Protein AF-0000000075027937 (afdb_homodimer)

InterPro domains:
  IPR013785 Aldolase-type TIM barrel [G3DSA:3.20.20.70] (266-526)
  IPR016471 Nicotinamide phosphoribosyl transferase [NF006629] (131-593)
  IPR016471 Nicotinamide phosphoribosyl transferase [PTHR43816] (130-600)
  IPR016471 Nicotinamide phosphoribosyl transferase [cd01569] (131-540)
  IPR036068 Nicotinate phosphoribosyltransferase-like, C-terminal [SSF51690] (299-595)
  IPR041525 Nicotinate/nicotinamide phosphoribosyltransferase [PF04095] (300-577)
  IPR041529 Nicotinamide phosphoribosyltransferase, N-terminal domain [PF18127] (131-228)

Structure (mmCIF, N/CA/C/O backbone):
data_AF-0000000075027937-model_v1
#
loop_
_entity.id
_entity.type
_entity.pdbx_description
1 polymer 'Nicotinamide phosphoribosyltransferase'
#
loop_
_atom_site.group_PDB
_atom_site.id
_atom_site.type_symbol
_atom_site.label_atom_id
_atom_site.label_alt_id
_atom_site.label_comp_id
_atom_site.label_asym_id
_atom_site.label_entity_id
_atom_site.label_seq_id
_atom_site.pdbx_PDB_ins_code
_atom_site.Cartn_x
_atom_site.Cartn_y
_atom_site.Cartn_z
_atom_site.occupancy
_atom_site.B_iso_or_equiv
_atom_site.auth_seq_id
_atom_site.auth_comp_id
_atom_site.auth_asym_id
_atom_site.auth_atom_id
_atom_site.pdbx_PDB_model_num
ATOM 1 N N . MET A 1 1 ? 10.828 -54.406 -54.969 1 18.2 1 MET A N 1
ATOM 2 C CA . MET A 1 1 ? 11.836 -53.5 -55.562 1 18.2 1 MET A CA 1
ATOM 3 C C . MET A 1 1 ? 11.461 -52.062 -55.312 1 18.2 1 MET A C 1
ATOM 5 O O . MET A 1 1 ? 10.297 -51.688 -55.438 1 18.2 1 MET A O 1
ATOM 9 N N . TYR A 1 2 ? 12.336 -50.969 -54.594 1 19.17 2 TYR A N 1
ATOM 10 C CA . TYR A 1 2 ? 12.586 -49.938 -53.594 1 19.17 2 TYR A CA 1
ATOM 11 C C . TYR A 1 2 ? 12.469 -48.531 -54.188 1 19.17 2 TYR A C 1
ATOM 13 O O . TYR A 1 2 ? 12.805 -47.531 -53.562 1 19.17 2 TYR A O 1
ATOM 21 N N . ASP A 1 3 ? 11.805 -48.219 -55.219 1 18.05 3 ASP A N 1
ATOM 22 C CA . ASP A 1 3 ? 12.258 -47.188 -56.125 1 18.05 3 ASP A CA 1
ATOM 23 C C . ASP A 1 3 ? 11.781 -45.812 -55.656 1 18.05 3 ASP A C 1
ATOM 25 O O . ASP A 1 3 ? 10.57 -45.531 -55.625 1 18.05 3 ASP A O 1
ATOM 29 N N . VAL A 1 4 ? 12.477 -44.938 -54.688 1 21.89 4 VAL A N 1
ATOM 30 C CA . VAL A 1 4 ? 12.711 -43.906 -53.688 1 21.89 4 VAL A CA 1
ATOM 31 C C . VAL A 1 4 ? 12.898 -42.531 -54.375 1 21.89 4 VAL A C 1
ATOM 33 O O . VAL A 1 4 ? 13.969 -42.25 -54.906 1 21.89 4 VAL A O 1
ATOM 36 N N . PRO A 1 5 ? 11.852 -41.938 -55.094 1 18.73 5 PRO A N 1
ATOM 37 C CA . PRO A 1 5 ? 12.031 -41.031 -56.219 1 18.73 5 PRO A CA 1
ATOM 38 C C . PRO A 1 5 ? 12.602 -39.688 -55.812 1 18.73 5 PRO A C 1
ATOM 40 O O . PRO A 1 5 ? 12.539 -39.312 -54.625 1 18.73 5 PRO A O 1
ATOM 43 N N . GLN A 1 6 ? 12.75 -38.438 -56.75 1 17.69 6 GLN A N 1
ATOM 44 C CA . GLN A 1 6 ? 13.672 -37.5 -57.312 1 17.69 6 GLN A CA 1
ATOM 45 C C . GLN A 1 6 ? 13.414 -36.094 -56.781 1 17.69 6 GLN A C 1
ATOM 47 O O . GLN A 1 6 ? 12.258 -35.656 -56.688 1 17.69 6 GLN A O 1
ATOM 52 N N . ALA A 1 7 ? 14.383 -35.062 -56.188 1 17.94 7 ALA A N 1
ATOM 53 C CA . ALA A 1 7 ? 14.898 -33.938 -55.406 1 17.94 7 ALA A CA 1
ATOM 54 C C . ALA A 1 7 ? 14.781 -32.625 -56.156 1 17.94 7 ALA A C 1
ATOM 56 O O . ALA A 1 7 ? 15.469 -31.641 -55.844 1 17.94 7 ALA A O 1
ATOM 57 N N . GLN A 1 8 ? 13.734 -32.156 -56.875 1 16.48 8 GLN A N 1
ATOM 58 C CA . GLN A 1 8 ? 13.984 -31.188 -57.938 1 16.48 8 GLN A CA 1
ATOM 59 C C . GLN A 1 8 ? 14.211 -29.797 -57.375 1 16.48 8 GLN A C 1
ATOM 61 O O . GLN A 1 8 ? 13.633 -29.422 -56.344 1 16.48 8 GLN A O 1
ATOM 66 N N . ALA A 1 9 ? 15.07 -28.641 -58.062 1 18.17 9 ALA A N 1
ATOM 67 C CA . ALA A 1 9 ? 16.078 -27.594 -58.188 1 18.17 9 ALA A CA 1
ATOM 68 C C . ALA A 1 9 ? 15.438 -26.234 -58.406 1 18.17 9 ALA A C 1
ATOM 70 O O . ALA A 1 9 ? 15.07 -25.891 -59.531 1 18.17 9 ALA A O 1
ATOM 71 N N . LEU A 1 10 ? 14.469 -25.672 -57.625 1 18.5 10 LEU A N 1
ATOM 72 C CA . LEU A 1 10 ? 13.656 -24.609 -58.188 1 18.5 10 LEU A CA 1
ATOM 73 C C . LEU A 1 10 ? 14.484 -23.359 -58.438 1 18.5 10 LEU A C 1
ATOM 75 O O . LEU A 1 10 ? 15.25 -22.938 -57.531 1 18.5 10 LEU A O 1
ATOM 79 N N . CYS A 1 11 ? 14.445 -22.594 -59.531 1 16.75 11 CYS A N 1
ATOM 80 C CA . CYS A 1 11 ? 15.086 -21.641 -60.438 1 16.75 11 CYS A CA 1
ATOM 81 C C . CYS A 1 11 ? 14.891 -20.203 -59.938 1 16.75 11 CYS A C 1
ATOM 83 O O . CYS A 1 11 ? 13.773 -19.797 -59.625 1 16.75 11 CYS A O 1
ATOM 85 N N . ILE A 1 12 ? 16.031 -19.281 -59.562 1 18.12 12 ILE A N 1
ATOM 86 C CA . ILE A 1 12 ? 16.625 -18.047 -59.062 1 18.12 12 ILE A CA 1
ATOM 87 C C . ILE A 1 12 ? 16.359 -16.906 -60.031 1 18.12 12 ILE A C 1
ATOM 89 O O . ILE A 1 12 ? 17.031 -15.867 -60 1 18.12 12 ILE A O 1
ATOM 93 N N . SER A 1 13 ? 15.227 -16.766 -60.594 1 16.31 13 SER A N 1
ATOM 94 C CA . SER A 1 13 ? 15.398 -15.961 -61.812 1 16.31 13 SER A CA 1
ATOM 95 C C . SER A 1 13 ? 15.742 -14.523 -61.469 1 16.31 13 SER A C 1
ATOM 97 O O . SER A 1 13 ? 15.469 -14.062 -60.344 1 16.31 13 SER A O 1
ATOM 99 N N . PRO A 1 14 ? 15.836 -13.43 -62.375 1 17.5 14 PRO A N 1
ATOM 100 C CA . PRO A 1 14 ? 16.734 -12.484 -63.031 1 17.5 14 PRO A CA 1
ATOM 101 C C . PRO A 1 14 ? 16.5 -11.039 -62.594 1 17.5 14 PRO A C 1
ATOM 103 O O . PRO A 1 14 ? 17.453 -10.328 -62.281 1 17.5 14 PRO A O 1
ATOM 106 N N . LEU A 1 15 ? 15.398 -10.266 -62.875 1 17.77 15 LEU A N 1
ATOM 107 C CA . LEU A 1 15 ? 15.438 -9.125 -63.781 1 17.77 15 LEU A CA 1
ATOM 108 C C . LEU A 1 15 ? 15.633 -7.824 -63 1 17.77 15 LEU A C 1
ATOM 110 O O . LEU A 1 15 ? 15.359 -7.762 -61.812 1 17.77 15 LEU A O 1
ATOM 114 N N . CYS A 1 16 ? 15.203 -6.473 -63.375 1 17.34 16 CYS A N 1
ATOM 115 C CA . CYS A 1 16 ? 15.859 -5.43 -64.125 1 17.34 16 CYS A CA 1
ATOM 116 C C . CYS A 1 16 ? 16.047 -4.168 -63.312 1 17.34 16 CYS A C 1
ATOM 118 O O . CYS A 1 16 ? 17.125 -3.586 -63.281 1 17.34 16 CYS A O 1
ATOM 120 N N . HIS A 1 17 ? 14.969 -3.275 -62.906 1 20.66 17 HIS A N 1
ATOM 121 C CA . HIS A 1 17 ? 14.898 -1.856 -63.219 1 20.66 17 HIS A CA 1
ATOM 122 C C . HIS A 1 17 ? 15.352 -0.991 -62.062 1 20.66 17 HIS A C 1
ATOM 124 O O . HIS A 1 17 ? 14.758 -1.033 -60.969 1 20.66 17 HIS A O 1
ATOM 130 N N . LEU A 1 18 ? 16.625 -0.436 -61.906 1 20.05 18 LEU A N 1
ATOM 131 C CA . LEU A 1 18 ? 17.547 0.03 -60.875 1 20.05 18 LEU A CA 1
ATOM 132 C C . LEU A 1 18 ? 17.281 1.49 -60.531 1 20.05 18 LEU A C 1
ATOM 134 O O . LEU A 1 18 ? 18.078 2.113 -59.812 1 20.05 18 LEU A O 1
ATOM 138 N N . HIS A 1 19 ? 16.188 2.135 -60.812 1 19.5 19 HIS A N 1
ATOM 139 C CA . HIS A 1 19 ? 16.625 3.512 -61.031 1 19.5 19 HIS A CA 1
ATOM 140 C C . HIS A 1 19 ? 17.312 4.082 -59.781 1 19.5 19 HIS A C 1
ATOM 142 O O . HIS A 1 19 ? 18.422 4.594 -59.875 1 19.5 19 HIS A O 1
ATOM 148 N N . ALA A 1 20 ? 16.719 5.152 -59.125 1 21.95 20 ALA A N 1
ATOM 149 C CA . ALA A 1 20 ? 17.094 6.492 -58.688 1 21.95 20 ALA A CA 1
ATOM 150 C C . ALA A 1 20 ? 17.703 6.445 -57.281 1 21.95 20 ALA A C 1
ATOM 152 O O . ALA A 1 20 ? 17.562 5.453 -56.562 1 21.95 20 ALA A O 1
ATOM 153 N N . GLY A 1 21 ? 17.859 7.516 -56.344 1 22.5 21 GLY A N 1
ATOM 154 C CA . GLY A 1 21 ? 18.984 7.996 -55.562 1 22.5 21 GLY A CA 1
ATOM 155 C C . GLY A 1 21 ? 19.172 7.223 -54.25 1 22.5 21 GLY A C 1
ATOM 156 O O . GLY A 1 21 ? 18.656 7.629 -53.219 1 22.5 21 GLY A O 1
ATOM 157 N N . HIS A 1 22 ? 19.062 5.984 -54.25 1 20.08 22 HIS A N 1
ATOM 158 C CA . HIS A 1 22 ? 18.906 4.988 -53.188 1 20.08 22 HIS A CA 1
ATOM 159 C C . HIS A 1 22 ? 20.203 4.797 -52.406 1 20.08 22 HIS A C 1
ATOM 161 O O . HIS A 1 22 ? 21.156 4.23 -52.906 1 20.08 22 HIS A O 1
ATOM 167 N N . THR A 1 23 ? 20.578 5.773 -51.625 1 21.09 23 THR A N 1
ATOM 168 C CA . THR A 1 23 ? 21.938 5.816 -51.094 1 21.09 23 THR A CA 1
ATOM 169 C C . THR A 1 23 ? 22.25 4.523 -50.344 1 21.09 23 THR A C 1
ATOM 171 O O . THR A 1 23 ? 21.469 4.078 -49.5 1 21.09 23 THR A O 1
ATOM 174 N N . LEU A 1 24 ? 23.203 3.658 -50.844 1 18 24 LEU A N 1
ATOM 175 C CA . LEU A 1 24 ? 23.812 2.354 -50.656 1 18 24 LEU A CA 1
ATOM 176 C C . LEU A 1 24 ? 24.5 2.281 -49.312 1 18 24 LEU A C 1
ATOM 178 O O . LEU A 1 24 ? 25.469 3.012 -49.031 1 18 24 LEU A O 1
ATOM 182 N N . ARG A 1 25 ? 23.75 2.26 -48.25 1 19.3 25 ARG A N 1
ATOM 183 C CA . ARG A 1 25 ? 24.516 2.104 -47 1 19.3 25 ARG A CA 1
ATOM 184 C C . ARG A 1 25 ? 25.391 0.846 -47.062 1 19.3 25 ARG A C 1
ATOM 186 O O . ARG A 1 25 ? 24.859 -0.265 -47.188 1 19.3 25 ARG A O 1
ATOM 193 N N . LEU A 1 26 ? 26.656 0.843 -47.75 1 17.91 26 LEU A N 1
ATOM 194 C CA . LEU A 1 26 ? 27.734 -0.057 -48.125 1 17.91 26 LEU A CA 1
ATOM 195 C C . LEU A 1 26 ? 28.203 -0.886 -46.938 1 17.91 26 LEU A C 1
ATOM 197 O O . LEU A 1 26 ? 28.5 -0.339 -45.875 1 17.91 26 LEU A O 1
ATOM 201 N N . HIS A 1 27 ? 27.859 -2.129 -46.906 1 19.42 27 HIS A N 1
ATOM 202 C CA . HIS A 1 27 ? 28.25 -3.254 -46.062 1 19.42 27 HIS A CA 1
ATOM 203 C C . HIS A 1 27 ? 29.734 -3.586 -46.25 1 19.42 27 HIS A C 1
ATOM 205 O O . HIS A 1 27 ? 30.188 -4.656 -45.844 1 19.42 27 HIS A O 1
ATOM 211 N N . MET A 1 28 ? 30.656 -2.684 -46.469 1 19.16 28 MET A N 1
ATOM 212 C CA . MET A 1 28 ? 32 -3.055 -46.875 1 19.16 28 MET A CA 1
ATOM 213 C C . MET A 1 28 ? 32.562 -4.184 -46 1 19.16 28 MET A C 1
ATOM 215 O O . MET A 1 28 ? 32.5 -4.117 -44.781 1 19.16 28 MET A O 1
ATOM 219 N N . GLY A 1 29 ? 32.594 -5.383 -46.562 1 18.42 29 GLY A N 1
ATOM 220 C CA . GLY A 1 29 ? 33.281 -6.641 -46.25 1 18.42 29 GLY A CA 1
ATOM 221 C C . GLY A 1 29 ? 34.781 -6.5 -46.125 1 18.42 29 GLY A C 1
ATOM 222 O O . GLY A 1 29 ? 35.5 -7.496 -46.125 1 18.42 29 GLY A O 1
ATOM 223 N N . THR A 1 30 ? 35.281 -5.34 -46.094 1 18.3 30 THR A N 1
ATOM 224 C CA . THR A 1 30 ? 36.719 -5.23 -46.375 1 18.3 30 THR A CA 1
ATOM 225 C C . THR A 1 30 ? 37.5 -6.281 -45.594 1 18.3 30 THR A C 1
ATOM 227 O O . THR A 1 30 ? 37.25 -6.477 -44.406 1 18.3 30 THR A O 1
ATOM 230 N N . LYS A 1 31 ? 37.906 -7.355 -46.375 1 18.52 31 LYS A N 1
ATOM 231 C CA . LYS A 1 31 ? 39.031 -8.281 -46.219 1 18.52 31 LYS A CA 1
ATOM 232 C C . LYS A 1 31 ? 40.25 -7.574 -45.688 1 18.52 31 LYS A C 1
ATOM 234 O O . LYS A 1 31 ? 40.969 -6.895 -46.438 1 18.52 31 LYS A O 1
ATOM 239 N N . VAL A 1 32 ? 40.031 -6.73 -44.75 1 18.94 32 VAL A N 1
ATOM 240 C CA . VAL A 1 32 ? 41.188 -6.059 -44.188 1 18.94 32 VAL A CA 1
ATOM 241 C C . VAL A 1 32 ? 42.281 -7.082 -43.938 1 18.94 32 VAL A C 1
ATOM 243 O O . VAL A 1 32 ? 42.125 -7.984 -43.094 1 18.94 32 VAL A O 1
ATOM 246 N N . GLU A 1 33 ? 43.031 -7.434 -45.031 1 17.81 33 GLU A N 1
ATOM 247 C CA . GLU A 1 33 ? 44.312 -8.086 -45.312 1 17.81 33 GLU A CA 1
ATOM 248 C C . GLU A 1 33 ? 45.281 -7.957 -44.156 1 17.81 33 GLU A C 1
ATOM 250 O O . GLU A 1 33 ? 45.125 -7.09 -43.281 1 17.81 33 GLU A O 1
ATOM 255 N N . GLN A 1 34 ? 46.438 -8.664 -44.375 1 18.02 34 GLN A N 1
ATOM 256 C CA . GLN A 1 34 ? 47.5 -9.273 -43.562 1 18.02 34 GLN A CA 1
ATOM 257 C C . GLN A 1 34 ? 48.438 -8.219 -43 1 18.02 34 GLN A C 1
ATOM 259 O O . GLN A 1 34 ? 49.406 -8.555 -42.312 1 18.02 34 GLN A O 1
ATOM 264 N N . LEU A 1 35 ? 48.062 -6.883 -43 1 16.97 35 LEU A N 1
ATOM 265 C CA . LEU A 1 35 ? 49.281 -6.113 -42.781 1 16.97 35 LEU A CA 1
ATOM 266 C C . LEU A 1 35 ? 50.125 -6.742 -41.688 1 16.97 35 LEU A C 1
ATOM 268 O O . LEU A 1 35 ? 49.719 -6.836 -40.531 1 16.97 35 LEU A O 1
ATOM 272 N N . GLN A 1 36 ? 50.969 -7.625 -42.062 1 16.59 36 GLN A N 1
ATOM 273 C CA . GLN A 1 36 ? 52.062 -8.195 -41.281 1 16.59 36 GLN A CA 1
ATOM 274 C C . GLN A 1 36 ? 52.969 -7.105 -40.719 1 16.59 36 GLN A C 1
ATOM 276 O O . GLN A 1 36 ? 53.438 -7.191 -39.594 1 16.59 36 GLN A O 1
ATOM 281 N N . THR A 1 37 ? 53.469 -6.117 -41.594 1 17.34 37 THR A N 1
ATOM 282 C CA . THR A 1 37 ? 54.906 -5.883 -41.375 1 17.34 37 THR A CA 1
ATOM 283 C C . THR A 1 37 ? 55.188 -5.516 -39.906 1 17.34 37 THR A C 1
ATOM 285 O O . THR A 1 37 ? 54.312 -4.957 -39.25 1 17.34 37 THR A O 1
ATOM 288 N N . ILE A 1 38 ? 56.344 -5.637 -39.438 1 17.16 38 ILE A N 1
ATOM 289 C CA . ILE A 1 38 ? 57.656 -5.914 -38.781 1 17.16 38 ILE A CA 1
ATOM 290 C C . ILE A 1 38 ? 58.312 -4.605 -38.344 1 17.16 38 ILE A C 1
ATOM 292 O O . ILE A 1 38 ? 58.844 -4.52 -37.25 1 17.16 38 ILE A O 1
ATOM 296 N N . ARG A 1 39 ? 58.281 -3.564 -39.219 1 17.06 39 ARG A N 1
ATOM 297 C CA . ARG A 1 39 ? 59.562 -2.881 -39.156 1 17.06 39 ARG A CA 1
ATOM 298 C C . ARG A 1 39 ? 59.75 -2.223 -37.812 1 17.06 39 ARG A C 1
ATOM 300 O O . ARG A 1 39 ? 58.781 -1.963 -37.094 1 17.06 39 ARG A O 1
ATOM 307 N N . ILE A 1 40 ? 60.531 -1.308 -37.875 1 17.36 40 ILE A N 1
ATOM 308 C CA . ILE A 1 40 ? 61.938 -0.969 -37.812 1 17.36 40 ILE A CA 1
ATOM 309 C C . ILE A 1 40 ? 62.156 0.27 -36.938 1 17.36 40 ILE A C 1
ATOM 311 O O . ILE A 1 40 ? 61.656 1.354 -37.281 1 17.36 40 ILE A O 1
ATOM 315 N N . GLN A 1 41 ? 61.75 0.106 -35.594 1 17.12 41 GLN A N 1
ATOM 316 C CA . GLN A 1 41 ? 61.906 1.276 -34.75 1 17.12 41 GLN A CA 1
ATOM 317 C C . GLN A 1 41 ? 63.219 2.006 -35.094 1 17.12 41 GLN A C 1
ATOM 319 O O . GLN A 1 41 ? 64.25 1.382 -35.219 1 17.12 41 GLN A O 1
ATOM 324 N N . PHE A 1 42 ? 63.031 3.256 -35.5 1 16.39 42 PHE A N 1
ATOM 325 C CA . PHE A 1 42 ? 64.062 4.152 -36 1 16.39 42 PHE A CA 1
ATOM 326 C C . PHE A 1 42 ? 65.188 4.332 -34.938 1 16.39 42 PHE A C 1
ATOM 328 O O . PHE A 1 42 ? 64.938 4.293 -33.75 1 16.39 42 PHE A O 1
ATOM 335 N N . ARG A 1 43 ? 66.5 4.383 -35.406 1 16.09 43 ARG A N 1
ATOM 336 C CA . ARG A 1 43 ? 67.875 4.562 -35.062 1 16.09 43 ARG A CA 1
ATOM 337 C C . ARG A 1 43 ? 68.188 5.984 -34.594 1 16.09 43 ARG A C 1
ATOM 339 O O . ARG A 1 43 ? 69.312 6.316 -34.219 1 16.09 43 ARG A O 1
ATOM 346 N N . ASN A 1 44 ? 67.375 7.035 -34.656 1 16.02 44 ASN A N 1
ATOM 347 C CA . ASN A 1 44 ? 68.375 8.078 -34.781 1 16.02 44 ASN A CA 1
ATOM 348 C C . ASN A 1 44 ? 69.312 8.109 -33.531 1 16.02 44 ASN A C 1
ATOM 350 O O . ASN A 1 44 ? 68.875 7.715 -32.438 1 16.02 44 ASN A O 1
ATOM 354 N N . ASN A 1 45 ? 70.688 8.664 -33.594 1 16.47 45 ASN A N 1
ATOM 355 C CA . ASN A 1 45 ? 72.125 8.852 -33.281 1 16.47 45 ASN A CA 1
ATOM 356 C C . ASN A 1 45 ? 72.312 9.867 -32.156 1 16.47 45 ASN A C 1
ATOM 358 O O . ASN A 1 45 ? 73.125 9.656 -31.266 1 16.47 45 ASN A O 1
ATOM 362 N N . SER A 1 46 ? 72.125 11.188 -32.375 1 16.06 46 SER A N 1
ATOM 363 C CA . SER A 1 46 ? 73.312 12 -32.031 1 16.06 46 SER A CA 1
ATOM 364 C C . SER A 1 46 ? 73.5 12.109 -30.531 1 16.06 46 SER A C 1
ATOM 366 O O . SER A 1 46 ? 72.562 11.82 -29.766 1 16.06 46 SER A O 1
ATOM 368 N N . SER A 1 47 ? 74.188 13.297 -29.984 1 16.55 47 SER A N 1
ATOM 369 C CA . SER A 1 47 ? 75.438 13.703 -29.422 1 16.55 47 SER A CA 1
ATOM 370 C C . SER A 1 47 ? 75.312 14.094 -27.953 1 16.55 47 SER A C 1
ATOM 372 O O . SER A 1 47 ? 76.062 13.656 -27.109 1 16.55 47 SER A O 1
ATOM 374 N N . GLY A 1 48 ? 74.875 15.414 -27.656 1 16.3 48 GLY A N 1
ATOM 375 C CA . GLY A 1 48 ? 75.875 16.188 -26.922 1 16.3 48 GLY A CA 1
ATOM 376 C C . GLY A 1 48 ? 75.938 15.805 -25.453 1 16.3 48 GLY A C 1
ATOM 377 O O . GLY A 1 48 ? 75.125 15.078 -24.938 1 16.3 48 GLY A O 1
ATOM 378 N N . GLU A 1 49 ? 76.312 16.859 -24.516 1 17.16 49 GLU A N 1
ATOM 379 C CA . GLU A 1 49 ? 77.375 17.125 -23.562 1 17.16 49 GLU A CA 1
ATOM 380 C C . GLU A 1 49 ? 77 16.719 -22.156 1 17.16 49 GLU A C 1
ATOM 382 O O . GLU A 1 49 ? 75.812 16.594 -21.859 1 17.16 49 GLU A O 1
ATOM 387 N N . ASN A 1 50 ? 77.875 17.078 -21.094 1 15.75 50 ASN A N 1
ATOM 388 C CA . ASN A 1 50 ? 78.562 16.469 -19.969 1 15.75 50 ASN A CA 1
ATOM 389 C C . ASN A 1 50 ? 77.688 16.5 -18.703 1 15.75 50 ASN A C 1
ATOM 391 O O . ASN A 1 50 ? 77.5 15.477 -18.062 1 15.75 50 ASN A O 1
ATOM 395 N N . SER A 1 51 ? 77.75 17.641 -17.703 1 16.22 51 SER A N 1
ATOM 396 C CA . SER A 1 51 ? 78.625 17.641 -16.531 1 16.22 51 SER A CA 1
ATOM 397 C C . SER A 1 51 ? 77.875 17.266 -15.273 1 16.22 51 SER A C 1
ATOM 399 O O . SER A 1 51 ? 76.625 17.359 -15.242 1 16.22 51 SER A O 1
ATOM 401 N N . THR A 1 52 ? 78.5 17.328 -13.883 1 15.86 52 THR A N 1
ATOM 402 C CA . THR A 1 52 ? 78.875 16.578 -12.68 1 15.86 52 THR A CA 1
ATOM 403 C C . THR A 1 52 ? 77.812 16.844 -11.57 1 15.86 52 THR A C 1
ATOM 405 O O . THR A 1 52 ? 77.312 15.914 -10.984 1 15.86 52 THR A O 1
ATOM 408 N N . SER A 1 53 ? 77.875 17.984 -10.562 1 15.98 53 SER A N 1
ATOM 409 C CA . SER A 1 53 ? 78.375 17.812 -9.195 1 15.98 53 SER A CA 1
ATOM 410 C C . SER A 1 53 ? 77.25 17.5 -8.242 1 15.98 53 SER A C 1
ATOM 412 O O . SER A 1 53 ? 76.062 17.688 -8.57 1 15.98 53 SER A O 1
ATOM 414 N N . VAL A 1 54 ? 77.562 17.312 -6.629 1 15.2 54 VAL A N 1
ATOM 415 C CA . VAL A 1 54 ? 77.562 16.625 -5.34 1 15.2 54 VAL A CA 1
ATOM 416 C C . VAL A 1 54 ? 76.562 17.297 -4.383 1 15.2 54 VAL A C 1
ATOM 418 O O . VAL A 1 54 ? 76.25 16.734 -3.342 1 15.2 54 VAL A O 1
ATOM 421 N N . LYS A 1 55 ? 75.688 18.266 -4.508 1 16.2 55 LYS A N 1
ATOM 422 C CA . LYS A 1 55 ? 75.625 19.094 -3.309 1 16.2 55 LYS A CA 1
ATOM 423 C C . LYS A 1 55 ? 74.938 18.344 -2.18 1 16.2 55 LYS A C 1
ATOM 425 O O . LYS A 1 55 ? 73.75 17.906 -2.322 1 16.2 55 LYS A O 1
ATOM 430 N N . LEU A 1 56 ? 75.625 17.656 -0.993 1 15.32 56 LEU A N 1
ATOM 431 C CA . LEU A 1 56 ? 75.562 16.938 0.268 1 15.32 56 LEU A CA 1
ATOM 432 C C . LEU A 1 56 ? 74.562 17.578 1.215 1 15.32 56 LEU A C 1
ATOM 434 O O . LEU A 1 56 ? 73.688 16.891 1.748 1 15.32 56 LEU A O 1
ATOM 438 N N . SER A 1 57 ? 75 18.625 2.143 1 14.16 57 SER A N 1
ATOM 439 C CA . SER A 1 57 ? 75.312 18.578 3.57 1 14.16 57 SER A CA 1
ATOM 440 C C . SER A 1 57 ? 74.062 18.875 4.406 1 14.16 57 SER A C 1
ATOM 442 O O . SER A 1 57 ? 73.75 18.141 5.336 1 14.16 57 SER A O 1
ATOM 444 N N . SER A 1 58 ? 73.562 20.188 4.77 1 14.41 58 SER A N 1
ATOM 445 C CA . SER A 1 58 ? 73.875 20.75 6.082 1 14.41 58 SER A CA 1
ATOM 446 C C . SER A 1 58 ? 72.875 20.328 7.117 1 14.41 58 SER A C 1
ATOM 448 O O . SER A 1 58 ? 71.75 19.859 6.762 1 14.41 58 SER A O 1
ATOM 450 N N . ARG A 1 59 ? 72.562 21.25 8.289 1 14.77 59 ARG A N 1
ATOM 451 C CA . ARG A 1 59 ? 72.812 21.453 9.703 1 14.77 59 ARG A CA 1
ATOM 452 C C . ARG A 1 59 ? 71.562 21.156 10.547 1 14.77 59 ARG A C 1
ATOM 454 O O . ARG A 1 59 ? 71.688 20.406 11.523 1 14.77 59 ARG A O 1
ATOM 461 N N . PHE A 1 60 ? 70.562 22.203 11.133 1 15.08 60 PHE A N 1
ATOM 462 C CA . PHE A 1 60 ? 70.75 22.656 12.508 1 15.08 60 PHE A CA 1
ATOM 463 C C . PHE A 1 60 ? 69.875 21.828 13.445 1 15.08 60 PHE A C 1
ATOM 465 O O . PHE A 1 60 ? 68.875 21.219 13.008 1 15.08 60 PHE A O 1
ATOM 472 N N . HIS A 1 61 ? 70 21.984 14.93 1 14.16 61 HIS A N 1
ATOM 473 C CA . HIS A 1 61 ? 70.188 21.5 16.297 1 14.16 61 HIS A CA 1
ATOM 474 C C . HIS A 1 61 ? 68.938 21.484 17.062 1 14.16 61 HIS A C 1
ATOM 476 O O . HIS A 1 61 ? 68.75 20.703 18 1 14.16 61 HIS A O 1
ATOM 482 N N . LYS A 1 62 ? 67.812 22.328 17.094 1 15.19 62 LYS A N 1
ATOM 483 C CA . LYS A 1 62 ? 67.562 22.859 18.438 1 15.19 62 LYS A CA 1
ATOM 484 C C . LYS A 1 62 ? 67 21.781 19.359 1 15.19 62 LYS A C 1
ATOM 486 O O . LYS A 1 62 ? 66.062 21.094 19.031 1 15.19 62 LYS A O 1
ATOM 491 N N . ARG A 1 63 ? 67.688 21.406 20.656 1 14.15 63 ARG A N 1
ATOM 492 C CA . ARG A 1 63 ? 67.875 20.578 21.844 1 14.15 63 ARG A CA 1
ATOM 493 C C . ARG A 1 63 ? 66.688 20.734 22.812 1 14.15 63 ARG A C 1
ATOM 495 O O . ARG A 1 63 ? 66.5 19.875 23.672 1 14.15 63 ARG A O 1
ATOM 502 N N . SER A 1 64 ? 66 21.906 23.047 1 13.98 64 SER A N 1
ATOM 503 C CA . SER A 1 64 ? 65.938 22.219 24.469 1 13.98 64 SER A CA 1
ATOM 504 C C . SER A 1 64 ? 65.25 21.109 25.25 1 13.98 64 SER A C 1
ATOM 506 O O . SER A 1 64 ? 64.312 20.469 24.719 1 13.98 64 SER A O 1
ATOM 508 N N . ARG A 1 65 ? 65.688 20.812 26.625 1 14.2 65 ARG A N 1
ATOM 509 C CA . ARG A 1 65 ? 65.938 19.922 27.75 1 14.2 65 ARG A CA 1
ATOM 510 C C . ARG A 1 65 ? 64.688 19.625 28.531 1 14.2 65 ARG A C 1
ATOM 512 O O . ARG A 1 65 ? 63.625 20.234 28.266 1 14.2 65 ARG A O 1
ATOM 519 N N . PRO A 1 66 ? 64.688 19.891 30.062 1 14.42 66 PRO A N 1
ATOM 520 C CA . PRO A 1 66 ? 64.812 19.078 31.266 1 14.42 66 PRO A CA 1
ATOM 521 C C . PRO A 1 66 ? 63.594 19.125 32.156 1 14.42 66 PRO A C 1
ATOM 523 O O . PRO A 1 66 ? 63.312 18.172 32.875 1 14.42 66 PRO A O 1
ATOM 526 N N . ALA A 1 67 ? 62.781 20.297 32.406 1 14.27 67 ALA A N 1
ATOM 527 C CA . ALA A 1 67 ? 62.719 20.75 33.781 1 14.27 67 ALA A CA 1
ATOM 528 C C . ALA A 1 67 ? 62.094 19.688 34.688 1 14.27 67 ALA A C 1
ATOM 530 O O . ALA A 1 67 ? 61.25 18.906 34.219 1 14.27 67 ALA A O 1
ATOM 531 N N . LEU A 1 68 ? 62.188 19.922 36.094 1 14.02 68 LEU A N 1
ATOM 532 C CA . LEU A 1 68 ? 62.594 19.438 37.406 1 14.02 68 LEU A CA 1
ATOM 533 C C . LEU A 1 68 ? 61.406 18.812 38.125 1 14.02 68 LEU A C 1
ATOM 535 O O . LEU A 1 68 ? 60.25 18.984 37.719 1 14.02 68 LEU A O 1
ATOM 539 N N . THR A 1 69 ? 61.094 19.312 39.469 1 13.77 69 THR A N 1
ATOM 540 C CA . THR A 1 69 ? 61.375 18.781 40.781 1 13.77 69 THR A CA 1
ATOM 541 C C . THR A 1 69 ? 60.125 18.219 41.438 1 13.77 69 THR A C 1
ATOM 543 O O . THR A 1 69 ? 60.094 17.078 41.875 1 13.77 69 THR A O 1
ATOM 546 N N . LEU A 1 70 ? 59.531 18.938 42.625 1 14.05 70 LEU A N 1
ATOM 547 C CA . LEU A 1 70 ? 59.719 18.547 44 1 14.05 70 LEU A CA 1
ATOM 548 C C . LEU A 1 70 ? 58.5 17.766 44.531 1 14.05 70 LEU A C 1
ATOM 550 O O . LEU A 1 70 ? 57.438 17.797 43.906 1 14.05 70 LEU A O 1
ATOM 554 N N . PHE A 1 71 ? 57.844 18.203 45.875 1 14.07 71 PHE A N 1
ATOM 555 C CA . PHE A 1 71 ? 57.906 17.641 47.219 1 14.07 71 PHE A CA 1
ATOM 556 C C . PHE A 1 71 ? 56.625 16.891 47.562 1 14.07 71 PHE A C 1
ATOM 558 O O . PHE A 1 71 ? 55.594 17.094 46.906 1 14.07 71 PHE A O 1
ATOM 565 N N . HIS A 1 72 ? 56.188 16.891 48.969 1 13.95 72 HIS A N 1
ATOM 566 C CA . HIS A 1 72 ? 56.094 15.906 50.062 1 13.95 72 HIS A CA 1
ATOM 567 C C . HIS A 1 72 ? 54.625 15.539 50.344 1 13.95 72 HIS A C 1
ATOM 569 O O . HIS A 1 72 ? 54.281 14.359 50.312 1 13.95 72 HIS A O 1
ATOM 575 N N . PRO A 1 73 ? 53.938 15.992 51.625 1 14.65 73 PRO A N 1
ATOM 576 C CA . PRO A 1 73 ? 53.781 15.086 52.781 1 14.65 73 PRO A CA 1
ATOM 577 C C . PRO A 1 73 ? 52.406 14.477 52.875 1 14.65 73 PRO A C 1
ATOM 579 O O . PRO A 1 73 ? 51.469 14.883 52.125 1 14.65 73 PRO A O 1
ATOM 582 N N . PRO A 1 74 ? 51.594 14.672 54.156 1 14.41 74 PRO A N 1
ATOM 583 C CA . PRO A 1 74 ? 51.312 13.711 55.219 1 14.41 74 PRO A CA 1
ATOM 584 C C . PRO A 1 74 ? 49.875 13.219 55.188 1 14.41 74 PRO A C 1
ATOM 586 O O . PRO A 1 74 ? 49.594 12.086 54.75 1 14.41 74 PRO A O 1
ATOM 589 N N . SER A 1 75 ? 48.969 13.664 56.281 1 13.86 75 SER A N 1
ATOM 590 C CA . SER A 1 75 ? 48.531 12.891 57.438 1 13.86 75 SER A CA 1
ATOM 591 C C . SER A 1 75 ? 47.094 12.406 57.281 1 13.86 75 SER A C 1
ATOM 593 O O . SER A 1 75 ? 46.406 12.844 56.375 1 13.86 75 SER A O 1
ATOM 595 N N . GLN A 1 76 ? 46.094 12.594 58.375 1 13.98 76 GLN A N 1
ATOM 596 C CA . GLN A 1 76 ? 45.594 11.68 59.375 1 13.98 76 GLN A CA 1
ATOM 597 C C . GLN A 1 76 ? 44.125 11.352 59.125 1 13.98 76 GLN A C 1
ATOM 599 O O . GLN A 1 76 ? 43.75 10.18 59.094 1 13.98 76 GLN A O 1
ATOM 604 N N . LEU A 1 77 ? 43.031 12.18 59.688 1 14.91 77 LEU A N 1
ATOM 605 C CA . LEU A 1 77 ? 42.281 11.719 60.844 1 14.91 77 LEU A CA 1
ATOM 606 C C . LEU A 1 77 ? 41.031 10.969 60.406 1 14.91 77 LEU A C 1
ATOM 608 O O . LEU A 1 77 ? 40.562 11.125 59.281 1 14.91 77 LEU A O 1
ATOM 612 N N . GLY A 1 78 ? 40.125 10.523 61.344 1 14.13 78 GLY A N 1
ATOM 613 C CA . GLY A 1 78 ? 39.531 9.375 62.031 1 14.13 78 GLY A CA 1
ATOM 614 C C . GLY A 1 78 ? 38.062 9.133 61.594 1 14.13 78 GLY A C 1
ATOM 615 O O . GLY A 1 78 ? 37.719 8.023 61.219 1 14.13 78 GLY A O 1
ATOM 616 N N . HIS A 1 79 ? 37.031 9.984 62.031 1 15.05 79 HIS A N 1
ATOM 617 C CA . HIS A 1 79 ? 36.094 9.398 63 1 15.05 79 HIS A CA 1
ATOM 618 C C . HIS A 1 79 ? 34.938 8.719 62.312 1 15.05 79 HIS A C 1
ATOM 620 O O . HIS A 1 79 ? 34.656 9 61.156 1 15.05 79 HIS A O 1
ATOM 626 N N . GLY A 1 80 ? 33.938 8.086 63.062 1 14.34 80 GLY A N 1
ATOM 627 C CA . GLY A 1 80 ? 33.25 6.852 63.406 1 14.34 80 GLY A CA 1
ATOM 628 C C . GLY A 1 80 ? 31.875 6.73 62.812 1 14.34 80 GLY A C 1
ATOM 629 O O . GLY A 1 80 ? 31.531 5.707 62.219 1 14.34 80 GLY A O 1
ATOM 630 N N . GLN A 1 81 ? 30.812 7.617 63.156 1 14.68 81 GLN A N 1
ATOM 631 C CA . GLN A 1 81 ? 29.766 6.992 63.938 1 14.68 81 GLN A CA 1
ATOM 632 C C . GLN A 1 81 ? 28.734 6.305 63.062 1 14.68 81 GLN A C 1
ATOM 634 O O . GLN A 1 81 ? 28.703 6.535 61.844 1 14.68 81 GLN A O 1
ATOM 639 N N . THR A 1 82 ? 27.359 6.379 63.438 1 14.9 82 THR A N 1
ATOM 640 C CA . THR A 1 82 ? 26.469 5.418 64.062 1 14.9 82 THR A CA 1
ATOM 641 C C . THR A 1 82 ? 25.469 4.867 63.031 1 14.9 82 THR A C 1
ATOM 643 O O . THR A 1 82 ? 25.359 3.654 62.844 1 14.9 82 THR A O 1
ATOM 646 N N . SER A 1 83 ? 24.094 5.18 63.125 1 15.27 83 SER A N 1
ATOM 647 C CA . SER A 1 83 ? 23.109 4.254 63.688 1 15.27 83 SER A CA 1
ATOM 648 C C . SER A 1 83 ? 22.297 3.578 62.594 1 15.27 83 SER A C 1
ATOM 650 O O . SER A 1 83 ? 22.359 3.984 61.438 1 15.27 83 SER A O 1
ATOM 652 N N . HIS A 1 84 ? 20.953 3.275 62.844 1 15.29 84 HIS A N 1
ATOM 653 C CA . HIS A 1 84 ? 20.125 2.1 63.062 1 15.29 84 HIS A CA 1
ATOM 654 C C . HIS A 1 84 ? 19.141 1.884 61.938 1 15.29 84 HIS A C 1
ATOM 656 O O . HIS A 1 84 ? 17.953 2.234 62.031 1 15.29 84 HIS A O 1
ATOM 662 N N . CYS A 1 85 ? 19.516 2.027 60.688 1 15.73 85 CYS A N 1
ATOM 663 C CA . CYS A 1 85 ? 18.438 2.033 59.719 1 15.73 85 CYS A CA 1
ATOM 664 C C . CYS A 1 85 ? 17.656 0.729 59.75 1 15.73 85 CYS A C 1
ATOM 666 O O . CYS A 1 85 ? 18.203 -0.345 59.5 1 15.73 85 CYS A O 1
ATOM 668 N N . ASP A 1 86 ? 16.531 0.784 60.375 1 15.66 86 ASP A N 1
ATOM 669 C CA . ASP A 1 86 ? 15.625 -0.273 60.812 1 15.66 86 ASP A CA 1
ATOM 670 C C . ASP A 1 86 ? 15.172 -1.121 59.625 1 15.66 86 ASP A C 1
ATOM 672 O O . ASP A 1 86 ? 15.133 -0.641 58.5 1 15.66 86 ASP A O 1
ATOM 676 N N . GLN A 1 87 ? 14.648 -2.463 59.812 1 15 87 GLN A N 1
ATOM 677 C CA . GLN A 1 87 ? 14.656 -3.834 59.344 1 15 87 GLN A CA 1
ATOM 678 C C . GLN A 1 87 ? 13.477 -4.09 58.406 1 15 87 GLN A C 1
ATOM 680 O O . GLN A 1 87 ? 13.531 -4.992 57.562 1 15 87 GLN A O 1
ATOM 685 N N . GLU A 1 88 ? 12.305 -3.406 58.375 1 16.47 88 GLU A N 1
ATOM 686 C CA . GLU A 1 88 ? 11.219 -4.371 58.531 1 16.47 88 GLU A CA 1
ATOM 687 C C . GLU A 1 88 ? 10.977 -5.137 57.25 1 16.47 88 GLU A C 1
ATOM 689 O O . GLU A 1 88 ? 11.219 -4.617 56.156 1 16.47 88 GLU A O 1
ATOM 694 N N . GLY A 1 89 ? 10.477 -6.512 57.25 1 15.38 89 GLY A N 1
ATOM 695 C CA . GLY A 1 89 ? 10.555 -7.816 56.594 1 15.38 89 GLY A CA 1
ATOM 696 C C . GLY A 1 89 ? 9.68 -7.922 55.375 1 15.38 89 GLY A C 1
ATOM 697 O O . GLY A 1 89 ? 10.164 -7.77 54.25 1 15.38 89 GLY A O 1
ATOM 698 N N . PRO A 1 90 ? 8.453 -8.766 55.375 1 16.28 90 PRO A N 1
ATOM 699 C CA . PRO A 1 90 ? 8.344 -10.086 54.75 1 16.28 90 PRO A CA 1
ATOM 700 C C . PRO A 1 90 ? 7.523 -10.078 53.469 1 16.28 90 PRO A C 1
ATOM 702 O O . PRO A 1 90 ? 7.84 -10.805 52.531 1 16.28 90 PRO A O 1
ATOM 705 N N . ARG A 1 91 ? 6.301 -9.352 53.125 1 17.14 91 ARG A N 1
ATOM 706 C CA . ARG A 1 91 ? 5.078 -10.133 52.969 1 17.14 91 ARG A CA 1
ATOM 707 C C . ARG A 1 91 ? 4.93 -10.641 51.531 1 17.14 91 ARG A C 1
ATOM 709 O O . ARG A 1 91 ? 5.188 -9.906 50.594 1 17.14 91 ARG A O 1
ATOM 716 N N . GLU A 1 92 ? 4.66 -12.078 51.156 1 16.34 92 GLU A N 1
ATOM 717 C CA . GLU A 1 92 ? 4.742 -13.086 50.094 1 16.34 92 GLU A CA 1
ATOM 718 C C . GLU A 1 92 ? 3.559 -12.977 49.156 1 16.34 92 GLU A C 1
ATOM 720 O O . GLU A 1 92 ? 3.469 -13.734 48.188 1 16.34 92 GLU A O 1
ATOM 725 N N . VAL A 1 93 ? 2.957 -11.883 48.719 1 16.81 93 VAL A N 1
ATOM 726 C CA . VAL A 1 93 ? 1.604 -12.086 48.219 1 16.81 93 VAL A CA 1
ATOM 727 C C . VAL A 1 93 ? 1.652 -12.898 46.906 1 16.81 93 VAL A C 1
ATOM 729 O O . VAL A 1 93 ? 2.385 -12.547 46 1 16.81 93 VAL A O 1
ATOM 732 N N . CYS A 1 94 ? 1.143 -14.289 46.875 1 16.52 94 CYS A N 1
ATOM 733 C CA . CYS A 1 94 ? 1.05 -15.445 46 1 16.52 94 CYS A CA 1
ATOM 734 C C . CYS A 1 94 ? 0.16 -15.156 44.781 1 16.52 94 CYS A C 1
ATOM 736 O O . CYS A 1 94 ? -1.021 -14.844 44.938 1 16.52 94 CYS A O 1
ATOM 738 N N . TRP A 1 95 ? 0.646 -14.562 43.656 1 16.3 95 TRP A N 1
ATOM 739 C CA . TRP A 1 95 ? 0.022 -14.18 42.406 1 16.3 95 TRP A CA 1
ATOM 740 C C . TRP A 1 95 ? -0.488 -15.406 41.656 1 16.3 95 TRP A C 1
ATOM 742 O O . TRP A 1 95 ? 0.285 -16.312 41.344 1 16.3 95 TRP A O 1
ATOM 752 N N . GLY A 1 96 ? -1.696 -15.984 41.906 1 16.81 96 GLY A N 1
ATOM 753 C CA . GLY A 1 96 ? -2.363 -17.188 41.438 1 16.81 96 GLY A CA 1
ATOM 754 C C . GLY A 1 96 ? -2.479 -17.25 39.938 1 16.81 96 GLY A C 1
ATOM 755 O O . GLY A 1 96 ? -2.557 -16.219 39.281 1 16.81 96 GLY A O 1
ATOM 756 N N . LEU A 1 97 ? -2.035 -18.438 39.188 1 18.05 97 LEU A N 1
ATOM 757 C CA . LEU A 1 97 ? -1.798 -19.156 37.938 1 18.05 97 LEU A CA 1
ATOM 758 C C . LEU A 1 97 ? -3.107 -19.391 37.188 1 18.05 97 LEU A C 1
ATOM 760 O O . LEU A 1 97 ? -3.945 -20.172 37.656 1 18.05 97 LEU A O 1
ATOM 764 N N . LEU A 1 98 ? -3.908 -18.391 36.75 1 16.86 98 LEU A N 1
ATOM 765 C CA . LEU A 1 98 ? -5.18 -18.797 36.156 1 16.86 98 LEU A CA 1
ATOM 766 C C . LEU A 1 98 ? -4.957 -19.688 34.938 1 16.86 98 LEU A C 1
ATOM 768 O O . LEU A 1 98 ? -4.215 -19.312 34.031 1 16.86 98 LEU A O 1
ATOM 772 N N . GLU A 1 99 ? -5.262 -21.094 34.875 1 18.8 99 GLU A N 1
ATOM 773 C CA . GLU A 1 99 ? -5.219 -22.391 34.188 1 18.8 99 GLU A CA 1
ATOM 774 C C . GLU A 1 99 ? -6.156 -22.422 33 1 18.8 99 GLU A C 1
ATOM 776 O O . GLU A 1 99 ? -6.281 -23.453 32.312 1 18.8 99 GLU A O 1
ATOM 781 N N . SER A 1 100 ? -6.832 -21.438 32.438 1 18.3 100 SER A N 1
ATOM 782 C CA . SER A 1 100 ? -8.023 -21.859 31.719 1 18.3 100 SER A CA 1
ATOM 783 C C . SER A 1 100 ? -7.668 -22.469 30.359 1 18.3 100 SER A C 1
ATOM 785 O O . SER A 1 100 ? -7.273 -21.734 29.438 1 18.3 100 SER A O 1
ATOM 787 N N . SER A 1 101 ? -6.984 -23.688 30.141 1 20.86 101 SER A N 1
ATOM 788 C CA . SER A 1 101 ? -6.426 -24.547 29.094 1 20.86 101 SER A CA 1
ATOM 789 C C . SER A 1 101 ? -7.504 -25.031 28.125 1 20.86 101 SER A C 1
ATOM 791 O O . SER A 1 101 ? -7.203 -25.453 27.016 1 20.86 101 SER A O 1
ATOM 793 N N . SER A 1 102 ? -8.781 -25.406 28.438 1 21 102 SER A N 1
ATOM 794 C CA . SER A 1 102 ? -9.406 -26.625 27.938 1 21 102 SER A CA 1
ATOM 795 C C . SER A 1 102 ? -10 -26.406 26.547 1 21 102 SER A C 1
ATOM 797 O O . SER A 1 102 ? -10.109 -27.344 25.766 1 21 102 SER A O 1
ATOM 799 N N . ASP A 1 103 ? -10.625 -25.297 26.156 1 20.45 103 ASP A N 1
ATOM 800 C CA . ASP A 1 103 ? -11.797 -25.422 25.281 1 20.45 103 ASP A CA 1
ATOM 801 C C . ASP A 1 103 ? -11.391 -25.484 23.812 1 20.45 103 ASP A C 1
ATOM 803 O O . ASP A 1 103 ? -12.242 -25.656 22.938 1 20.45 103 ASP A O 1
ATOM 807 N N . PHE A 1 104 ? -10.172 -25.078 23.406 1 22.2 104 PHE A N 1
ATOM 808 C CA . PHE A 1 104 ? -9.992 -24.922 21.969 1 22.2 104 PHE A CA 1
ATOM 809 C C . PHE A 1 104 ? -9.844 -26.281 21.297 1 22.2 104 PHE A C 1
ATOM 811 O O . PHE A 1 104 ? -9.688 -26.375 20.078 1 22.2 104 PHE A O 1
ATOM 818 N N . LYS A 1 105 ? -9.578 -27.328 22.094 1 24 105 LYS A N 1
ATOM 819 C CA . LYS A 1 105 ? -9.344 -28.672 21.562 1 24 105 LYS A CA 1
ATOM 820 C C . LYS A 1 105 ? -10.594 -29.219 20.891 1 24 105 LYS A C 1
ATOM 822 O O . LYS A 1 105 ? -10.516 -30.188 20.125 1 24 105 LYS A O 1
ATOM 827 N N . GLU A 1 106 ? -11.758 -28.844 21.422 1 22.17 106 GLU A N 1
ATOM 828 C CA . GLU A 1 106 ? -12.961 -29.578 21.016 1 22.17 106 GLU A CA 1
ATOM 829 C C . GLU A 1 106 ? -13.281 -29.344 19.547 1 22.17 106 GLU A C 1
ATOM 831 O O . GLU A 1 106 ? -13.875 -30.203 18.891 1 22.17 106 GLU A O 1
ATOM 836 N N . TRP A 1 107 ? -12.891 -28.156 19.016 1 24.05 107 TRP A N 1
ATOM 837 C CA . TRP A 1 107 ? -13.539 -27.797 17.766 1 24.05 107 TRP A CA 1
ATOM 838 C C . TRP A 1 107 ? -12.938 -28.578 16.594 1 24.05 107 TRP A C 1
ATOM 840 O O . TRP A 1 107 ? -13.648 -28.969 15.672 1 24.05 107 TRP A O 1
ATOM 850 N N . VAL A 1 108 ? -11.703 -29.047 16.672 1 24.36 108 VAL A N 1
ATOM 851 C CA . VAL A 1 108 ? -11.094 -29.672 15.5 1 24.36 108 VAL A CA 1
ATOM 852 C C . VAL A 1 108 ? -11.75 -31.031 15.234 1 24.36 108 VAL A C 1
ATOM 854 O O . VAL A 1 108 ? -11.719 -31.516 14.102 1 24.36 108 VAL A O 1
ATOM 857 N N . ARG A 1 109 ? -12.281 -31.734 16.203 1 23.39 109 ARG A N 1
ATOM 858 C CA . ARG A 1 109 ? -12.648 -33.125 16.016 1 23.39 109 ARG A CA 1
ATOM 859 C C . ARG A 1 109 ? -13.875 -33.25 15.125 1 23.39 109 ARG A C 1
ATOM 861 O O . ARG A 1 109 ? -14.211 -34.375 14.672 1 23.39 109 ARG A O 1
ATOM 868 N N . ARG A 1 110 ? -14.781 -32.312 15.273 1 25.27 110 ARG A N 1
ATOM 869 C CA . ARG A 1 110 ? -16.078 -32.781 14.797 1 25.27 110 ARG A CA 1
ATOM 870 C C . ARG A 1 110 ? -16.094 -32.875 13.273 1 25.27 110 ARG A C 1
ATOM 872 O O . ARG A 1 110 ? -17.109 -33.281 12.688 1 25.27 110 ARG A O 1
ATOM 879 N N . THR A 1 111 ? -15.266 -32.25 12.477 1 22.92 111 THR A N 1
ATOM 880 C CA . THR A 1 111 ? -15.68 -32.125 11.086 1 22.92 111 THR A CA 1
ATOM 881 C C . THR A 1 111 ? -15.375 -33.375 10.305 1 22.92 111 THR A C 1
ATOM 883 O O . THR A 1 111 ? -15.289 -33.375 9.078 1 22.92 111 THR A O 1
ATOM 886 N N . LYS A 1 112 ? -15.266 -34.625 10.93 1 25.45 112 LYS A N 1
ATOM 887 C CA . LYS A 1 112 ? -14.867 -35.781 10.141 1 25.45 112 LYS A CA 1
ATOM 888 C C . LYS A 1 112 ? -15.945 -36.156 9.141 1 25.45 112 LYS A C 1
ATOM 890 O O . LYS A 1 112 ? -15.656 -36.75 8.086 1 25.45 112 LYS A O 1
ATOM 895 N N . ARG A 1 113 ? -17.297 -36.312 9.562 1 23.91 113 ARG A N 1
ATOM 896 C CA . ARG A 1 113 ? -18 -37.438 8.945 1 23.91 113 ARG A CA 1
ATOM 897 C C . ARG A 1 113 ? -18.344 -37.125 7.492 1 23.91 113 ARG A C 1
ATOM 899 O O . ARG A 1 113 ? -18.438 -38.062 6.668 1 23.91 113 ARG A O 1
ATOM 906 N N . ASP A 1 114 ? -19.188 -36.062 7.25 1 22.19 114 ASP A N 1
ATOM 907 C CA . ASP A 1 114 ? -20.125 -36.25 6.141 1 22.19 114 ASP A CA 1
ATOM 908 C C . ASP A 1 114 ? -19.391 -36.219 4.797 1 22.19 114 ASP A C 1
ATOM 910 O O . ASP A 1 114 ? -19.109 -35.125 4.285 1 22.19 114 ASP A O 1
ATOM 914 N N . LYS A 1 115 ? -18.609 -37.219 4.469 1 28.27 115 LYS A N 1
ATOM 915 C CA . LYS A 1 115 ? -17.734 -37.438 3.311 1 28.27 115 LYS A CA 1
ATOM 916 C C . LYS A 1 115 ? -18.562 -37.562 2.031 1 28.27 115 LYS A C 1
ATOM 918 O O . LYS A 1 115 ? -18.062 -38.094 1.027 1 28.27 115 LYS A O 1
ATOM 923 N N . ARG A 1 116 ? -19.953 -37.312 1.96 1 24.81 116 ARG A N 1
ATOM 924 C CA . ARG A 1 116 ? -20.484 -37.938 0.753 1 24.81 116 ARG A CA 1
ATOM 925 C C . ARG A 1 116 ? -20 -37.219 -0.498 1 24.81 116 ARG A C 1
ATOM 927 O O . ARG A 1 116 ? -19.453 -36.125 -0.41 1 24.81 116 ARG A O 1
ATOM 934 N N . ASP A 1 117 ? -20.922 -37.281 -1.626 1 24.94 117 ASP A N 1
ATOM 935 C CA . ASP A 1 117 ? -20.828 -37.438 -3.074 1 24.94 117 ASP A CA 1
ATOM 936 C C . ASP A 1 117 ? -20.562 -36.094 -3.75 1 24.94 117 ASP A C 1
ATOM 938 O O . ASP A 1 117 ? -20.859 -35.938 -4.934 1 24.94 117 ASP A O 1
ATOM 942 N N . GLY A 1 118 ? -20.156 -35.062 -3.01 1 25.72 118 GLY A N 1
ATOM 943 C CA . GLY A 1 118 ? -20.234 -33.781 -3.668 1 25.72 118 GLY A CA 1
ATOM 944 C C . GLY A 1 118 ? -19.406 -33.688 -4.93 1 25.72 118 GLY A C 1
ATOM 945 O O . GLY A 1 118 ? -18.234 -34.062 -4.93 1 25.72 118 GLY A O 1
ATOM 946 N N . GLY A 1 119 ? -20.047 -34.031 -6.141 1 25 119 GLY A N 1
ATOM 947 C CA . GLY A 1 119 ? -19.438 -33.75 -7.434 1 25 119 GLY A CA 1
ATOM 948 C C . GLY A 1 119 ? -18.672 -32.469 -7.465 1 25 119 GLY A C 1
ATOM 949 O O . GLY A 1 119 ? -19.25 -31.375 -7.297 1 25 119 GLY A O 1
ATOM 950 N N . LYS A 1 120 ? -17.469 -32.5 -7.051 1 30.66 120 LYS A N 1
ATOM 951 C CA . LYS A 1 120 ? -16.547 -31.359 -6.992 1 30.66 120 LYS A CA 1
ATOM 952 C C . LYS A 1 120 ? -16.312 -30.781 -8.383 1 30.66 120 LYS A C 1
ATOM 954 O O . LYS A 1 120 ? -15.586 -31.359 -9.195 1 30.66 120 LYS A O 1
ATOM 959 N N . ARG A 1 121 ? -17.422 -30.203 -9.023 1 31 121 ARG A N 1
ATOM 960 C CA . ARG A 1 121 ? -17.094 -29.391 -10.188 1 31 121 ARG A CA 1
ATOM 961 C C . ARG A 1 121 ? -15.859 -28.531 -9.93 1 31 121 ARG A C 1
ATOM 963 O O . ARG A 1 121 ? -15.844 -27.734 -8.992 1 31 121 ARG A O 1
ATOM 970 N N . PHE A 1 122 ? -14.828 -28.953 -10.508 1 30.36 122 PHE A N 1
ATOM 971 C CA . PHE A 1 122 ? -13.477 -28.422 -10.328 1 30.36 122 PHE A CA 1
ATOM 972 C C . PHE A 1 122 ? -13.344 -27.047 -10.969 1 30.36 122 PHE A C 1
ATOM 974 O O . PHE A 1 122 ? -13.492 -26.906 -12.18 1 30.36 122 PHE A O 1
ATOM 981 N N . ALA A 1 123 ? -13.844 -26.062 -10.391 1 28.98 123 ALA A N 1
ATOM 982 C CA . ALA A 1 123 ? -13.531 -24.656 -10.656 1 28.98 123 ALA A CA 1
ATOM 983 C C . ALA A 1 123 ? -12.023 -24.422 -10.68 1 28.98 123 ALA A C 1
ATOM 985 O O . ALA A 1 123 ? -11.297 -24.938 -9.82 1 28.98 123 ALA A O 1
ATOM 986 N N . PHE A 1 124 ? -11.562 -24 -11.836 1 28.27 124 PHE A N 1
ATOM 987 C CA . PHE A 1 124 ? -10.195 -23.797 -12.297 1 28.27 124 PHE A CA 1
ATOM 988 C C . PHE A 1 124 ? -9.508 -22.719 -11.469 1 28.27 124 PHE A C 1
ATOM 990 O O . PHE A 1 124 ? -10.016 -21.594 -11.344 1 28.27 124 PHE A O 1
ATOM 997 N N . GLN A 1 125 ? -8.656 -22.953 -10.609 1 26.84 125 GLN A N 1
ATOM 998 C CA . GLN A 1 125 ? -7.977 -22.266 -9.516 1 26.84 125 GLN A CA 1
ATOM 999 C C . GLN A 1 125 ? -6.711 -21.562 -10.008 1 26.84 125 GLN A C 1
ATOM 1001 O O . GLN A 1 125 ? -5.863 -22.188 -10.656 1 26.84 125 GLN A O 1
ATOM 1006 N N . SER A 1 126 ? -6.695 -20.281 -10.43 1 28.41 126 SER A N 1
ATOM 1007 C CA . SER A 1 126 ? -5.664 -19.391 -10.969 1 28.41 126 SER A CA 1
ATOM 1008 C C . SER A 1 126 ? -4.555 -19.156 -9.945 1 28.41 126 SER A C 1
ATOM 1010 O O . SER A 1 126 ? -4.82 -18.781 -8.805 1 28.41 126 SER A O 1
ATOM 1012 N N . GLN A 1 127 ? -3.316 -19.703 -10.094 1 33.16 127 GLN A N 1
ATOM 1013 C CA . GLN A 1 127 ? -2.336 -19.953 -9.047 1 33.16 127 GLN A CA 1
ATOM 1014 C C . GLN A 1 127 ? -1.294 -18.844 -8.984 1 33.16 127 GLN A C 1
ATOM 1016 O O . GLN A 1 127 ? -0.734 -18.453 -10.008 1 33.16 127 GLN A O 1
ATOM 1021 N N . PRO A 1 128 ? -1.417 -17.891 -8.18 1 41.72 128 PRO A N 1
ATOM 1022 C CA . PRO A 1 128 ? -0.273 -17.078 -7.77 1 41.72 128 PRO A CA 1
ATOM 1023 C C . PRO A 1 128 ? 0.915 -17.922 -7.309 1 41.72 128 PRO A C 1
ATOM 1025 O O . PRO A 1 128 ? 0.747 -19.094 -6.949 1 41.72 128 PRO A O 1
ATOM 1028 N N . GLU A 1 129 ? 2.23 -17.578 -7.605 1 50.59 129 GLU A N 1
ATOM 1029 C CA . GLU A 1 129 ? 3.348 -18.5 -7.406 1 50.59 129 GLU A CA 1
ATOM 1030 C C . GLU A 1 129 ? 3.457 -18.922 -5.945 1 50.59 129 GLU A C 1
ATOM 1032 O O . GLU A 1 129 ? 3.709 -18.109 -5.066 1 50.59 129 GLU A O 1
ATOM 1037 N N . THR A 1 130 ? 2.762 -19.969 -5.648 1 67.5 130 THR A N 1
ATOM 1038 C CA . THR A 1 130 ? 2.959 -20.531 -4.316 1 67.5 130 THR A CA 1
ATOM 1039 C C . THR A 1 130 ? 4.309 -21.234 -4.223 1 67.5 130 THR A C 1
ATOM 1041 O O . THR A 1 130 ? 4.543 -22.234 -4.902 1 67.5 130 THR A O 1
ATOM 1044 N N . LYS A 1 131 ? 5.18 -20.5 -3.727 1 86.31 131 LYS A N 1
ATOM 1045 C CA . LYS A 1 131 ? 6.555 -20.953 -3.529 1 86.31 131 LYS A CA 1
ATOM 1046 C C . LYS A 1 131 ? 6.594 -22.25 -2.738 1 86.31 131 LYS A C 1
ATOM 1048 O O . LYS A 1 131 ? 7.625 -22.922 -2.695 1 86.31 131 LYS A O 1
ATOM 1053 N N . VAL A 1 132 ? 5.457 -22.734 -2.354 1 91.19 132 VAL A N 1
ATOM 1054 C CA . VAL A 1 132 ? 5.336 -23.828 -1.403 1 91.19 132 VAL A CA 1
ATOM 1055 C C . VAL A 1 132 ? 5.746 -25.141 -2.072 1 91.19 132 VAL A C 1
ATOM 1057 O O . VAL A 1 132 ? 6.305 -26.031 -1.426 1 91.19 132 VAL A O 1
ATOM 1060 N N . THR A 1 133 ? 5.566 -25.266 -3.318 1 94.12 133 THR A N 1
ATOM 1061 C CA . THR A 1 133 ? 5.785 -26.547 -3.979 1 94.12 133 THR A CA 1
ATOM 1062 C C . THR A 1 133 ? 7.062 -26.516 -4.812 1 94.12 133 THR A C 1
ATOM 1064 O O . THR A 1 133 ? 7.422 -27.5 -5.449 1 94.12 133 THR A O 1
ATOM 1067 N N . HIS A 1 134 ? 7.793 -25.438 -4.777 1 94.38 134 HIS A N 1
ATOM 1068 C CA . HIS A 1 134 ? 8.914 -25.234 -5.688 1 94.38 134 HIS A CA 1
ATOM 1069 C C . HIS A 1 134 ? 10.047 -26.203 -5.383 1 94.38 134 HIS A C 1
ATOM 1071 O O . HIS A 1 134 ? 10.797 -26.594 -6.285 1 94.38 134 HIS A O 1
ATOM 1077 N N . TYR A 1 135 ? 10.188 -26.656 -4.199 1 94.94 135 TYR A N 1
ATOM 1078 C CA . TYR A 1 135 ? 11.25 -27.578 -3.826 1 94.94 135 TYR A CA 1
ATOM 1079 C C . TYR A 1 135 ? 11.141 -28.875 -4.609 1 94.94 135 TYR A C 1
ATOM 1081 O O . TYR A 1 135 ? 12.125 -29.609 -4.758 1 94.94 135 TYR A O 1
ATOM 1089 N N . LYS A 1 136 ? 9.984 -29.141 -5.199 1 95 136 LYS A N 1
ATOM 1090 C CA . LYS A 1 136 ? 9.75 -30.359 -5.957 1 95 136 LYS A CA 1
ATOM 1091 C C . LYS A 1 136 ? 9.938 -30.141 -7.453 1 95 136 LYS A C 1
ATOM 1093 O O . LYS A 1 136 ? 9.797 -31.062 -8.25 1 95 136 LYS A O 1
ATOM 1098 N N . GLN A 1 137 ? 10.312 -28.969 -7.773 1 96.5 137 GLN A N 1
ATOM 1099 C CA . GLN A 1 137 ? 10.219 -28.625 -9.195 1 96.5 137 GLN A CA 1
ATOM 1100 C C . GLN A 1 137 ? 11.602 -28.406 -9.797 1 96.5 137 GLN A C 1
ATOM 1102 O O . GLN A 1 137 ? 11.758 -28.438 -11.023 1 96.5 137 GLN A O 1
ATOM 1107 N N . TYR A 1 138 ? 12.625 -28.234 -8.977 1 95.56 138 TYR A N 1
ATOM 1108 C CA . TYR A 1 138 ? 13.984 -28.016 -9.461 1 95.56 138 TYR A CA 1
ATOM 1109 C C . TYR A 1 138 ? 14.57 -29.297 -10.039 1 95.56 138 TYR A C 1
ATOM 1111 O O . TYR A 1 138 ? 14.094 -30.391 -9.734 1 95.56 138 TYR A O 1
ATOM 1119 N N . PRO A 1 139 ? 15.633 -29.125 -10.898 1 95.31 139 PRO A N 1
ATOM 1120 C CA . PRO A 1 139 ? 16.328 -30.328 -11.32 1 95.31 139 PRO A CA 1
ATOM 1121 C C . PRO A 1 139 ? 16.797 -31.188 -10.148 1 95.31 139 PRO A C 1
ATOM 1123 O O . PRO A 1 139 ? 17.219 -30.656 -9.117 1 95.31 139 PRO A O 1
ATOM 1126 N N . PRO A 1 140 ? 16.625 -32.531 -10.352 1 94.19 140 PRO A N 1
ATOM 1127 C CA . PRO A 1 140 ? 17.141 -33.375 -9.289 1 94.19 140 PRO A CA 1
ATOM 1128 C C . PRO A 1 140 ? 18.594 -33.062 -8.906 1 94.19 140 PRO A C 1
ATOM 1130 O O . PRO A 1 140 ? 19.406 -32.75 -9.773 1 94.19 140 PRO A O 1
ATOM 1133 N N . ASN A 1 141 ? 18.938 -33.094 -7.699 1 95.44 141 ASN A N 1
ATOM 1134 C CA . ASN A 1 141 ? 20.266 -32.875 -7.141 1 95.44 141 ASN A CA 1
ATOM 1135 C C . ASN A 1 141 ? 20.672 -31.422 -7.242 1 95.44 141 ASN A C 1
ATOM 1137 O O . ASN A 1 141 ? 21.859 -31.109 -7.453 1 95.44 141 ASN A O 1
ATOM 1141 N N . THR A 1 142 ? 19.688 -30.547 -7.281 1 96.69 142 THR A N 1
ATOM 1142 C CA . THR A 1 142 ? 20 -29.125 -7.137 1 96.69 142 THR A CA 1
ATOM 1143 C C . THR A 1 142 ? 20.562 -28.844 -5.746 1 96.69 142 THR A C 1
ATOM 1145 O O . THR A 1 142 ? 20.031 -29.328 -4.746 1 96.69 142 THR A O 1
ATOM 1148 N N . SER A 1 143 ? 21.688 -28.062 -5.676 1 97.94 143 SER A N 1
ATOM 1149 C CA . SER A 1 143 ? 22.328 -27.844 -4.379 1 97.94 143 SER A CA 1
ATOM 1150 C C . SER A 1 143 ? 22.484 -26.344 -4.094 1 97.94 143 SER A C 1
ATOM 1152 O O . SER A 1 143 ? 22.703 -25.953 -2.949 1 97.94 143 SER A O 1
ATOM 1154 N N . LYS A 1 144 ? 22.438 -25.562 -5.117 1 97.44 144 LYS A N 1
ATOM 1155 C CA . LYS A 1 144 ? 22.609 -24.125 -4.949 1 97.44 144 LYS A CA 1
ATOM 1156 C C . LYS A 1 144 ? 21.703 -23.359 -5.902 1 97.44 144 LYS A C 1
ATOM 1158 O O . LYS A 1 144 ? 21.547 -23.734 -7.066 1 97.44 144 LYS A O 1
ATOM 1163 N N . VAL A 1 145 ? 21.062 -22.406 -5.359 1 97.06 145 VAL A N 1
ATOM 1164 C CA . VAL A 1 145 ? 20.297 -21.438 -6.141 1 97.06 145 VAL A CA 1
ATOM 1165 C C . VAL A 1 145 ? 20.719 -20.016 -5.762 1 97.06 145 VAL A C 1
ATOM 1167 O O . VAL A 1 145 ? 20.828 -19.688 -4.578 1 97.06 145 VAL A O 1
ATOM 1170 N N . TYR A 1 146 ? 21.094 -19.219 -6.734 1 96.88 146 TYR A N 1
ATOM 1171 C CA . TYR A 1 146 ? 21.547 -17.844 -6.578 1 96.88 146 TYR A CA 1
ATOM 1172 C C . TYR A 1 146 ? 20.609 -16.875 -7.301 1 96.88 146 TYR A C 1
ATOM 1174 O O . TYR A 1 146 ? 20.328 -17.047 -8.492 1 96.88 146 TYR A O 1
ATOM 1182 N N . SER A 1 147 ? 20.078 -15.891 -6.527 1 97.12 147 SER A N 1
ATOM 1183 C CA . SER A 1 147 ? 19.188 -14.898 -7.094 1 97.12 147 SER A CA 1
ATOM 1184 C C . SER A 1 147 ? 19.656 -13.484 -6.77 1 97.12 147 SER A C 1
ATOM 1186 O O . SER A 1 147 ? 20.5 -13.289 -5.891 1 97.12 147 SER A O 1
ATOM 1188 N N . TYR A 1 148 ? 19.172 -12.5 -7.555 1 97 148 TYR A N 1
ATOM 1189 C CA . TYR A 1 148 ? 19.531 -11.102 -7.352 1 97 148 TYR A CA 1
ATOM 1190 C C . TYR A 1 148 ? 18.312 -10.195 -7.469 1 97 148 TYR A C 1
ATOM 1192 O O . TYR A 1 148 ? 17.281 -10.602 -8.008 1 97 148 TYR A O 1
ATOM 1200 N N . PHE A 1 149 ? 18.422 -9.023 -6.863 1 98 149 PHE A N 1
ATOM 1201 C CA . PHE A 1 149 ? 17.422 -7.973 -6.93 1 98 149 PHE A CA 1
ATOM 1202 C C . PHE A 1 149 ? 17.984 -6.715 -7.578 1 98 149 PHE A C 1
ATOM 1204 O O . PHE A 1 149 ? 19.109 -6.312 -7.27 1 98 149 PHE A O 1
ATOM 1211 N N . GLU A 1 150 ? 17.219 -6.156 -8.477 1 96.88 150 GLU A N 1
ATOM 1212 C CA . GLU A 1 150 ? 17.609 -4.914 -9.141 1 96.88 150 GLU A CA 1
ATOM 1213 C C . GLU A 1 150 ? 16.391 -4.098 -9.547 1 96.88 150 GLU A C 1
ATOM 1215 O O . GLU A 1 150 ? 15.258 -4.602 -9.508 1 96.88 150 GLU A O 1
ATOM 1220 N N . CYS A 1 151 ? 16.531 -2.826 -9.766 1 95.94 151 CYS A N 1
ATOM 1221 C CA . CYS A 1 151 ? 15.594 -1.98 -10.484 1 95.94 151 CYS A CA 1
ATOM 1222 C C . CYS A 1 151 ? 16.031 -1.782 -11.93 1 95.94 151 CYS A C 1
ATOM 1224 O O . CYS A 1 151 ? 17 -1.068 -12.203 1 95.94 151 CYS A O 1
ATOM 1226 N N . ARG A 1 152 ? 15.281 -2.346 -12.805 1 89.88 152 ARG A N 1
ATOM 1227 C CA . ARG A 1 152 ? 15.719 -2.449 -14.195 1 89.88 152 ARG A CA 1
ATOM 1228 C C . ARG A 1 152 ? 15.648 -1.098 -14.898 1 89.88 152 ARG A C 1
ATOM 1230 O O . ARG A 1 152 ? 14.828 -0.25 -14.539 1 89.88 152 ARG A O 1
ATOM 1237 N N . GLU A 1 153 ? 16.625 -0.929 -15.883 1 78.12 153 GLU A N 1
ATOM 1238 C CA . GLU A 1 153 ? 16.656 0.282 -16.703 1 78.12 153 GLU A CA 1
ATOM 1239 C C . GLU A 1 153 ? 15.672 0.182 -17.859 1 78.12 153 GLU A C 1
ATOM 1241 O O . GLU A 1 153 ? 15.625 -0.835 -18.562 1 78.12 153 GLU A O 1
ATOM 1246 N N . LYS A 1 154 ? 14.352 0.294 -17.734 1 60.47 154 LYS A N 1
ATOM 1247 C CA . LYS A 1 154 ? 13.578 0.12 -18.969 1 60.47 154 LYS A CA 1
ATOM 1248 C C . LYS A 1 154 ? 13.781 1.299 -19.906 1 60.47 154 LYS A C 1
ATOM 1250 O O . LYS A 1 154 ? 13.797 2.453 -19.484 1 60.47 154 LYS A O 1
ATOM 1255 N N . LYS A 1 155 ? 14.312 0.916 -21.094 1 51.62 155 LYS A N 1
ATOM 1256 C CA . LYS A 1 155 ? 14.133 1.934 -22.125 1 51.62 155 LYS A CA 1
ATOM 1257 C C . LYS A 1 155 ? 12.672 2.352 -22.234 1 51.62 155 LYS A C 1
ATOM 1259 O O . LYS A 1 155 ? 11.836 1.587 -22.734 1 51.62 155 LYS A O 1
ATOM 1264 N N . THR A 1 156 ? 12.141 2.703 -21.188 1 47.59 156 THR A N 1
ATOM 1265 C CA . THR A 1 156 ? 10.719 3.033 -21.234 1 47.59 156 THR A CA 1
ATOM 1266 C C . THR A 1 156 ? 10.414 3.965 -22.406 1 47.59 156 THR A C 1
ATOM 1268 O O . THR A 1 156 ? 10.977 5.059 -22.5 1 47.59 156 THR A O 1
ATOM 1271 N N . GLU A 1 157 ? 10.094 3.344 -23.438 1 42.62 157 GLU A N 1
ATOM 1272 C CA . GLU A 1 157 ? 9.688 4.074 -24.641 1 42.62 157 GLU A CA 1
ATOM 1273 C C . GLU A 1 157 ? 8.898 5.328 -24.281 1 42.62 157 GLU A C 1
ATOM 1275 O O . GLU A 1 157 ? 9.07 6.379 -24.891 1 42.62 157 GLU A O 1
ATOM 1280 N N . ASN A 1 158 ? 7.637 5.145 -23.703 1 41.75 158 ASN A N 1
ATOM 1281 C CA . ASN A 1 158 ? 6.645 6.211 -23.766 1 41.75 158 ASN A CA 1
ATOM 1282 C C . ASN A 1 158 ? 6.91 7.297 -22.719 1 41.75 158 ASN A C 1
ATOM 1284 O O . ASN A 1 158 ? 6.191 7.395 -21.734 1 41.75 158 ASN A O 1
ATOM 1288 N N . SER A 1 159 ? 8.055 7.531 -22.469 1 44.06 159 SER A N 1
ATOM 1289 C CA . SER A 1 159 ? 8.602 8.625 -21.672 1 44.06 159 SER A CA 1
ATOM 1290 C C . SER A 1 159 ? 7.926 9.953 -22.016 1 44.06 159 SER A C 1
ATOM 1292 O O . SER A 1 159 ? 8.344 11.008 -21.531 1 44.06 159 SER A O 1
ATOM 1294 N N . LYS A 1 160 ? 7.211 9.844 -23.062 1 41.06 160 LYS A N 1
ATOM 1295 C CA . LYS A 1 160 ? 6.805 11.18 -23.5 1 41.06 160 LYS A CA 1
ATOM 1296 C C . LYS A 1 160 ? 6 11.883 -22.406 1 41.06 160 LYS A C 1
ATOM 1298 O O . LYS A 1 160 ? 5.887 13.109 -22.406 1 41.06 160 LYS A O 1
ATOM 1303 N N . ILE A 1 161 ? 5.172 11.156 -21.562 1 46.94 161 ILE A N 1
ATOM 1304 C CA . ILE A 1 161 ? 4.211 11.922 -20.781 1 46.94 161 ILE A CA 1
ATOM 1305 C C . ILE A 1 161 ? 4.789 12.211 -19.391 1 46.94 161 ILE A C 1
ATOM 1307 O O . ILE A 1 161 ? 4.32 13.117 -18.703 1 46.94 161 ILE A O 1
ATOM 1311 N N . LYS A 1 162 ? 5.82 11.281 -19 1 53.41 162 LYS A N 1
ATOM 1312 C CA . LYS A 1 162 ? 6.273 11.602 -17.656 1 53.41 162 LYS A CA 1
ATOM 1313 C C . LYS A 1 162 ? 7.391 12.641 -17.672 1 53.41 162 LYS A C 1
ATOM 1315 O O . LYS A 1 162 ? 8.398 12.461 -18.359 1 53.41 162 LYS A O 1
ATOM 1320 N N . LYS A 1 163 ? 7.047 13.688 -17.047 1 61.84 163 LYS A N 1
ATOM 1321 C CA . LYS A 1 163 ? 7.961 14.828 -16.984 1 61.84 163 LYS A CA 1
ATOM 1322 C C . LYS A 1 163 ? 9.219 14.477 -16.188 1 61.84 163 LYS A C 1
ATOM 1324 O O . LYS A 1 163 ? 10.312 14.961 -16.516 1 61.84 163 LYS A O 1
ATOM 1329 N N . VAL A 1 164 ? 9.078 13.391 -15.195 1 73.44 164 VAL A N 1
ATOM 1330 C CA . VAL A 1 164 ? 10.242 13.109 -14.359 1 73.44 164 VAL A CA 1
ATOM 1331 C C . VAL A 1 164 ? 10.742 11.688 -14.633 1 73.44 164 VAL A C 1
ATOM 1333 O O . VAL A 1 164 ? 9.953 10.742 -14.648 1 73.44 164 VAL A O 1
ATOM 1336 N N . LYS A 1 165 ? 12.016 11.633 -14.969 1 81.75 165 LYS A N 1
ATOM 1337 C CA . LYS A 1 165 ? 12.672 10.359 -15.227 1 81.75 165 LYS A CA 1
ATOM 1338 C C . LYS A 1 165 ? 13.438 9.875 -14 1 81.75 165 LYS A C 1
ATOM 1340 O O . LYS A 1 165 ? 14.18 10.641 -13.375 1 81.75 165 LYS A O 1
ATOM 1345 N N . TYR A 1 166 ? 13.188 8.664 -13.617 1 91.56 166 TYR A N 1
ATOM 1346 C CA . TYR A 1 166 ? 13.914 8.039 -12.516 1 91.56 166 TYR A CA 1
ATOM 1347 C C . TYR A 1 166 ? 15.078 7.203 -13.031 1 91.56 166 TYR A C 1
ATOM 1349 O O . TYR A 1 166 ? 14.898 6.043 -13.406 1 91.56 166 TYR A O 1
ATOM 1357 N N . GLU A 1 167 ? 16.25 7.781 -13.008 1 92.69 167 GLU A N 1
ATOM 1358 C CA . GLU A 1 167 ? 17.422 7.105 -13.57 1 92.69 167 GLU A CA 1
ATOM 1359 C C . GLU A 1 167 ? 18.25 6.441 -12.484 1 92.69 167 GLU A C 1
ATOM 1361 O O . GLU A 1 167 ? 19.094 5.59 -12.773 1 92.69 167 GLU A O 1
ATOM 1366 N N . GLU A 1 168 ? 18.016 6.84 -11.305 1 95.19 168 GLU A N 1
ATOM 1367 C CA . GLU A 1 168 ? 18.75 6.301 -10.164 1 95.19 168 GLU A CA 1
ATOM 1368 C C . GLU A 1 168 ? 17.797 5.762 -9.102 1 95.19 168 GLU A C 1
ATOM 1370 O O . GLU A 1 168 ? 16.578 6.012 -9.156 1 95.19 168 GLU A O 1
ATOM 1375 N N . THR A 1 169 ? 18.391 5 -8.203 1 97.5 169 THR A N 1
ATOM 1376 C CA . THR A 1 169 ? 17.656 4.477 -7.062 1 97.5 169 THR A CA 1
ATOM 1377 C C . THR A 1 169 ? 18.344 4.852 -5.754 1 97.5 169 THR A C 1
ATOM 1379 O O . THR A 1 169 ? 19.578 4.949 -5.703 1 97.5 169 THR A O 1
ATOM 1382 N N . VAL A 1 170 ? 17.562 5.156 -4.785 1 98.62 170 VAL A N 1
ATOM 1383 C CA . VAL A 1 170 ? 18.078 5.207 -3.416 1 98.62 170 VAL A CA 1
ATOM 1384 C C . VAL A 1 170 ? 17.781 3.879 -2.715 1 98.62 170 VAL A C 1
ATOM 1386 O O . VAL A 1 170 ? 16.625 3.541 -2.459 1 98.62 170 VAL A O 1
ATOM 1389 N N . PHE A 1 171 ? 18.906 3.154 -2.447 1 98.81 171 PHE A N 1
ATOM 1390 C CA . PHE A 1 171 ? 18.734 1.852 -1.818 1 98.81 171 PHE A CA 1
ATOM 1391 C C . PHE A 1 171 ? 18.391 2.008 -0.34 1 98.81 171 PHE A C 1
ATOM 1393 O O . PHE A 1 171 ? 19.156 2.623 0.413 1 98.81 171 PHE A O 1
ATOM 1400 N N . TYR A 1 172 ? 17.172 1.428 0.113 1 98.81 172 TYR A N 1
ATOM 1401 C CA . TYR A 1 172 ? 16.719 1.579 1.488 1 98.81 172 TYR A CA 1
ATOM 1402 C C . TYR A 1 172 ? 15.656 0.533 1.825 1 98.81 172 TYR A C 1
ATOM 1404 O O . TYR A 1 172 ? 14.875 0.132 0.961 1 98.81 172 TYR A O 1
ATOM 1412 N N . GLY A 1 173 ? 15.68 0.012 3.084 1 98.75 173 GLY A N 1
ATOM 1413 C CA . GLY A 1 173 ? 14.57 -0.774 3.596 1 98.75 173 GLY A CA 1
ATOM 1414 C C . GLY A 1 173 ? 14.922 -2.236 3.805 1 98.75 173 GLY A C 1
ATOM 1415 O O . GLY A 1 173 ? 14.188 -2.967 4.473 1 98.75 173 GLY A O 1
ATOM 1416 N N . LEU A 1 174 ? 16.047 -2.73 3.254 1 98.75 174 LEU A N 1
ATOM 1417 C CA . LEU A 1 174 ? 16.406 -4.137 3.383 1 98.75 174 LEU A CA 1
ATOM 1418 C C . LEU A 1 174 ? 16.703 -4.484 4.836 1 98.75 174 LEU A C 1
ATOM 1420 O O . LEU A 1 174 ? 16.312 -5.547 5.32 1 98.75 174 LEU A O 1
ATOM 1424 N N . GLN A 1 175 ? 17.406 -3.621 5.535 1 98.62 175 GLN A N 1
ATOM 1425 C CA . GLN A 1 175 ? 17.781 -3.861 6.93 1 98.62 175 GLN A CA 1
ATOM 1426 C C . GLN A 1 175 ? 16.547 -4.098 7.793 1 98.62 175 GLN A C 1
ATOM 1428 O O . GLN A 1 175 ? 16.562 -4.938 8.695 1 98.62 175 GLN A O 1
ATOM 1433 N N . TYR A 1 176 ? 15.5 -3.334 7.562 1 98.38 176 TYR A N 1
ATOM 1434 C CA . TYR A 1 176 ? 14.234 -3.541 8.258 1 98.38 176 TYR A CA 1
ATOM 1435 C C . TYR A 1 176 ? 13.711 -4.953 8.023 1 98.38 176 TYR A C 1
ATOM 1437 O O . TYR A 1 176 ? 13.305 -5.637 8.961 1 98.38 176 TYR A O 1
ATOM 1445 N N . ILE A 1 177 ? 13.727 -5.43 6.848 1 98.44 177 ILE A N 1
ATOM 1446 C CA . ILE A 1 177 ? 13.219 -6.75 6.496 1 98.44 177 ILE A CA 1
ATOM 1447 C C . ILE A 1 177 ? 14.055 -7.828 7.176 1 98.44 177 ILE A C 1
ATOM 1449 O O . ILE A 1 177 ? 13.516 -8.781 7.742 1 98.44 177 ILE A O 1
ATOM 1453 N N . LEU A 1 178 ? 15.359 -7.641 7.148 1 98.62 178 LEU A N 1
ATOM 1454 C CA . LEU A 1 178 ? 16.266 -8.609 7.762 1 98.62 178 LEU A CA 1
ATOM 1455 C C . LEU A 1 178 ? 16 -8.727 9.258 1 98.62 178 LEU A C 1
ATOM 1457 O O . LEU A 1 178 ? 15.906 -9.836 9.789 1 98.62 178 LEU A O 1
ATOM 1461 N N . ASN A 1 179 ? 15.805 -7.582 9.883 1 98.25 179 ASN A N 1
ATOM 1462 C CA . ASN A 1 179 ? 15.656 -7.555 11.336 1 98.25 179 ASN A CA 1
ATOM 1463 C C . ASN A 1 179 ? 14.281 -8.062 11.766 1 98.25 179 ASN A C 1
ATOM 1465 O O . ASN A 1 179 ? 14.156 -8.766 12.766 1 98.25 179 ASN A O 1
ATOM 1469 N N . LYS A 1 180 ? 13.328 -7.738 11.047 1 97.69 180 LYS A N 1
ATOM 1470 C CA . LYS A 1 180 ? 11.969 -8.047 11.484 1 97.69 180 LYS A CA 1
ATOM 1471 C C . LYS A 1 180 ? 11.594 -9.492 11.141 1 97.69 180 LYS A C 1
ATOM 1473 O O . LYS A 1 180 ? 10.922 -10.164 11.914 1 97.69 180 LYS A O 1
ATOM 1478 N N . TYR A 1 181 ? 12.062 -9.977 9.992 1 97.19 181 TYR A N 1
ATOM 1479 C CA . TYR A 1 181 ? 11.43 -11.195 9.492 1 97.19 181 TYR A CA 1
ATOM 1480 C C . TYR A 1 181 ? 12.445 -12.328 9.383 1 97.19 181 TYR A C 1
ATOM 1482 O O . TYR A 1 181 ? 12.07 -13.5 9.352 1 97.19 181 TYR A O 1
ATOM 1490 N N . LEU A 1 182 ? 13.734 -12.055 9.305 1 98.06 182 LEU A N 1
ATOM 1491 C CA . LEU A 1 182 ? 14.672 -13.133 8.992 1 98.06 182 LEU A CA 1
ATOM 1492 C C . LEU A 1 182 ? 15.594 -13.414 10.172 1 98.06 182 LEU A C 1
ATOM 1494 O O . LEU A 1 182 ? 16.031 -14.547 10.367 1 98.06 182 LEU A O 1
ATOM 1498 N N . LYS A 1 183 ? 15.906 -12.422 10.93 1 98.38 183 LYS A N 1
ATOM 1499 C CA . LYS A 1 183 ? 16.906 -12.531 11.992 1 98.38 183 LYS A CA 1
ATOM 1500 C C . LYS A 1 183 ? 16.422 -13.469 13.102 1 98.38 183 LYS A C 1
ATOM 1502 O O . LYS A 1 183 ? 15.25 -13.422 13.484 1 98.38 183 LYS A O 1
ATOM 1507 N N . GLY A 1 184 ? 17.312 -14.344 13.547 1 98.31 184 GLY A N 1
ATOM 1508 C CA . GLY A 1 184 ? 17.031 -15.164 14.719 1 98.31 184 GLY A CA 1
ATOM 1509 C C . GLY A 1 184 ? 16.344 -16.469 14.375 1 98.31 184 GLY A C 1
ATOM 1510 O O . GLY A 1 184 ? 16.5 -17 13.266 1 98.31 184 GLY A O 1
ATOM 1511 N N . LYS A 1 185 ? 15.75 -17.062 15.375 1 98.38 185 LYS A N 1
ATOM 1512 C CA . LYS A 1 185 ? 15.039 -18.328 15.234 1 98.38 185 LYS A CA 1
ATOM 1513 C C . LYS A 1 185 ? 13.641 -18.109 14.672 1 98.38 185 LYS A C 1
ATOM 1515 O O . LYS A 1 185 ? 12.664 -18.078 15.43 1 98.38 185 LYS A O 1
ATOM 1520 N N . VAL A 1 186 ? 13.594 -18.125 13.406 1 97.81 186 VAL A N 1
ATOM 1521 C CA . VAL A 1 186 ? 12.32 -17.797 12.773 1 97.81 186 VAL A CA 1
ATOM 1522 C C . VAL A 1 186 ? 11.555 -19.062 12.438 1 97.81 186 VAL A C 1
ATOM 1524 O O . VAL A 1 186 ? 10.359 -19.016 12.117 1 97.81 186 VAL A O 1
ATOM 1527 N N . VAL A 1 187 ? 12.156 -20.219 12.469 1 98.25 187 VAL A N 1
ATOM 1528 C CA . VAL A 1 187 ? 11.508 -21.516 12.273 1 98.25 187 VAL A CA 1
ATOM 1529 C C . VAL A 1 187 ? 11.359 -22.219 13.609 1 98.25 187 VAL A C 1
ATOM 1531 O O . VAL A 1 187 ? 12.352 -22.469 14.305 1 98.25 187 VAL A O 1
ATOM 1534 N N . THR A 1 188 ? 10.133 -22.531 13.938 1 98.31 188 THR A N 1
ATOM 1535 C CA . THR A 1 188 ? 9.844 -23.25 15.172 1 98.31 188 THR A CA 1
ATOM 1536 C C . THR A 1 188 ? 8.93 -24.438 14.898 1 98.31 188 THR A C 1
ATOM 1538 O O . THR A 1 188 ? 8.344 -24.547 13.82 1 98.31 188 THR A O 1
ATOM 1541 N N . LYS A 1 189 ? 8.867 -25.297 15.867 1 97.94 189 LYS A N 1
ATOM 1542 C CA . LYS A 1 189 ? 8.016 -26.484 15.734 1 97.94 189 LYS A CA 1
ATOM 1543 C C . LYS A 1 189 ? 6.551 -26.094 15.578 1 97.94 189 LYS A C 1
ATOM 1545 O O . LYS A 1 189 ? 5.824 -26.688 14.781 1 97.94 189 LYS A O 1
ATOM 1550 N N . GLU A 1 190 ? 6.137 -25.109 16.344 1 97.19 190 GLU A N 1
ATOM 1551 C CA . GLU A 1 190 ? 4.758 -24.625 16.297 1 97.19 190 GLU A CA 1
ATOM 1552 C C . GLU A 1 190 ? 4.43 -24.031 14.93 1 97.19 190 GLU A C 1
ATOM 1554 O O . GLU A 1 190 ? 3.355 -24.281 14.383 1 97.19 190 GLU A O 1
ATOM 1559 N N . LYS A 1 191 ? 5.359 -23.312 14.391 1 96.75 191 LYS A N 1
ATOM 1560 C CA . LYS A 1 191 ? 5.137 -22.688 13.094 1 96.75 191 LYS A CA 1
ATOM 1561 C C . LYS A 1 191 ? 5.098 -23.734 11.984 1 96.75 191 LYS A C 1
ATOM 1563 O O . LYS A 1 191 ? 4.328 -23.609 11.023 1 96.75 191 LYS A O 1
ATOM 1568 N N . ILE A 1 192 ? 5.93 -24.719 12.039 1 97.88 192 ILE A N 1
ATOM 1569 C CA . ILE A 1 192 ? 5.934 -25.797 11.055 1 97.88 192 ILE A CA 1
ATOM 1570 C C . ILE A 1 192 ? 4.59 -26.516 11.07 1 97.88 192 ILE A C 1
ATOM 1572 O O . ILE A 1 192 ? 4.004 -26.781 10.023 1 97.88 192 ILE A O 1
ATOM 1576 N N . GLN A 1 193 ? 4.109 -26.797 12.242 1 96.88 193 GLN A N 1
ATOM 1577 C CA . GLN A 1 193 ? 2.83 -27.484 12.375 1 96.88 193 GLN A CA 1
ATOM 1578 C C . GLN A 1 193 ? 1.687 -26.641 11.836 1 96.88 193 GLN A C 1
ATOM 1580 O O . GLN A 1 193 ? 0.818 -27.141 11.117 1 96.88 193 GLN A O 1
ATOM 1585 N N . GLU A 1 194 ? 1.723 -25.375 12.195 1 93.62 194 GLU A N 1
ATOM 1586 C CA . GLU A 1 194 ? 0.701 -24.469 11.695 1 93.62 194 GLU A CA 1
ATOM 1587 C C . GLU A 1 194 ? 0.741 -24.391 10.172 1 93.62 194 GLU A C 1
ATOM 1589 O O . GLU A 1 194 ? -0.301 -24.422 9.516 1 93.62 194 GLU A O 1
ATOM 1594 N N . ALA A 1 195 ? 1.91 -24.25 9.641 1 95.06 195 ALA A N 1
ATOM 1595 C CA . ALA A 1 195 ? 2.068 -24.156 8.195 1 95.06 195 ALA A CA 1
ATOM 1596 C C . ALA A 1 195 ? 1.578 -25.422 7.504 1 95.06 195 ALA A C 1
ATOM 1598 O O . ALA A 1 195 ? 0.916 -25.359 6.465 1 95.06 195 ALA A O 1
ATOM 1599 N N . LYS A 1 196 ? 1.956 -26.531 8.055 1 95.44 196 LYS A N 1
ATOM 1600 C CA . LYS A 1 196 ? 1.522 -27.812 7.508 1 95.44 196 LYS A CA 1
ATOM 1601 C C . LYS A 1 196 ? 0.001 -27.875 7.406 1 95.44 196 LYS A C 1
ATOM 1603 O O . LYS A 1 196 ? -0.539 -28.281 6.371 1 95.44 196 LYS A O 1
ATOM 1608 N N . GLU A 1 197 ? -0.662 -27.422 8.43 1 92.38 197 GLU A N 1
ATOM 1609 C CA . GLU A 1 197 ? -2.121 -27.469 8.477 1 92.38 197 GLU A CA 1
ATOM 1610 C C . GLU A 1 197 ? -2.732 -26.484 7.488 1 92.38 197 GLU A C 1
ATOM 1612 O O . GLU A 1 197 ? -3.633 -26.828 6.723 1 92.38 197 GLU A O 1
ATOM 1617 N N . VAL A 1 198 ? -2.209 -25.328 7.438 1 91.62 198 VAL A N 1
ATOM 1618 C CA . VAL A 1 198 ? -2.742 -24.281 6.57 1 91.62 198 VAL A CA 1
ATOM 1619 C C . VAL A 1 198 ? -2.541 -24.656 5.109 1 91.62 198 VAL A C 1
ATOM 1621 O O . VAL A 1 198 ? -3.459 -24.531 4.297 1 91.62 198 VAL A O 1
ATOM 1624 N N . TYR A 1 199 ? -1.394 -25.172 4.789 1 94.06 199 TYR A N 1
ATOM 1625 C CA . TYR A 1 199 ? -1.098 -25.469 3.393 1 94.06 199 TYR A CA 1
ATOM 1626 C C . TYR A 1 199 ? -1.815 -26.734 2.938 1 94.06 199 TYR A C 1
ATOM 1628 O O . TYR A 1 199 ? -2.184 -26.859 1.767 1 94.06 199 TYR A O 1
ATOM 1636 N N . ARG A 1 200 ? -2.016 -27.656 3.83 1 93.56 200 ARG A N 1
ATOM 1637 C CA . ARG A 1 200 ? -2.828 -28.812 3.49 1 93.56 200 ARG A CA 1
ATOM 1638 C C . ARG A 1 200 ? -4.242 -28.406 3.096 1 93.56 200 ARG A C 1
ATOM 1640 O O . ARG A 1 200 ? -4.789 -28.891 2.109 1 93.56 200 ARG A O 1
ATOM 1647 N N . GLU A 1 201 ? -4.773 -27.453 3.867 1 91.25 201 GLU A N 1
ATOM 1648 C CA . GLU A 1 201 ? -6.102 -26.938 3.551 1 91.25 201 GLU A CA 1
ATOM 1649 C C . GLU A 1 201 ? -6.07 -26.078 2.287 1 91.25 201 GLU A C 1
ATOM 1651 O O . GLU A 1 201 ? -6.949 -26.203 1.429 1 91.25 201 GLU A O 1
ATOM 1656 N N . HIS A 1 202 ? -5.102 -25.344 2.102 1 92.31 202 HIS A N 1
ATOM 1657 C CA . HIS A 1 202 ? -4.949 -24.359 1.027 1 92.31 202 HIS A CA 1
ATOM 1658 C C . HIS A 1 202 ? -4.781 -25.062 -0.322 1 92.31 202 HIS A C 1
ATOM 1660 O O . HIS A 1 202 ? -5.281 -24.578 -1.34 1 92.31 202 HIS A O 1
ATOM 1666 N N . PHE A 1 203 ? -4.086 -26.234 -0.317 1 91.94 203 PHE A N 1
ATOM 1667 C CA . PHE A 1 203 ? -3.799 -26.938 -1.557 1 91.94 203 PHE A CA 1
ATOM 1668 C C . PHE A 1 203 ? -4.625 -28.219 -1.653 1 91.94 203 PHE A C 1
ATOM 1670 O O . PHE A 1 203 ? -4.629 -28.891 -2.689 1 91.94 203 PHE A O 1
ATOM 1677 N N . GLN A 1 204 ? -5.285 -28.547 -0.532 1 88.81 204 GLN A N 1
ATOM 1678 C CA . GLN A 1 204 ? -6.031 -29.797 -0.451 1 88.81 204 GLN A CA 1
ATOM 1679 C C . GLN A 1 204 ? -5.148 -30.984 -0.808 1 88.81 204 GLN A C 1
ATOM 1681 O O . GLN A 1 204 ? -5.582 -31.891 -1.523 1 88.81 204 GLN A O 1
ATOM 1686 N N . ASP A 1 205 ? -3.889 -30.859 -0.506 1 90.12 205 ASP A N 1
ATOM 1687 C CA . ASP A 1 205 ? -2.838 -31.844 -0.737 1 90.12 205 ASP A CA 1
ATOM 1688 C C . ASP A 1 205 ? -1.658 -31.625 0.207 1 90.12 205 ASP A C 1
ATOM 1690 O O . ASP A 1 205 ? -1.533 -30.562 0.812 1 90.12 205 ASP A O 1
ATOM 1694 N N . ASP A 1 206 ? -0.883 -32.688 0.421 1 91.19 206 ASP A N 1
ATOM 1695 C CA . ASP A 1 206 ? 0.275 -32.594 1.304 1 91.19 206 ASP A CA 1
ATOM 1696 C C . ASP A 1 206 ? 1.509 -32.125 0.537 1 91.19 206 ASP A C 1
ATOM 1698 O O . ASP A 1 206 ? 2.504 -32.844 0.445 1 91.19 206 ASP A O 1
ATOM 1702 N N . VAL A 1 207 ? 1.514 -30.906 0.205 1 91.94 207 VAL A N 1
ATOM 1703 C CA . VAL A 1 207 ? 2.564 -30.391 -0.666 1 91.94 207 VAL A CA 1
ATOM 1704 C C . VAL A 1 207 ? 3.611 -29.656 0.167 1 91.94 207 VAL A C 1
ATOM 1706 O O . VAL A 1 207 ? 4.703 -29.359 -0.321 1 91.94 207 VAL A O 1
ATOM 1709 N N . PHE A 1 208 ? 3.334 -29.391 1.43 1 95.25 208 PHE A N 1
ATOM 1710 C CA . PHE A 1 208 ? 4.211 -28.609 2.283 1 95.25 208 PHE A CA 1
ATOM 1711 C C . PHE A 1 208 ? 5.512 -29.359 2.564 1 95.25 208 PHE A C 1
ATOM 1713 O O . PHE A 1 208 ? 5.492 -30.547 2.857 1 95.25 208 PHE A O 1
ATOM 1720 N N . ASN A 1 209 ? 6.676 -28.656 2.459 1 96.75 209 ASN A N 1
ATOM 1721 C CA . ASN A 1 209 ? 7.996 -29.25 2.67 1 96.75 209 ASN A CA 1
ATOM 1722 C C . ASN A 1 209 ? 8.312 -29.391 4.156 1 96.75 209 ASN A C 1
ATOM 1724 O O . ASN A 1 209 ? 9.312 -28.859 4.637 1 96.75 209 ASN A O 1
ATOM 1728 N N . GLU A 1 210 ? 7.574 -30.266 4.844 1 97.38 210 GLU A N 1
ATOM 1729 C CA . GLU A 1 210 ? 7.75 -30.469 6.277 1 97.38 210 GLU A CA 1
ATOM 1730 C C . GLU A 1 210 ? 9.156 -30.953 6.594 1 97.38 210 GLU A C 1
ATOM 1732 O O . GLU A 1 210 ? 9.773 -30.5 7.562 1 97.38 210 GLU A O 1
ATOM 1737 N N . LYS A 1 211 ? 9.656 -31.844 5.785 1 97.44 211 LYS A N 1
ATOM 1738 C CA . LYS A 1 211 ? 10.984 -32.406 5.988 1 97.44 211 LYS A CA 1
ATOM 1739 C C . LYS A 1 211 ? 12.055 -31.312 5.906 1 97.44 211 LYS A C 1
ATOM 1741 O O . LYS A 1 211 ? 12.961 -31.266 6.738 1 97.44 211 LYS A O 1
ATOM 1746 N N . GLY A 1 212 ? 11.945 -30.484 4.898 1 97.88 212 GLY A N 1
ATOM 1747 C CA . GLY A 1 212 ? 12.914 -29.406 4.73 1 97.88 212 GLY A CA 1
ATOM 1748 C C . GLY A 1 212 ? 12.922 -28.422 5.887 1 97.88 212 GLY A C 1
ATOM 1749 O O . GLY A 1 212 ? 13.984 -28 6.34 1 97.88 212 GLY A O 1
ATOM 1750 N N . TRP A 1 213 ? 11.828 -28.109 6.375 1 98.31 213 TRP A N 1
ATOM 1751 C CA . TRP A 1 213 ? 11.719 -27.141 7.461 1 98.31 213 TRP A CA 1
ATOM 1752 C C . TRP A 1 213 ? 12.195 -27.75 8.781 1 98.31 213 TRP A C 1
ATOM 1754 O O . TRP A 1 213 ? 12.828 -27.078 9.586 1 98.31 213 TRP A O 1
ATOM 1764 N N . ASN A 1 214 ? 11.875 -29.031 8.984 1 98.56 214 ASN A N 1
ATOM 1765 C CA . ASN A 1 214 ? 12.406 -29.719 10.164 1 98.56 214 ASN A CA 1
ATOM 1766 C C . ASN A 1 214 ? 13.93 -29.812 10.117 1 98.56 214 ASN A C 1
ATOM 1768 O O . ASN A 1 214 ? 14.594 -29.719 11.156 1 98.56 214 ASN A O 1
ATOM 1772 N N . TYR A 1 215 ? 14.477 -30.031 8.938 1 98.69 215 TYR A N 1
ATOM 1773 C CA . TYR A 1 215 ? 15.922 -30.047 8.766 1 98.69 215 TYR A CA 1
ATOM 1774 C C . TYR A 1 215 ? 16.531 -28.734 9.242 1 98.69 215 TYR A C 1
ATOM 1776 O O . TYR A 1 215 ? 17.531 -28.719 9.969 1 98.69 215 TYR A O 1
ATOM 1784 N N . ILE A 1 216 ? 15.945 -27.609 8.891 1 98.62 216 ILE A N 1
ATOM 1785 C CA . ILE A 1 216 ? 16.438 -26.281 9.273 1 98.62 216 ILE A CA 1
ATOM 1786 C C . ILE A 1 216 ? 16.328 -26.109 10.789 1 98.62 216 ILE A C 1
ATOM 1788 O O . ILE A 1 216 ? 17.234 -25.578 11.43 1 98.62 216 ILE A O 1
ATOM 1792 N N . LEU A 1 217 ? 15.188 -26.562 11.375 1 98.62 217 LEU A N 1
ATOM 1793 C CA . LEU A 1 217 ? 14.992 -26.484 12.82 1 98.62 217 LEU A CA 1
ATOM 1794 C C . LEU A 1 217 ? 16.062 -27.281 13.562 1 98.62 217 LEU A C 1
ATOM 1796 O O . LEU A 1 217 ? 16.656 -26.781 14.516 1 98.62 217 LEU A O 1
ATOM 1800 N N . GLU A 1 218 ? 16.391 -28.453 13.102 1 98.5 218 GLU A N 1
ATOM 1801 C CA . GLU A 1 218 ? 17.281 -29.359 13.789 1 98.5 218 GLU A CA 1
ATOM 1802 C C . GLU A 1 218 ? 18.75 -28.969 13.586 1 98.5 218 GLU A C 1
ATOM 1804 O O . GLU A 1 218 ? 19.516 -28.906 14.539 1 98.5 218 GLU A O 1
ATOM 1809 N N . LYS A 1 219 ? 19.031 -28.656 12.398 1 98.5 219 LYS A N 1
ATOM 1810 C CA . LYS A 1 219 ? 20.438 -28.438 12.086 1 98.5 219 LYS A CA 1
ATOM 1811 C C . LYS A 1 219 ? 20.859 -27 12.406 1 98.5 219 LYS A C 1
ATOM 1813 O O . LYS A 1 219 ? 21.984 -26.75 12.812 1 98.5 219 LYS A O 1
ATOM 1818 N N . TYR A 1 220 ? 19.984 -26.078 12.219 1 98.56 220 TYR A N 1
ATOM 1819 C CA . TYR A 1 220 ? 20.344 -24.672 12.336 1 98.56 220 TYR A CA 1
ATOM 1820 C C . TYR A 1 220 ? 19.562 -24 13.461 1 98.56 220 TYR A C 1
ATOM 1822 O O . TYR A 1 220 ? 19.531 -22.766 13.555 1 98.56 220 TYR A O 1
ATOM 1830 N N . ASP A 1 221 ? 18.875 -24.734 14.227 1 98.5 221 ASP A N 1
ATOM 1831 C CA . ASP A 1 221 ? 18.094 -24.219 15.344 1 98.5 221 ASP A CA 1
ATOM 1832 C C . ASP A 1 221 ? 17.094 -23.156 14.875 1 98.5 221 ASP A C 1
ATOM 1834 O O . ASP A 1 221 ? 16.953 -22.109 15.516 1 98.5 221 ASP A O 1
ATOM 1838 N N . GLY A 1 222 ? 16.594 -23.375 13.75 1 98.62 222 GLY A N 1
ATOM 1839 C CA . GLY A 1 222 ? 15.523 -22.516 13.234 1 98.62 222 GLY A CA 1
ATOM 1840 C C . GLY A 1 222 ? 16.047 -21.266 12.562 1 98.62 222 GLY A C 1
ATOM 1841 O O . GLY A 1 222 ? 15.266 -20.391 12.18 1 98.62 222 GLY A O 1
ATOM 1842 N N . HIS A 1 223 ? 17.391 -21.125 12.445 1 98.75 223 HIS A N 1
ATOM 1843 C CA . HIS A 1 223 ? 18 -20.016 11.711 1 98.75 223 HIS A CA 1
ATOM 1844 C C . HIS A 1 223 ? 18.094 -20.344 10.227 1 98.75 223 HIS A C 1
ATOM 1846 O O . HIS A 1 223 ? 18.469 -21.453 9.852 1 98.75 223 HIS A O 1
ATOM 1852 N N . LEU A 1 224 ? 17.719 -19.422 9.383 1 98.69 224 LEU A N 1
ATOM 1853 C CA . LEU A 1 224 ? 17.672 -19.703 7.949 1 98.69 224 LEU A CA 1
ATOM 1854 C C . LEU A 1 224 ? 19.078 -19.781 7.359 1 98.69 224 LEU A C 1
ATOM 1856 O O . LEU A 1 224 ? 19.844 -18.828 7.465 1 98.69 224 LEU A O 1
ATOM 1860 N N . PRO A 1 225 ? 19.406 -20.828 6.699 1 98.75 225 PRO A N 1
ATOM 1861 C CA . PRO A 1 225 ? 20.734 -20.984 6.105 1 98.75 225 PRO A CA 1
ATOM 1862 C C . PRO A 1 225 ? 20.859 -20.312 4.738 1 98.75 225 PRO A C 1
ATOM 1864 O O . PRO A 1 225 ? 21.016 -20.984 3.725 1 98.75 225 PRO A O 1
ATOM 1867 N N . ILE A 1 226 ? 20.922 -19 4.719 1 98.62 226 ILE A N 1
ATOM 1868 C CA . ILE A 1 226 ? 21.094 -18.203 3.506 1 98.62 226 ILE A CA 1
ATOM 1869 C C . ILE A 1 226 ? 22.078 -17.078 3.756 1 98.62 226 ILE A C 1
ATOM 1871 O O . ILE A 1 226 ? 22.359 -16.734 4.906 1 98.62 226 ILE A O 1
ATOM 1875 N N . GLU A 1 227 ? 22.625 -16.609 2.672 1 98.81 227 GLU A N 1
ATOM 1876 C CA . GLU A 1 227 ? 23.484 -15.422 2.67 1 98.81 227 GLU A CA 1
ATOM 1877 C C . GLU A 1 227 ? 22.922 -14.336 1.757 1 98.81 227 GLU A C 1
ATOM 1879 O O . GLU A 1 227 ? 22.516 -14.617 0.625 1 98.81 227 GLU A O 1
ATOM 1884 N N . ILE A 1 228 ? 22.812 -13.125 2.314 1 98.81 228 ILE A N 1
ATOM 1885 C CA . ILE A 1 228 ? 22.391 -11.961 1.541 1 98.81 228 ILE A CA 1
ATOM 1886 C C . ILE A 1 228 ? 23.531 -10.938 1.497 1 98.81 228 ILE A C 1
ATOM 1888 O O . ILE A 1 228 ? 24.062 -10.562 2.537 1 98.81 228 ILE A O 1
ATOM 1892 N N . LYS A 1 229 ? 23.938 -10.578 0.32 1 98.62 229 LYS A N 1
ATOM 1893 C CA . LYS A 1 229 ? 24.859 -9.469 0.11 1 98.62 229 LYS A CA 1
ATOM 1894 C C . LYS A 1 229 ? 24.141 -8.258 -0.487 1 98.62 229 LYS A C 1
ATOM 1896 O O . LYS A 1 229 ? 23.25 -8.414 -1.317 1 98.62 229 LYS A O 1
ATOM 1901 N N . ALA A 1 230 ? 24.484 -7.062 -0.008 1 98.75 230 ALA A N 1
ATOM 1902 C CA . ALA A 1 230 ? 23.781 -5.871 -0.468 1 98.75 230 ALA A CA 1
ATOM 1903 C C . ALA A 1 230 ? 24.703 -4.656 -0.481 1 98.75 230 ALA A C 1
ATOM 1905 O O . ALA A 1 230 ? 25.719 -4.637 0.209 1 98.75 230 ALA A O 1
ATOM 1906 N N . VAL A 1 231 ? 24.359 -3.719 -1.299 1 98.31 231 VAL A N 1
ATOM 1907 C CA . VAL A 1 231 ? 25 -2.41 -1.233 1 98.31 231 VAL A CA 1
ATOM 1908 C C . VAL A 1 231 ? 24.594 -1.698 0.054 1 98.31 231 VAL A C 1
ATOM 1910 O O . VAL A 1 231 ? 23.547 -2.002 0.635 1 98.31 231 VAL A O 1
ATOM 1913 N N . PRO A 1 232 ? 25.391 -0.768 0.496 1 98 232 PRO A N 1
ATOM 1914 C CA . PRO A 1 232 ? 25 -0.021 1.694 1 98 232 PRO A CA 1
ATOM 1915 C C . PRO A 1 232 ? 23.703 0.752 1.507 1 98 232 PRO A C 1
ATOM 1917 O O . PRO A 1 232 ? 23.469 1.315 0.436 1 98 232 PRO A O 1
ATOM 1920 N N . GLU A 1 233 ? 22.859 0.761 2.541 1 98.5 233 GLU A N 1
ATOM 1921 C CA . GLU A 1 233 ? 21.625 1.55 2.459 1 98.5 233 GLU A CA 1
ATOM 1922 C C . GLU A 1 233 ? 21.938 3.041 2.357 1 98.5 233 GLU A C 1
ATOM 1924 O O . GLU A 1 233 ? 22.906 3.52 2.943 1 98.5 233 GLU A O 1
ATOM 1929 N N . GLY A 1 234 ? 21.188 3.723 1.644 1 98.5 234 GLY A N 1
ATOM 1930 C CA . GLY A 1 234 ? 21.375 5.141 1.378 1 98.5 234 GLY A CA 1
ATOM 1931 C C . GLY A 1 234 ? 22.078 5.414 0.068 1 98.5 234 GLY A C 1
ATOM 1932 O O . GLY A 1 234 ? 22.016 6.523 -0.464 1 98.5 234 GLY A O 1
ATOM 1933 N N . TYR A 1 235 ? 22.781 4.371 -0.471 1 98 235 TYR A N 1
ATOM 1934 C CA . TYR A 1 235 ? 23.516 4.562 -1.716 1 98 235 TYR A CA 1
ATOM 1935 C C . TYR A 1 235 ? 22.578 4.895 -2.863 1 98 235 TYR A C 1
ATOM 1937 O O . TYR A 1 235 ? 21.484 4.324 -2.961 1 98 235 TYR A O 1
ATOM 1945 N N . VAL A 1 236 ? 23.031 5.836 -3.623 1 97.62 236 VAL A N 1
ATOM 1946 C CA . VAL A 1 236 ? 22.344 6.211 -4.855 1 97.62 236 VAL A CA 1
ATOM 1947 C C . VAL A 1 236 ? 22.969 5.473 -6.039 1 97.62 236 VAL A C 1
ATOM 1949 O O . VAL A 1 236 ? 24.109 5.758 -6.426 1 97.62 236 VAL A O 1
ATOM 1952 N N . ILE A 1 237 ? 22.203 4.527 -6.582 1 97.31 237 ILE A N 1
ATOM 1953 C CA . ILE A 1 237 ? 22.734 3.625 -7.598 1 97.31 237 ILE A CA 1
ATOM 1954 C C . ILE A 1 237 ? 21.891 3.738 -8.875 1 97.31 237 ILE A C 1
ATOM 1956 O O . ILE A 1 237 ? 20.672 3.648 -8.828 1 97.31 237 ILE A O 1
ATOM 1960 N N . PRO A 1 238 ? 22.594 3.943 -10.055 1 96.5 238 PRO A N 1
ATOM 1961 C CA . PRO A 1 238 ? 21.828 3.965 -11.305 1 96.5 238 PRO A CA 1
ATOM 1962 C C . PRO A 1 238 ? 21.016 2.689 -11.523 1 96.5 238 PRO A C 1
ATOM 1964 O O . PRO A 1 238 ? 21.5 1.594 -11.203 1 96.5 238 PRO A O 1
ATOM 1967 N N . ARG A 1 239 ? 19.875 2.855 -12.039 1 95.25 239 ARG A N 1
ATOM 1968 C CA . ARG A 1 239 ? 19.047 1.699 -12.367 1 95.25 239 ARG A CA 1
ATOM 1969 C C . ARG A 1 239 ? 19.797 0.724 -13.266 1 95.25 239 ARG A C 1
ATOM 1971 O O . ARG A 1 239 ? 20.703 1.123 -14.008 1 95.25 239 ARG A O 1
ATOM 1978 N N . GLY A 1 240 ? 19.438 -0.528 -13.18 1 94.38 240 GLY A N 1
ATOM 1979 C CA . GLY A 1 240 ? 20.078 -1.554 -13.984 1 94.38 240 GLY A CA 1
ATOM 1980 C C . GLY A 1 240 ? 21.219 -2.254 -13.242 1 94.38 240 GLY A C 1
ATOM 1981 O O . GLY A 1 240 ? 21.75 -3.248 -13.727 1 94.38 240 GLY A O 1
ATOM 1982 N N . ASN A 1 241 ? 21.547 -1.728 -12.109 1 96.75 241 ASN A N 1
ATOM 1983 C CA . ASN A 1 241 ? 22.594 -2.361 -11.32 1 96.75 241 ASN A CA 1
ATOM 1984 C C . ASN A 1 241 ? 22.016 -3.229 -10.211 1 96.75 241 ASN A C 1
ATOM 1986 O O . ASN A 1 241 ? 20.953 -2.928 -9.68 1 96.75 241 ASN A O 1
ATOM 1990 N N . VAL A 1 242 ? 22.812 -4.289 -9.891 1 97.5 242 VAL A N 1
ATOM 1991 C CA . VAL A 1 242 ? 22.391 -5.188 -8.82 1 97.5 242 VAL A CA 1
ATOM 1992 C C . VAL A 1 242 ? 22.422 -4.449 -7.484 1 97.5 242 VAL A C 1
ATOM 1994 O O . VAL A 1 242 ? 23.328 -3.656 -7.223 1 97.5 242 VAL A O 1
ATOM 1997 N N . LEU A 1 243 ? 21.359 -4.68 -6.645 1 98.69 243 LEU A N 1
ATOM 1998 C CA . LEU A 1 243 ? 21.281 -4.02 -5.348 1 98.69 243 LEU A CA 1
ATOM 1999 C C . LEU A 1 243 ? 21.547 -5.004 -4.215 1 98.69 243 LEU A C 1
ATOM 2001 O O . LEU A 1 243 ? 22.172 -4.648 -3.215 1 98.69 243 LEU A O 1
ATOM 2005 N N . PHE A 1 244 ? 21.031 -6.223 -4.336 1 98.75 244 PHE A N 1
ATOM 2006 C CA . PHE A 1 244 ? 21.406 -7.266 -3.389 1 98.75 244 PHE A CA 1
ATOM 2007 C C . PHE A 1 244 ? 21.25 -8.648 -4.02 1 98.75 244 PHE A C 1
ATOM 2009 O O . PHE A 1 244 ? 20.625 -8.789 -5.074 1 98.75 244 PHE A O 1
ATOM 2016 N N . THR A 1 245 ? 21.906 -9.656 -3.439 1 98.31 245 THR A N 1
ATOM 2017 C CA . THR A 1 245 ? 21.859 -11.047 -3.885 1 98.31 245 THR A CA 1
ATOM 2018 C C . THR A 1 245 ? 21.531 -11.977 -2.719 1 98.31 245 THR A C 1
ATOM 2020 O O . THR A 1 245 ? 21.703 -11.609 -1.556 1 98.31 245 THR A O 1
ATOM 2023 N N . VAL A 1 246 ? 20.969 -13.125 -3.051 1 98.38 246 VAL A N 1
ATOM 2024 C CA . VAL A 1 246 ? 20.625 -14.141 -2.059 1 98.38 246 VAL A CA 1
ATOM 2025 C C . VAL A 1 246 ? 21.047 -15.516 -2.553 1 98.38 246 VAL A C 1
ATOM 2027 O O . VAL A 1 246 ? 20.906 -15.836 -3.736 1 98.38 246 VAL A O 1
ATOM 2030 N N . GLU A 1 247 ? 21.594 -16.344 -1.661 1 98.25 247 GLU A N 1
ATOM 2031 C CA . GLU A 1 247 ? 21.906 -17.75 -1.969 1 98.25 247 GLU A CA 1
ATOM 2032 C C . GLU A 1 247 ? 21.859 -18.609 -0.712 1 98.25 247 GLU A C 1
ATOM 2034 O O . GLU A 1 247 ? 22.062 -18.109 0.397 1 98.25 247 GLU A O 1
ATOM 2039 N N . ASN A 1 248 ? 21.516 -19.875 -0.905 1 98.5 248 ASN A N 1
ATOM 2040 C CA . ASN A 1 248 ? 21.531 -20.812 0.214 1 98.5 248 ASN A CA 1
ATOM 2041 C C . ASN A 1 248 ? 22.953 -21.188 0.612 1 98.5 248 ASN A C 1
ATOM 2043 O O . ASN A 1 248 ? 23.828 -21.328 -0.247 1 98.5 248 ASN A O 1
ATOM 2047 N N . THR A 1 249 ? 23.156 -21.344 1.889 1 98.62 249 THR A N 1
ATOM 2048 C CA . THR A 1 249 ? 24.469 -21.703 2.396 1 98.62 249 THR A CA 1
ATOM 2049 C C . THR A 1 249 ? 24.562 -23.203 2.658 1 98.62 249 THR A C 1
ATOM 2051 O O . THR A 1 249 ? 25.656 -23.734 2.904 1 98.62 249 THR A O 1
ATOM 2054 N N . ASP A 1 250 ? 23.469 -23.891 2.641 1 98.56 250 ASP A N 1
ATOM 2055 C CA . ASP A 1 250 ? 23.391 -25.328 2.801 1 98.56 250 ASP A CA 1
ATOM 2056 C C . ASP A 1 250 ? 22.766 -25.984 1.568 1 98.56 250 ASP A C 1
ATOM 2058 O O . ASP A 1 250 ? 21.656 -25.641 1.174 1 98.56 250 ASP A O 1
ATOM 2062 N N . PRO A 1 251 ? 23.453 -26.984 0.962 1 97.75 251 PRO A N 1
ATOM 2063 C CA . PRO A 1 251 ? 22.969 -27.609 -0.269 1 97.75 251 PRO A CA 1
ATOM 2064 C C . PRO A 1 251 ? 21.594 -28.234 -0.107 1 97.75 251 PRO A C 1
ATOM 2066 O O . PRO A 1 251 ? 20.844 -28.344 -1.081 1 97.75 251 PRO A O 1
ATOM 2069 N N . GLU A 1 252 ? 21.188 -28.641 1.087 1 97.31 252 GLU A N 1
ATOM 2070 C CA . GLU A 1 252 ? 19.891 -29.25 1.314 1 97.31 252 GLU A CA 1
ATOM 2071 C C . GLU A 1 252 ? 18.781 -28.203 1.33 1 97.31 252 GLU A C 1
ATOM 2073 O O . GLU A 1 252 ? 17.594 -28.547 1.261 1 97.31 252 GLU A O 1
ATOM 2078 N N . CYS A 1 253 ? 19.172 -26.938 1.369 1 98.25 253 CYS A N 1
ATOM 2079 C CA . CYS A 1 253 ? 18.188 -25.859 1.511 1 98.25 253 CYS A CA 1
ATOM 2080 C C . CYS A 1 253 ? 18.172 -24.984 0.265 1 98.25 253 CYS A C 1
ATOM 2082 O O . CYS A 1 253 ? 17.953 -23.766 0.357 1 98.25 253 CYS A O 1
ATOM 2084 N N . TYR A 1 254 ? 18.422 -25.578 -0.938 1 97.44 254 TYR A N 1
ATOM 2085 C CA . TYR A 1 254 ? 18.5 -24.859 -2.203 1 97.44 254 TYR A CA 1
ATOM 2086 C C . TYR A 1 254 ? 17.203 -24.125 -2.5 1 97.44 254 TYR A C 1
ATOM 2088 O O . TYR A 1 254 ? 17.203 -23.062 -3.111 1 97.44 254 TYR A O 1
ATOM 2096 N N . TRP A 1 255 ? 16.047 -24.578 -2.043 1 96.19 255 TRP A N 1
ATOM 2097 C CA . TRP A 1 255 ? 14.711 -24.078 -2.336 1 96.19 255 TRP A CA 1
ATOM 2098 C C . TRP A 1 255 ? 14.414 -22.828 -1.529 1 96.19 255 TRP A C 1
ATOM 2100 O O . TRP A 1 255 ? 13.469 -22.094 -1.839 1 96.19 255 TRP A O 1
ATOM 2110 N N . LEU A 1 256 ? 15.188 -22.5 -0.518 1 96.81 256 LEU A N 1
ATOM 2111 C CA . LEU A 1 256 ? 14.945 -21.406 0.403 1 96.81 256 LEU A CA 1
ATOM 2112 C C . LEU A 1 256 ? 15.164 -20.062 -0.289 1 96.81 256 LEU A C 1
ATOM 2114 O O . LEU A 1 256 ? 14.484 -19.078 0.024 1 96.81 256 LEU A O 1
ATOM 2118 N N . THR A 1 257 ? 16.094 -19.984 -1.203 1 96.06 257 THR A N 1
ATOM 2119 C CA . THR A 1 257 ? 16.484 -18.75 -1.876 1 96.06 257 THR A CA 1
ATOM 2120 C C . THR A 1 257 ? 15.273 -18.094 -2.535 1 96.06 257 THR A C 1
ATOM 2122 O O . THR A 1 257 ? 15.047 -16.891 -2.379 1 96.06 257 THR A O 1
ATOM 2125 N N . ASN A 1 258 ? 14.461 -18.875 -3.189 1 93.06 258 ASN A N 1
ATOM 2126 C CA . ASN A 1 258 ? 13.312 -18.281 -3.873 1 93.06 258 ASN A CA 1
ATOM 2127 C C . ASN A 1 258 ? 12.07 -18.297 -2.992 1 93.06 258 ASN A C 1
ATOM 2129 O O . ASN A 1 258 ? 11.094 -17.609 -3.283 1 93.06 258 ASN A O 1
ATOM 2133 N N . TRP A 1 259 ? 12.141 -19.109 -1.916 1 94.38 259 TRP A N 1
ATOM 2134 C CA . TRP A 1 259 ? 11.055 -19.078 -0.938 1 94.38 259 TRP A CA 1
ATOM 2135 C C . TRP A 1 259 ? 10.969 -17.703 -0.282 1 94.38 259 TRP A C 1
ATOM 2137 O O . TRP A 1 259 ? 9.867 -17.172 -0.073 1 94.38 259 TRP A O 1
ATOM 2147 N N . ILE A 1 260 ? 12.039 -17.078 0.007 1 95.56 260 ILE A N 1
ATOM 2148 C CA . ILE A 1 260 ? 12.062 -15.828 0.768 1 95.56 260 ILE A CA 1
ATOM 2149 C C . ILE A 1 260 ? 11.891 -14.641 -0.178 1 95.56 260 ILE A C 1
ATOM 2151 O O . ILE A 1 260 ? 11.852 -13.484 0.262 1 95.56 260 ILE A O 1
ATOM 2155 N N . GLU A 1 261 ? 11.75 -14.859 -1.456 1 95.62 261 GLU A N 1
ATOM 2156 C CA . GLU A 1 261 ? 11.586 -13.812 -2.459 1 95.62 261 GLU A CA 1
ATOM 2157 C C . GLU A 1 261 ? 10.414 -12.898 -2.117 1 95.62 261 GLU A C 1
ATOM 2159 O O . GLU A 1 261 ? 10.5 -11.68 -2.264 1 95.62 261 GLU A O 1
ATOM 2164 N N . THR A 1 262 ? 9.312 -13.469 -1.652 1 94.12 262 THR A N 1
ATOM 2165 C CA . THR A 1 262 ? 8.078 -12.727 -1.411 1 94.12 262 THR A CA 1
ATOM 2166 C C . THR A 1 262 ? 8.32 -11.586 -0.42 1 94.12 262 THR A C 1
ATOM 2168 O O . THR A 1 262 ? 7.871 -10.461 -0.636 1 94.12 262 THR A O 1
ATOM 2171 N N . ILE A 1 263 ? 9.055 -11.836 0.621 1 95.81 263 ILE A N 1
ATOM 2172 C CA . ILE A 1 263 ? 9.297 -10.828 1.643 1 95.81 263 ILE A CA 1
ATOM 2173 C C . ILE A 1 263 ? 10.375 -9.859 1.16 1 95.81 263 ILE A C 1
ATOM 2175 O O . ILE A 1 263 ? 10.273 -8.648 1.388 1 95.81 263 ILE A O 1
ATOM 2179 N N . LEU A 1 264 ? 11.375 -10.344 0.443 1 97.62 264 LEU A N 1
ATOM 2180 C CA . LEU A 1 264 ? 12.508 -9.523 0.038 1 97.62 264 LEU A CA 1
ATOM 2181 C C . LEU A 1 264 ? 12.102 -8.539 -1.054 1 97.62 264 LEU A C 1
ATOM 2183 O O . LEU A 1 264 ? 12.602 -7.41 -1.097 1 97.62 264 LEU A O 1
ATOM 2187 N N . VAL A 1 265 ? 11.227 -8.945 -1.922 1 96.75 265 VAL A N 1
ATOM 2188 C CA . VAL A 1 265 ? 10.844 -8.102 -3.049 1 96.75 265 VAL A CA 1
ATOM 2189 C C . VAL A 1 265 ? 10.047 -6.902 -2.545 1 96.75 265 VAL A C 1
ATOM 2191 O O . VAL A 1 265 ? 9.938 -5.887 -3.238 1 96.75 265 VAL A O 1
ATOM 2194 N N . GLN A 1 266 ? 9.531 -6.938 -1.341 1 96.75 266 GLN A N 1
ATOM 2195 C CA . GLN A 1 266 ? 8.805 -5.801 -0.781 1 96.75 266 GLN A CA 1
ATOM 2196 C C . GLN A 1 266 ? 9.742 -4.625 -0.523 1 96.75 266 GLN A C 1
ATOM 2198 O O . GLN A 1 266 ? 9.289 -3.508 -0.264 1 96.75 266 GLN A O 1
ATOM 2203 N N . SER A 1 267 ? 11.031 -4.82 -0.752 1 98.06 267 SER A N 1
ATOM 2204 C CA . SER A 1 267 ? 11.992 -3.717 -0.691 1 98.06 267 SER A CA 1
ATOM 2205 C C . SER A 1 267 ? 11.734 -2.699 -1.798 1 98.06 267 SER A C 1
ATOM 2207 O O . SER A 1 267 ? 12.188 -1.558 -1.718 1 98.06 267 SER A O 1
ATOM 2209 N N . TRP A 1 268 ? 10.992 -3.121 -2.799 1 98.12 268 TRP A N 1
ATOM 2210 C CA . TRP A 1 268 ? 10.695 -2.186 -3.877 1 98.12 268 TRP A CA 1
ATOM 2211 C C . TRP A 1 268 ? 10.031 -0.925 -3.338 1 98.12 268 TRP A C 1
ATOM 2213 O O . TRP A 1 268 ? 10.266 0.175 -3.84 1 98.12 268 TRP A O 1
ATOM 2223 N N . TYR A 1 269 ? 9.227 -1.027 -2.326 1 98.44 269 TYR A N 1
ATOM 2224 C CA . TYR A 1 269 ? 8.398 0.076 -1.849 1 98.44 269 TYR A CA 1
ATOM 2225 C C . TYR A 1 269 ? 9.258 1.15 -1.188 1 98.44 269 TYR A C 1
ATOM 2227 O O . TYR A 1 269 ? 9.242 2.311 -1.605 1 98.44 269 TYR A O 1
ATOM 2235 N N . PRO A 1 270 ? 10.016 0.811 -0.082 1 98.75 270 PRO A N 1
ATOM 2236 C CA . PRO A 1 270 ? 10.852 1.862 0.501 1 98.75 270 PRO A CA 1
ATOM 2237 C C . PRO A 1 270 ? 11.867 2.428 -0.492 1 98.75 270 PRO A C 1
ATOM 2239 O O . PRO A 1 270 ? 12.188 3.619 -0.441 1 98.75 270 PRO A O 1
ATOM 2242 N N . ILE A 1 271 ? 12.391 1.589 -1.414 1 98.75 271 ILE A N 1
ATOM 2243 C CA . ILE A 1 271 ? 13.32 2.064 -2.434 1 98.75 271 ILE A CA 1
ATOM 2244 C C . ILE A 1 271 ? 12.633 3.105 -3.312 1 98.75 271 ILE A C 1
ATOM 2246 O O . ILE A 1 271 ? 13.195 4.164 -3.594 1 98.75 271 ILE A O 1
ATOM 2250 N N . THR A 1 272 ? 11.406 2.816 -3.672 1 98.31 272 THR A N 1
ATOM 2251 C CA . THR A 1 272 ? 10.664 3.701 -4.57 1 98.31 272 THR A CA 1
ATOM 2252 C C . THR A 1 272 ? 10.32 5.016 -3.873 1 98.31 272 THR A C 1
ATOM 2254 O O . THR A 1 272 ? 10.461 6.09 -4.457 1 98.31 272 THR A O 1
ATOM 2257 N N . VAL A 1 273 ? 9.867 4.957 -2.605 1 98.56 273 VAL A N 1
ATOM 2258 C CA . VAL A 1 273 ? 9.531 6.168 -1.864 1 98.56 273 VAL A CA 1
ATOM 2259 C C . VAL A 1 273 ? 10.781 7.031 -1.687 1 98.56 273 VAL A C 1
ATOM 2261 O O . VAL A 1 273 ? 10.75 8.242 -1.932 1 98.56 273 VAL A O 1
ATOM 2264 N N . ALA A 1 274 ? 11.875 6.402 -1.248 1 98.75 274 ALA A N 1
ATOM 2265 C CA . ALA A 1 274 ? 13.117 7.141 -1.034 1 98.75 274 ALA A CA 1
ATOM 2266 C C . ALA A 1 274 ? 13.609 7.781 -2.33 1 98.75 274 ALA A C 1
ATOM 2268 O O . ALA A 1 274 ? 14.07 8.922 -2.328 1 98.75 274 ALA A O 1
ATOM 2269 N N . THR A 1 275 ? 13.5 7.047 -3.434 1 98.19 275 THR A N 1
ATOM 2270 C CA . THR A 1 275 ? 13.938 7.543 -4.73 1 98.19 275 THR A CA 1
ATOM 2271 C C . THR A 1 275 ? 13.07 8.711 -5.188 1 98.19 275 THR A C 1
ATOM 2273 O O . THR A 1 275 ? 13.586 9.742 -5.633 1 98.19 275 THR A O 1
ATOM 2276 N N . ASN A 1 276 ? 11.781 8.539 -5.094 1 97.06 276 ASN A N 1
ATOM 2277 C CA . ASN A 1 276 ? 10.844 9.602 -5.449 1 97.06 276 ASN A CA 1
ATOM 2278 C C . ASN A 1 276 ? 11.062 10.852 -4.605 1 97.06 276 ASN A C 1
ATOM 2280 O O . ASN A 1 276 ? 11.031 11.969 -5.121 1 97.06 276 ASN A O 1
ATOM 2284 N N . SER A 1 277 ? 11.25 10.68 -3.359 1 97.81 277 SER A N 1
ATOM 2285 C CA . SER A 1 277 ? 11.547 11.766 -2.434 1 97.81 277 SER A CA 1
ATOM 2286 C C . SER A 1 277 ? 12.828 12.492 -2.82 1 97.81 277 SER A C 1
ATOM 2288 O O . SER A 1 277 ? 12.891 13.727 -2.801 1 97.81 277 SER A O 1
ATOM 2290 N N . ARG A 1 278 ? 13.836 11.75 -3.178 1 97.5 278 ARG A N 1
ATOM 2291 C CA . ARG A 1 278 ? 15.109 12.352 -3.559 1 97.5 278 ARG A CA 1
ATOM 2292 C C . ARG A 1 278 ? 14.977 13.164 -4.84 1 97.5 278 ARG A C 1
ATOM 2294 O O . ARG A 1 278 ? 15.562 14.234 -4.969 1 97.5 278 ARG A O 1
ATOM 2301 N N . GLU A 1 279 ? 14.234 12.625 -5.781 1 96.38 279 GLU A N 1
ATOM 2302 C CA . GLU A 1 279 ? 14.023 13.359 -7.031 1 96.38 279 GLU A CA 1
ATOM 2303 C C . GLU A 1 279 ? 13.312 14.68 -6.785 1 96.38 279 GLU A C 1
ATOM 2305 O O . GLU A 1 279 ? 13.625 15.688 -7.422 1 96.38 279 GLU A O 1
ATOM 2310 N N . GLN A 1 280 ? 12.391 14.672 -5.926 1 97.19 280 GLN A N 1
ATOM 2311 C CA . GLN A 1 280 ? 11.711 15.914 -5.562 1 97.19 280 GLN A CA 1
ATOM 2312 C C . GLN A 1 280 ? 12.672 16.875 -4.867 1 97.19 280 GLN A C 1
ATOM 2314 O O . GLN A 1 280 ? 12.586 18.094 -5.059 1 97.19 280 GLN A O 1
ATOM 2319 N N . LYS A 1 281 ? 13.555 16.344 -4.051 1 97.69 281 LYS A N 1
ATOM 2320 C CA . LYS A 1 281 ? 14.555 17.172 -3.391 1 97.69 281 LYS A CA 1
ATOM 2321 C C . LYS A 1 281 ? 15.469 17.859 -4.41 1 97.69 281 LYS A C 1
ATOM 2323 O O . LYS A 1 281 ? 15.844 19.016 -4.238 1 97.69 281 LYS A O 1
ATOM 2328 N N . LYS A 1 282 ? 15.812 17.141 -5.477 1 96.12 282 LYS A N 1
ATOM 2329 C CA . LYS A 1 282 ? 16.625 17.719 -6.547 1 96.12 282 LYS A CA 1
ATOM 2330 C C . LYS A 1 282 ? 15.93 18.906 -7.191 1 96.12 282 LYS A C 1
ATOM 2332 O O . LYS A 1 282 ? 16.562 19.938 -7.422 1 96.12 282 LYS A O 1
ATOM 2337 N N . ILE A 1 283 ? 14.68 18.719 -7.445 1 95.94 283 ILE A N 1
ATOM 2338 C CA . ILE A 1 283 ? 13.898 19.781 -8.062 1 95.94 283 ILE A CA 1
ATOM 2339 C C . ILE A 1 283 ? 13.867 21 -7.141 1 95.94 283 ILE A C 1
ATOM 2341 O O . ILE A 1 283 ? 14.148 22.125 -7.574 1 95.94 283 ILE A O 1
ATOM 2345 N N . LEU A 1 284 ? 13.594 20.766 -5.906 1 97.75 284 LEU A N 1
ATOM 2346 C CA . LEU A 1 284 ? 13.484 21.844 -4.938 1 97.75 284 LEU A CA 1
ATOM 2347 C C . LEU A 1 284 ? 14.836 22.531 -4.734 1 97.75 284 LEU A C 1
ATOM 2349 O O . LEU A 1 284 ? 14.898 23.75 -4.609 1 97.75 284 LEU A O 1
ATOM 2353 N N . ALA A 1 285 ? 15.875 21.734 -4.68 1 97.5 285 ALA A N 1
ATOM 2354 C CA . ALA A 1 285 ? 17.219 22.281 -4.539 1 97.5 285 ALA A CA 1
ATOM 2355 C C . ALA A 1 285 ? 17.547 23.203 -5.707 1 97.5 285 ALA A C 1
ATOM 2357 O O . ALA A 1 285 ? 18.078 24.297 -5.512 1 97.5 285 ALA A O 1
ATOM 2358 N N . ASN A 1 286 ? 17.234 22.766 -6.883 1 96 286 ASN A N 1
ATOM 2359 C CA . ASN A 1 286 ? 17.5 23.562 -8.086 1 96 286 ASN A CA 1
ATOM 2360 C C . ASN A 1 286 ? 16.781 24.891 -8.055 1 96 286 ASN A C 1
ATOM 2362 O O . ASN A 1 286 ? 17.391 25.938 -8.289 1 96 286 ASN A O 1
ATOM 2366 N N . TYR A 1 287 ? 15.539 24.875 -7.746 1 97 287 TYR A N 1
ATOM 2367 C CA . TYR A 1 287 ? 14.742 26.094 -7.781 1 97 287 TYR A CA 1
ATOM 2368 C C . TYR A 1 287 ? 15.055 26.984 -6.586 1 97 287 TYR A C 1
ATOM 2370 O O . TYR A 1 287 ? 14.953 28.203 -6.672 1 97 287 TYR A O 1
ATOM 2378 N N . LEU A 1 288 ? 15.445 26.359 -5.461 1 96.94 288 LEU A N 1
ATOM 2379 C CA . LEU A 1 288 ? 15.891 27.156 -4.32 1 96.94 288 LEU A CA 1
ATOM 2380 C C . LEU A 1 288 ? 17.172 27.906 -4.645 1 96.94 288 LEU A C 1
ATOM 2382 O O . LEU A 1 288 ? 17.312 29.094 -4.309 1 96.94 288 LEU A O 1
ATOM 2386 N N . LEU A 1 289 ? 18.094 27.266 -5.277 1 96 289 LEU A N 1
ATOM 2387 C CA . LEU A 1 289 ? 19.328 27.906 -5.684 1 96 289 LEU A CA 1
ATOM 2388 C C . LEU A 1 289 ? 19.047 29.047 -6.668 1 96 289 LEU A C 1
ATOM 2390 O O . LEU A 1 289 ? 19.656 30.109 -6.582 1 96 289 LEU A O 1
ATOM 2394 N N . GLU A 1 290 ? 18.125 28.812 -7.52 1 96.25 290 GLU A N 1
ATOM 2395 C CA . GLU A 1 290 ? 17.812 29.781 -8.562 1 96.25 290 GLU A CA 1
ATOM 2396 C C . GLU A 1 290 ? 17.094 31 -7.984 1 96.25 290 GLU A C 1
ATOM 2398 O O . GLU A 1 290 ? 17.344 32.125 -8.406 1 96.25 290 GLU A O 1
ATOM 2403 N N . THR A 1 291 ? 16.234 30.75 -7.016 1 97.94 291 THR A N 1
ATOM 2404 C CA . THR A 1 291 ? 15.352 31.844 -6.602 1 97.94 291 THR A CA 1
ATOM 2405 C C . THR A 1 291 ? 15.828 32.469 -5.293 1 97.94 291 THR A C 1
ATOM 2407 O O . THR A 1 291 ? 15.414 33.562 -4.934 1 97.94 291 THR A O 1
ATOM 2410 N N . SER A 1 292 ? 16.672 31.812 -4.52 1 96.19 292 SER A N 1
ATOM 2411 C CA . SER A 1 292 ? 17.125 32.312 -3.229 1 96.19 292 SER A CA 1
ATOM 2412 C C . SER A 1 292 ? 18.656 32.406 -3.16 1 96.19 292 SER A C 1
ATOM 2414 O O . SER A 1 292 ? 19.203 33.094 -2.301 1 96.19 292 SER A O 1
ATOM 2416 N N . GLY A 1 293 ? 19.391 31.641 -3.936 1 94.5 293 GLY A N 1
ATOM 2417 C CA . GLY A 1 293 ? 20.844 31.672 -3.984 1 94.5 293 GLY A CA 1
ATOM 2418 C C . GLY A 1 293 ? 21.484 30.734 -2.982 1 94.5 293 GLY A C 1
ATOM 2419 O O . GLY A 1 293 ? 22.703 30.641 -2.904 1 94.5 293 GLY A O 1
ATOM 2420 N N . ASN A 1 294 ? 20.703 30.016 -2.197 1 92.81 294 ASN A N 1
ATOM 2421 C CA . ASN A 1 294 ? 21.219 29.062 -1.225 1 92.81 294 ASN A CA 1
ATOM 2422 C C . ASN A 1 294 ? 20.25 27.922 -0.981 1 92.81 294 ASN A C 1
ATOM 2424 O O . ASN A 1 294 ? 19.172 27.875 -1.584 1 92.81 294 ASN A O 1
ATOM 2428 N N . LEU A 1 295 ? 20.656 26.953 -0.135 1 95.62 295 LEU A N 1
ATOM 2429 C CA . LEU A 1 295 ? 19.859 25.75 0.075 1 95.62 295 LEU A CA 1
ATOM 2430 C C . LEU A 1 295 ? 19.281 25.719 1.487 1 95.62 295 LEU A C 1
ATOM 2432 O O . LEU A 1 295 ? 18.906 24.656 1.99 1 95.62 295 LEU A O 1
ATOM 2436 N N . ASP A 1 296 ? 19.203 26.906 2.074 1 94.44 296 ASP A N 1
ATOM 2437 C CA . ASP A 1 296 ? 18.672 26.984 3.432 1 94.44 296 ASP A CA 1
ATOM 2438 C C . ASP A 1 296 ? 17.234 26.484 3.484 1 94.44 296 ASP A C 1
ATOM 2440 O O . ASP A 1 296 ? 16.391 26.906 2.697 1 94.44 296 ASP A O 1
ATOM 2444 N N . GLY A 1 297 ? 17 25.516 4.355 1 94.56 297 GLY A N 1
ATOM 2445 C CA . GLY A 1 297 ? 15.648 25.031 4.594 1 94.56 297 GLY A CA 1
ATOM 2446 C C . GLY A 1 297 ? 15.242 23.922 3.646 1 94.56 297 GLY A C 1
ATOM 2447 O O . GLY A 1 297 ? 14.117 23.422 3.713 1 94.56 297 GLY A O 1
ATOM 2448 N N . LEU A 1 298 ? 16.156 23.453 2.834 1 97.12 298 LEU A N 1
ATOM 2449 C CA . LEU A 1 298 ? 15.852 22.422 1.845 1 97.12 298 LEU A CA 1
ATOM 2450 C C . LEU A 1 298 ? 15.281 21.172 2.512 1 97.12 298 LEU A C 1
ATOM 2452 O O . LEU A 1 298 ? 14.344 20.562 2.004 1 97.12 298 LEU A O 1
ATOM 2456 N N . GLU A 1 299 ? 15.789 20.75 3.639 1 96 299 GLU 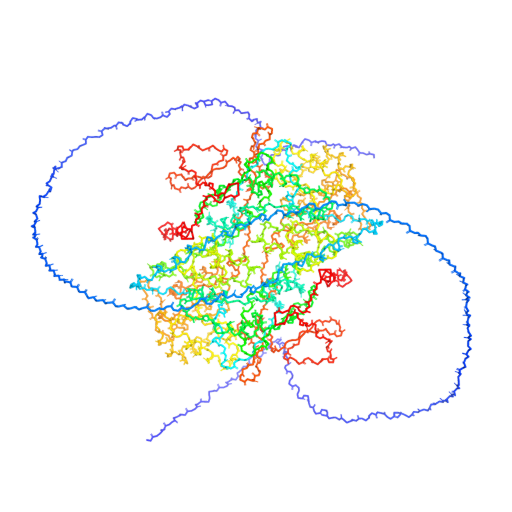A N 1
ATOM 2457 C CA . GLU A 1 299 ? 15.406 19.516 4.312 1 96 299 GLU A CA 1
ATOM 2458 C C . GLU A 1 299 ? 13.961 19.594 4.809 1 96 299 GLU A C 1
ATOM 2460 O O . GLU A 1 299 ? 13.359 18.562 5.141 1 96 299 GLU A O 1
ATOM 2465 N N . TYR A 1 300 ? 13.328 20.828 4.777 1 96.5 300 TYR A N 1
ATOM 2466 C CA . TYR A 1 300 ? 11.977 21 5.305 1 96.5 300 TYR A CA 1
ATOM 2467 C C . TYR A 1 300 ? 11.023 21.453 4.211 1 96.5 300 TYR A C 1
ATOM 2469 O O . TYR A 1 300 ? 9.898 21.875 4.496 1 96.5 300 TYR A O 1
ATOM 2477 N N . LYS A 1 301 ? 11.461 21.359 2.988 1 98.06 301 LYS A N 1
ATOM 2478 C CA . LYS A 1 301 ? 10.648 21.891 1.9 1 98.06 301 LYS A CA 1
ATOM 2479 C C . LYS A 1 301 ? 9.562 20.922 1.481 1 98.06 301 LYS A C 1
ATOM 2481 O O . LYS A 1 301 ? 8.586 21.297 0.834 1 98.06 301 LYS A O 1
ATOM 2486 N N . LEU A 1 302 ? 9.727 19.688 1.803 1 98.38 302 LEU A N 1
ATOM 2487 C CA . LEU A 1 302 ? 8.711 18.688 1.492 1 98.38 302 LEU A CA 1
ATOM 2488 C C . LEU A 1 302 ? 8.383 17.859 2.723 1 98.38 302 LEU A C 1
ATOM 2490 O O . LEU A 1 302 ? 9.258 17.188 3.279 1 98.38 302 LEU A O 1
ATOM 2494 N N . HIS A 1 303 ? 7.094 17.922 3.094 1 98.06 303 HIS A N 1
ATOM 2495 C CA . HIS A 1 303 ? 6.594 17.188 4.25 1 98.06 303 HIS A CA 1
ATOM 2496 C C . HIS A 1 303 ? 5.762 15.984 3.818 1 98.06 303 HIS A C 1
ATOM 2498 O O . HIS A 1 303 ? 5.004 16.062 2.848 1 98.06 303 HIS A O 1
ATOM 2504 N N . ASP A 1 304 ? 5.902 14.906 4.59 1 97.75 304 ASP A N 1
ATOM 2505 C CA . ASP A 1 304 ? 5.051 13.734 4.41 1 97.75 304 ASP A CA 1
ATOM 2506 C C . ASP A 1 304 ? 3.703 13.922 5.098 1 97.75 304 ASP A C 1
ATOM 2508 O O . ASP A 1 304 ? 3.629 13.961 6.328 1 97.75 304 ASP A O 1
ATOM 2512 N N . PHE A 1 305 ? 2.645 13.922 4.273 1 95.81 305 PHE A N 1
ATOM 2513 C CA . PHE A 1 305 ? 1.262 14.016 4.727 1 95.81 305 PHE A CA 1
ATOM 2514 C C . PHE A 1 305 ? 0.507 12.719 4.441 1 95.81 305 PHE A C 1
ATOM 2516 O O . PHE A 1 305 ? -0.723 12.719 4.359 1 95.81 305 PHE A O 1
ATOM 2523 N N . GLY A 1 306 ? 1.228 11.617 4.336 1 95 306 GLY A N 1
ATOM 2524 C CA . GLY A 1 306 ? 0.617 10.484 3.658 1 95 306 GLY A CA 1
ATOM 2525 C C . GLY A 1 306 ? 0.047 9.453 4.613 1 95 306 GLY A C 1
ATOM 2526 O O . GLY A 1 306 ? -0.367 8.375 4.191 1 95 306 GLY A O 1
ATOM 2527 N N . TYR A 1 307 ? -0.122 9.727 5.887 1 95.19 307 TYR A N 1
ATOM 2528 C CA . TYR A 1 307 ? -0.497 8.711 6.863 1 95.19 307 TYR A CA 1
ATOM 2529 C C . TYR A 1 307 ? -1.875 8.141 6.555 1 95.19 307 TYR A C 1
ATOM 2531 O O . TYR A 1 307 ? -2.055 6.922 6.52 1 95.19 307 TYR A O 1
ATOM 2539 N N . ARG A 1 308 ? -2.836 8.953 6.254 1 92.38 308 ARG A N 1
ATOM 2540 C CA . ARG A 1 308 ? -4.215 8.523 6.043 1 92.38 308 ARG A CA 1
ATOM 2541 C C . ARG A 1 308 ? -4.379 7.859 4.68 1 92.38 308 ARG A C 1
ATOM 2543 O O . ARG A 1 308 ? -5.383 7.195 4.426 1 92.38 308 ARG A O 1
ATOM 2550 N N . GLY A 1 309 ? -3.408 8.039 3.846 1 93.62 309 GLY A N 1
ATOM 2551 C CA . GLY A 1 309 ? -3.559 7.578 2.477 1 93.62 309 GLY A CA 1
ATOM 2552 C C . GLY A 1 309 ? -2.955 6.207 2.24 1 93.62 309 GLY A C 1
ATOM 2553 O O . GLY A 1 309 ? -3.146 5.613 1.177 1 93.62 309 GLY A O 1
ATOM 2554 N N . VAL A 1 310 ? -2.271 5.684 3.238 1 96.25 310 VAL A N 1
ATOM 2555 C CA . VAL A 1 310 ? -1.623 4.395 3.023 1 96.25 310 VAL A CA 1
ATOM 2556 C C . VAL A 1 310 ? -2.533 3.271 3.514 1 96.25 310 VAL A C 1
ATOM 2558 O O . VAL A 1 310 ? -3.488 3.516 4.254 1 96.25 310 VAL A O 1
ATOM 2561 N N . SER A 1 311 ? -2.184 2.078 3.15 1 96.5 311 SER A N 1
ATOM 2562 C CA . SER A 1 311 ? -3.051 0.916 3.309 1 96.5 311 SER A CA 1
ATOM 2563 C C . SER A 1 311 ? -2.971 0.354 4.723 1 96.5 311 SER A C 1
ATOM 2565 O O . SER A 1 311 ? -3.857 -0.384 5.156 1 96.5 311 SER A O 1
ATOM 2567 N N . SER A 1 312 ? -1.853 0.602 5.465 1 97.06 312 SER A N 1
ATOM 2568 C CA . SER A 1 312 ? -1.678 -0.007 6.781 1 97.06 312 SER A CA 1
ATOM 2569 C C . SER A 1 312 ? -0.679 0.777 7.625 1 97.06 312 SER A C 1
ATOM 2571 O O . SER A 1 312 ? 0.043 1.631 7.105 1 97.06 312 SER A O 1
ATOM 2573 N N . GLN A 1 313 ? -0.67 0.43 8.922 1 96.75 313 GLN A N 1
ATOM 2574 C CA . GLN A 1 313 ? 0.27 1.062 9.844 1 96.75 313 GLN A CA 1
ATOM 2575 C C . GLN A 1 313 ? 1.709 0.691 9.5 1 96.75 313 GLN A C 1
ATOM 2577 O O . GLN A 1 313 ? 2.611 1.526 9.594 1 96.75 313 GLN A O 1
ATOM 2582 N N . GLU A 1 314 ? 1.915 -0.57 9.086 1 97.31 314 GLU A N 1
ATOM 2583 C CA . GLU A 1 314 ? 3.254 -1 8.688 1 97.31 314 GLU A CA 1
ATOM 2584 C C . GLU A 1 314 ? 3.742 -0.229 7.465 1 97.31 314 GLU A C 1
ATOM 2586 O O . GLU A 1 314 ? 4.887 0.228 7.43 1 97.31 314 GLU A O 1
ATOM 2591 N N . THR A 1 315 ? 2.857 -0.044 6.52 1 98 315 THR A N 1
ATOM 2592 C CA . THR A 1 315 ? 3.195 0.71 5.316 1 98 315 THR A CA 1
ATOM 2593 C C . THR A 1 315 ? 3.506 2.164 5.66 1 98 315 THR A C 1
ATOM 2595 O O . THR A 1 315 ? 4.41 2.766 5.078 1 98 315 THR A O 1
ATOM 2598 N N . ALA A 1 316 ? 2.773 2.699 6.625 1 98 316 ALA A N 1
ATOM 2599 C CA . ALA A 1 316 ? 3.012 4.07 7.066 1 98 316 ALA A CA 1
ATOM 2600 C C . ALA A 1 316 ? 4.422 4.234 7.621 1 98 316 ALA A C 1
ATOM 2602 O O . ALA A 1 316 ? 5.129 5.184 7.277 1 98 316 ALA A O 1
ATOM 2603 N N . GLY A 1 317 ? 4.809 3.273 8.453 1 98 317 GLY A N 1
ATOM 2604 C CA . GLY A 1 317 ? 6.145 3.322 9.031 1 98 317 GLY A CA 1
ATOM 2605 C C . GLY A 1 317 ? 7.246 3.205 8 1 98 317 GLY A C 1
ATOM 2606 O O . GLY A 1 317 ? 8.211 3.979 8.023 1 98 317 GLY A O 1
ATOM 2607 N N . ILE A 1 318 ? 7.098 2.271 7.059 1 98.56 318 ILE A N 1
ATOM 2608 C CA . ILE A 1 318 ? 8.102 2.033 6.027 1 98.56 318 ILE A CA 1
ATOM 2609 C C . ILE A 1 318 ? 8.211 3.262 5.129 1 98.56 318 ILE A C 1
ATOM 2611 O O . ILE A 1 318 ? 9.312 3.783 4.914 1 98.56 318 ILE A O 1
ATOM 2615 N N . GLY A 1 319 ? 7.055 3.736 4.66 1 98.56 319 GLY A N 1
ATOM 2616 C CA . GLY A 1 319 ? 7.043 4.836 3.709 1 98.56 319 GLY A CA 1
ATOM 2617 C C . GLY A 1 319 ? 7.566 6.137 4.293 1 98.56 319 GLY A C 1
ATOM 2618 O O . GLY A 1 319 ? 8.375 6.82 3.67 1 98.56 319 GLY A O 1
ATOM 2619 N N . ALA A 1 320 ? 7.094 6.434 5.484 1 98.56 320 ALA A N 1
ATOM 2620 C CA . ALA A 1 320 ? 7.52 7.676 6.117 1 98.56 320 ALA A CA 1
ATOM 2621 C C . ALA A 1 320 ? 9.016 7.656 6.426 1 98.56 320 ALA A C 1
ATOM 2623 O O . ALA A 1 320 ? 9.703 8.664 6.266 1 98.56 320 ALA A O 1
ATOM 2624 N N . SER A 1 321 ? 9.523 6.531 6.875 1 98.62 321 SER A N 1
ATOM 2625 C CA . SER A 1 321 ? 10.961 6.426 7.137 1 98.62 321 SER A CA 1
ATOM 2626 C C . SER A 1 321 ? 11.766 6.598 5.855 1 98.62 321 SER A C 1
ATOM 2628 O O . SER A 1 321 ? 12.844 7.199 5.875 1 98.62 321 SER A O 1
ATOM 2630 N N . ALA A 1 322 ? 11.273 6.078 4.777 1 98.88 322 ALA A N 1
ATOM 2631 C CA . ALA A 1 322 ? 11.945 6.207 3.49 1 98.88 322 ALA A CA 1
ATOM 2632 C C . ALA A 1 322 ? 12.008 7.664 3.043 1 98.88 322 ALA A C 1
ATOM 2634 O O . ALA A 1 322 ? 13.016 8.109 2.496 1 98.88 322 ALA A O 1
ATOM 2635 N N . HIS A 1 323 ? 10.93 8.383 3.254 1 98.75 323 HIS A N 1
ATOM 2636 C CA . HIS A 1 323 ? 10.898 9.812 2.965 1 98.75 323 HIS A CA 1
ATOM 2637 C C . HIS A 1 323 ? 11.922 10.57 3.807 1 98.75 323 HIS A C 1
ATOM 2639 O O . HIS A 1 323 ? 12.594 11.477 3.312 1 98.75 323 HIS A O 1
ATOM 2645 N N . LEU A 1 324 ? 12.094 10.164 5.051 1 98.62 324 LEU A N 1
ATOM 2646 C CA . LEU A 1 324 ? 12.945 10.852 6.02 1 98.62 324 LEU A CA 1
ATOM 2647 C C . LEU A 1 324 ? 14.422 10.641 5.691 1 98.62 324 LEU A C 1
ATOM 2649 O O . LEU A 1 324 ? 15.289 11.312 6.258 1 98.62 324 LEU A O 1
ATOM 2653 N N . VAL A 1 325 ? 14.688 9.766 4.758 1 98.69 325 VAL A N 1
ATOM 2654 C CA . VAL A 1 325 ? 16.062 9.633 4.27 1 98.69 325 VAL A CA 1
ATOM 2655 C C . VAL A 1 325 ? 16.5 10.945 3.611 1 98.69 325 VAL A C 1
ATOM 2657 O O . VAL A 1 325 ? 17.656 11.359 3.748 1 98.69 325 VAL A O 1
ATOM 2660 N N . ASN A 1 326 ? 15.547 11.578 2.979 1 98.25 326 ASN A N 1
ATOM 2661 C CA . ASN A 1 326 ? 15.883 12.734 2.158 1 98.25 326 ASN A CA 1
ATOM 2662 C C . ASN A 1 326 ? 15.43 14.039 2.818 1 98.25 326 ASN A C 1
ATOM 2664 O O . ASN A 1 326 ? 16.016 15.094 2.576 1 98.25 326 ASN A O 1
ATOM 2668 N N . PHE A 1 327 ? 14.367 13.953 3.613 1 98.38 327 PHE A N 1
ATOM 2669 C CA . PHE A 1 327 ? 13.789 15.141 4.234 1 98.38 327 PHE A CA 1
ATOM 2670 C C . PHE A 1 327 ? 13.602 14.922 5.73 1 98.38 327 PHE A C 1
ATOM 2672 O O . PHE A 1 327 ? 13.828 13.828 6.242 1 98.38 327 PHE A O 1
ATOM 2679 N N . LYS A 1 328 ? 13.188 16.016 6.414 1 97.31 328 LYS A N 1
ATOM 2680 C CA . LYS A 1 328 ? 12.984 15.93 7.855 1 97.31 328 LYS A CA 1
ATOM 2681 C C . LYS A 1 328 ? 11.547 16.25 8.234 1 97.31 328 LYS A C 1
ATOM 2683 O O . LYS A 1 328 ? 11.156 16.125 9.391 1 97.31 328 LYS A O 1
ATOM 2688 N N . GLY A 1 329 ? 10.758 16.656 7.332 1 97.5 329 GLY A N 1
ATOM 2689 C CA . GLY A 1 329 ? 9.367 16.984 7.605 1 97.5 329 GLY A CA 1
ATOM 2690 C C . GLY A 1 329 ? 8.43 15.805 7.414 1 97.5 329 GLY A C 1
ATOM 2691 O O . GLY A 1 329 ? 8.391 15.203 6.34 1 97.5 329 GLY A O 1
ATOM 2692 N N . THR A 1 330 ? 7.676 15.461 8.469 1 97.44 330 THR A N 1
ATOM 2693 C CA . THR A 1 330 ? 6.691 14.391 8.344 1 97.44 330 THR A CA 1
ATOM 2694 C C . THR A 1 330 ? 5.582 14.547 9.375 1 97.44 330 THR A C 1
ATOM 2696 O O . THR A 1 330 ? 5.836 14.953 10.508 1 97.44 330 THR A O 1
ATOM 2699 N N . ASP A 1 331 ? 4.371 14.273 8.93 1 96.06 331 ASP A N 1
ATOM 2700 C CA . ASP A 1 331 ? 3.244 14.164 9.852 1 96.06 331 ASP A CA 1
ATOM 2701 C C . ASP A 1 331 ? 2.842 12.703 10.055 1 96.06 331 ASP A C 1
ATOM 2703 O O . ASP A 1 331 ? 1.808 12.414 10.656 1 96.06 331 ASP A O 1
ATOM 2707 N N . THR A 1 332 ? 3.617 11.828 9.523 1 96.5 332 THR A N 1
ATOM 2708 C CA . THR A 1 332 ? 3.453 10.391 9.719 1 96.5 332 THR A CA 1
ATOM 2709 C C . THR A 1 332 ? 4.414 9.875 10.789 1 96.5 332 THR A C 1
ATOM 2711 O O . THR A 1 332 ? 5.473 9.328 10.469 1 96.5 332 THR A O 1
ATOM 2714 N N . VAL A 1 333 ? 4.012 9.969 12.008 1 94.5 333 VAL A N 1
ATOM 2715 C CA . VAL A 1 333 ? 4.859 9.75 13.172 1 94.5 333 VAL A CA 1
ATOM 2716 C C . VAL A 1 333 ? 5.328 8.289 13.203 1 94.5 333 VAL A C 1
ATOM 2718 O O . VAL A 1 333 ? 6.383 7.984 13.75 1 94.5 333 VAL A O 1
ATOM 2721 N N . ALA A 1 334 ? 4.594 7.422 12.531 1 95.12 334 ALA A N 1
ATOM 2722 C CA . ALA A 1 334 ? 4.996 6.02 12.445 1 95.12 334 ALA A CA 1
ATOM 2723 C C . ALA A 1 334 ? 6.391 5.887 11.844 1 95.12 334 ALA A C 1
ATOM 2725 O O . ALA A 1 334 ? 7.137 4.965 12.188 1 95.12 334 ALA A O 1
ATOM 2726 N N . GLY A 1 335 ? 6.762 6.832 10.977 1 97.19 335 GLY A N 1
ATOM 2727 C CA . GLY A 1 335 ? 8.094 6.824 10.383 1 97.19 335 GLY A CA 1
ATOM 2728 C C . GLY A 1 335 ? 9.195 7.062 11.398 1 97.19 335 GLY A C 1
ATOM 2729 O O . GLY A 1 335 ? 10.266 6.461 11.305 1 97.19 335 GLY A O 1
ATOM 2730 N N . ILE A 1 336 ? 8.922 7.902 12.383 1 96.12 336 ILE A N 1
ATOM 2731 C CA . ILE A 1 336 ? 9.891 8.211 13.43 1 96.12 336 ILE A CA 1
ATOM 2732 C C . ILE A 1 336 ? 10.117 6.984 14.305 1 96.12 336 ILE A C 1
ATOM 2734 O O . ILE A 1 336 ? 11.258 6.625 14.602 1 96.12 336 ILE A O 1
ATOM 2738 N N . ALA A 1 337 ? 9.023 6.371 14.68 1 93.81 337 ALA A N 1
ATOM 2739 C CA . ALA A 1 337 ? 9.125 5.152 15.477 1 93.81 337 ALA A CA 1
ATOM 2740 C C . ALA A 1 337 ? 9.859 4.059 14.719 1 93.81 337 ALA A C 1
ATOM 2742 O O . ALA A 1 337 ? 10.648 3.309 15.305 1 93.81 337 ALA A O 1
ATOM 2743 N N . PHE A 1 338 ? 9.602 3.979 13.461 1 97.06 338 PHE A N 1
ATOM 2744 C CA . PHE A 1 338 ? 10.242 3 12.586 1 97.06 338 PHE A CA 1
ATOM 2745 C C . PHE A 1 338 ? 11.75 3.203 12.562 1 97.06 338 PHE A C 1
ATOM 2747 O O . PHE A 1 338 ? 12.516 2.244 12.703 1 97.06 338 PHE A O 1
ATOM 2754 N N . VAL A 1 339 ? 12.195 4.434 12.406 1 97.75 339 VAL A N 1
ATOM 2755 C CA . VAL A 1 339 ? 13.609 4.773 12.352 1 97.75 339 VAL A CA 1
ATOM 2756 C C . VAL A 1 339 ? 14.281 4.395 13.672 1 97.75 339 VAL A C 1
ATOM 2758 O O . VAL A 1 339 ? 15.352 3.783 13.68 1 97.75 339 VAL A O 1
ATOM 2761 N N . LYS A 1 340 ? 13.672 4.727 14.727 1 94.44 340 LYS A N 1
ATOM 2762 C CA . LYS A 1 340 ? 14.234 4.441 16.047 1 94.44 340 LYS A CA 1
ATOM 2763 C C . LYS A 1 340 ? 14.336 2.939 16.281 1 94.44 340 LYS A C 1
ATOM 2765 O O . LYS A 1 340 ? 15.336 2.455 16.812 1 94.44 340 LYS A O 1
ATOM 2770 N N . LYS A 1 341 ? 13.375 2.227 15.859 1 94.75 341 LYS A N 1
ATOM 2771 C CA . LYS A 1 341 ? 13.281 0.8 16.156 1 94.75 341 LYS A CA 1
ATOM 2772 C C . LYS A 1 341 ? 14.242 -0.006 15.289 1 94.75 341 LYS A C 1
ATOM 2774 O O . LYS A 1 341 ? 14.906 -0.927 15.773 1 94.75 341 LYS A O 1
ATOM 2779 N N . TYR A 1 342 ? 14.414 0.315 14.039 1 97.44 342 TYR A N 1
ATOM 2780 C CA . TYR A 1 342 ? 15.086 -0.604 13.125 1 97.44 342 TYR A CA 1
ATOM 2781 C C . TYR A 1 342 ? 16.453 -0.061 12.711 1 97.44 342 TYR A C 1
ATOM 2783 O O . TYR A 1 342 ? 17.297 -0.808 12.219 1 97.44 342 TYR A O 1
ATOM 2791 N N . TYR A 1 343 ? 16.688 1.221 12.898 1 97.88 343 TYR A N 1
ATOM 2792 C CA . TYR A 1 343 ? 17.938 1.79 12.414 1 97.88 343 TYR A CA 1
ATOM 2793 C C . TYR A 1 343 ? 18.688 2.518 13.531 1 97.88 343 TYR A C 1
ATOM 2795 O O . TYR A 1 343 ? 19.906 2.457 13.609 1 97.88 343 TYR A O 1
ATOM 2803 N N . GLY A 1 344 ? 17.969 3.186 14.352 1 96.75 344 GLY A N 1
ATOM 2804 C CA . GLY A 1 344 ? 18.609 4.066 15.32 1 96.75 344 GLY A CA 1
ATOM 2805 C C . GLY A 1 344 ? 19.141 5.344 14.703 1 96.75 344 GLY A C 1
ATOM 2806 O O . GLY A 1 344 ? 19.516 5.363 13.531 1 96.75 344 GLY A O 1
ATOM 2807 N N . THR A 1 345 ? 19.172 6.43 15.43 1 96.69 345 THR A N 1
ATOM 2808 C CA . THR A 1 345 ? 19.688 7.711 14.961 1 96.69 345 THR A CA 1
ATOM 2809 C C . THR A 1 345 ? 20.172 8.562 16.125 1 96.69 345 THR A C 1
ATOM 2811 O O . THR A 1 345 ? 19.656 8.43 17.25 1 96.69 345 THR A O 1
ATOM 2814 N N . LYS A 1 346 ? 21.125 9.359 15.891 1 94.25 346 LYS A N 1
ATOM 2815 C CA . LYS A 1 346 ? 21.609 10.328 16.875 1 94.25 346 LYS A CA 1
ATOM 2816 C C . LYS A 1 346 ? 20.859 11.656 16.75 1 94.25 346 LYS A C 1
ATOM 2818 O O . LYS A 1 346 ? 20.953 12.508 17.625 1 94.25 346 LYS A O 1
ATOM 2823 N N . ASP A 1 347 ? 20.172 11.75 15.672 1 91.19 347 ASP A N 1
ATOM 2824 C CA . ASP A 1 347 ? 19.359 12.953 15.484 1 91.19 347 ASP A CA 1
ATOM 2825 C C . ASP A 1 347 ? 18.188 12.977 16.469 1 91.19 347 ASP A C 1
ATOM 2827 O O . ASP A 1 347 ? 17.312 12.109 16.422 1 91.19 347 ASP A O 1
ATOM 2831 N N . PRO A 1 348 ? 18.172 13.945 17.328 1 85.88 348 PRO A N 1
ATOM 2832 C CA . PRO A 1 348 ? 17.062 13.992 18.281 1 85.88 348 PRO A CA 1
ATOM 2833 C C . PRO A 1 348 ? 15.711 14.234 17.625 1 85.88 348 PRO A C 1
ATOM 2835 O O . PRO A 1 348 ? 14.664 13.906 18.203 1 85.88 348 PRO A O 1
ATOM 2838 N N . VAL A 1 349 ? 15.781 14.82 16.422 1 87.12 349 VAL A N 1
ATOM 2839 C CA . VAL A 1 349 ? 14.555 15.133 15.68 1 87.12 349 VAL A CA 1
ATOM 2840 C C . VAL A 1 349 ? 14.617 14.516 14.289 1 87.12 349 VAL A C 1
ATOM 2842 O O . VAL A 1 349 ? 14.711 15.234 13.289 1 87.12 349 VAL A O 1
ATOM 2845 N N . PRO A 1 350 ? 14.43 13.203 14.227 1 90.69 350 PRO A N 1
ATOM 2846 C CA . PRO A 1 350 ? 14.523 12.594 12.898 1 90.69 350 PRO A CA 1
ATOM 2847 C C . PRO A 1 350 ? 13.383 13 11.977 1 90.69 350 PRO A C 1
ATOM 2849 O O . PRO A 1 350 ? 13.5 12.906 10.758 1 90.69 350 PRO A O 1
ATOM 2852 N N . GLY A 1 351 ? 12.336 13.414 12.5 1 94 351 GLY A N 1
ATOM 2853 C CA . GLY A 1 351 ? 11.164 13.938 11.812 1 94 351 GLY A CA 1
ATOM 2854 C C . GLY A 1 351 ? 10.516 15.102 12.539 1 94 351 GLY A C 1
ATOM 2855 O O . GLY A 1 351 ? 10.289 15.039 13.75 1 94 351 GLY A O 1
ATOM 2856 N N . TYR A 1 352 ? 10.258 16.125 11.789 1 94.81 352 TYR A N 1
ATOM 2857 C CA . TYR A 1 352 ? 9.797 17.391 12.352 1 94.81 352 TYR A CA 1
ATOM 2858 C C . TYR A 1 352 ? 8.406 17.734 11.844 1 94.81 352 TYR A C 1
ATOM 2860 O O . TYR A 1 352 ? 8.055 17.406 10.703 1 94.81 352 TYR A O 1
ATOM 2868 N N . SER A 1 353 ? 7.598 18.266 12.742 1 94.75 353 SER A N 1
ATOM 2869 C CA . SER A 1 353 ? 6.289 18.812 12.391 1 94.75 353 SER A CA 1
ATOM 2870 C C . SER A 1 353 ? 5.965 20.047 13.219 1 94.75 353 SER A C 1
ATOM 2872 O O . SER A 1 353 ? 6.766 20.469 14.055 1 94.75 353 SER A O 1
ATOM 2874 N N . VAL A 1 354 ? 4.895 20.766 12.891 1 95.62 354 VAL A N 1
ATOM 2875 C CA . VAL A 1 354 ? 4.395 21.938 13.594 1 95.62 354 VAL A CA 1
ATOM 2876 C C . VAL A 1 354 ? 2.918 21.75 13.938 1 95.62 354 VAL A C 1
ATOM 2878 O O . VAL A 1 354 ? 2.227 20.938 13.312 1 95.62 354 VAL A O 1
ATOM 2881 N N . PRO A 1 355 ? 2.494 22.453 15.023 1 95.62 355 PRO A N 1
ATOM 2882 C CA . PRO A 1 355 ? 1.04 22.453 15.203 1 95.62 355 PRO A CA 1
ATOM 2883 C C . PRO A 1 355 ? 0.297 22.891 13.938 1 95.62 355 PRO A C 1
ATOM 2885 O O . PRO A 1 355 ? 0.715 23.844 13.266 1 95.62 355 PRO A O 1
ATOM 2888 N N . ALA A 1 356 ? -0.688 22.141 13.625 1 95.62 356 ALA A N 1
ATOM 2889 C CA . ALA A 1 356 ? -1.422 22.406 12.391 1 95.62 356 ALA A CA 1
ATOM 2890 C C . ALA A 1 356 ? -2.924 22.25 12.602 1 95.62 356 ALA A C 1
ATOM 2892 O O . ALA A 1 356 ? -3.365 21.328 13.297 1 95.62 356 ALA A O 1
ATOM 2893 N N . ALA A 1 357 ? -3.65 23.156 12.031 1 94.25 357 ALA A N 1
ATOM 2894 C CA . ALA A 1 357 ? -5.109 23.047 12.062 1 94.25 357 ALA A CA 1
ATOM 2895 C C . ALA A 1 357 ? -5.617 22.141 10.945 1 94.25 357 ALA A C 1
ATOM 2897 O O . ALA A 1 357 ? -4.941 21.953 9.93 1 94.25 357 ALA A O 1
ATOM 2898 N N . GLU A 1 358 ? -6.75 21.562 11.195 1 90.88 358 GLU A N 1
ATOM 2899 C CA . GLU A 1 358 ? -7.48 20.828 10.164 1 90.88 358 GLU A CA 1
ATOM 2900 C C . GLU A 1 358 ? -8.898 21.375 10 1 90.88 358 GLU A C 1
ATOM 2902 O O . GLU A 1 358 ? -9.32 22.25 10.75 1 90.88 358 GLU A O 1
ATOM 2907 N N . HIS A 1 359 ? -9.57 20.906 9.055 1 87.81 359 HIS A N 1
ATOM 2908 C CA . HIS A 1 359 ? -10.891 21.422 8.742 1 87.81 359 HIS A CA 1
ATOM 2909 C C . HIS A 1 359 ? -11.836 21.281 9.93 1 87.81 359 HIS A C 1
ATOM 2911 O O . HIS A 1 359 ? -12.617 22.188 10.219 1 87.81 359 HIS A O 1
ATOM 2917 N N . SER A 1 360 ? -11.773 20.203 10.641 1 89.31 360 SER A N 1
ATOM 2918 C CA . SER A 1 360 ? -12.688 19.969 11.75 1 89.31 360 SER A CA 1
ATOM 2919 C C . SER A 1 360 ? -12.5 21.016 12.852 1 89.31 360 SER A C 1
ATOM 2921 O O . SER A 1 360 ? -13.469 21.438 13.484 1 89.31 360 SER A O 1
ATOM 2923 N N . THR A 1 361 ? -11.234 21.453 13.086 1 93.69 361 THR A N 1
ATOM 2924 C CA . THR A 1 361 ? -10.961 22.406 14.156 1 93.69 361 THR A CA 1
ATOM 2925 C C . THR A 1 361 ? -11.375 23.828 13.75 1 93.69 361 THR A C 1
ATOM 2927 O O . THR A 1 361 ? -11.5 24.703 14.602 1 93.69 361 THR A O 1
ATOM 2930 N N . ILE A 1 362 ? -11.547 24.031 12.461 1 93.56 362 ILE A N 1
ATOM 2931 C CA . ILE A 1 362 ? -12.023 25.328 11.977 1 93.56 362 ILE A CA 1
ATOM 2932 C C . ILE A 1 362 ? -13.547 25.312 11.875 1 93.56 362 ILE A C 1
ATOM 2934 O O . ILE A 1 362 ? -14.219 26.203 12.398 1 93.56 362 ILE A O 1
ATOM 2938 N N . THR A 1 363 ? -14.102 24.281 11.305 1 90.38 363 THR A N 1
ATOM 2939 C CA . THR A 1 363 ? -15.531 24.219 11.023 1 90.38 363 THR A CA 1
ATOM 2940 C C . THR A 1 363 ? -16.328 24.031 12.305 1 90.38 363 THR A C 1
ATOM 2942 O O . THR A 1 363 ? -17.516 24.375 12.359 1 90.38 363 THR A O 1
ATOM 2945 N N . ALA A 1 364 ? -15.695 23.516 13.305 1 92.06 364 ALA A N 1
ATOM 2946 C CA . ALA A 1 364 ? -16.375 23.359 14.594 1 92.06 364 ALA A CA 1
ATOM 2947 C C . ALA A 1 364 ? -16.812 24.719 15.133 1 92.06 364 ALA A C 1
ATOM 2949 O O . ALA A 1 364 ? -17.734 24.797 15.945 1 92.06 364 ALA A O 1
ATOM 2950 N N . TRP A 1 365 ? -16.156 25.812 14.703 1 93.88 365 TRP A N 1
ATOM 2951 C CA . TRP A 1 365 ? -16.484 27.172 15.133 1 93.88 365 TRP A CA 1
ATOM 2952 C C . TRP A 1 365 ? -17.641 27.734 14.305 1 93.88 365 TRP A C 1
ATOM 2954 O O . TRP A 1 365 ? -18.281 28.703 14.711 1 93.88 365 TRP A O 1
ATOM 2964 N N . GLY A 1 366 ? -17.859 27.141 13.086 1 88.5 366 GLY A N 1
ATOM 2965 C CA . GLY A 1 366 ? -18.844 27.672 12.148 1 88.5 366 GLY A CA 1
ATOM 2966 C C . GLY A 1 366 ? -18.281 28.719 11.211 1 88.5 366 GLY A C 1
ATOM 2967 O O . GLY A 1 366 ? -17.281 29.375 11.531 1 88.5 366 GLY A O 1
ATOM 2968 N N . LYS A 1 367 ? -18.969 28.906 10.156 1 88.31 367 LYS A N 1
ATOM 2969 C CA . LYS A 1 367 ? -18.516 29.797 9.102 1 88.31 367 LYS A CA 1
ATOM 2970 C C . LYS A 1 367 ? -18.406 31.234 9.617 1 88.31 367 LYS A C 1
ATOM 2972 O O . LYS A 1 367 ? -17.453 31.953 9.289 1 88.31 367 LYS A O 1
ATOM 2977 N N . ASP A 1 368 ? -19.344 31.672 10.438 1 91.31 368 ASP A N 1
ATOM 2978 C CA . ASP A 1 368 ? -19.422 33.062 10.906 1 91.31 368 ASP A CA 1
ATOM 2979 C C . ASP A 1 368 ? -18.328 33.344 11.93 1 91.31 368 ASP A C 1
ATOM 2981 O O . ASP A 1 368 ? -18.062 34.5 12.234 1 91.31 368 ASP A O 1
ATOM 2985 N N . ARG A 1 369 ? -17.719 32.312 12.453 1 94.38 369 ARG A N 1
ATOM 2986 C CA . ARG A 1 369 ? -16.688 32.531 13.469 1 94.38 369 ARG A CA 1
ATOM 2987 C C . ARG A 1 369 ? -15.336 32 13 1 94.38 369 ARG A C 1
ATOM 2989 O O . ARG A 1 369 ? -14.508 31.578 13.812 1 94.38 369 ARG A O 1
ATOM 2996 N N . GLU A 1 370 ? -15.148 31.969 11.719 1 94.75 370 GLU A N 1
ATOM 2997 C CA . GLU A 1 370 ? -13.867 31.547 11.164 1 94.75 370 GLU A CA 1
ATOM 2998 C C . GLU A 1 370 ? -12.727 32.406 11.695 1 94.75 370 GLU A C 1
ATOM 3000 O O . GLU A 1 370 ? -11.648 31.906 12 1 94.75 370 GLU A O 1
ATOM 3005 N N . LYS A 1 371 ? -12.984 33.688 11.82 1 97.88 371 LYS A N 1
ATOM 3006 C CA . LYS A 1 371 ? -11.992 34.625 12.375 1 97.88 371 LYS A CA 1
ATOM 3007 C C . LYS A 1 371 ? -11.625 34.219 13.805 1 97.88 371 LYS A C 1
ATOM 3009 O O . LYS A 1 371 ? -10.445 34.25 14.172 1 97.88 371 LYS A O 1
ATOM 3014 N N . ASP A 1 372 ? -12.625 33.875 14.586 1 97.5 372 ASP A N 1
ATOM 3015 C CA . ASP A 1 372 ? -12.391 33.469 15.969 1 97.5 372 ASP A CA 1
ATOM 3016 C C . ASP A 1 372 ? -11.531 32.219 16.031 1 97.5 372 ASP A C 1
ATOM 3018 O O . ASP A 1 372 ? -10.664 32.094 16.906 1 97.5 372 ASP A O 1
ATOM 3022 N N . ALA A 1 373 ? -11.82 31.312 15.148 1 97.12 373 ALA A N 1
ATOM 3023 C CA . ALA A 1 373 ? -11.031 30.078 15.078 1 97.12 373 ALA A CA 1
ATOM 3024 C C . ALA A 1 373 ? -9.562 30.391 14.812 1 97.12 373 ALA A C 1
ATOM 3026 O O . ALA A 1 373 ? -8.672 29.891 15.5 1 97.12 373 ALA A O 1
ATOM 3027 N N . PHE A 1 374 ? -9.328 31.266 13.812 1 98.25 374 PHE A N 1
ATOM 3028 C CA . PHE A 1 374 ? -7.977 31.641 13.438 1 98.25 374 PHE A CA 1
ATOM 3029 C C . PHE A 1 374 ? -7.27 32.344 14.602 1 98.25 374 PHE A C 1
ATOM 3031 O O . PHE A 1 374 ? -6.125 32 14.922 1 98.25 374 PHE A O 1
ATOM 3038 N N . GLU A 1 375 ? -7.973 33.281 15.219 1 98.19 375 GLU A N 1
ATOM 3039 C CA . GLU A 1 375 ? -7.41 34 16.344 1 98.19 375 GLU A CA 1
ATOM 3040 C C . GLU A 1 375 ? -7.062 33.062 17.5 1 98.19 375 GLU A C 1
ATOM 3042 O O . GLU A 1 375 ? -5.996 33.188 18.109 1 98.19 375 GLU A O 1
ATOM 3047 N N . HIS A 1 376 ? -7.961 32.188 17.734 1 97.44 376 HIS A N 1
ATOM 3048 C CA . HIS A 1 376 ? -7.762 31.219 18.812 1 97.44 376 HIS A CA 1
ATOM 3049 C C . HIS A 1 376 ? -6.512 30.391 18.578 1 97.44 376 HIS A C 1
ATOM 3051 O O . HIS A 1 376 ? -5.688 30.219 19.484 1 97.44 376 HIS A O 1
ATOM 3057 N N . ILE A 1 377 ? -6.324 29.875 17.391 1 96.88 377 ILE A N 1
ATOM 3058 C CA . ILE A 1 377 ? -5.23 28.969 17.062 1 96.88 377 ILE A CA 1
ATOM 3059 C C . ILE A 1 377 ? -3.902 29.734 17.125 1 96.88 377 ILE A C 1
ATOM 3061 O O . ILE A 1 377 ? -2.943 29.266 17.75 1 96.88 377 ILE A O 1
ATOM 3065 N N . VAL A 1 378 ? -3.824 30.906 16.594 1 96.56 378 VAL A N 1
ATOM 3066 C CA . VAL A 1 378 ? -2.566 31.641 16.531 1 96.56 378 VAL A CA 1
ATOM 3067 C C . VAL A 1 378 ? -2.18 32.125 17.922 1 96.56 378 VAL A C 1
ATOM 3069 O O . VAL A 1 378 ? -0.994 32.219 18.25 1 96.56 378 VAL A O 1
ATOM 3072 N N . THR A 1 379 ? -3.174 32.375 18.75 1 96.06 379 THR A N 1
ATOM 3073 C CA . THR A 1 379 ? -2.898 32.781 20.125 1 96.06 379 THR A CA 1
ATOM 3074 C C . THR A 1 379 ? -2.445 31.609 20.969 1 96.06 379 THR A C 1
ATOM 3076 O O . THR A 1 379 ? -1.595 31.75 21.844 1 96.06 379 THR A O 1
ATOM 3079 N N . GLN A 1 380 ? -2.994 30.438 20.672 1 94.31 380 GLN A N 1
ATOM 3080 C CA . GLN A 1 380 ? -2.617 29.219 21.406 1 94.31 380 GLN A CA 1
ATOM 3081 C C . GLN A 1 380 ? -1.173 28.828 21.109 1 94.31 380 GLN A C 1
ATOM 3083 O O . GLN A 1 380 ? -0.49 28.266 21.969 1 94.31 380 GLN A O 1
ATOM 3088 N N . PHE A 1 381 ? -0.733 29.078 19.891 1 94.69 381 PHE A N 1
ATOM 3089 C CA . PHE A 1 381 ? 0.605 28.688 19.469 1 94.69 381 PHE A CA 1
ATOM 3090 C C . PHE A 1 381 ? 1.415 29.906 19.047 1 94.69 381 PHE A C 1
ATOM 3092 O O . PHE A 1 381 ? 1.978 29.938 17.938 1 94.69 381 PHE A O 1
ATOM 3099 N N . SER A 1 382 ? 1.639 30.844 19.953 1 92.38 382 SER A N 1
ATOM 3100 C CA . SER A 1 382 ? 2.229 32.125 19.625 1 92.38 382 SER A CA 1
ATOM 3101 C C . SER A 1 382 ? 3.75 32.062 19.578 1 92.38 382 SER A C 1
ATOM 3103 O O . SER A 1 382 ? 4.402 32.875 18.938 1 92.38 382 SER A O 1
ATOM 3105 N N . SER A 1 383 ? 4.344 31 20.188 1 91.94 383 SER A N 1
ATOM 3106 C CA . SER A 1 383 ? 5.793 30.953 20.328 1 91.94 383 SER A CA 1
ATOM 3107 C C . SER A 1 383 ? 6.41 29.922 19.391 1 91.94 383 SER A C 1
ATOM 3109 O O . SER A 1 383 ? 7.621 29.688 19.422 1 91.94 383 SER A O 1
ATOM 3111 N N . VAL A 1 384 ? 5.578 29.25 18.656 1 93.25 384 VAL A N 1
ATOM 3112 C CA . VAL A 1 384 ? 6.051 28.234 17.719 1 93.25 384 VAL A CA 1
ATOM 3113 C C . VAL A 1 384 ? 5.383 28.422 16.359 1 93.25 384 VAL A C 1
ATOM 3115 O O . VAL A 1 384 ? 4.332 29.062 16.266 1 93.25 384 VAL A O 1
ATOM 3118 N N . PRO A 1 385 ? 6.047 27.922 15.297 1 96.12 385 PRO A N 1
ATOM 3119 C CA . PRO A 1 385 ? 5.344 27.953 14.016 1 96.12 385 PRO A CA 1
ATOM 3120 C C . PRO A 1 385 ? 4.004 27.219 14.055 1 96.12 385 PRO A C 1
ATOM 3122 O O . PRO A 1 385 ? 3.867 26.219 14.75 1 96.12 385 PRO A O 1
ATOM 3125 N N . VAL A 1 386 ? 3.031 27.75 13.367 1 97.06 386 VAL A N 1
ATOM 3126 C CA . VAL A 1 386 ? 1.716 27.109 13.336 1 97.06 386 VAL A CA 1
ATOM 3127 C C . VAL A 1 386 ? 1.135 27.188 11.93 1 97.06 386 VAL A C 1
ATOM 3129 O O . VAL A 1 386 ? 1.232 28.234 11.266 1 97.06 386 VAL A O 1
ATOM 3132 N N . SER A 1 387 ? 0.705 26.031 11.453 1 97.38 387 SER A N 1
ATOM 3133 C CA . SER A 1 387 ? 0.05 25.953 10.148 1 97.38 387 SER A CA 1
ATOM 3134 C C . SER A 1 387 ? -1.469 25.984 10.289 1 97.38 387 SER A C 1
ATOM 3136 O O . SER A 1 387 ? -2.045 25.188 11.031 1 97.38 387 SER A O 1
ATOM 3138 N N . VAL A 1 388 ? -2.107 26.891 9.555 1 97.62 388 VAL A N 1
ATOM 3139 C CA . VAL A 1 388 ? -3.559 27.016 9.672 1 97.62 388 VAL A CA 1
ATOM 3140 C C . VAL A 1 388 ? -4.207 26.766 8.305 1 97.62 388 VAL A C 1
ATOM 3142 O O . VAL A 1 388 ? -3.973 27.531 7.359 1 97.62 388 VAL A O 1
ATOM 3145 N N . VAL A 1 389 ? -4.945 25.688 8.266 1 95.19 389 VAL A N 1
ATOM 3146 C CA . VAL A 1 389 ? -5.758 25.453 7.074 1 95.19 389 VAL A CA 1
ATOM 3147 C C . VAL A 1 389 ? -6.746 26.609 6.898 1 95.19 389 VAL A C 1
ATOM 3149 O O . VAL A 1 389 ? -7.496 26.938 7.816 1 95.19 389 VAL A O 1
ATOM 3152 N N . SER A 1 390 ? -6.781 27.188 5.727 1 94.5 390 SER A N 1
ATOM 3153 C CA . SER A 1 390 ? -7.52 28.438 5.578 1 94.5 390 SER A CA 1
ATOM 3154 C C . SER A 1 390 ? -8.539 28.344 4.449 1 94.5 390 SER A C 1
ATOM 3156 O O . SER A 1 390 ? -9.102 29.359 4.027 1 94.5 390 SER A O 1
ATOM 3158 N N . ASP A 1 391 ? -8.75 27.094 3.959 1 90.56 391 ASP A N 1
ATOM 3159 C CA . ASP A 1 391 ? -9.656 26.938 2.826 1 90.56 391 ASP A CA 1
ATOM 3160 C C . ASP A 1 391 ? -10.938 26.234 3.244 1 90.56 391 ASP A C 1
ATOM 3162 O O . ASP A 1 391 ? -11.609 25.609 2.416 1 90.56 391 ASP A O 1
ATOM 3166 N N . SER A 1 392 ? -11.242 26.172 4.527 1 88.75 392 SER A N 1
ATOM 3167 C CA . SER A 1 392 ? -12.461 25.516 4.98 1 88.75 392 SER A CA 1
ATOM 3168 C C . SER A 1 392 ? -13.695 26.156 4.348 1 88.75 392 SER A C 1
ATOM 3170 O O . SER A 1 392 ? -14.703 25.469 4.121 1 88.75 392 SER A O 1
ATOM 3172 N N . TYR A 1 393 ? -13.609 27.484 4.051 1 89.38 393 TYR A N 1
ATOM 3173 C CA . TYR A 1 393 ? -14.719 28.203 3.43 1 89.38 393 TYR A CA 1
ATOM 3174 C C . TYR A 1 393 ? -14.258 28.938 2.178 1 89.38 393 TYR A C 1
ATOM 3176 O O . TYR A 1 393 ? -14.555 28.516 1.058 1 89.38 393 TYR A O 1
ATOM 3184 N N . ASP A 1 394 ? -13.523 29.984 2.326 1 91.56 394 ASP A N 1
ATOM 3185 C CA . ASP A 1 394 ? -13 30.781 1.217 1 91.56 394 ASP A CA 1
ATOM 3186 C C . ASP A 1 394 ? -11.555 31.203 1.481 1 91.56 394 ASP A C 1
ATOM 3188 O O . ASP A 1 394 ? -11.32 32.188 2.197 1 91.56 394 ASP A O 1
ATOM 3192 N N . ILE A 1 395 ? -10.633 30.672 0.773 1 94.19 395 ILE A N 1
ATOM 3193 C CA . ILE A 1 395 ? -9.203 30.875 1.003 1 94.19 395 ILE A CA 1
ATOM 3194 C C . ILE A 1 395 ? -8.836 32.312 0.707 1 94.19 395 ILE A C 1
ATOM 3196 O O . ILE A 1 395 ? -7.988 32.906 1.39 1 94.19 395 ILE A O 1
ATOM 3200 N N . TYR A 1 396 ? -9.414 33 -0.271 1 95.31 396 TYR A N 1
ATOM 3201 C CA . TYR A 1 396 ? -9.055 34.344 -0.649 1 95.31 396 TYR A CA 1
ATOM 3202 C C . TYR A 1 396 ? -9.57 35.375 0.372 1 95.31 396 TYR A C 1
ATOM 3204 O O . TYR A 1 396 ? -8.875 36.312 0.726 1 95.31 396 TYR A O 1
ATOM 3212 N N . ASN A 1 397 ? -10.797 35.062 0.821 1 95.56 397 ASN A N 1
ATOM 3213 C CA . ASN A 1 397 ? -11.312 35.906 1.899 1 95.56 397 ASN A CA 1
ATOM 3214 C C . ASN A 1 397 ? -10.492 35.75 3.176 1 95.56 397 ASN A C 1
ATOM 3216 O O . ASN A 1 397 ? -10.234 36.719 3.879 1 95.56 397 ASN A O 1
ATOM 3220 N N . ALA A 1 398 ? -10.133 34.531 3.432 1 96.56 398 ALA A N 1
ATOM 3221 C CA . ALA A 1 398 ? -9.32 34.25 4.613 1 96.56 398 ALA A CA 1
ATOM 3222 C C . ALA A 1 398 ? -8 35.031 4.562 1 96.56 398 ALA A C 1
ATOM 3224 O O . ALA A 1 398 ? -7.59 35.625 5.559 1 96.56 398 ALA A O 1
ATOM 3225 N N . CYS A 1 399 ? -7.363 35.062 3.426 1 98 399 CYS A N 1
ATOM 3226 C CA . CYS A 1 399 ? -6.066 35.719 3.277 1 98 399 CYS A CA 1
ATOM 3227 C C . CYS A 1 399 ? -6.219 37.25 3.236 1 98 399 CYS A C 1
ATOM 3229 O O . CYS A 1 399 ? -5.438 37.969 3.854 1 98 399 CYS A O 1
ATOM 3231 N N . GLU A 1 400 ? -7.184 37.719 2.514 1 98.25 400 GLU A N 1
ATOM 3232 C CA . GLU A 1 400 ? -7.336 39.156 2.299 1 98.25 400 GLU A CA 1
ATOM 3233 C C . GLU A 1 400 ? -7.953 39.844 3.52 1 98.25 400 GLU A C 1
ATOM 3235 O O . GLU A 1 400 ? -7.375 40.781 4.07 1 98.25 400 GLU A O 1
ATOM 3240 N N . LYS A 1 401 ? -9.047 39.312 3.98 1 98.38 401 LYS A N 1
ATOM 3241 C CA . LYS A 1 401 ? -9.828 40.031 4.992 1 98.38 401 LYS A CA 1
ATOM 3242 C C . LYS A 1 401 ? -9.445 39.562 6.398 1 98.38 401 LYS A C 1
ATOM 3244 O O . LYS A 1 401 ? -9.266 40.406 7.297 1 98.38 401 LYS A O 1
ATOM 3249 N N . ILE A 1 402 ? -9.328 38.281 6.594 1 98.44 402 ILE A N 1
ATOM 3250 C CA . ILE A 1 402 ? -9.117 37.812 7.953 1 98.44 402 ILE A CA 1
ATOM 3251 C C . ILE A 1 402 ? -7.648 37.938 8.336 1 98.44 402 ILE A C 1
ATOM 3253 O O . ILE A 1 402 ? -7.293 38.781 9.164 1 98.44 402 ILE A O 1
ATOM 3257 N N . TRP A 1 403 ? -6.746 37.281 7.648 1 98.44 403 TRP A N 1
ATOM 3258 C CA . TRP A 1 403 ? -5.324 37.375 7.957 1 98.44 403 TRP A CA 1
ATOM 3259 C C . TRP A 1 403 ? -4.762 38.75 7.602 1 98.44 403 TRP A C 1
ATOM 3261 O O . TRP A 1 403 ? -3.947 39.281 8.344 1 98.44 403 TRP A O 1
ATOM 3271 N N . GLY A 1 404 ? -5.18 39.312 6.457 1 98.31 404 GLY A N 1
ATOM 3272 C CA . GLY A 1 404 ? -4.582 40.531 5.898 1 98.31 404 GLY A CA 1
ATOM 3273 C C . GLY A 1 404 ? -5.094 41.812 6.535 1 98.31 404 GLY A C 1
ATOM 3274 O O . GLY A 1 404 ? -4.445 42.844 6.453 1 98.31 404 GLY A O 1
ATOM 3275 N N . GLU A 1 405 ? -6.305 41.75 7.211 1 98.38 405 GLU A N 1
ATOM 3276 C CA . GLU A 1 405 ? -6.879 42.938 7.797 1 98.38 405 GLU A CA 1
ATOM 3277 C C . GLU A 1 405 ? -7.285 42.719 9.25 1 98.38 405 GLU A C 1
ATOM 3279 O O . GLU A 1 405 ? -6.641 43.219 10.164 1 98.38 405 GLU A O 1
ATOM 3284 N N . ASP A 1 406 ? -8.188 41.844 9.492 1 98.31 406 ASP A N 1
ATOM 3285 C CA . ASP A 1 406 ? -8.797 41.688 10.812 1 98.31 406 ASP A CA 1
ATOM 3286 C C . ASP A 1 406 ? -7.773 41.188 11.836 1 98.31 406 ASP A C 1
ATOM 3288 O O . ASP A 1 406 ? -7.77 41.656 12.984 1 98.31 406 ASP A O 1
ATOM 3292 N N . LEU A 1 407 ? -6.93 40.25 11.445 1 98.31 407 LEU A N 1
ATOM 3293 C CA . LEU A 1 407 ? -5.984 39.656 12.391 1 98.31 407 LEU A CA 1
ATOM 3294 C C . LEU A 1 407 ? -4.551 40.031 12.023 1 98.31 407 LEU A C 1
ATOM 3296 O O . LEU A 1 407 ? -3.604 39.406 12.484 1 98.31 407 LEU A O 1
ATOM 3300 N N . ARG A 1 408 ? -4.441 41.031 11.172 1 98 408 ARG A N 1
ATOM 3301 C CA . ARG A 1 408 ? -3.135 41.438 10.664 1 98 408 ARG A CA 1
ATOM 3302 C C . ARG A 1 408 ? -2.184 41.781 11.812 1 98 408 ARG A C 1
ATOM 3304 O O . ARG A 1 408 ? -0.994 41.469 11.75 1 98 408 ARG A O 1
ATOM 3311 N N . HIS A 1 409 ? -2.635 42.438 12.883 1 96.75 409 HIS A N 1
ATOM 3312 C CA . HIS A 1 409 ? -1.817 42.844 14.023 1 96.75 409 HIS A CA 1
ATOM 3313 C C . HIS A 1 409 ? -1.201 41.656 14.719 1 96.75 409 HIS A C 1
ATOM 3315 O O . HIS A 1 409 ? -0.069 41.719 15.203 1 96.75 409 HIS A O 1
ATOM 3321 N N . LEU A 1 410 ? -1.896 40.531 14.766 1 96.62 410 LEU A N 1
ATOM 3322 C CA . LEU A 1 410 ? -1.387 39.312 15.391 1 96.62 410 LEU A CA 1
ATOM 3323 C C . LEU A 1 410 ? -0.264 38.688 14.562 1 96.62 410 LEU A C 1
ATOM 3325 O O . LEU A 1 410 ? 0.689 38.125 15.109 1 96.62 410 LEU A O 1
ATOM 3329 N N . ILE A 1 411 ? -0.371 38.844 13.242 1 96.81 411 ILE A N 1
ATOM 3330 C CA . ILE A 1 411 ? 0.63 38.281 12.344 1 96.81 411 ILE A CA 1
ATOM 3331 C C . ILE A 1 411 ? 1.907 39.125 12.414 1 96.81 411 ILE A C 1
ATOM 3333 O O . ILE A 1 411 ? 3.01 38.562 12.492 1 96.81 411 ILE A O 1
ATOM 3337 N N . LEU A 1 412 ? 1.732 40.438 12.5 1 96.19 412 LEU A N 1
ATOM 3338 C CA . LEU A 1 412 ? 2.867 41.344 12.555 1 96.19 412 LEU A CA 1
ATOM 3339 C C . LEU A 1 412 ? 3.635 41.188 13.859 1 96.19 412 LEU A C 1
ATOM 3341 O O . LEU A 1 412 ? 4.824 41.5 13.93 1 96.19 412 LEU A O 1
ATOM 3345 N N . SER A 1 413 ? 2.984 40.688 14.844 1 95.44 413 SER A N 1
ATOM 3346 C CA . SER A 1 413 ? 3.596 40.531 16.156 1 95.44 413 SER A CA 1
ATOM 3347 C C . SER A 1 413 ? 4.363 39.219 16.281 1 95.44 413 SER A C 1
ATOM 3349 O O . SER A 1 413 ? 5.133 39.031 17.219 1 95.44 413 SER A O 1
ATOM 3351 N N . ARG A 1 414 ? 4.246 38.344 15.25 1 95.88 414 ARG A N 1
ATOM 3352 C CA . ARG A 1 414 ? 4.938 37.062 15.305 1 95.88 414 ARG A CA 1
ATOM 3353 C C . ARG A 1 414 ? 6.418 37.219 14.961 1 95.88 414 ARG A C 1
ATOM 3355 O O . ARG A 1 414 ? 6.793 38.125 14.227 1 95.88 414 ARG A O 1
ATOM 3362 N N . SER A 1 415 ? 7.234 36.344 15.602 1 94.12 415 SER A N 1
ATOM 3363 C CA . SER A 1 415 ? 8.672 36.344 15.352 1 94.12 415 SER A CA 1
ATOM 3364 C C . SER A 1 415 ? 9.039 35.5 14.141 1 94.12 415 SER A C 1
ATOM 3366 O O . SER A 1 415 ? 8.219 34.719 13.656 1 94.12 415 SER A O 1
ATOM 3368 N N . THR A 1 416 ? 10.227 35.625 13.734 1 93.31 416 THR A N 1
ATOM 3369 C CA . THR A 1 416 ? 10.758 34.844 12.617 1 93.31 416 THR A CA 1
ATOM 3370 C C . THR A 1 416 ? 10.805 33.375 12.961 1 93.31 416 THR A C 1
ATOM 3372 O O . THR A 1 416 ? 10.68 32.5 12.078 1 93.31 416 THR A O 1
ATOM 3375 N N . GLU A 1 417 ? 10.898 33.094 14.227 1 93.06 417 GLU A N 1
ATOM 3376 C CA . GLU A 1 417 ? 11.016 31.703 14.688 1 93.06 417 GLU A CA 1
ATOM 3377 C C . GLU A 1 417 ? 9.641 31.062 14.852 1 93.06 417 GLU A C 1
ATOM 3379 O O . GLU A 1 417 ? 9.539 29.844 14.992 1 93.06 417 GLU A O 1
ATOM 3384 N N . ALA A 1 418 ? 8.633 31.875 14.781 1 96 418 ALA A N 1
ATOM 3385 C CA . ALA A 1 418 ? 7.273 31.375 14.984 1 96 418 ALA A CA 1
ATOM 3386 C C . ALA A 1 418 ? 6.332 31.906 13.906 1 96 418 ALA A C 1
ATOM 3388 O O . ALA A 1 418 ? 5.301 32.5 14.211 1 96 418 ALA A O 1
ATOM 3389 N N . PRO A 1 419 ? 6.633 31.578 12.719 1 97.56 419 PRO A N 1
ATOM 3390 C CA . PRO A 1 419 ? 5.812 32.125 11.625 1 97.56 419 PRO A CA 1
ATOM 3391 C C . PRO A 1 419 ? 4.418 31.484 11.586 1 97.56 419 PRO A C 1
ATOM 3393 O O . PRO A 1 419 ? 4.215 30.391 12.094 1 97.56 419 PRO A O 1
ATOM 3396 N N . LEU A 1 420 ? 3.484 32.281 11.039 1 98.31 420 LEU A N 1
ATOM 3397 C CA . LEU A 1 420 ? 2.219 31.734 10.578 1 98.31 420 LEU A CA 1
ATOM 3398 C C . LEU A 1 420 ? 2.379 31.094 9.203 1 98.31 420 LEU A C 1
ATOM 3400 O O . LEU A 1 420 ? 2.912 31.719 8.281 1 98.31 420 LEU A O 1
ATOM 3404 N N . ILE A 1 421 ? 1.988 29.875 9.078 1 98.25 421 ILE A N 1
ATOM 3405 C CA . ILE A 1 421 ? 2.014 29.156 7.805 1 98.25 421 ILE A CA 1
ATOM 3406 C C . ILE A 1 421 ? 0.587 28.953 7.297 1 98.25 421 ILE A C 1
ATOM 3408 O O . ILE A 1 421 ? -0.193 28.219 7.902 1 98.25 421 ILE A O 1
ATOM 3412 N N . ILE A 1 422 ? 0.263 29.562 6.23 1 98.19 422 ILE A N 1
ATOM 3413 C CA . ILE A 1 422 ? -1.077 29.484 5.664 1 98.19 422 ILE A CA 1
ATOM 3414 C C . ILE A 1 422 ? -1.156 28.297 4.707 1 98.19 422 ILE A C 1
ATOM 3416 O O . ILE A 1 422 ? -0.292 28.125 3.842 1 98.19 422 ILE A O 1
ATOM 3420 N N . ARG A 1 423 ? -2.178 27.453 4.875 1 96.69 423 ARG A N 1
ATOM 3421 C CA . ARG A 1 423 ? -2.377 26.281 4.031 1 96.69 423 ARG A CA 1
ATOM 3422 C C . ARG A 1 423 ? -3.639 26.422 3.188 1 96.69 423 ARG A C 1
ATOM 3424 O O . ARG A 1 423 ? -4.75 26.25 3.691 1 96.69 423 ARG A O 1
ATOM 3431 N N . PRO A 1 424 ? -3.594 26.656 1.943 1 92.56 424 PRO A N 1
ATOM 3432 C CA . PRO A 1 424 ? -4.77 26.859 1.091 1 92.56 424 PRO A CA 1
ATOM 3433 C C . PRO A 1 424 ? -5.438 25.531 0.7 1 92.56 424 PRO A C 1
ATOM 3435 O O . PRO A 1 424 ? -6.66 25.406 0.806 1 92.56 424 PRO A O 1
ATOM 3438 N N . ASP A 1 425 ? -4.848 24.484 0.16 1 82.88 425 ASP A N 1
ATOM 3439 C CA . ASP A 1 425 ? -5.254 23.125 -0.127 1 82.88 425 ASP A CA 1
ATOM 3440 C C . ASP A 1 425 ? -6.543 23.078 -0.944 1 82.88 425 ASP A C 1
ATOM 3442 O O . ASP A 1 425 ? -7.422 22.266 -0.691 1 82.88 425 ASP A O 1
ATOM 3446 N N . SER A 1 426 ? -6.855 24.031 -1.76 1 80.25 426 SER A N 1
ATOM 3447 C CA . SER A 1 426 ? -8.055 24.016 -2.596 1 80.25 426 SER A CA 1
ATOM 3448 C C . SER A 1 426 ? -7.738 24.469 -4.016 1 80.25 426 SER A C 1
ATOM 3450 O O . SER A 1 426 ? -6.715 25.125 -4.254 1 80.25 426 SER A O 1
ATOM 3452 N N . GLY A 1 427 ? -8.602 24.047 -4.871 1 80.56 427 GLY A N 1
ATOM 3453 C CA . GLY A 1 427 ? -8.5 24.516 -6.242 1 80.56 427 GLY A CA 1
ATOM 3454 C C . GLY A 1 427 ? -7.289 23.953 -6.969 1 80.56 427 GLY A C 1
ATOM 3455 O O . GLY A 1 427 ? -6.766 22.906 -6.598 1 80.56 427 GLY A O 1
ATOM 3456 N N . ASN A 1 428 ? -7.039 24.594 -8.055 1 89.25 428 ASN A N 1
ATOM 3457 C CA . ASN A 1 428 ? -5.805 24.281 -8.758 1 89.25 428 ASN A CA 1
ATOM 3458 C C . ASN A 1 428 ? -4.574 24.719 -7.977 1 89.25 428 ASN A C 1
ATOM 3460 O O . ASN A 1 428 ? -4.418 25.906 -7.684 1 89.25 428 ASN A O 1
ATOM 3464 N N . PRO A 1 429 ? -3.717 23.828 -7.695 1 93.38 429 PRO A N 1
ATOM 3465 C CA . PRO A 1 429 ? -2.621 24.141 -6.773 1 93.38 429 PRO A CA 1
ATOM 3466 C C . PRO A 1 429 ? -1.784 25.328 -7.238 1 93.38 429 PRO A C 1
ATOM 3468 O O . PRO A 1 429 ? -1.487 26.234 -6.445 1 93.38 429 PRO A O 1
ATOM 3471 N N . LEU A 1 430 ? -1.358 25.422 -8.508 1 95.94 430 LEU A N 1
ATOM 3472 C CA . LEU A 1 430 ? -0.539 26.516 -9 1 95.94 430 LEU A CA 1
ATOM 3473 C C . LEU A 1 430 ? -1.294 27.844 -8.914 1 95.94 430 LEU A C 1
ATOM 3475 O O . LEU A 1 430 ? -0.774 28.828 -8.383 1 95.94 430 LEU A O 1
ATOM 3479 N N . ASP A 1 431 ? -2.516 27.844 -9.359 1 95.56 431 ASP A N 1
ATOM 3480 C CA . ASP A 1 431 ? -3.312 29.078 -9.375 1 95.56 431 ASP A CA 1
ATOM 3481 C C . ASP A 1 431 ? -3.561 29.578 -7.961 1 95.56 431 ASP A C 1
ATOM 3483 O O . ASP A 1 431 ? -3.455 30.781 -7.699 1 95.56 431 ASP A O 1
ATOM 3487 N N . THR A 1 432 ? -3.896 28.672 -7.152 1 95.12 432 THR A N 1
ATOM 3488 C CA . THR A 1 432 ? -4.223 29.031 -5.777 1 95.12 432 THR A CA 1
ATOM 3489 C C . THR A 1 432 ? -2.994 29.594 -5.059 1 95.12 432 THR A C 1
ATOM 3491 O O . THR A 1 432 ? -3.076 30.609 -4.371 1 95.12 432 THR A O 1
ATOM 3494 N N . VAL A 1 433 ? -1.844 29 -5.227 1 97.31 433 VAL A N 1
ATOM 3495 C CA . VAL A 1 433 ? -0.614 29.422 -4.566 1 97.31 433 VAL A CA 1
ATOM 3496 C C . VAL A 1 433 ? -0.233 30.812 -5.039 1 97.31 433 VAL A C 1
ATOM 3498 O O . VAL A 1 433 ? 0.081 31.688 -4.227 1 97.31 433 VAL A O 1
ATOM 3501 N N . LEU A 1 434 ? -0.283 31.078 -6.352 1 98.19 434 LEU A N 1
ATOM 3502 C CA . LEU A 1 434 ? 0.089 32.375 -6.898 1 98.19 434 LEU A CA 1
ATOM 3503 C C . LEU A 1 434 ? -0.882 33.469 -6.438 1 98.19 434 LEU A C 1
ATOM 3505 O O . LEU A 1 434 ? -0.466 34.562 -6.102 1 98.19 434 LEU A O 1
ATOM 3509 N N . LYS A 1 435 ? -2.148 33.062 -6.445 1 97.81 435 LYS A N 1
ATOM 3510 C CA . LYS A 1 435 ? -3.15 34.031 -6.02 1 97.81 435 LYS A CA 1
ATOM 3511 C C . LYS A 1 435 ? -2.992 34.375 -4.543 1 97.81 435 LYS A C 1
ATOM 3513 O O . LYS A 1 435 ? -3.137 35.531 -4.152 1 97.81 435 LYS A O 1
ATOM 3518 N N . VAL A 1 436 ? -2.719 33.406 -3.752 1 98 436 VAL A N 1
ATOM 3519 C CA . VAL A 1 436 ? -2.51 33.625 -2.324 1 98 436 VAL A CA 1
ATOM 3520 C C . VAL A 1 436 ? -1.272 34.5 -2.107 1 98 436 VAL A C 1
ATOM 3522 O O . VAL A 1 436 ? -1.295 35.438 -1.304 1 98 436 VAL A O 1
ATOM 3525 N N . LEU A 1 437 ? -0.193 34.25 -2.805 1 98.56 437 LEU A N 1
ATOM 3526 C CA . LEU A 1 437 ? 1.026 35.062 -2.709 1 98.56 437 LEU A CA 1
ATOM 3527 C C . LEU A 1 437 ? 0.766 36.5 -3.111 1 98.56 437 LEU A C 1
ATOM 3529 O O . LEU A 1 437 ? 1.26 37.438 -2.463 1 98.56 437 LEU A O 1
ATOM 3533 N N . ASP A 1 438 ? -0.022 36.688 -4.129 1 98.5 438 ASP A N 1
ATOM 3534 C CA . ASP A 1 438 ? -0.355 38.031 -4.59 1 98.5 438 ASP A CA 1
ATOM 3535 C C . ASP A 1 438 ? -1.152 38.781 -3.531 1 98.5 438 ASP A C 1
ATOM 3537 O O . ASP A 1 438 ? -0.884 39.969 -3.27 1 98.5 438 ASP A O 1
ATOM 3541 N N . ILE A 1 439 ? -2.146 38.094 -2.973 1 98.62 439 ILE A N 1
ATOM 3542 C CA . ILE A 1 439 ? -2.988 38.719 -1.957 1 98.62 439 ILE A CA 1
ATOM 3543 C C . ILE A 1 439 ? -2.143 39.094 -0.742 1 98.62 439 ILE A C 1
ATOM 3545 O O . ILE A 1 439 ? -2.205 40.219 -0.259 1 98.62 439 ILE A O 1
ATOM 3549 N N . LEU A 1 440 ? -1.345 38.156 -0.277 1 98.56 440 LEU A N 1
ATOM 3550 C CA . LEU A 1 440 ? -0.515 38.406 0.899 1 98.56 440 LEU A CA 1
ATOM 3551 C C . LEU A 1 440 ? 0.535 39.469 0.614 1 98.56 440 LEU A C 1
ATOM 3553 O O . LEU A 1 440 ? 0.863 40.281 1.49 1 98.56 440 LEU A O 1
ATOM 3557 N N . GLY A 1 441 ? 1.05 39.5 -0.642 1 98.25 441 GLY A N 1
ATOM 3558 C CA . GLY A 1 441 ? 2.012 40.5 -1.041 1 98.25 441 GLY A CA 1
ATOM 3559 C C . GLY A 1 441 ? 1.447 41.906 -1.004 1 98.25 441 GLY A C 1
ATOM 3560 O O . GLY A 1 441 ? 2.184 42.875 -0.792 1 98.25 441 GLY A O 1
ATOM 3561 N N . LYS A 1 442 ? 0.181 42.031 -1.209 1 98.31 442 LYS A N 1
ATOM 3562 C CA . LYS A 1 442 ? -0.483 43.312 -1.164 1 98.31 442 LYS A CA 1
ATOM 3563 C C . LYS A 1 442 ? -0.789 43.719 0.273 1 98.31 442 LYS A C 1
ATOM 3565 O O . LYS A 1 442 ? -0.836 44.906 0.586 1 98.31 442 LYS A O 1
ATOM 3570 N N . LYS A 1 443 ? -0.958 42.781 1.142 1 98.38 443 LYS A N 1
ATOM 3571 C CA . LYS A 1 443 ? -1.428 43.031 2.496 1 98.38 443 LYS A CA 1
ATOM 3572 C C . LYS A 1 443 ? -0.26 43.125 3.475 1 98.38 443 LYS A C 1
ATOM 3574 O O . LYS A 1 443 ? -0.393 43.719 4.551 1 98.38 443 LYS A O 1
ATOM 3579 N N . PHE A 1 444 ? 0.914 42.594 3.137 1 98.38 444 PHE A N 1
ATOM 3580 C CA . PHE A 1 444 ? 2.086 42.594 4.004 1 98.38 444 PHE A CA 1
ATOM 3581 C C . PHE A 1 444 ? 3.307 43.156 3.27 1 98.38 444 PHE A C 1
ATOM 3583 O O . PHE A 1 444 ? 3.367 43.094 2.039 1 98.38 444 PHE A O 1
ATOM 3590 N N . PRO A 1 445 ? 4.262 43.688 4.012 1 97.31 445 PRO A N 1
ATOM 3591 C CA . PRO A 1 445 ? 5.457 44.188 3.344 1 97.31 445 PRO A CA 1
ATOM 3592 C C . PRO A 1 445 ? 6.305 43.094 2.713 1 97.31 445 PRO A C 1
ATOM 3594 O O . PRO A 1 445 ? 6.652 42.125 3.383 1 97.31 445 PRO A O 1
ATOM 3597 N N . ILE A 1 446 ? 6.625 43.25 1.453 1 97.62 446 ILE A N 1
ATOM 3598 C CA . ILE A 1 446 ? 7.461 42.25 0.757 1 97.62 446 ILE A CA 1
ATOM 3599 C C . ILE A 1 446 ? 8.852 42.844 0.525 1 97.62 446 ILE A C 1
ATOM 3601 O O . ILE A 1 446 ? 9.031 44.062 0.548 1 97.62 446 ILE A O 1
ATOM 3605 N N . THR A 1 447 ? 9.812 42 0.388 1 98.06 447 THR A N 1
ATOM 3606 C CA . THR A 1 447 ? 11.172 42.406 0.019 1 98.06 447 THR A CA 1
ATOM 3607 C C . THR A 1 447 ? 11.641 41.594 -1.203 1 98.06 447 THR A C 1
ATOM 3609 O O . THR A 1 447 ? 11.039 40.594 -1.564 1 98.06 447 THR A O 1
ATOM 3612 N N . GLU A 1 448 ? 12.609 42.125 -1.837 1 97.94 448 GLU A N 1
ATOM 3613 C CA . GLU A 1 448 ? 13.289 41.438 -2.922 1 97.94 448 GLU A CA 1
ATOM 3614 C C . GLU A 1 448 ? 14.633 40.875 -2.461 1 97.94 448 GLU A C 1
ATOM 3616 O O . GLU A 1 448 ? 15.43 41.594 -1.847 1 97.94 448 GLU A O 1
ATOM 3621 N N . ASN A 1 449 ? 14.859 39.594 -2.65 1 96.94 449 ASN A N 1
ATOM 3622 C CA . ASN A 1 449 ? 16.125 39.031 -2.207 1 96.94 449 ASN A CA 1
ATOM 3623 C C . ASN A 1 449 ? 17.234 39.25 -3.219 1 96.94 449 ASN A C 1
ATOM 3625 O O . ASN A 1 449 ? 17.047 39.969 -4.203 1 96.94 449 ASN A O 1
ATOM 3629 N N . SER A 1 450 ? 18.422 38.719 -2.932 1 95.75 450 SER A N 1
ATOM 3630 C CA . SER A 1 450 ? 19.625 39 -3.713 1 95.75 450 SER A CA 1
ATOM 3631 C C . SER A 1 450 ? 19.484 38.5 -5.141 1 95.75 450 SER A C 1
ATOM 3633 O O . SER A 1 450 ? 20.188 38.969 -6.043 1 95.75 450 SER A O 1
ATOM 3635 N N . LYS A 1 451 ? 18.516 37.562 -5.371 1 97.12 451 LYS A N 1
ATOM 3636 C CA . LYS A 1 451 ? 18.328 37 -6.699 1 97.12 451 LYS A CA 1
ATOM 3637 C C . LYS A 1 451 ? 17.203 37.688 -7.453 1 97.12 451 LYS A C 1
ATOM 3639 O O . LYS A 1 451 ? 16.906 37.344 -8.602 1 97.12 451 LYS A O 1
ATOM 3644 N N . GLY A 1 452 ? 16.594 38.688 -6.797 1 98 452 GLY A N 1
ATOM 3645 C CA . GLY A 1 452 ? 15.586 39.5 -7.457 1 98 452 GLY A CA 1
ATOM 3646 C C . GLY A 1 452 ? 14.188 38.938 -7.332 1 98 452 GLY A C 1
ATOM 3647 O O . GLY A 1 452 ? 13.305 39.219 -8.133 1 98 452 GLY A O 1
ATOM 3648 N N . TYR A 1 453 ? 13.977 38.094 -6.395 1 98.69 453 TYR A N 1
ATOM 3649 C CA . TYR A 1 453 ? 12.672 37.469 -6.203 1 98.69 453 TYR A CA 1
ATOM 3650 C C . TYR A 1 453 ? 11.977 38 -4.965 1 98.69 453 TYR A C 1
ATOM 3652 O O . TYR A 1 453 ? 12.633 38.375 -3.992 1 98.69 453 TYR A O 1
ATOM 3660 N N . LYS A 1 454 ? 10.656 38.031 -5.012 1 98.69 454 LYS A N 1
ATOM 3661 C CA . LYS A 1 454 ? 9.828 38.594 -3.936 1 98.69 454 LYS A CA 1
ATOM 3662 C C . LYS A 1 454 ? 9.773 37.625 -2.75 1 98.69 454 LYS A C 1
ATOM 3664 O O . LYS A 1 454 ? 9.656 36.406 -2.934 1 98.69 454 LYS A O 1
ATOM 3669 N N . LEU A 1 455 ? 9.883 38.188 -1.574 1 98.25 455 LEU A N 1
ATOM 3670 C CA . LEU A 1 455 ? 9.812 37.438 -0.323 1 98.25 455 LEU A CA 1
ATOM 3671 C C . LEU A 1 455 ? 8.781 38.062 0.621 1 98.25 455 LEU A C 1
ATOM 3673 O O . LEU A 1 455 ? 8.797 39.281 0.859 1 98.25 455 LEU A O 1
ATOM 3677 N N . LEU A 1 456 ? 7.883 37.219 1.072 1 98.44 456 LEU A N 1
ATOM 3678 C CA . LEU A 1 456 ? 7.039 37.625 2.195 1 98.44 456 LEU A CA 1
ATOM 3679 C C . LEU A 1 456 ? 7.875 37.812 3.453 1 98.44 456 LEU A C 1
ATOM 3681 O O . LEU A 1 456 ? 9.016 37.344 3.535 1 98.44 456 LEU A O 1
ATOM 3685 N N . PRO A 1 457 ? 7.316 38.594 4.43 1 97.88 457 PRO A N 1
ATOM 3686 C CA . PRO A 1 457 ? 8.07 38.688 5.688 1 97.88 457 PRO A CA 1
ATOM 3687 C C . PRO A 1 457 ? 8.328 37.344 6.32 1 97.88 457 PRO A C 1
ATOM 3689 O O . PRO A 1 457 ? 7.535 36.406 6.156 1 97.88 457 PRO A O 1
ATOM 3692 N N . PRO A 1 458 ? 9.406 37.188 7.082 1 96.5 458 PRO A N 1
ATOM 3693 C CA . PRO A 1 458 ? 9.828 35.875 7.57 1 96.5 458 PRO A CA 1
ATOM 3694 C C . PRO A 1 458 ? 8.82 35.25 8.539 1 96.5 458 PRO A C 1
ATOM 3696 O O . PRO A 1 458 ? 8.883 34.062 8.82 1 96.5 458 PRO A O 1
ATOM 3699 N N . TYR A 1 459 ? 7.887 36.062 9.055 1 97.44 459 TYR A N 1
ATOM 3700 C CA . TYR A 1 459 ? 6.898 35.562 9.992 1 97.44 459 TYR A CA 1
ATOM 3701 C C . TYR A 1 459 ? 5.66 35.062 9.266 1 97.44 459 TYR A C 1
ATOM 3703 O O . TYR A 1 459 ? 4.645 34.75 9.891 1 97.44 459 TYR A O 1
ATOM 3711 N N . LEU A 1 460 ? 5.73 35 7.957 1 98.06 460 LEU A N 1
ATOM 3712 C CA . LEU A 1 460 ? 4.602 34.562 7.141 1 98.06 460 LEU A CA 1
ATOM 3713 C C . LEU A 1 460 ? 5.062 33.656 6.008 1 98.06 460 LEU A C 1
ATOM 3715 O O . LEU A 1 460 ? 5.938 34.031 5.223 1 98.06 460 LEU A O 1
ATOM 3719 N N . ARG A 1 461 ? 4.516 32.406 5.984 1 98 461 ARG A N 1
ATOM 3720 C CA . ARG A 1 461 ? 4.84 31.422 4.953 1 98 461 ARG A CA 1
ATOM 3721 C C . ARG A 1 461 ? 3.59 30.688 4.484 1 98 461 ARG A C 1
ATOM 3723 O O . ARG A 1 461 ? 2.516 30.844 5.07 1 98 461 ARG A O 1
ATOM 3730 N N . ILE A 1 462 ? 3.75 29.891 3.396 1 97.88 462 ILE A N 1
ATOM 3731 C CA . ILE A 1 462 ? 2.67 29.094 2.82 1 97.88 462 ILE A CA 1
ATOM 3732 C C . ILE A 1 462 ? 3.088 27.641 2.744 1 97.88 462 ILE A C 1
ATOM 3734 O O . ILE A 1 462 ? 4.266 27.328 2.549 1 97.88 462 ILE A O 1
ATOM 3738 N N . ILE A 1 463 ? 2.109 26.719 2.922 1 97.69 463 ILE A N 1
ATOM 3739 C CA . ILE A 1 463 ? 2.348 25.312 2.645 1 97.69 463 ILE A CA 1
ATOM 3740 C C . ILE A 1 463 ? 1.207 24.75 1.794 1 97.69 463 ILE A C 1
ATOM 3742 O O . ILE A 1 463 ? 0.034 24.906 2.139 1 97.69 463 ILE A O 1
ATOM 3746 N N . GLN A 1 464 ? 1.533 24.156 0.715 1 96.81 464 GLN A N 1
ATOM 3747 C CA . GLN A 1 464 ? 0.566 23.516 -0.16 1 96.81 464 GLN A CA 1
ATOM 3748 C C . GLN A 1 464 ? 0.594 22 0.021 1 96.81 464 GLN A C 1
ATOM 3750 O O . GLN A 1 464 ? 1.652 21.375 -0.084 1 96.81 464 GLN A O 1
ATOM 3755 N N . GLY A 1 465 ? -0.578 21.359 0.309 1 93.38 465 GLY A N 1
ATOM 3756 C CA . GLY A 1 465 ? -0.615 19.938 0.601 1 93.38 465 GLY A CA 1
ATOM 3757 C C . GLY A 1 465 ? -1.478 19.156 -0.369 1 93.38 465 GLY A C 1
ATOM 3758 O O . GLY A 1 465 ? -1.104 18.062 -0.795 1 93.38 465 GLY A O 1
ATOM 3759 N N . ASP A 1 466 ? -2.553 19.641 -0.768 1 84.75 466 ASP A N 1
ATOM 3760 C CA . ASP A 1 466 ? -3.512 18.922 -1.602 1 84.75 466 ASP A CA 1
ATOM 3761 C C . ASP A 1 466 ? -2.996 18.766 -3.031 1 84.75 466 ASP A C 1
ATOM 3763 O O . ASP A 1 466 ? -2.535 19.75 -3.633 1 84.75 466 ASP A O 1
ATOM 3767 N N . GLY A 1 467 ? -2.951 17.562 -3.453 1 82.31 467 GLY A N 1
ATOM 3768 C CA . GLY A 1 467 ? -2.65 17.312 -4.852 1 82.31 467 GLY A CA 1
ATOM 3769 C C . GLY A 1 467 ? -1.171 17.406 -5.172 1 82.31 467 GLY A C 1
ATOM 3770 O O . GLY A 1 467 ? -0.788 17.531 -6.336 1 82.31 467 GLY A O 1
ATOM 3771 N N . VAL A 1 468 ? -0.331 17.406 -4.215 1 93.25 468 VAL A N 1
ATOM 3772 C CA . VAL A 1 468 ? 1.094 17.594 -4.465 1 93.25 468 VAL A CA 1
ATOM 3773 C C . VAL A 1 468 ? 1.737 16.25 -4.828 1 93.25 468 VAL A C 1
ATOM 3775 O O . VAL A 1 468 ? 1.771 15.336 -4.008 1 93.25 468 VAL A O 1
ATOM 3778 N N . ASP A 1 469 ? 2.094 16.078 -6.031 1 93.5 469 ASP A N 1
ATOM 3779 C CA . ASP A 1 469 ? 3.004 15.047 -6.516 1 93.5 469 ASP A CA 1
ATOM 3780 C C . ASP A 1 469 ? 4.215 15.664 -7.211 1 93.5 469 ASP A C 1
ATOM 3782 O O . ASP A 1 469 ? 4.391 16.875 -7.199 1 93.5 469 ASP A O 1
ATOM 3786 N N . ILE A 1 470 ? 5.094 14.906 -7.719 1 95.19 470 ILE A N 1
ATOM 3787 C CA . ILE A 1 470 ? 6.359 15.398 -8.25 1 95.19 470 ILE A CA 1
ATOM 3788 C C . ILE A 1 470 ? 6.094 16.344 -9.422 1 95.19 470 ILE A C 1
ATOM 3790 O O . ILE A 1 470 ? 6.805 17.328 -9.602 1 95.19 470 ILE A O 1
ATOM 3794 N N . ASN A 1 471 ? 5.043 16.078 -10.219 1 93.56 471 ASN A N 1
ATOM 3795 C CA . ASN A 1 471 ? 4.719 16.922 -11.367 1 93.56 471 ASN A CA 1
ATOM 3796 C C . ASN A 1 471 ? 4.121 18.25 -10.938 1 93.56 471 ASN A C 1
ATOM 3798 O O . ASN A 1 471 ? 4.512 19.312 -11.445 1 93.56 471 ASN A O 1
ATOM 3802 N N . THR A 1 472 ? 3.17 18.172 -10.047 1 95.19 472 THR A N 1
ATOM 3803 C CA . THR A 1 472 ? 2.535 19.391 -9.562 1 95.19 472 THR A CA 1
ATOM 3804 C C . THR A 1 472 ? 3.533 20.25 -8.797 1 95.19 472 THR A C 1
ATOM 3806 O O . THR A 1 472 ? 3.492 21.484 -8.875 1 95.19 472 THR A O 1
ATOM 3809 N N . LEU A 1 473 ? 4.363 19.594 -8.047 1 96.88 473 LEU A N 1
ATOM 3810 C CA . LEU A 1 473 ? 5.418 20.312 -7.34 1 96.88 473 LEU A CA 1
ATOM 3811 C C . LEU A 1 473 ? 6.285 21.109 -8.312 1 96.88 473 LEU A C 1
ATOM 3813 O O . LEU A 1 473 ? 6.539 22.297 -8.094 1 96.88 473 LEU A O 1
ATOM 3817 N N . GLN A 1 474 ? 6.715 20.5 -9.359 1 95.5 474 GLN A N 1
ATOM 3818 C CA . GLN A 1 474 ? 7.539 21.156 -10.367 1 95.5 474 GLN A CA 1
ATOM 3819 C C . GLN A 1 474 ? 6.785 22.297 -11.031 1 95.5 474 GLN A C 1
ATOM 3821 O O . GLN A 1 474 ? 7.355 23.359 -11.281 1 95.5 474 GLN A O 1
ATOM 3826 N N . GLU A 1 475 ? 5.551 22.078 -11.234 1 96.25 475 GLU A N 1
ATOM 3827 C CA . GLU A 1 475 ? 4.719 23.094 -11.859 1 96.25 475 GLU A CA 1
ATOM 3828 C C . GLU A 1 475 ? 4.605 24.328 -10.969 1 96.25 475 GLU A C 1
ATOM 3830 O O . GLU A 1 475 ? 4.688 25.469 -11.453 1 96.25 475 GLU A O 1
ATOM 3835 N N . ILE A 1 476 ? 4.418 24.109 -9.734 1 97.62 476 ILE A N 1
ATOM 3836 C CA . ILE A 1 476 ? 4.223 25.219 -8.789 1 97.62 476 ILE A CA 1
ATOM 3837 C C . ILE A 1 476 ? 5.508 26.031 -8.68 1 97.62 476 ILE A C 1
ATOM 3839 O O . ILE A 1 476 ? 5.484 27.266 -8.773 1 97.62 476 ILE A O 1
ATOM 3843 N N . VAL A 1 477 ? 6.637 25.328 -8.516 1 97.94 477 VAL A N 1
ATOM 3844 C CA . VAL A 1 477 ? 7.883 26.062 -8.305 1 97.94 477 VAL A CA 1
ATOM 3845 C C . VAL A 1 477 ? 8.289 26.781 -9.586 1 97.94 477 VAL A C 1
ATOM 3847 O O . VAL A 1 477 ? 8.859 27.875 -9.547 1 97.94 477 VAL A O 1
ATOM 3850 N N . GLU A 1 478 ? 8.031 26.188 -10.742 1 97.31 478 GLU A N 1
ATOM 3851 C CA . GLU A 1 478 ? 8.258 26.859 -12.016 1 97.31 478 GLU A CA 1
ATOM 3852 C C . GLU A 1 478 ? 7.379 28.094 -12.156 1 97.31 478 GLU A C 1
ATOM 3854 O O . GLU A 1 478 ? 7.832 29.141 -12.633 1 97.31 478 GLU A O 1
ATOM 3859 N N . GLY A 1 479 ? 6.145 27.938 -11.805 1 98.31 479 GLY A N 1
ATOM 3860 C CA . GLY A 1 479 ? 5.227 29.062 -11.852 1 98.31 479 GLY A CA 1
ATOM 3861 C C . GLY A 1 479 ? 5.625 30.188 -10.922 1 98.31 479 GLY A C 1
ATOM 3862 O O . GLY A 1 479 ? 5.527 31.359 -11.289 1 98.31 479 GLY A O 1
ATOM 3863 N N . MET A 1 480 ? 6.043 29.891 -9.781 1 98.62 480 MET A N 1
ATOM 3864 C CA . MET A 1 480 ? 6.512 30.906 -8.828 1 98.62 480 MET A CA 1
ATOM 3865 C C . MET A 1 480 ? 7.719 31.656 -9.383 1 98.62 480 MET A C 1
ATOM 3867 O O . MET A 1 480 ? 7.785 32.875 -9.289 1 98.62 480 MET A O 1
ATOM 3871 N N . LYS A 1 481 ? 8.664 30.875 -9.938 1 98.31 481 LYS A N 1
ATOM 3872 C CA . LYS A 1 481 ? 9.828 31.5 -10.555 1 98.31 481 LYS A CA 1
ATOM 3873 C C . LYS A 1 481 ? 9.414 32.5 -11.641 1 98.31 481 LYS A C 1
ATOM 3875 O O . LYS A 1 481 ? 9.922 33.594 -11.688 1 98.31 481 LYS A O 1
ATOM 3880 N N . GLN A 1 482 ? 8.5 32.094 -12.453 1 98.38 482 GLN A N 1
ATOM 3881 C CA . GLN A 1 482 ? 8.039 32.906 -13.562 1 98.38 482 GLN A CA 1
ATOM 3882 C C . GLN A 1 482 ? 7.402 34.219 -13.055 1 98.38 482 GLN A C 1
ATOM 3884 O O . GLN A 1 482 ? 7.523 35.25 -13.688 1 98.38 482 GLN A O 1
ATOM 3889 N N . LYS A 1 483 ? 6.75 34.125 -11.961 1 98.31 483 LYS A N 1
ATOM 3890 C CA . LYS A 1 483 ? 6.059 35.281 -11.414 1 98.31 483 LYS A CA 1
ATOM 3891 C C . LYS A 1 483 ? 6.934 36.031 -10.398 1 98.31 483 LYS A C 1
ATOM 3893 O O . LYS A 1 483 ? 6.453 36.906 -9.672 1 98.31 483 LYS A O 1
ATOM 3898 N N . LYS A 1 484 ? 8.203 35.594 -10.25 1 98.5 484 LYS A N 1
ATOM 3899 C CA . LYS A 1 484 ? 9.25 36.281 -9.477 1 98.5 484 LYS A CA 1
ATOM 3900 C C . LYS A 1 484 ? 8.992 36.156 -7.977 1 98.5 484 LYS A C 1
ATOM 3902 O O . LYS A 1 484 ? 9.273 37.062 -7.215 1 98.5 484 LYS A O 1
ATOM 3907 N N . TRP A 1 485 ? 8.383 35.094 -7.578 1 98.75 485 TRP A N 1
ATOM 3908 C CA . TRP A 1 485 ? 8.289 34.75 -6.168 1 98.75 485 TRP A CA 1
ATOM 3909 C C . TRP A 1 485 ? 9.352 33.719 -5.801 1 98.75 485 TRP A C 1
ATOM 3911 O O . TRP A 1 485 ? 9.555 32.719 -6.523 1 98.75 485 TRP A O 1
ATOM 3921 N N . SER A 1 486 ? 10.062 33.969 -4.727 1 98.5 486 SER A N 1
ATOM 3922 C CA . SER A 1 486 ? 11.062 33 -4.25 1 98.5 486 SER A CA 1
ATOM 3923 C C . SER A 1 486 ? 10.398 31.75 -3.676 1 98.5 486 SER A C 1
ATOM 3925 O O . SER A 1 486 ? 9.367 31.844 -3.008 1 98.5 486 SER A O 1
ATOM 3927 N N . ILE A 1 487 ? 11 30.594 -3.814 1 97.25 487 ILE A N 1
ATOM 3928 C CA . ILE A 1 487 ? 10.438 29.359 -3.279 1 97.25 487 ILE A CA 1
ATOM 3929 C C . ILE A 1 487 ? 10.68 29.297 -1.774 1 97.25 487 ILE A C 1
ATOM 3931 O O . ILE A 1 487 ? 10.109 28.438 -1.084 1 97.25 487 ILE A O 1
ATOM 3935 N N . GLU A 1 488 ? 11.422 30.281 -1.25 1 97.5 488 GLU A N 1
ATOM 3936 C CA . GLU A 1 488 ? 11.547 30.422 0.198 1 97.5 488 GLU A CA 1
ATOM 3937 C C . GLU A 1 488 ? 10.188 30.594 0.856 1 97.5 488 GLU A C 1
ATOM 3939 O O . GLU A 1 488 ? 10.016 30.281 2.035 1 97.5 488 GLU A O 1
ATOM 3944 N N . ASN A 1 489 ? 9.258 31.078 0.089 1 98.31 489 ASN A N 1
ATOM 3945 C CA . ASN A 1 489 ? 7.949 31.453 0.614 1 98.31 489 ASN A CA 1
ATOM 3946 C C . ASN A 1 489 ? 7.082 30.219 0.875 1 98.31 489 ASN A C 1
ATOM 3948 O O . ASN A 1 489 ? 6.062 30.312 1.564 1 98.31 489 ASN A O 1
ATOM 3952 N N . ILE A 1 490 ? 7.555 29.031 0.333 1 98.06 490 ILE A N 1
ATOM 3953 C CA . ILE A 1 490 ? 6.582 27.938 0.314 1 98.06 490 ILE A CA 1
ATOM 3954 C C . ILE A 1 490 ? 7.258 26.641 0.74 1 98.06 490 ILE A C 1
ATOM 3956 O O . ILE A 1 490 ? 8.453 26.438 0.492 1 98.06 490 ILE A O 1
ATOM 3960 N N . ALA A 1 491 ? 6.543 25.781 1.461 1 97.88 491 ALA A N 1
ATOM 3961 C CA . ALA A 1 491 ? 6.812 24.359 1.655 1 97.88 491 ALA A CA 1
ATOM 3962 C C . ALA A 1 491 ? 5.688 23.5 1.088 1 97.88 491 ALA A C 1
ATOM 3964 O O . ALA A 1 491 ? 4.621 24.016 0.74 1 97.88 491 ALA A O 1
ATOM 3965 N N . PHE A 1 492 ? 5.957 22.219 0.919 1 98.12 492 PHE A N 1
ATOM 3966 C CA . PHE A 1 492 ? 4.977 21.328 0.324 1 98.12 492 PHE A CA 1
ATOM 3967 C C . PHE A 1 492 ? 4.668 20.156 1.263 1 98.12 492 PHE A C 1
ATOM 3969 O O . PHE A 1 492 ? 5.531 19.734 2.035 1 98.12 492 PHE A O 1
ATOM 3976 N N . GLY A 1 493 ? 3.439 19.766 1.282 1 97.06 493 GLY A N 1
ATOM 3977 C CA . GLY A 1 493 ? 3.012 18.484 1.829 1 97.06 493 GLY A CA 1
ATOM 3978 C C . GLY A 1 493 ? 2.492 17.531 0.773 1 97.06 493 GLY A C 1
ATOM 3979 O O . GLY A 1 493 ? 1.686 17.906 -0.076 1 97.06 493 GLY A O 1
ATOM 3980 N N . SER A 1 494 ? 3.037 16.344 0.812 1 96.25 494 SER A N 1
ATOM 3981 C CA . SER A 1 494 ? 2.578 15.344 -0.138 1 96.25 494 SER A CA 1
ATOM 3982 C C . SER A 1 494 ? 1.978 14.141 0.581 1 96.25 494 SER A C 1
ATOM 3984 O O . SER A 1 494 ? 2.557 13.633 1.544 1 96.25 494 SER A O 1
ATOM 3986 N N . GLY A 1 495 ? 0.869 13.68 0.114 1 93.44 495 GLY A N 1
ATOM 3987 C CA . GLY A 1 495 ? 0.159 12.594 0.769 1 93.44 495 GLY A CA 1
ATOM 3988 C C . GLY A 1 495 ? 0.268 11.281 0.026 1 93.44 495 GLY A C 1
ATOM 3989 O O . GLY A 1 495 ? 1.362 10.727 -0.114 1 93.44 495 GLY A O 1
ATOM 3990 N N . GLY A 1 496 ? -0.859 10.914 -0.581 1 88.94 496 GLY A N 1
ATOM 3991 C CA . GLY A 1 496 ? -0.93 9.648 -1.303 1 88.94 496 GLY A CA 1
ATOM 3992 C C . GLY A 1 496 ? 0.073 9.555 -2.438 1 88.94 496 GLY A C 1
ATOM 3993 O O . GLY A 1 496 ? 0.594 8.477 -2.723 1 88.94 496 GLY A O 1
ATOM 3994 N N . ALA A 1 497 ? 0.388 10.617 -3.012 1 91.12 497 ALA A N 1
ATOM 3995 C CA . ALA A 1 497 ? 1.326 10.602 -4.133 1 91.12 497 ALA A CA 1
ATOM 3996 C C . ALA A 1 497 ? 2.732 10.242 -3.666 1 91.12 497 ALA A C 1
ATOM 3998 O O . ALA A 1 497 ? 3.523 9.688 -4.434 1 91.12 497 ALA A O 1
ATOM 3999 N N . LEU A 1 498 ? 2.941 10.523 -2.436 1 95.12 498 LEU A N 1
ATOM 4000 C CA . LEU A 1 498 ? 4.258 10.234 -1.882 1 95.12 498 LEU A CA 1
ATOM 4001 C C . LEU A 1 498 ? 4.34 8.789 -1.403 1 95.12 498 LEU A C 1
ATOM 4003 O O . LEU A 1 498 ? 5.344 8.109 -1.635 1 95.12 498 LEU A O 1
ATOM 4007 N N . LEU A 1 499 ? 3.25 8.273 -0.809 1 96.06 499 LEU A N 1
ATOM 4008 C CA . LEU A 1 499 ? 3.402 7.016 -0.094 1 96.06 499 LEU A CA 1
ATOM 4009 C C . LEU A 1 499 ? 2.559 5.918 -0.739 1 96.06 499 LEU A C 1
ATOM 4011 O O . LEU A 1 499 ? 2.832 4.73 -0.557 1 96.06 499 LEU A O 1
ATOM 4015 N N . GLN A 1 500 ? 1.562 6.262 -1.5 1 93.44 500 GLN A N 1
ATOM 4016 C CA . GLN A 1 500 ? 0.621 5.211 -1.871 1 93.44 500 GLN A CA 1
ATOM 4017 C C . GLN A 1 500 ? 0.537 5.059 -3.387 1 93.44 500 GLN A C 1
ATOM 4019 O O . GLN A 1 500 ? 0.456 3.939 -3.9 1 93.44 500 GLN A O 1
ATOM 4024 N N . LYS A 1 501 ? 0.476 6.152 -4.133 1 89.81 501 LYS A N 1
ATOM 4025 C CA . LYS A 1 501 ? 0.311 6.102 -5.586 1 89.81 501 LYS A CA 1
ATOM 4026 C C . LYS A 1 501 ? 1.577 5.59 -6.266 1 89.81 501 LYS A C 1
ATOM 4028 O O . LYS A 1 501 ? 2.031 6.168 -7.254 1 89.81 501 LYS A O 1
ATOM 4033 N N . LEU A 1 502 ? 2.229 4.617 -5.609 1 86.75 502 LEU A N 1
ATOM 4034 C CA . LEU A 1 502 ? 3.451 3.992 -6.105 1 86.75 502 LEU A CA 1
ATOM 4035 C C . LEU A 1 502 ? 3.25 2.496 -6.316 1 86.75 502 LEU A C 1
ATOM 4037 O O . LEU A 1 502 ? 2.529 1.85 -5.551 1 86.75 502 LEU A O 1
ATOM 4041 N N . THR A 1 503 ? 3.881 2.068 -7.398 1 89.25 503 THR A N 1
ATOM 4042 C CA . THR A 1 503 ? 3.877 0.631 -7.652 1 89.25 503 THR A CA 1
ATOM 4043 C C . THR A 1 503 ? 5.285 0.135 -7.973 1 89.25 503 THR A C 1
ATOM 4045 O O . THR A 1 503 ? 6.18 0.933 -8.258 1 89.25 503 THR A O 1
ATOM 4048 N N . ARG A 1 504 ? 5.426 -1.111 -7.91 1 88.69 504 ARG A N 1
ATOM 4049 C CA . ARG A 1 504 ? 6.703 -1.757 -8.195 1 88.69 504 ARG A CA 1
ATOM 4050 C C . ARG A 1 504 ? 7.156 -1.457 -9.625 1 88.69 504 ARG A C 1
ATOM 4052 O O . ARG A 1 504 ? 8.352 -1.492 -9.922 1 88.69 504 ARG A O 1
ATOM 4059 N N . ASP A 1 505 ? 6.262 -1.043 -10.453 1 87 505 ASP A N 1
ATOM 4060 C CA . ASP A 1 505 ? 6.531 -0.843 -11.875 1 87 505 ASP A CA 1
ATOM 4061 C C . ASP A 1 505 ? 7.215 0.5 -12.117 1 87 505 ASP A C 1
ATOM 4063 O O . ASP A 1 505 ? 7.809 0.716 -13.18 1 87 505 ASP A O 1
ATOM 4067 N N . LEU A 1 506 ? 7.07 1.358 -11.133 1 90.19 506 LEU A N 1
ATOM 4068 C CA . LEU A 1 506 ? 7.684 2.668 -11.32 1 90.19 506 LEU A CA 1
ATOM 4069 C C . LEU A 1 506 ? 9.18 2.537 -11.578 1 90.19 506 LEU A C 1
ATOM 4071 O O . LEU A 1 506 ? 9.719 3.182 -12.477 1 90.19 506 LEU A O 1
ATOM 4075 N N . LEU A 1 507 ? 9.836 1.657 -10.781 1 94.62 507 LEU A N 1
ATOM 4076 C CA . LEU A 1 507 ? 11.273 1.46 -10.961 1 94.62 507 LEU A CA 1
ATOM 4077 C C . LEU A 1 507 ? 11.562 0.098 -11.578 1 94.62 507 LEU A C 1
ATOM 4079 O O . LEU A 1 507 ? 12.727 -0.287 -11.727 1 94.62 507 LEU A O 1
ATOM 4083 N N . ASN A 1 508 ? 10.586 -0.615 -11.883 1 91.69 508 ASN A N 1
ATOM 4084 C CA . ASN A 1 508 ? 10.703 -1.941 -12.477 1 91.69 508 ASN A CA 1
ATOM 4085 C C . ASN A 1 508 ? 11.609 -2.846 -11.648 1 91.69 508 ASN A C 1
ATOM 4087 O O . ASN A 1 508 ? 12.578 -3.402 -12.156 1 91.69 508 ASN A O 1
ATOM 4091 N N . CYS A 1 509 ? 11.281 -2.949 -10.422 1 94.12 509 CYS A N 1
ATOM 4092 C CA . CYS A 1 509 ? 12.047 -3.797 -9.516 1 94.12 509 CYS A CA 1
ATOM 4093 C C . CYS A 1 509 ? 11.789 -5.27 -9.797 1 94.12 509 CYS A C 1
ATOM 4095 O O . CYS A 1 509 ? 10.656 -5.664 -10.094 1 94.12 509 CYS A O 1
ATOM 4097 N N . SER A 1 510 ? 12.867 -6.055 -9.75 1 91.5 510 SER A N 1
ATOM 4098 C CA . SER A 1 510 ? 12.742 -7.469 -10.078 1 91.5 510 SER A CA 1
ATOM 4099 C C . SER A 1 510 ? 13.695 -8.312 -9.234 1 91.5 510 SER A C 1
ATOM 4101 O O . SER A 1 510 ? 14.773 -7.855 -8.859 1 91.5 510 SER A O 1
ATOM 4103 N N . PHE A 1 511 ? 13.297 -9.469 -8.898 1 94.62 511 PHE A N 1
ATOM 4104 C CA . PHE A 1 511 ? 14.047 -10.531 -8.25 1 94.62 511 PHE A CA 1
ATOM 4105 C C . PHE A 1 511 ? 14.164 -11.75 -9.156 1 94.62 511 PHE A C 1
ATOM 4107 O O . PHE A 1 511 ? 13.156 -12.336 -9.555 1 94.62 511 PHE A O 1
ATOM 4114 N N . LYS A 1 512 ? 15.43 -12.141 -9.516 1 92.75 512 LYS A N 1
ATOM 4115 C CA . LYS A 1 512 ? 15.609 -13.18 -10.531 1 92.75 512 LYS A CA 1
ATOM 4116 C C . LYS A 1 512 ? 16.672 -14.188 -10.102 1 92.75 512 LYS A C 1
ATOM 4118 O O . LYS A 1 512 ? 17.688 -13.82 -9.523 1 92.75 512 LYS A O 1
ATOM 4123 N N . CYS A 1 513 ? 16.344 -15.406 -10.398 1 94.25 513 CYS A N 1
ATOM 4124 C CA . CYS A 1 513 ? 17.359 -16.438 -10.281 1 94.25 513 CYS A CA 1
ATOM 4125 C C . CYS A 1 513 ? 18.344 -16.375 -11.453 1 94.25 513 CYS A C 1
ATOM 4127 O O . CYS A 1 513 ? 17.922 -16.297 -12.609 1 94.25 513 CYS A O 1
ATOM 4129 N N . SER A 1 514 ? 19.688 -16.359 -11.133 1 94.62 514 SER A N 1
ATOM 4130 C CA . SER A 1 514 ? 20.641 -16.172 -12.227 1 94.62 514 SER A CA 1
ATOM 4131 C C . SER A 1 514 ? 21.688 -17.281 -12.242 1 94.62 514 SER A C 1
ATOM 4133 O O . SER A 1 514 ? 22.484 -17.375 -13.172 1 94.62 514 SER A O 1
ATOM 4135 N N . TYR A 1 515 ? 21.734 -18.062 -11.234 1 94.88 515 TYR A N 1
ATOM 4136 C CA . TYR A 1 515 ? 22.734 -19.109 -11.156 1 94.88 515 TYR A CA 1
ATOM 4137 C C . TYR A 1 515 ? 22.234 -20.281 -10.312 1 94.88 515 TYR A C 1
ATOM 4139 O O . TYR A 1 515 ? 21.594 -20.078 -9.273 1 94.88 515 TYR A O 1
ATOM 4147 N N . VAL A 1 516 ? 22.469 -21.562 -10.828 1 95.88 516 VAL A N 1
ATOM 4148 C CA . VAL A 1 516 ? 22.062 -22.766 -10.117 1 95.88 516 VAL A CA 1
ATOM 4149 C C . VAL A 1 516 ? 23.156 -23.844 -10.234 1 95.88 516 VAL A C 1
ATOM 4151 O O . VAL A 1 516 ? 23.875 -23.891 -11.234 1 95.88 516 VAL A O 1
ATOM 4154 N N . VAL A 1 517 ? 23.328 -24.562 -9.141 1 96.44 517 VAL A N 1
ATOM 4155 C CA . VAL A 1 517 ? 24.203 -25.734 -9.18 1 96.44 517 VAL A CA 1
ATOM 4156 C C . VAL A 1 517 ? 23.359 -27.016 -9.117 1 96.44 517 VAL A C 1
ATOM 4158 O O . VAL A 1 517 ? 22.609 -27.219 -8.164 1 96.44 517 VAL A O 1
ATOM 4161 N N . THR A 1 518 ? 23.438 -27.797 -10.133 1 94.44 518 THR A N 1
ATOM 4162 C CA . THR A 1 518 ? 22.797 -29.109 -10.203 1 94.44 518 THR A CA 1
ATOM 4163 C C . THR A 1 518 ? 23.812 -30.188 -10.516 1 94.44 518 THR A C 1
ATOM 4165 O O . THR A 1 518 ? 24.641 -30.031 -11.414 1 94.44 518 THR A O 1
ATOM 4168 N N . ASN A 1 519 ? 23.75 -31.281 -9.773 1 94 519 ASN A N 1
ATOM 4169 C CA . ASN A 1 519 ? 24.703 -32.375 -9.938 1 94 519 ASN A CA 1
ATOM 4170 C C . ASN A 1 519 ? 26.141 -31.875 -9.867 1 94 519 ASN A C 1
ATOM 4172 O O . ASN A 1 519 ? 26.984 -32.281 -10.672 1 94 519 ASN A O 1
ATOM 4176 N N . GLY A 1 520 ? 26.328 -30.859 -9.062 1 92.62 520 GLY A N 1
ATOM 4177 C CA . GLY A 1 520 ? 27.672 -30.312 -8.844 1 92.62 520 GLY A CA 1
ATOM 4178 C C . GLY A 1 520 ? 28.125 -29.375 -9.945 1 92.62 520 GLY A C 1
ATOM 4179 O O . GLY A 1 520 ? 29.219 -28.812 -9.883 1 92.62 520 GLY A O 1
ATOM 4180 N N . LEU A 1 521 ? 27.328 -29.219 -10.93 1 92.5 521 LEU A N 1
ATOM 4181 C CA . LEU A 1 521 ? 27.672 -28.344 -12.055 1 92.5 521 LEU A CA 1
ATOM 4182 C C . LEU A 1 521 ? 26.906 -27.031 -11.977 1 92.5 521 LEU A C 1
ATOM 4184 O O . LEU A 1 521 ? 25.688 -27.031 -11.812 1 92.5 521 LEU A O 1
ATOM 4188 N N . GLY A 1 522 ? 27.672 -25.969 -12.109 1 91.62 522 GLY A N 1
ATOM 4189 C CA . GLY A 1 522 ? 27.047 -24.641 -12.117 1 91.62 522 GLY A CA 1
ATOM 4190 C C . GLY A 1 522 ? 26.516 -24.25 -13.484 1 91.62 522 GLY A C 1
ATOM 4191 O O . GLY A 1 522 ? 27.172 -24.469 -14.5 1 91.62 522 GLY A O 1
ATOM 4192 N N . ILE A 1 523 ? 25.297 -23.703 -13.5 1 89.19 523 ILE A N 1
ATOM 4193 C CA . ILE A 1 523 ? 24.656 -23.297 -14.742 1 89.19 523 ILE A CA 1
ATOM 4194 C C . ILE A 1 523 ? 24.156 -21.859 -14.617 1 89.19 523 ILE A C 1
ATOM 4196 O O . ILE A 1 523 ? 23.562 -21.484 -13.609 1 89.19 523 ILE A O 1
ATOM 4200 N N . ASN A 1 524 ? 24.531 -21.062 -15.648 1 89 524 ASN A N 1
ATOM 4201 C CA . ASN A 1 524 ? 23.938 -19.734 -15.75 1 89 524 ASN A CA 1
ATOM 4202 C C . ASN A 1 524 ? 22.484 -19.812 -16.219 1 89 524 ASN A C 1
ATOM 4204 O O . ASN A 1 524 ? 22.172 -20.5 -17.188 1 89 524 ASN A O 1
ATOM 4208 N N . VAL A 1 525 ? 21.703 -19.25 -15.43 1 86.56 525 VAL A N 1
ATOM 4209 C CA . VAL A 1 525 ? 20.266 -19.234 -15.711 1 86.56 525 VAL A CA 1
ATOM 4210 C C . VAL A 1 525 ? 19.812 -17.828 -16.078 1 86.56 525 VAL A C 1
ATOM 4212 O O . VAL A 1 525 ? 20.25 -16.859 -15.445 1 86.56 525 VAL A O 1
ATOM 4215 N N . PHE A 1 526 ? 19.047 -17.641 -17.188 1 81.06 526 PHE A N 1
ATOM 4216 C CA . PHE A 1 526 ? 18.531 -16.328 -17.547 1 81.06 526 PHE A CA 1
ATOM 4217 C C . PHE A 1 526 ? 17.297 -16.453 -18.422 1 81.06 526 PHE A C 1
ATOM 4219 O O . PHE A 1 526 ? 17.078 -17.5 -19.047 1 81.06 526 PHE A O 1
ATOM 4226 N N . LYS A 1 527 ? 16.453 -15.5 -18.266 1 77.38 527 LYS A N 1
ATOM 4227 C CA . LYS A 1 527 ? 15.273 -15.398 -19.125 1 77.38 527 LYS A CA 1
ATOM 4228 C C . LYS A 1 527 ? 15.594 -14.602 -20.391 1 77.38 527 LYS A C 1
ATOM 4230 O O . LYS A 1 527 ? 16.312 -13.602 -20.328 1 77.38 527 LYS A O 1
ATOM 4235 N N . ASP A 1 528 ? 15.203 -15.086 -21.531 1 72.12 528 ASP A N 1
ATOM 4236 C CA . ASP A 1 528 ? 15.344 -14.398 -22.812 1 72.12 528 ASP A CA 1
ATOM 4237 C C . ASP A 1 528 ? 14.062 -14.516 -23.641 1 72.12 528 ASP A C 1
ATOM 4239 O O . ASP A 1 528 ? 14.039 -15.219 -24.641 1 72.12 528 ASP A O 1
ATOM 4243 N N . PRO A 1 529 ? 13.031 -13.781 -23.125 1 67.38 529 PRO A N 1
ATOM 4244 C CA . PRO A 1 529 ? 11.758 -13.93 -23.828 1 67.38 529 PRO A CA 1
ATOM 4245 C C . PRO A 1 529 ? 11.797 -13.383 -25.25 1 67.38 529 PRO A C 1
ATOM 4247 O O . PRO A 1 529 ? 12.312 -12.281 -25.469 1 67.38 529 PRO A O 1
ATOM 4250 N N . VAL A 1 530 ? 11.32 -14.117 -26.188 1 65.19 530 VAL A N 1
ATOM 4251 C CA . VAL A 1 530 ? 11.352 -13.742 -27.594 1 65.19 530 VAL A CA 1
ATOM 4252 C C . VAL A 1 530 ? 10.484 -12.508 -27.828 1 65.19 530 VAL A C 1
ATOM 4254 O O . VAL A 1 530 ? 10.82 -11.641 -28.641 1 65.19 530 VAL A O 1
ATOM 4257 N N . ALA A 1 531 ? 9.461 -12.422 -27.047 1 60.91 531 ALA A N 1
ATOM 4258 C CA . ALA A 1 531 ? 8.461 -11.383 -27.297 1 60.91 531 ALA A CA 1
ATOM 4259 C C . ALA A 1 531 ? 8.852 -10.07 -26.609 1 60.91 531 ALA A C 1
ATOM 4261 O O . ALA A 1 531 ? 8.32 -9.008 -26.938 1 60.91 531 ALA A O 1
ATOM 4262 N N . ASP A 1 532 ? 9.812 -10.062 -25.625 1 65.44 532 ASP A N 1
ATOM 4263 C CA . ASP A 1 532 ? 10.18 -8.844 -24.906 1 65.44 532 ASP A CA 1
ATOM 4264 C C . ASP A 1 532 ? 11.664 -8.852 -24.547 1 65.44 532 ASP A C 1
ATOM 4266 O O . ASP A 1 532 ? 12.023 -9.117 -23.391 1 65.44 532 ASP A O 1
ATOM 4270 N N . PRO A 1 533 ? 12.484 -8.398 -25.484 1 63.28 533 PRO A N 1
ATOM 4271 C CA . PRO A 1 533 ? 13.93 -8.438 -25.25 1 63.28 533 PRO A CA 1
ATOM 4272 C C . PRO A 1 533 ? 14.359 -7.539 -24.094 1 63.28 533 PRO A C 1
ATOM 4274 O O . PRO A 1 533 ? 15.414 -7.766 -23.484 1 63.28 533 PRO A O 1
ATOM 4277 N N . ASN A 1 534 ? 13.5 -6.574 -23.781 1 63.19 534 ASN A N 1
ATOM 4278 C CA . ASN A 1 534 ? 13.844 -5.648 -22.703 1 63.19 534 ASN A CA 1
ATOM 4279 C C . ASN A 1 534 ? 13.727 -6.312 -21.344 1 63.19 534 ASN A C 1
ATOM 4281 O O . ASN A 1 534 ? 14.227 -5.785 -20.344 1 63.19 534 ASN A O 1
ATOM 4285 N N . LYS A 1 535 ? 13.32 -7.492 -21.359 1 65.75 535 LYS A N 1
ATOM 4286 C CA . LYS A 1 535 ? 13.102 -8.172 -20.094 1 65.75 535 LYS A CA 1
ATOM 4287 C C . LYS A 1 535 ? 14.148 -9.258 -19.859 1 65.75 535 LYS A C 1
ATOM 4289 O O . LYS A 1 535 ? 13.961 -10.141 -19.016 1 65.75 535 LYS A O 1
ATOM 4294 N N . ARG A 1 536 ? 15.258 -9.055 -20.547 1 76.81 536 ARG A N 1
ATOM 4295 C CA . ARG A 1 536 ? 16.344 -10 -20.328 1 76.81 536 ARG A CA 1
ATOM 4296 C C . ARG A 1 536 ? 16.922 -9.859 -18.922 1 76.81 536 ARG A C 1
ATOM 4298 O O . ARG A 1 536 ? 17.047 -8.742 -18.406 1 76.81 536 ARG A O 1
ATOM 4305 N N . SER A 1 537 ? 17.266 -11.008 -18.312 1 84.81 537 SER A N 1
ATOM 4306 C CA . SER A 1 537 ? 17.797 -10.992 -16.953 1 84.81 537 SER A CA 1
ATOM 4307 C C . SER A 1 537 ? 19.312 -11.227 -16.953 1 84.81 537 SER A C 1
ATOM 4309 O O . SER A 1 537 ? 19.859 -11.727 -17.938 1 84.81 537 SER A O 1
ATOM 4311 N N . LYS A 1 538 ? 19.969 -10.812 -15.938 1 89.25 538 LYS A N 1
ATOM 4312 C CA . LYS A 1 538 ? 21.406 -11.008 -15.758 1 89.25 538 LYS A CA 1
ATOM 4313 C C . LYS A 1 538 ? 21.734 -12.469 -15.445 1 89.25 538 LYS A C 1
ATOM 4315 O O . LYS A 1 538 ? 20.875 -13.203 -14.953 1 89.25 538 LYS A O 1
ATOM 4320 N N . LYS A 1 539 ? 22.969 -12.852 -15.781 1 90.38 539 LYS A N 1
ATOM 4321 C CA . LYS A 1 539 ? 23.297 -14.266 -15.633 1 90.38 539 LYS A CA 1
ATOM 4322 C C . LYS A 1 539 ? 24.516 -14.445 -14.719 1 90.38 539 LYS A C 1
ATOM 4324 O O . LYS A 1 539 ? 25.406 -13.594 -14.688 1 90.38 539 LYS A O 1
ATOM 4329 N N . GLY A 1 540 ? 24.531 -15.594 -13.977 1 92.38 540 GLY A N 1
ATOM 4330 C CA . GLY A 1 540 ? 25.656 -15.961 -13.125 1 92.38 540 GLY A CA 1
ATOM 4331 C C . GLY A 1 540 ? 25.656 -15.219 -11.805 1 92.38 540 GLY A C 1
ATOM 4332 O O . GLY A 1 540 ? 24.625 -14.695 -11.367 1 92.38 540 GLY A O 1
ATOM 4333 N N . ARG A 1 541 ? 26.766 -15.352 -11.18 1 93.19 541 ARG A N 1
ATOM 4334 C CA . ARG A 1 541 ? 26.969 -14.578 -9.953 1 93.19 541 ARG A CA 1
ATOM 4335 C C . ARG A 1 541 ? 27.281 -13.125 -10.273 1 93.19 541 ARG A C 1
ATOM 4337 O O . ARG A 1 541 ? 27.984 -12.836 -11.25 1 93.19 541 ARG A O 1
ATOM 4344 N N . LEU A 1 542 ? 26.766 -12.289 -9.422 1 94.94 542 LEU A N 1
ATOM 4345 C CA . LEU A 1 542 ? 26.891 -10.867 -9.727 1 94.94 542 LEU A CA 1
ATOM 4346 C C . LEU A 1 542 ? 27.734 -10.156 -8.672 1 94.94 542 LEU A C 1
ATOM 4348 O O . LEU A 1 542 ? 27.766 -10.578 -7.516 1 94.94 542 LEU A O 1
ATOM 4352 N N . SER A 1 543 ? 28.453 -9.156 -9.078 1 93.94 543 SER A N 1
ATOM 4353 C CA . SER A 1 543 ? 29.156 -8.195 -8.234 1 93.94 543 SER A CA 1
ATOM 4354 C C . SER A 1 543 ? 28.953 -6.766 -8.727 1 93.94 543 SER A C 1
ATOM 4356 O O . SER A 1 543 ? 28.562 -6.555 -9.883 1 93.94 543 SER A O 1
ATOM 4358 N N . LEU A 1 544 ? 29.062 -5.859 -7.844 1 95.56 544 LEU A N 1
ATOM 4359 C CA . LEU A 1 544 ? 28.922 -4.445 -8.18 1 95.56 544 LEU A CA 1
ATOM 4360 C C . LEU A 1 544 ? 30.219 -3.691 -7.879 1 95.56 544 LEU A C 1
ATOM 4362 O O . LEU A 1 544 ? 30.75 -3.793 -6.773 1 95.56 544 LEU A O 1
ATOM 4366 N N . HIS A 1 545 ? 30.688 -2.93 -8.844 1 93.5 545 HIS A N 1
ATOM 4367 C CA . HIS A 1 545 ? 31.938 -2.193 -8.727 1 93.5 545 HIS A CA 1
ATOM 4368 C C . HIS A 1 545 ? 31.781 -0.761 -9.227 1 93.5 545 HIS A C 1
ATOM 4370 O O . HIS A 1 545 ? 30.766 -0.41 -9.812 1 93.5 545 HIS A O 1
ATOM 4376 N N . ARG A 1 546 ? 32.75 0.065 -8.875 1 92 546 ARG A N 1
ATOM 4377 C CA . ARG A 1 546 ? 32.875 1.398 -9.453 1 92 546 ARG A CA 1
ATOM 4378 C C . ARG A 1 546 ? 34.031 1.448 -10.438 1 92 546 ARG A C 1
ATOM 4380 O O . ARG A 1 546 ? 35.125 0.924 -10.156 1 92 546 ARG A O 1
ATOM 4387 N N . THR A 1 547 ? 33.812 2.062 -11.531 1 88.75 547 THR A N 1
ATOM 4388 C CA . THR A 1 547 ? 34.875 2.305 -12.477 1 88.75 547 THR A CA 1
ATOM 4389 C C . THR A 1 547 ? 35.812 3.422 -11.984 1 88.75 547 THR A C 1
ATOM 4391 O O . THR A 1 547 ? 35.438 4.156 -11.055 1 88.75 547 THR A O 1
ATOM 4394 N N . PRO A 1 548 ? 36.906 3.551 -12.664 1 85.88 548 PRO A N 1
ATOM 4395 C CA . PRO A 1 548 ? 37.781 4.664 -12.289 1 85.88 548 PRO A CA 1
ATOM 4396 C C . PRO A 1 548 ? 37.125 6.027 -12.461 1 85.88 548 PRO A C 1
ATOM 4398 O O . PRO A 1 548 ? 37.438 6.969 -11.734 1 85.88 548 PRO A O 1
ATOM 4401 N N . ALA A 1 549 ? 36.219 6.141 -13.359 1 87.31 549 ALA A N 1
ATOM 4402 C CA . ALA A 1 549 ? 35.5 7.387 -13.602 1 87.31 549 ALA A CA 1
ATOM 4403 C C . ALA A 1 549 ? 34.375 7.586 -12.57 1 87.31 549 ALA A C 1
ATOM 4405 O O . ALA A 1 549 ? 33.719 8.625 -12.555 1 87.31 549 ALA A O 1
ATOM 4406 N N . GLY A 1 550 ? 34.188 6.57 -11.766 1 87.69 550 GLY A N 1
ATOM 4407 C CA . GLY A 1 550 ? 33.219 6.715 -10.68 1 87.69 550 GLY A CA 1
ATOM 4408 C C . GLY A 1 550 ? 31.859 6.129 -11 1 87.69 550 GLY A C 1
ATOM 4409 O O . GLY A 1 550 ? 30.938 6.195 -10.188 1 87.69 550 GLY A O 1
ATOM 4410 N N . ASN A 1 551 ? 31.781 5.457 -12.125 1 90.62 551 ASN A N 1
ATOM 4411 C CA . ASN A 1 551 ? 30.5 4.902 -12.539 1 90.62 551 ASN A CA 1
ATOM 4412 C C . ASN A 1 551 ? 30.281 3.504 -11.969 1 90.62 551 ASN A C 1
ATOM 4414 O O . ASN A 1 551 ? 31.219 2.713 -11.875 1 90.62 551 ASN A O 1
ATOM 4418 N N . PHE A 1 552 ? 29.047 3.256 -11.625 1 93.81 552 PHE A N 1
ATOM 4419 C CA . PHE A 1 552 ? 28.703 1.926 -11.133 1 93.81 552 PHE A CA 1
ATOM 4420 C C . PHE A 1 552 ? 28.562 0.94 -12.281 1 93.81 552 PHE A C 1
ATOM 4422 O O . PHE A 1 552 ? 28.031 1.288 -13.344 1 93.81 552 PHE A O 1
ATOM 4429 N N . VAL A 1 553 ? 29.031 -0.321 -12.023 1 92.44 553 VAL A N 1
ATOM 4430 C CA . VAL A 1 553 ? 28.922 -1.357 -13.039 1 92.44 553 VAL A CA 1
ATOM 4431 C C . VAL A 1 553 ? 28.688 -2.713 -12.375 1 92.44 553 VAL A C 1
ATOM 4433 O O . VAL A 1 553 ? 29.422 -3.104 -11.477 1 92.44 553 VAL A O 1
ATOM 4436 N N . THR A 1 554 ? 27.609 -3.393 -12.75 1 94.25 554 THR A N 1
ATOM 4437 C CA . THR A 1 554 ? 27.375 -4.77 -12.328 1 94.25 554 THR A CA 1
ATOM 4438 C C . THR A 1 554 ? 28.125 -5.746 -13.242 1 94.25 554 THR A C 1
ATOM 4440 O O . THR A 1 554 ? 27.969 -5.691 -14.469 1 94.25 554 THR A O 1
ATOM 4443 N N . LEU A 1 555 ? 28.891 -6.602 -12.648 1 92.94 555 LEU A N 1
ATOM 4444 C CA . LEU A 1 555 ? 29.578 -7.648 -13.398 1 92.94 555 LEU A CA 1
ATOM 4445 C C . LEU A 1 555 ? 28.859 -8.984 -13.242 1 92.94 555 LEU A C 1
ATOM 4447 O O . LEU A 1 555 ? 28.391 -9.32 -12.148 1 92.94 555 LEU A O 1
ATOM 4451 N N . GLU A 1 556 ? 28.75 -9.68 -14.398 1 91.5 556 GLU A N 1
ATOM 4452 C CA . GLU A 1 556 ? 28.078 -10.977 -14.438 1 91.5 556 GLU A CA 1
ATOM 4453 C C . GLU A 1 556 ? 29.094 -12.117 -14.477 1 91.5 556 GLU A C 1
ATOM 4455 O O . GLU A 1 556 ? 30.266 -11.906 -14.773 1 91.5 556 GLU A O 1
ATOM 4460 N N . GLU A 1 557 ? 28.672 -13.297 -14.117 1 86.62 557 GLU A N 1
ATOM 4461 C CA . GLU A 1 557 ? 29.391 -14.57 -14.219 1 86.62 557 GLU A CA 1
ATOM 4462 C C . GLU A 1 557 ? 30.703 -14.508 -13.469 1 86.62 557 GLU A C 1
ATOM 4464 O O . GLU A 1 557 ? 31.703 -15.117 -13.891 1 86.62 557 GLU A O 1
ATOM 4469 N N . GLY A 1 558 ? 30.75 -13.664 -12.43 1 67.38 558 GLY A N 1
ATOM 4470 C CA . GLY A 1 558 ? 31.938 -13.617 -11.586 1 67.38 558 GLY A CA 1
ATOM 4471 C C . GLY A 1 558 ? 33.156 -13.086 -12.305 1 67.38 558 GLY A C 1
ATOM 4472 O O . GLY A 1 558 ? 34.281 -13.227 -11.82 1 67.38 558 GLY A O 1
ATOM 4473 N N . LYS A 1 559 ? 33.062 -12.625 -13.594 1 63.72 559 LYS A N 1
ATOM 4474 C CA . LYS A 1 559 ? 34.188 -12.367 -14.5 1 63.72 559 LYS A CA 1
ATOM 4475 C C . LYS A 1 559 ? 34.719 -10.953 -14.328 1 63.72 559 LYS A C 1
ATOM 4477 O O . LYS A 1 559 ? 35.625 -10.523 -15.055 1 63.72 559 LYS A O 1
ATOM 4482 N N . GLY A 1 560 ? 34.594 -10.383 -13.172 1 51.69 560 GLY A N 1
ATOM 4483 C CA . GLY A 1 560 ? 35.125 -9.023 -13.211 1 51.69 560 GLY A CA 1
ATOM 4484 C C . GLY A 1 560 ? 36.625 -8.953 -12.984 1 51.69 560 GLY A C 1
ATOM 4485 O O . GLY A 1 560 ? 37.188 -9.859 -12.383 1 51.69 560 GLY A O 1
ATOM 4486 N N . ASP A 1 561 ? 37.375 -8.516 -13.977 1 52.22 561 ASP A N 1
ATOM 4487 C CA . ASP A 1 561 ? 38.781 -8.211 -13.695 1 52.22 561 ASP A CA 1
ATOM 4488 C C . ASP A 1 561 ? 38.906 -7.207 -12.547 1 52.22 561 ASP A C 1
ATOM 4490 O O . ASP A 1 561 ? 38.562 -6.031 -12.711 1 52.22 561 ASP A O 1
ATOM 4494 N N . LEU A 1 562 ? 39.125 -7.797 -11.414 1 54.94 562 LEU A N 1
ATOM 4495 C CA . LEU A 1 562 ? 39.281 -7 -10.195 1 54.94 562 LEU A CA 1
ATOM 4496 C C . LEU A 1 562 ? 40.219 -5.828 -10.422 1 54.94 562 LEU A C 1
ATOM 4498 O O . LEU A 1 562 ? 40.094 -4.785 -9.773 1 54.94 562 LEU A O 1
ATOM 4502 N N . GLU A 1 563 ? 41.188 -6.059 -11.203 1 55.12 563 GLU A N 1
ATOM 4503 C CA . GLU A 1 563 ? 42.188 -5.004 -11.398 1 55.12 563 GLU A CA 1
ATOM 4504 C C . GLU A 1 563 ? 41.562 -3.764 -12.023 1 55.12 563 GLU A C 1
ATOM 4506 O O . GLU A 1 563 ? 41.938 -2.637 -11.703 1 55.12 563 GLU A O 1
ATOM 4511 N N . GLU A 1 564 ? 40.625 -3.998 -12.758 1 63.84 564 GLU A N 1
ATOM 4512 C CA . GLU A 1 564 ? 40.031 -2.863 -13.469 1 63.84 564 GLU A CA 1
ATOM 4513 C C . GLU A 1 564 ? 38.875 -2.26 -12.688 1 63.84 564 GLU A C 1
ATOM 4515 O O . GLU A 1 564 ? 38.594 -1.062 -12.789 1 63.84 564 GLU A O 1
ATOM 4520 N N . TYR A 1 565 ? 38.375 -3.154 -11.812 1 71.88 565 TYR A N 1
ATOM 4521 C CA . TYR A 1 565 ? 37.188 -2.664 -11.133 1 71.88 565 TYR A CA 1
ATOM 4522 C C . TYR A 1 565 ? 37.406 -2.592 -9.625 1 71.88 565 TYR A C 1
ATOM 4524 O O . TYR A 1 565 ? 38.219 -3.352 -9.07 1 71.88 565 TYR A O 1
ATOM 4532 N N . GLY A 1 566 ? 37.188 -1.515 -9.023 1 76.69 566 GLY A N 1
ATOM 4533 C CA . GLY A 1 566 ? 37.312 -1.334 -7.582 1 76.69 566 GLY A CA 1
ATOM 4534 C C . GLY A 1 566 ? 36.688 -2.477 -6.789 1 76.69 566 GLY A C 1
ATOM 4535 O O . GLY A 1 566 ? 36.375 -3.531 -7.348 1 76.69 566 GLY A O 1
ATOM 4536 N N . HIS A 1 567 ? 36.688 -2.396 -5.535 1 87.38 567 HIS A N 1
ATOM 4537 C CA . HIS A 1 567 ? 36.188 -3.402 -4.613 1 87.38 567 HIS A CA 1
ATOM 4538 C C . HIS A 1 567 ? 34.688 -3.631 -4.824 1 87.38 567 HIS A C 1
ATOM 4540 O O . HIS A 1 567 ? 33.969 -2.734 -5.289 1 87.38 567 HIS A O 1
ATOM 4546 N N . ASP A 1 568 ? 34.25 -4.883 -4.57 1 92.88 568 ASP A N 1
ATOM 4547 C CA . ASP A 1 568 ? 32.844 -5.211 -4.625 1 92.88 568 ASP A CA 1
ATOM 4548 C C . ASP A 1 568 ? 32.031 -4.445 -3.564 1 92.88 568 ASP A C 1
ATOM 4550 O O . ASP A 1 568 ? 32.406 -4.469 -2.383 1 92.88 568 ASP A O 1
ATOM 4554 N N . LEU A 1 569 ? 31.078 -3.797 -4.062 1 95.44 569 LEU A N 1
ATOM 4555 C CA . LEU A 1 569 ? 30.297 -2.965 -3.162 1 95.44 569 LEU A CA 1
ATOM 4556 C C . LEU A 1 569 ? 29.203 -3.783 -2.482 1 95.44 569 LEU A C 1
ATOM 4558 O O . LEU A 1 569 ? 28.531 -3.299 -1.562 1 95.44 569 LEU A O 1
ATOM 4562 N N . LEU A 1 570 ? 29.031 -5.043 -2.912 1 96.81 570 LEU A N 1
ATOM 4563 C CA . LEU A 1 570 ? 28.125 -5.945 -2.219 1 96.81 570 LEU A CA 1
ATOM 4564 C C . LEU A 1 570 ? 28.781 -6.543 -0.981 1 96.81 570 LEU A C 1
ATOM 4566 O O . LEU A 1 570 ? 29.797 -7.227 -1.086 1 96.81 570 LEU A O 1
ATOM 4570 N N . HIS A 1 571 ? 28.141 -6.277 0.161 1 96.94 571 HIS A N 1
ATOM 4571 C CA . HIS A 1 571 ? 28.641 -6.809 1.428 1 96.94 571 HIS A CA 1
ATOM 4572 C C . HIS A 1 571 ? 27.641 -7.801 2.031 1 96.94 571 HIS A C 1
ATOM 4574 O O . HIS A 1 571 ? 26.438 -7.645 1.878 1 96.94 571 HIS A O 1
ATOM 4580 N N . THR A 1 572 ? 28.234 -8.844 2.684 1 98.44 572 THR A N 1
ATOM 4581 C CA . THR A 1 572 ? 27.375 -9.75 3.418 1 98.44 572 THR A CA 1
ATOM 4582 C C . THR A 1 572 ? 26.656 -9.016 4.555 1 98.44 572 THR A C 1
ATOM 4584 O O . THR A 1 572 ? 27.297 -8.562 5.504 1 98.44 572 THR A O 1
ATOM 4587 N N . VAL A 1 573 ? 25.344 -8.914 4.41 1 98.81 573 VAL A N 1
ATOM 4588 C CA . VAL A 1 573 ? 24.594 -8.188 5.43 1 98.81 573 VAL A CA 1
ATOM 4589 C C . VAL A 1 573 ? 23.781 -9.18 6.27 1 98.81 573 VAL A C 1
ATOM 4591 O O . VAL A 1 573 ? 23.297 -8.828 7.352 1 98.81 573 VAL A O 1
ATOM 4594 N N . PHE A 1 574 ? 23.625 -10.375 5.836 1 98.81 574 PHE A N 1
ATOM 4595 C CA . PHE A 1 574 ? 22.891 -11.43 6.539 1 98.81 574 PHE A CA 1
ATOM 4596 C C . PHE A 1 574 ? 23.484 -12.797 6.219 1 98.81 574 PHE A C 1
ATOM 4598 O O . PHE A 1 574 ? 23.766 -13.102 5.059 1 98.81 574 PHE A O 1
ATOM 4605 N N . LYS A 1 575 ? 23.703 -13.594 7.223 1 98.81 575 LYS A N 1
ATOM 4606 C CA . LYS A 1 575 ? 24.203 -14.945 7.02 1 98.81 575 LYS A CA 1
ATOM 4607 C C . LYS A 1 575 ? 23.719 -15.883 8.125 1 98.81 575 LYS A C 1
ATOM 4609 O O . LYS A 1 575 ? 24 -15.648 9.305 1 98.81 575 LYS A O 1
ATOM 4614 N N . ASN A 1 576 ? 22.984 -16.906 7.738 1 98.62 576 ASN A N 1
ATOM 4615 C CA . ASN A 1 576 ? 22.562 -17.984 8.625 1 98.62 576 ASN A CA 1
ATOM 4616 C C . ASN A 1 576 ? 21.859 -17.438 9.867 1 98.62 576 ASN A C 1
ATOM 4618 O O . ASN A 1 576 ? 22.203 -17.812 10.992 1 98.62 576 ASN A O 1
ATOM 4622 N N . GLY A 1 577 ? 20.984 -16.547 9.688 1 98.44 577 GLY A N 1
ATOM 4623 C CA . GLY A 1 577 ? 20.109 -16.078 10.742 1 98.44 577 GLY A CA 1
ATOM 4624 C C . GLY A 1 577 ? 20.641 -14.875 11.484 1 98.44 577 GLY A C 1
ATOM 4625 O O . GLY A 1 577 ? 20.031 -14.391 12.438 1 98.44 577 GLY A O 1
ATOM 4626 N N . LYS A 1 578 ? 21.766 -14.328 11.023 1 98.5 578 LYS A N 1
ATOM 4627 C CA . LYS A 1 578 ? 22.391 -13.195 11.711 1 98.5 578 LYS A CA 1
ATOM 4628 C C . LYS A 1 578 ? 22.594 -12.016 10.766 1 98.5 578 LYS A C 1
ATOM 4630 O O . LYS A 1 578 ? 23.016 -12.195 9.617 1 98.5 578 LYS A O 1
ATOM 4635 N N . VAL A 1 579 ? 22.203 -10.844 11.266 1 98.44 579 VAL A N 1
ATOM 4636 C CA . VAL A 1 579 ? 22.547 -9.617 10.562 1 98.44 579 VAL A CA 1
ATOM 4637 C C . VAL A 1 579 ? 24.016 -9.258 10.836 1 98.44 579 VAL A C 1
ATOM 4639 O O . VAL A 1 579 ? 24.391 -9.008 11.984 1 98.44 579 VAL A O 1
ATOM 4642 N N . THR A 1 580 ? 24.797 -9.18 9.781 1 98.38 580 THR A N 1
ATOM 4643 C CA . THR A 1 580 ? 26.25 -9.078 9.961 1 98.38 580 THR A CA 1
ATOM 4644 C C . THR A 1 580 ? 26.719 -7.641 9.773 1 98.38 580 THR A C 1
ATOM 4646 O O . THR A 1 580 ? 27.828 -7.289 10.164 1 98.38 580 THR A O 1
ATOM 4649 N N . LYS A 1 581 ? 25.953 -6.871 9.156 1 97.56 581 LYS A N 1
ATOM 4650 C CA . LYS A 1 581 ? 26.25 -5.457 8.953 1 97.56 581 LYS A CA 1
ATOM 4651 C C . LYS A 1 581 ? 25 -4.605 9.078 1 97.56 581 LYS A C 1
ATOM 4653 O O . LYS A 1 581 ? 23.938 -4.969 8.555 1 97.56 581 LYS A O 1
ATOM 4658 N N . SER A 1 582 ? 25.125 -3.488 9.836 1 97.06 582 SER A N 1
ATOM 4659 C CA . SER A 1 582 ? 24.016 -2.559 10.016 1 97.06 582 SER A CA 1
ATOM 4660 C C . SER A 1 582 ? 24.438 -1.124 9.727 1 97.06 582 SER A C 1
ATOM 4662 O O . SER A 1 582 ? 25.625 -0.786 9.844 1 97.06 582 SER A O 1
ATOM 4664 N N . TYR A 1 583 ? 23.531 -0.396 9.312 1 98.25 583 TYR A N 1
ATOM 4665 C CA . TYR A 1 583 ? 23.734 1.029 9.062 1 98.25 583 TYR A CA 1
ATOM 4666 C C . TYR A 1 583 ? 22.812 1.866 9.945 1 98.25 583 TYR A C 1
ATOM 4668 O O . TYR A 1 583 ? 21.625 1.562 10.086 1 98.25 583 TYR A O 1
ATOM 4676 N N . SER A 1 584 ? 23.438 2.883 10.578 1 98.25 584 SER A N 1
ATOM 4677 C CA . SER A 1 584 ? 22.594 3.834 11.297 1 98.25 584 SER A CA 1
ATOM 4678 C C . SER A 1 584 ? 21.844 4.742 10.336 1 98.25 584 SER A C 1
ATOM 4680 O O . SER A 1 584 ? 22.234 4.898 9.18 1 98.25 584 SER A O 1
ATOM 4682 N N . PHE A 1 585 ? 20.797 5.324 10.836 1 98.5 585 PHE A N 1
ATOM 4683 C CA . PHE A 1 585 ? 20.016 6.219 9.992 1 98.5 585 PHE A CA 1
ATOM 4684 C C . PHE A 1 585 ? 20.844 7.418 9.555 1 98.5 585 PHE A C 1
ATOM 4686 O O . PHE A 1 585 ? 20.703 7.918 8.445 1 98.5 585 PHE A O 1
ATOM 4693 N N . ASP A 1 586 ? 21.719 7.875 10.406 1 98.44 586 ASP A N 1
ATOM 4694 C CA . ASP A 1 586 ? 22.609 8.992 10.102 1 98.44 586 ASP A CA 1
ATOM 4695 C C . ASP A 1 586 ? 23.531 8.648 8.938 1 98.44 586 ASP A C 1
ATOM 4697 O O . ASP A 1 586 ? 23.766 9.477 8.047 1 98.44 586 ASP A O 1
ATOM 4701 N N . GLU A 1 587 ? 24.047 7.438 8.938 1 98.31 587 GLU A N 1
ATOM 4702 C CA . GLU A 1 587 ? 24.875 6.973 7.836 1 98.31 587 GLU A CA 1
ATOM 4703 C C . GLU A 1 587 ? 24.094 6.926 6.527 1 98.31 587 GLU A C 1
ATOM 4705 O O . GLU A 1 587 ? 24.609 7.289 5.473 1 98.31 587 GLU A O 1
ATOM 4710 N N . ILE A 1 588 ? 22.906 6.504 6.656 1 98.69 588 ILE A N 1
ATOM 4711 C CA . ILE A 1 588 ? 22.047 6.363 5.488 1 98.69 588 ILE A CA 1
ATOM 4712 C C . ILE A 1 588 ? 21.75 7.738 4.895 1 98.69 588 ILE A C 1
ATOM 4714 O O . ILE A 1 588 ? 21.828 7.93 3.68 1 98.69 588 ILE A O 1
ATOM 4718 N N . ARG A 1 589 ? 21.438 8.719 5.707 1 98.19 589 ARG A N 1
ATOM 4719 C CA . ARG A 1 589 ? 21.188 10.086 5.254 1 98.19 589 ARG A CA 1
ATOM 4720 C C . ARG A 1 589 ? 22.438 10.664 4.582 1 98.19 589 ARG A C 1
ATOM 4722 O O . ARG A 1 589 ? 22.328 11.352 3.561 1 98.19 589 ARG A O 1
ATOM 4729 N N . LYS A 1 590 ? 23.531 10.391 5.168 1 97.81 590 LYS A N 1
ATOM 4730 C CA . LYS A 1 590 ? 24.781 10.875 4.598 1 97.81 590 LYS A CA 1
ATOM 4731 C C . LYS A 1 590 ? 25.047 10.258 3.227 1 97.81 590 LYS A C 1
ATOM 4733 O O . LYS A 1 590 ? 25.438 10.953 2.289 1 97.81 590 LYS A O 1
ATOM 4738 N N . ASN A 1 591 ? 24.812 8.953 3.145 1 97.69 591 ASN A N 1
ATOM 4739 C CA . ASN A 1 591 ? 25 8.242 1.882 1 97.69 591 ASN A CA 1
ATOM 4740 C C . ASN A 1 591 ? 24.094 8.797 0.79 1 97.69 591 ASN A C 1
ATOM 4742 O O . ASN A 1 591 ? 24.453 8.797 -0.388 1 97.69 591 ASN A O 1
ATOM 4746 N N . ALA A 1 592 ? 22.938 9.266 1.161 1 97.88 592 ALA A N 1
ATOM 4747 C CA . ALA A 1 592 ? 21.906 9.664 0.197 1 97.88 592 ALA A CA 1
ATOM 4748 C C . ALA A 1 592 ? 22 11.156 -0.108 1 97.88 592 ALA A C 1
ATOM 4750 O O . ALA A 1 592 ? 21.25 11.68 -0.935 1 97.88 592 ALA A O 1
ATOM 4751 N N . GLU A 1 593 ? 22.859 11.859 0.511 1 96.25 593 GLU A N 1
ATOM 4752 C CA . GLU A 1 593 ? 22.969 13.312 0.408 1 96.25 593 GLU A CA 1
ATOM 4753 C C . GLU A 1 593 ? 23.203 13.75 -1.035 1 96.25 593 GLU A C 1
ATOM 4755 O O . GLU A 1 593 ? 23.953 13.102 -1.767 1 96.25 593 GLU A O 1
ATOM 4760 N N . LEU A 1 594 ? 22.578 14.828 -1.425 1 94.75 594 LEU A N 1
ATOM 4761 C CA . LEU A 1 594 ? 22.734 15.367 -2.77 1 94.75 594 LEU A CA 1
ATOM 4762 C C . LEU A 1 594 ? 24.141 15.906 -2.979 1 94.75 594 LEU A C 1
ATOM 4764 O O . LEU A 1 594 ? 24.703 16.562 -2.09 1 94.75 594 LEU A O 1
ATOM 4768 N N . ASN A 1 595 ? 24.656 15.516 -4.082 1 89 595 ASN A N 1
ATOM 4769 C CA . ASN A 1 595 ? 25.844 16.219 -4.555 1 89 595 ASN A CA 1
ATOM 4770 C C . ASN A 1 595 ? 25.484 17.469 -5.355 1 89 595 ASN A C 1
ATOM 4772 O O . ASN A 1 595 ? 25.25 17.391 -6.562 1 89 595 ASN A O 1
ATOM 4776 N N . ILE A 1 596 ? 25.531 18.547 -4.727 1 82.81 596 ILE A N 1
ATOM 4777 C CA . ILE A 1 596 ? 25 19.797 -5.262 1 82.81 596 ILE A CA 1
ATOM 4778 C C . ILE A 1 596 ? 25.75 20.188 -6.527 1 82.81 596 ILE A C 1
ATOM 4780 O O . ILE A 1 596 ? 25.141 20.609 -7.516 1 82.81 596 ILE A O 1
ATOM 4784 N N . GLU A 1 597 ? 27.031 20.031 -6.535 1 73.19 597 GLU A N 1
ATOM 4785 C CA . GLU A 1 597 ? 27.828 20.391 -7.703 1 73.19 597 GLU A CA 1
ATOM 4786 C C . GLU A 1 597 ? 27.5 19.5 -8.898 1 73.19 597 GLU A C 1
ATOM 4788 O O . GLU A 1 597 ? 27.391 19.984 -10.023 1 73.19 597 GLU A O 1
ATOM 4793 N N . LEU A 1 598 ? 27.125 18.375 -8.641 1 65.81 598 LEU A N 1
ATOM 4794 C CA . LEU A 1 598 ? 26.969 17.391 -9.703 1 65.81 598 LEU A CA 1
ATOM 4795 C C . LEU A 1 598 ? 25.5 17.219 -10.086 1 65.81 598 LEU A C 1
ATOM 4797 O O . LEU A 1 598 ? 25.188 16.969 -11.25 1 65.81 598 LEU A O 1
ATOM 4801 N N . GLU A 1 599 ? 24.641 17.547 -9.188 1 76 599 GLU A N 1
ATOM 4802 C CA . GLU A 1 599 ? 23.281 17.078 -9.414 1 76 599 GLU A CA 1
ATOM 4803 C C . GLU A 1 599 ? 22.312 18.25 -9.523 1 76 599 GLU A C 1
ATOM 4805 O O . GLU A 1 599 ? 21.188 18.094 -10 1 76 599 GLU A O 1
ATOM 4810 N N . VAL A 1 600 ? 22.688 19.359 -9.07 1 75.25 600 VAL A N 1
ATOM 4811 C CA . VAL A 1 600 ? 21.75 20.484 -9.016 1 75.25 600 VAL A CA 1
ATOM 4812 C C . VAL A 1 600 ? 22.297 21.641 -9.867 1 75.25 600 VAL A C 1
ATOM 4814 O O . VAL A 1 600 ? 21.516 22.359 -10.508 1 75.25 600 VAL A O 1
ATOM 4817 N N . ALA A 1 601 ? 23.672 21.812 -9.992 1 57.09 601 ALA A N 1
ATOM 4818 C CA . ALA A 1 601 ? 24.234 23 -10.625 1 57.09 601 ALA A CA 1
ATOM 4819 C C . ALA A 1 601 ? 23.844 23.078 -12.102 1 57.09 601 ALA A C 1
ATOM 4821 O O . ALA A 1 601 ? 23.828 22.047 -12.789 1 57.09 601 ALA A O 1
ATOM 4822 N N . PRO A 1 602 ? 23.156 24.219 -12.445 1 50.25 602 PRO A N 1
ATOM 4823 C CA . PRO A 1 602 ? 22.812 24.422 -13.852 1 50.25 602 PRO A CA 1
ATOM 4824 C C . PRO A 1 602 ? 23.969 24.078 -14.797 1 50.25 602 PRO A C 1
ATOM 4826 O O . PRO A 1 602 ? 25.125 24.406 -14.508 1 50.25 602 PRO A O 1
ATOM 4829 N N . HIS A 1 603 ? 23.953 22.938 -15.492 1 39.38 603 HIS A N 1
ATOM 4830 C CA . HIS A 1 603 ? 24.969 22.891 -16.547 1 39.38 603 HIS A CA 1
ATOM 4831 C C . HIS A 1 603 ? 24.812 24.062 -17.5 1 39.38 603 HIS A C 1
ATOM 4833 O O . HIS A 1 603 ? 23.703 24.484 -17.812 1 39.38 603 HIS A O 1
ATOM 4839 N N . MET B 1 1 ? 1.764 66.062 -12.953 1 18.05 1 MET B N 1
ATOM 4840 C CA . MET B 1 1 ? 1.153 66.125 -11.633 1 18.05 1 MET B CA 1
ATOM 4841 C C . MET B 1 1 ? -0.036 65.188 -11.516 1 18.05 1 MET B C 1
ATOM 4843 O O . MET B 1 1 ? -0.607 65 -10.438 1 18.05 1 MET B O 1
ATOM 4847 N N . TYR B 1 2 ? -0.905 64.688 -12.617 1 17.7 2 TYR B N 1
ATOM 4848 C CA . TYR B 1 2 ? -2.15 64.812 -13.367 1 17.7 2 TYR B CA 1
ATOM 4849 C C . TYR B 1 2 ? -3.117 63.656 -13.008 1 17.7 2 TYR B C 1
ATOM 4851 O O . TYR B 1 2 ? -2.734 62.5 -12.977 1 17.7 2 TYR B O 1
ATOM 4859 N N . ASP B 1 3 ? -4.484 63.938 -12.812 1 17.42 3 ASP B N 1
ATOM 4860 C CA . ASP B 1 3 ? -5.445 63.562 -11.781 1 17.42 3 ASP B CA 1
ATOM 4861 C C . ASP B 1 3 ? -6.16 62.281 -12.141 1 17.42 3 ASP B C 1
ATOM 4863 O O . ASP B 1 3 ? -6.219 61.906 -13.312 1 17.42 3 ASP B O 1
ATOM 4867 N N . VAL B 1 4 ? -6.93 61.625 -11.094 1 19.28 4 VAL B N 1
ATOM 4868 C CA . VAL B 1 4 ? -7.168 60.312 -10.492 1 19.28 4 VAL B CA 1
ATOM 4869 C C . VAL B 1 4 ? -8.406 59.688 -11.117 1 19.28 4 VAL B C 1
ATOM 4871 O O . VAL B 1 4 ? -8.812 58.594 -10.727 1 19.28 4 VAL B O 1
ATOM 4874 N N . PRO B 1 5 ? -8.969 60.219 -12.234 1 18.84 5 PRO B N 1
ATOM 4875 C CA . PRO B 1 5 ? -10.414 60.406 -12.359 1 18.84 5 PRO B CA 1
ATOM 4876 C C . PRO B 1 5 ? -11.156 59.094 -12.625 1 18.84 5 PRO B C 1
ATOM 4878 O O . PRO B 1 5 ? -10.883 58.406 -13.617 1 18.84 5 PRO B O 1
ATOM 4881 N N . GLN B 1 6 ? -11.711 58.406 -11.703 1 16.86 6 GLN B N 1
ATOM 4882 C CA . GLN B 1 6 ? -11.781 57.062 -11.086 1 16.86 6 GLN B CA 1
ATOM 4883 C C . GLN B 1 6 ? -13 56.312 -11.57 1 16.86 6 GLN B C 1
ATOM 4885 O O . GLN B 1 6 ? -12.898 55.125 -11.914 1 16.86 6 GLN B O 1
ATOM 4890 N N . ALA B 1 7 ? -14.273 56.688 -11.117 1 16.67 7 ALA B N 1
ATOM 4891 C CA . ALA B 1 7 ? -15.07 55.625 -10.539 1 16.67 7 ALA B CA 1
ATOM 4892 C C . ALA B 1 7 ? -15.945 54.969 -11.602 1 16.67 7 ALA B C 1
ATOM 4894 O O . ALA B 1 7 ? -16.469 53.875 -11.383 1 16.67 7 ALA B O 1
ATOM 4895 N N . GLN B 1 8 ? -15.992 55.406 -12.758 1 16.23 8 GLN B N 1
ATOM 4896 C CA . GLN B 1 8 ? -17.312 55.531 -13.359 1 16.23 8 GLN B CA 1
ATOM 4897 C C . GLN B 1 8 ? -17.922 54.156 -13.625 1 16.23 8 GLN B C 1
ATOM 4899 O O . GLN B 1 8 ? -17.188 53.156 -13.781 1 16.23 8 GLN B O 1
ATOM 4904 N N . ALA B 1 9 ? -19.188 54.188 -13.625 1 17.8 9 ALA B N 1
ATOM 4905 C CA . ALA B 1 9 ? -20.469 53.5 -13.602 1 17.8 9 ALA B CA 1
ATOM 4906 C C . ALA B 1 9 ? -20.594 52.531 -14.781 1 17.8 9 ALA B C 1
ATOM 4908 O O . ALA B 1 9 ? -20.391 52.938 -15.93 1 17.8 9 ALA B O 1
ATOM 4909 N N . LEU B 1 10 ? -20.266 51.406 -14.414 1 17.98 10 LEU B N 1
ATOM 4910 C CA . LEU B 1 10 ? -20.047 50.281 -15.328 1 17.98 10 LEU B CA 1
ATOM 4911 C C . LEU B 1 10 ? -21.281 50.031 -16.188 1 17.98 10 LEU B C 1
ATOM 4913 O O . LEU B 1 10 ? -22.344 49.688 -15.688 1 17.98 10 LEU B O 1
ATOM 4917 N N . CYS B 1 11 ? -21.297 51.031 -16.938 1 15.76 11 CYS B N 1
ATOM 4918 C CA . CYS B 1 11 ? -22.453 51.094 -17.812 1 15.76 11 CYS B CA 1
ATOM 4919 C C . CYS B 1 11 ? -22.75 49.719 -18.422 1 15.76 11 CYS B C 1
ATOM 4921 O O . CYS B 1 11 ? -21.844 49.031 -18.859 1 15.76 11 CYS B O 1
ATOM 4923 N N . ILE B 1 12 ? -23.906 49.281 -18.031 1 19.39 12 ILE B N 1
ATOM 4924 C CA . ILE B 1 12 ? -24.734 48.125 -18.359 1 19.39 12 ILE B CA 1
ATOM 4925 C C . ILE B 1 12 ? -24.781 47.938 -19.875 1 19.39 12 ILE B C 1
ATOM 4927 O O . ILE B 1 12 ? -25.484 47.062 -20.391 1 19.39 12 ILE B O 1
ATOM 4931 N N . SER B 1 13 ? -23.906 48.625 -20.516 1 16.02 13 SER B N 1
ATOM 4932 C CA . SER B 1 13 ? -24.688 49.062 -21.672 1 16.02 13 SER B CA 1
ATOM 4933 C C . SER B 1 13 ? -25.375 47.875 -22.328 1 16.02 13 SER B C 1
ATOM 4935 O O . SER B 1 13 ? -26.547 47.938 -22.703 1 16.02 13 SER B O 1
ATOM 4937 N N . PRO B 1 14 ? -24.5 47.156 -23.109 1 18.28 14 PRO B N 1
ATOM 4938 C CA . PRO B 1 14 ? -25.188 47.125 -24.406 1 18.28 14 PRO B CA 1
ATOM 4939 C C . PRO B 1 14 ? -26.469 46.281 -24.359 1 18.28 14 PRO B C 1
ATOM 4941 O O . PRO B 1 14 ? -26.641 45.438 -23.469 1 18.28 14 PRO B O 1
ATOM 4944 N N . LEU B 1 15 ? -27.328 46.25 -25.516 1 20.62 15 LEU B N 1
ATOM 4945 C CA . LEU B 1 15 ? -27.359 45.844 -26.922 1 20.62 15 LEU B CA 1
ATOM 4946 C C . LEU B 1 15 ? -26.375 44.719 -27.188 1 20.62 15 LEU B C 1
ATOM 4948 O O . LEU B 1 15 ? -25.156 44.906 -27.062 1 20.62 15 LEU B O 1
ATOM 4952 N N . CYS B 1 16 ? -25.844 43.219 -26.969 1 21.11 16 CYS B N 1
ATOM 4953 C CA . CYS B 1 16 ? -26.859 42.594 -27.781 1 21.11 16 CYS B CA 1
ATOM 4954 C C . CYS B 1 16 ? -28.25 42.812 -27.188 1 21.11 16 CYS B C 1
ATOM 4956 O O . CYS B 1 16 ? -28.422 42.75 -25.969 1 21.11 16 CYS B O 1
ATOM 4958 N N . HIS B 1 17 ? -29.562 43.406 -27.281 1 18.64 17 HIS B N 1
ATOM 4959 C CA . HIS B 1 17 ? -29.906 44.688 -26.688 1 18.64 17 HIS B CA 1
ATOM 4960 C C . HIS B 1 17 ? -30.156 44.531 -25.188 1 18.64 17 HIS B C 1
ATOM 4962 O O . HIS B 1 17 ? -30.672 43.531 -24.734 1 18.64 17 HIS B O 1
ATOM 4968 N N . LEU B 1 18 ? -30.141 44.844 -24.062 1 18.17 18 LEU B N 1
ATOM 4969 C CA . LEU B 1 18 ? -30.25 43.875 -22.969 1 18.17 18 LEU B CA 1
ATOM 4970 C C . LEU B 1 18 ? -31.656 43.25 -22.922 1 18.17 18 LEU B C 1
ATOM 4972 O O . LEU B 1 18 ? -31.797 42.094 -22.625 1 18.17 18 LEU B O 1
ATOM 4976 N N . HIS B 1 19 ? -32.906 43.531 -23.609 1 17.67 19 HIS B N 1
ATOM 4977 C CA . HIS B 1 19 ? -33.438 44.844 -23.25 1 17.67 19 HIS B CA 1
ATOM 4978 C C . HIS B 1 19 ? -33.5 45 -21.734 1 17.67 19 HIS B C 1
ATOM 4980 O O . HIS B 1 19 ? -33.031 46 -21.188 1 17.67 19 HIS B O 1
ATOM 4986 N N . ALA B 1 20 ? -34.656 44.594 -21.203 1 16.22 20 ALA B N 1
ATOM 4987 C CA . ALA B 1 20 ? -35.531 45.062 -20.141 1 16.22 20 ALA B CA 1
ATOM 4988 C C . ALA B 1 20 ? -35 44.656 -18.766 1 16.22 20 ALA B C 1
ATOM 4990 O O . ALA B 1 20 ? -34.188 43.75 -18.656 1 16.22 20 ALA B O 1
ATOM 4991 N N . GLY B 1 21 ? -35.781 45.031 -17.484 1 17.27 21 GLY B N 1
ATOM 4992 C CA . GLY B 1 21 ? -35.688 45.656 -16.188 1 17.27 21 GLY B CA 1
ATOM 4993 C C . GLY B 1 21 ? -35.094 44.75 -15.117 1 17.27 21 GLY B C 1
ATOM 4994 O O . GLY B 1 21 ? -35.062 43.531 -15.289 1 17.27 21 GLY B O 1
ATOM 4995 N N . HIS B 1 22 ? -34.344 45.312 -14.148 1 18.84 22 HIS B N 1
ATOM 4996 C CA . HIS B 1 22 ? -33.5 45.125 -12.992 1 18.84 22 HIS B CA 1
ATOM 4997 C C . HIS B 1 22 ? -34.156 44.188 -11.961 1 18.84 22 HIS B C 1
ATOM 4999 O O . HIS B 1 22 ? -33.531 43.219 -11.508 1 18.84 22 HIS B O 1
ATOM 5005 N N . THR B 1 23 ? -35.125 44.75 -11.172 1 16.84 23 THR B N 1
ATOM 5006 C CA . THR B 1 23 ? -35 44.656 -9.719 1 16.84 23 THR B CA 1
ATOM 5007 C C . THR B 1 23 ? -35.219 43.219 -9.258 1 16.84 23 THR B C 1
ATOM 5009 O O . THR B 1 23 ? -35.719 42.375 -10.016 1 16.84 23 THR B O 1
ATOM 5012 N N . LEU B 1 24 ? -35.875 43.125 -8.094 1 17.5 24 LEU B N 1
ATOM 5013 C CA . LEU B 1 24 ? -35.844 42.781 -6.68 1 17.5 24 LEU B CA 1
ATOM 5014 C C . LEU B 1 24 ? -36.406 41.406 -6.434 1 17.5 24 LEU B C 1
ATOM 5016 O O . LEU B 1 24 ? -37.281 40.938 -7.184 1 17.5 24 LEU B O 1
ATOM 5020 N N . ARG B 1 25 ? -35.938 40.594 -5.301 1 18.02 25 ARG B N 1
ATOM 5021 C CA . ARG B 1 25 ? -35.812 39.406 -4.465 1 18.02 25 ARG B CA 1
ATOM 5022 C C . ARG B 1 25 ? -37.125 39.125 -3.74 1 18.02 25 ARG B C 1
ATOM 5024 O O . ARG B 1 25 ? -37.344 38.031 -3.223 1 18.02 25 ARG B O 1
ATOM 5031 N N . LEU B 1 26 ? -38 40.188 -3.488 1 17.55 26 LEU B N 1
ATOM 5032 C CA . LEU B 1 26 ? -38.562 39.812 -2.193 1 17.55 26 LEU B CA 1
ATOM 5033 C C . LEU B 1 26 ? -39.438 38.562 -2.326 1 17.55 26 LEU B C 1
ATOM 5035 O O . LEU B 1 26 ? -39.469 37.719 -1.437 1 17.55 26 LEU B O 1
ATOM 5039 N N . HIS B 1 27 ? -40.219 38.438 -3.357 1 16.5 27 HIS B N 1
ATOM 5040 C CA . HIS B 1 27 ? -41.656 38.562 -3.223 1 16.5 27 HIS B CA 1
ATOM 5041 C C . HIS B 1 27 ? -42.281 37.25 -2.711 1 16.5 27 HIS B C 1
ATOM 5043 O O . HIS B 1 27 ? -42.094 36.219 -3.326 1 16.5 27 HIS B O 1
ATOM 5049 N N . MET B 1 28 ? -42.75 37.25 -1.427 1 18.47 28 MET B N 1
ATOM 5050 C CA . MET B 1 28 ? -43.375 36.438 -0.386 1 18.47 28 MET B CA 1
ATOM 5051 C C . MET B 1 28 ? -44.625 35.75 -0.918 1 18.47 28 MET B C 1
ATOM 5053 O O . MET B 1 28 ? -45.156 34.812 -0.279 1 18.47 28 MET B O 1
ATOM 5057 N N . GLY B 1 29 ? -45.312 36.594 -1.907 1 16.94 29 GLY B N 1
ATOM 5058 C CA . GLY B 1 29 ? -46.719 36.594 -1.538 1 16.94 29 GLY B CA 1
ATOM 5059 C C . GLY B 1 29 ? -47.312 35.188 -1.418 1 16.94 29 GLY B C 1
ATOM 5060 O O . GLY B 1 29 ? -46.719 34.219 -1.885 1 16.94 29 GLY B O 1
ATOM 5061 N N . THR B 1 30 ? -48.531 35.125 -1.115 1 17.42 30 THR B N 1
ATOM 5062 C CA . THR B 1 30 ? -49.531 34.281 -0.473 1 17.42 30 THR B CA 1
ATOM 5063 C C . THR B 1 30 ? -49.969 33.156 -1.404 1 17.42 30 THR B C 1
ATOM 5065 O O . THR B 1 30 ? -50.906 32.406 -1.088 1 17.42 30 THR B O 1
ATOM 5068 N N . LYS B 1 31 ? -49.25 32.969 -2.551 1 17.05 31 LYS B N 1
ATOM 5069 C CA . LYS B 1 31 ? -50.188 32.125 -3.303 1 17.05 31 LYS B CA 1
ATOM 5070 C C . LYS B 1 31 ? -50.656 30.953 -2.463 1 17.05 31 LYS B C 1
ATOM 5072 O O . LYS B 1 31 ? -49.875 30.141 -2.01 1 17.05 31 LYS B O 1
ATOM 5077 N N . VAL B 1 32 ? -51.781 31.234 -1.785 1 17.61 32 VAL B N 1
ATOM 5078 C CA . VAL B 1 32 ? -52.625 30.25 -1.099 1 17.61 32 VAL B CA 1
ATOM 5079 C C . VAL B 1 32 ? -52.969 29.109 -2.055 1 17.61 32 VAL B C 1
ATOM 5081 O O . VAL B 1 32 ? -53.688 29.312 -3.021 1 17.61 32 VAL B O 1
ATOM 5084 N N . GLU B 1 33 ? -52.094 28.75 -2.889 1 17.22 33 GLU B N 1
ATOM 5085 C CA . GLU B 1 33 ? -52.688 27.828 -3.842 1 17.22 33 GLU B CA 1
ATOM 5086 C C . GLU B 1 33 ? -53.812 27.016 -3.182 1 17.22 33 GLU B C 1
ATOM 5088 O O . GLU B 1 33 ? -53.781 26.812 -1.965 1 17.22 33 GLU B O 1
ATOM 5093 N N . GLN B 1 34 ? -54.938 27.125 -3.881 1 17.33 34 GLN B N 1
ATOM 5094 C CA . GLN B 1 34 ? -56.156 26.312 -3.793 1 17.33 34 GLN B CA 1
ATOM 5095 C C . GLN B 1 34 ? -55.812 24.844 -3.549 1 17.33 34 GLN B C 1
ATOM 5097 O O . GLN B 1 34 ? -55 24.266 -4.25 1 17.33 34 GLN B O 1
ATOM 5102 N N . LEU B 1 35 ? -55.844 24.438 -2.361 1 17.88 35 LEU B N 1
ATOM 5103 C CA . LEU B 1 35 ? -55.75 23.094 -1.776 1 17.88 35 LEU B CA 1
ATOM 5104 C C . LEU B 1 35 ? -56.625 22.109 -2.529 1 17.88 35 LEU B C 1
ATOM 5106 O O . LEU B 1 35 ? -56.938 21.031 -2.029 1 17.88 35 LEU B O 1
ATOM 5110 N N . GLN B 1 36 ? -56.938 22.625 -3.758 1 16.23 36 GLN B N 1
ATOM 5111 C CA . GLN B 1 36 ? -58.188 21.953 -4.113 1 16.23 36 GLN B CA 1
ATOM 5112 C C . GLN B 1 36 ? -58 20.438 -4.199 1 16.23 36 GLN B C 1
ATOM 5114 O O . GLN B 1 36 ? -58.812 19.734 -4.824 1 16.23 36 GLN B O 1
ATOM 5119 N N . THR B 1 37 ? -56.969 19.859 -3.797 1 17.09 37 THR B N 1
ATOM 5120 C CA . THR B 1 37 ? -56.938 18.469 -4.246 1 17.09 37 THR B CA 1
ATOM 5121 C C . THR B 1 37 ? -58.344 17.859 -4.184 1 17.09 37 THR B C 1
ATOM 5123 O O . THR B 1 37 ? -59.125 18.188 -3.287 1 17.09 37 THR B O 1
ATOM 5126 N N . ILE B 1 38 ? -58.688 17.172 -5.164 1 17.84 38 ILE B N 1
ATOM 5127 C CA . ILE B 1 38 ? -59.469 16.312 -6.035 1 17.84 38 ILE B CA 1
ATOM 5128 C C . ILE B 1 38 ? -60.125 15.203 -5.211 1 17.84 38 ILE B C 1
ATOM 5130 O O . ILE B 1 38 ? -59.438 14.578 -4.375 1 17.84 38 ILE B O 1
ATOM 5134 N N . ARG B 1 39 ? -61.438 15.359 -5.055 1 17.94 39 ARG B N 1
ATOM 5135 C CA . ARG B 1 39 ? -62.469 14.492 -4.527 1 17.94 39 ARG B CA 1
ATOM 5136 C C . ARG B 1 39 ? -62.219 13.031 -4.895 1 17.94 39 ARG B C 1
ATOM 5138 O O . ARG B 1 39 ? -61.812 12.734 -6.016 1 17.94 39 ARG B O 1
ATOM 5145 N N . ILE B 1 40 ? -62.031 12.312 -3.918 1 18.66 40 ILE B N 1
ATOM 5146 C CA . ILE B 1 40 ? -61.875 10.898 -3.58 1 18.66 40 ILE B CA 1
ATOM 5147 C C . ILE B 1 40 ? -63 10.086 -4.176 1 18.66 40 ILE B C 1
ATOM 5149 O O . ILE B 1 40 ? -63.094 8.875 -3.947 1 18.66 40 ILE B O 1
ATOM 5153 N N . GLN B 1 41 ? -63.656 10.656 -5.18 1 17.89 41 GLN B N 1
ATOM 5154 C CA . GLN B 1 41 ? -64.938 9.93 -5.27 1 17.89 41 GLN B CA 1
ATOM 5155 C C . GLN B 1 41 ? -64.688 8.508 -5.762 1 17.89 41 GLN B C 1
ATOM 5157 O O . GLN B 1 41 ? -64.25 8.297 -6.902 1 17.89 41 GLN B O 1
ATOM 5162 N N . PHE B 1 42 ? -64.062 7.68 -5.113 1 18.17 42 PHE B N 1
ATOM 5163 C CA . PHE B 1 42 ? -64.125 6.316 -5.629 1 18.17 42 PHE B CA 1
ATOM 5164 C C . PHE B 1 42 ? -65.562 5.875 -5.859 1 18.17 42 PHE B C 1
ATOM 5166 O O . PHE B 1 42 ? -66.312 5.75 -4.906 1 18.17 42 PHE B O 1
ATOM 5173 N N . ARG B 1 43 ? -66.312 6.578 -6.699 1 17.34 43 ARG B N 1
ATOM 5174 C CA . ARG B 1 43 ? -67.562 5.91 -6.965 1 17.34 43 ARG B CA 1
ATOM 5175 C C . ARG B 1 43 ? -67.375 4.449 -7.352 1 17.34 43 ARG B C 1
ATOM 5177 O O . ARG B 1 43 ? -66.562 4.156 -8.281 1 17.34 43 ARG B O 1
ATOM 5184 N N . ASN B 1 44 ? -67.5 3.598 -6.41 1 17.42 44 ASN B N 1
ATOM 5185 C CA . ASN B 1 44 ? -67.625 2.145 -6.355 1 17.42 44 ASN B CA 1
ATOM 5186 C C . ASN B 1 44 ? -68.625 1.619 -7.383 1 17.42 44 ASN B C 1
ATOM 5188 O O . ASN B 1 44 ? -69.5 0.854 -7.039 1 17.42 44 ASN B O 1
ATOM 5192 N N . ASN B 1 45 ? -68.75 2.262 -8.578 1 15.92 45 ASN B N 1
ATOM 5193 C CA . ASN B 1 45 ? -69.938 1.778 -9.258 1 15.92 45 ASN B CA 1
ATOM 5194 C C . ASN B 1 45 ? -69.938 0.265 -9.453 1 15.92 45 ASN B C 1
ATOM 5196 O O . ASN B 1 45 ? -70.938 -0.376 -9.562 1 15.92 45 ASN B O 1
ATOM 5200 N N . SER B 1 46 ? -68.938 -0.139 -10.297 1 16.81 46 SER B N 1
ATOM 5201 C CA . SER B 1 46 ? -69.438 -1.088 -11.281 1 16.81 46 SER B CA 1
ATOM 5202 C C . SER B 1 46 ? -70.125 -2.268 -10.609 1 16.81 46 SER B C 1
ATOM 5204 O O . SER B 1 46 ? -69.812 -2.611 -9.469 1 16.81 46 SER B O 1
ATOM 5206 N N . SER B 1 47 ? -71.125 -2.957 -11.344 1 17.16 47 SER B N 1
ATOM 5207 C CA . SER B 1 47 ? -72.25 -3.865 -11.453 1 17.16 47 SER B CA 1
ATOM 5208 C C . SER B 1 47 ? -71.812 -5.312 -11.242 1 17.16 47 SER B C 1
ATOM 5210 O O . SER B 1 47 ? -72.5 -6.07 -10.547 1 17.16 47 SER B O 1
ATOM 5212 N N . GLY B 1 48 ? -71.125 -5.824 -12.383 1 16.45 48 GLY B N 1
ATOM 5213 C CA . GLY B 1 48 ? -71.75 -7.035 -12.93 1 16.45 48 GLY B CA 1
ATOM 5214 C C . GLY B 1 48 ? -71.688 -8.211 -11.969 1 16.45 48 GLY B C 1
ATOM 5215 O O . GLY B 1 48 ? -71.062 -8.141 -10.922 1 16.45 48 GLY B O 1
ATOM 5216 N N . GLU B 1 49 ? -71.625 -9.453 -12.586 1 16.56 49 GLU B N 1
ATOM 5217 C CA . GLU B 1 49 ? -72.375 -10.68 -12.711 1 16.56 49 GLU B CA 1
ATOM 5218 C C . GLU B 1 49 ? -71.875 -11.758 -11.773 1 16.56 49 GLU B C 1
ATOM 5220 O O . GLU B 1 49 ? -72.625 -12.336 -10.992 1 16.56 49 GLU B O 1
ATOM 5225 N N . ASN B 1 50 ? -71.125 -12.68 -12.484 1 15.9 50 ASN B N 1
ATOM 5226 C CA . ASN B 1 50 ? -71.5 -14.086 -12.586 1 15.9 50 ASN B CA 1
ATOM 5227 C C . ASN B 1 50 ? -71.188 -14.836 -11.297 1 15.9 50 ASN B C 1
ATOM 5229 O O . ASN B 1 50 ? -70.438 -14.344 -10.445 1 15.9 50 ASN B O 1
ATOM 5233 N N . SER B 1 51 ? -70.625 -16.141 -11.469 1 15.88 51 SER B N 1
ATOM 5234 C CA . SER B 1 51 ? -71.062 -17.516 -11.383 1 15.88 51 SER B CA 1
ATOM 5235 C C . SER B 1 51 ? -70.562 -18.203 -10.117 1 15.88 51 SER B C 1
ATOM 5237 O O . SER B 1 51 ? -71.375 -18.719 -9.328 1 15.88 51 SER B O 1
ATOM 5239 N N . THR B 1 52 ? -69.625 -19.172 -10.398 1 16.61 52 THR B N 1
ATOM 5240 C CA . THR B 1 52 ? -69.75 -20.578 -10.07 1 16.61 52 THR B CA 1
ATOM 5241 C C . THR B 1 52 ? -69.312 -20.859 -8.633 1 16.61 52 THR B C 1
ATOM 5243 O O . THR B 1 52 ? -68.562 -20.078 -8.047 1 16.61 52 THR B O 1
ATOM 5246 N N . SER B 1 53 ? -69.625 -22.125 -8.164 1 16.53 53 SER B N 1
ATOM 5247 C CA . SER B 1 53 ? -70.062 -22.984 -7.051 1 16.53 53 SER B CA 1
ATOM 5248 C C . SER B 1 53 ? -68.875 -23.219 -6.109 1 16.53 53 SER B C 1
ATOM 5250 O O . SER B 1 53 ? -67.688 -23.047 -6.492 1 16.53 53 SER B O 1
ATOM 5252 N N . VAL B 1 54 ? -69.188 -23.312 -4.867 1 15.93 54 VAL B N 1
ATOM 5253 C CA . VAL B 1 54 ? -68.688 -23.547 -3.508 1 15.93 54 VAL B CA 1
ATOM 5254 C C . VAL B 1 54 ? -68 -24.891 -3.439 1 15.93 54 VAL B C 1
ATOM 5256 O O . VAL B 1 54 ? -67.562 -25.344 -2.357 1 15.93 54 VAL B O 1
ATOM 5259 N N . LYS B 1 55 ? -67.5 -25.5 -4.602 1 15.53 55 LYS B N 1
ATOM 5260 C CA . LYS B 1 55 ? -67.312 -26.891 -4.203 1 15.53 55 LYS B CA 1
ATOM 5261 C C . LYS B 1 55 ? -66.312 -27.016 -3.039 1 15.53 55 LYS B C 1
ATOM 5263 O O . LYS B 1 55 ? -65.188 -26.562 -3.135 1 15.53 55 LYS B O 1
ATOM 5268 N N . LEU B 1 56 ? -66.812 -27.141 -1.786 1 15.78 56 LEU B N 1
ATOM 5269 C CA . LEU B 1 56 ? -66.375 -27.562 -0.464 1 15.78 56 LEU B CA 1
ATOM 5270 C C . LEU B 1 56 ? -65.562 -28.859 -0.547 1 15.78 56 LEU B C 1
ATOM 5272 O O . LEU B 1 56 ? -65 -29.328 0.462 1 15.78 56 LEU B O 1
ATOM 5276 N N . SER B 1 57 ? -65.438 -29.594 -1.709 1 13.92 57 SER B N 1
ATOM 5277 C CA . SER B 1 57 ? -65.5 -31.016 -1.372 1 13.92 57 SER B CA 1
ATOM 5278 C C . SER B 1 57 ? -64.312 -31.453 -0.571 1 13.92 57 SER B C 1
ATOM 5280 O O . SER B 1 57 ? -64.375 -32.375 0.245 1 13.92 57 SER B O 1
ATOM 5282 N N . SER B 1 58 ? -63.125 -31.125 -0.849 1 15.08 58 SER B N 1
ATOM 5283 C CA . SER B 1 58 ? -62.438 -32.375 -1.08 1 15.08 58 SER B CA 1
ATOM 5284 C C . SER B 1 58 ? -62.438 -33.25 0.176 1 15.08 58 SER B C 1
ATOM 5286 O O . SER B 1 58 ? -62.562 -32.75 1.288 1 15.08 58 SER B O 1
ATOM 5288 N N . ARG B 1 59 ? -62.062 -34.656 -0.024 1 14.77 59 ARG B N 1
ATOM 5289 C CA . ARG B 1 59 ? -62.156 -36.062 0.365 1 14.77 59 ARG B CA 1
ATOM 5290 C C . ARG B 1 59 ? -61.344 -36.344 1.625 1 14.77 59 ARG B C 1
ATOM 5292 O O . ARG B 1 59 ? -60.312 -35.688 1.864 1 14.77 59 ARG B O 1
ATOM 5299 N N . PHE B 1 60 ? -61.938 -37.219 2.541 1 15.31 60 PHE B N 1
ATOM 5300 C CA . PHE B 1 60 ? -61.938 -38 3.77 1 15.31 60 PHE B CA 1
ATOM 5301 C C . PHE B 1 60 ? -60.75 -38.969 3.787 1 15.31 60 PHE B C 1
ATOM 5303 O O . PHE B 1 60 ? -60.25 -39.344 4.855 1 15.31 60 PHE B O 1
ATOM 5310 N N . HIS B 1 61 ? -60.25 -39.594 2.678 1 14.12 61 HIS B N 1
ATOM 5311 C CA . HIS B 1 61 ? -60.219 -41.031 2.918 1 14.12 61 HIS B CA 1
ATOM 5312 C C . HIS B 1 61 ? -59.25 -41.406 4.035 1 14.12 61 HIS B C 1
ATOM 5314 O O . HIS B 1 61 ? -58.375 -40.625 4.379 1 14.12 61 HIS B O 1
ATOM 5320 N N . LYS B 1 62 ? -58.719 -42.781 3.885 1 14.3 62 LYS B N 1
ATOM 5321 C CA . LYS B 1 62 ? -58.688 -44.062 4.582 1 14.3 62 LYS B CA 1
ATOM 5322 C C . LYS B 1 62 ? -57.469 -44.156 5.508 1 14.3 62 LYS B C 1
ATOM 5324 O O . LYS B 1 62 ? -57.594 -44.5 6.684 1 14.3 62 LYS B O 1
ATOM 5329 N N . ARG B 1 63 ? -56.219 -44.719 5.031 1 14.3 63 ARG B N 1
ATOM 5330 C CA . ARG B 1 63 ? -55.969 -46.156 5.234 1 14.3 63 ARG B CA 1
ATOM 5331 C C . ARG B 1 63 ? -55.219 -46.375 6.539 1 14.3 63 ARG B C 1
ATOM 5333 O O . ARG B 1 63 ? -54.594 -45.469 7.086 1 14.3 63 ARG B O 1
ATOM 5340 N N . SER B 1 64 ? -54.719 -47.719 6.676 1 13.95 64 SER B N 1
ATOM 5341 C CA . SER B 1 64 ? -54.656 -48.875 7.562 1 13.95 64 SER B CA 1
ATOM 5342 C C . SER B 1 64 ? -53.375 -48.844 8.422 1 13.95 64 SER B C 1
ATOM 5344 O O . SER B 1 64 ? -53.469 -48.938 9.641 1 13.95 64 SER B O 1
ATOM 5346 N N . ARG B 1 65 ? -52.219 -49.719 8.047 1 14.16 65 ARG B N 1
ATOM 5347 C CA . ARG B 1 65 ? -51.906 -51 8.672 1 14.16 65 ARG B CA 1
ATOM 5348 C C . ARG B 1 65 ? -50.938 -50.812 9.836 1 14.16 65 ARG B C 1
ATOM 5350 O O . ARG B 1 65 ? -50.25 -49.812 9.914 1 14.16 65 ARG B O 1
ATOM 5357 N N . PRO B 1 66 ? -50.438 -52.031 10.398 1 14.68 66 PRO B N 1
ATOM 5358 C CA . PRO B 1 66 ? -50.25 -52.812 11.625 1 14.68 66 PRO B CA 1
ATOM 5359 C C . PRO B 1 66 ? -48.812 -52.75 12.141 1 14.68 66 PRO B C 1
ATOM 5361 O O . PRO B 1 66 ? -48.594 -52.5 13.328 1 14.68 66 PRO B O 1
ATOM 5364 N N . ALA B 1 67 ? -47.75 -53.406 11.406 1 13.65 67 ALA B N 1
ATOM 5365 C CA . ALA B 1 67 ? -47.219 -54.625 12 1 13.65 67 ALA B CA 1
ATOM 5366 C C . ALA B 1 67 ? -46.219 -54.312 13.086 1 13.65 67 ALA B C 1
ATOM 5368 O O . ALA B 1 67 ? -45.812 -53.156 13.258 1 13.65 67 ALA B O 1
ATOM 5369 N N . LEU B 1 68 ? -44.906 -54.906 12.844 1 13.8 68 LEU B N 1
ATOM 5370 C CA . LEU B 1 68 ? -44.312 -56.094 13.445 1 13.8 68 LEU B CA 1
ATOM 5371 C C . LEU B 1 68 ? -43.344 -55.719 14.578 1 13.8 68 LEU B C 1
ATOM 5373 O O . LEU B 1 68 ? -42.844 -54.594 14.609 1 13.8 68 LEU B O 1
ATOM 5377 N N . THR B 1 69 ? -42.594 -56.75 15.062 1 14.02 69 THR B N 1
ATOM 5378 C CA . THR B 1 69 ? -42.281 -57.562 16.25 1 14.02 69 THR B CA 1
ATOM 5379 C C . THR B 1 69 ? -40.906 -57.156 16.828 1 14.02 69 THR B C 1
ATOM 5381 O O . THR B 1 69 ? -40.812 -56.969 18.047 1 14.02 69 THR B O 1
ATOM 5384 N N . LEU B 1 70 ? -39.719 -57.656 16.266 1 13.99 70 LEU B N 1
ATOM 5385 C CA . LEU B 1 70 ? -39.094 -58.75 17.016 1 13.99 70 LEU B CA 1
ATOM 5386 C C . LEU B 1 70 ? -38.125 -58.219 18.062 1 13.99 70 LEU B C 1
ATOM 5388 O O . LEU B 1 70 ? -37.688 -57.062 17.969 1 13.99 70 LEU B O 1
ATOM 5392 N N . PHE B 1 71 ? -36.938 -59.062 18.328 1 13.98 71 PHE B N 1
ATOM 5393 C CA . PHE B 1 71 ? -36.5 -59.938 19.422 1 13.98 71 PHE B CA 1
ATOM 5394 C C . PHE B 1 71 ? -35.406 -59.281 20.234 1 13.98 71 PHE B C 1
ATOM 5396 O O . PHE B 1 71 ? -34.844 -58.25 19.828 1 13.98 71 PHE B O 1
ATOM 5403 N N . HIS B 1 72 ? -34.156 -60 20.281 1 13.9 72 HIS B N 1
ATOM 5404 C CA . HIS B 1 72 ? -33.625 -60.844 21.375 1 13.9 72 HIS B CA 1
ATOM 5405 C C . HIS B 1 72 ? -32.562 -60.094 22.172 1 13.9 72 HIS B C 1
ATOM 5407 O O . HIS B 1 72 ? -32 -59.094 21.703 1 13.9 72 HIS B O 1
ATOM 5413 N N . PRO B 1 73 ? -31.312 -60.906 22.453 1 15.02 73 PRO B N 1
ATOM 5414 C CA . PRO B 1 73 ? -30.953 -61.469 23.766 1 15.02 73 PRO B CA 1
ATOM 5415 C C . PRO B 1 73 ? -29.922 -60.656 24.5 1 15.02 73 PRO B C 1
ATOM 5417 O O . PRO B 1 73 ? -29.328 -59.75 23.922 1 15.02 73 PRO B O 1
ATOM 5420 N N . PRO B 1 74 ? -28.859 -61.438 25.203 1 14.83 74 PRO B N 1
ATOM 5421 C CA . PRO B 1 74 ? -28.531 -61.594 26.625 1 14.83 74 PRO B CA 1
ATOM 5422 C C . PRO B 1 74 ? -27.281 -60.844 27.047 1 14.83 74 PRO B C 1
ATOM 5424 O O . PRO B 1 74 ? -27.344 -60.031 27.969 1 14.83 74 PRO B O 1
ATOM 5427 N N . SER B 1 75 ? -26.062 -61.625 27.312 1 14.09 75 SER B N 1
ATOM 5428 C CA . SER B 1 75 ? -25.516 -62.031 28.609 1 14.09 75 SER B CA 1
ATOM 5429 C C . SER B 1 75 ? -24.297 -61.219 28.984 1 14.09 75 SER B C 1
ATOM 5431 O O . SER B 1 75 ? -24.234 -60.625 30.062 1 14.09 75 SER B O 1
ATOM 5433 N N . GLN B 1 76 ? -22.922 -61.875 29.125 1 14.09 76 GLN B N 1
ATOM 5434 C CA . GLN B 1 76 ? -22.266 -62.281 30.359 1 14.09 76 GLN B CA 1
ATOM 5435 C C . GLN B 1 76 ? -21.109 -61.344 30.719 1 14.09 76 GLN B C 1
ATOM 5437 O O . GLN B 1 76 ? -21.047 -60.875 31.844 1 14.09 76 GLN B O 1
ATOM 5442 N N . LEU B 1 77 ? -19.656 -61.812 30.562 1 14.89 77 LEU B N 1
ATOM 5443 C CA . LEU B 1 77 ? -18.781 -62.312 31.609 1 14.89 77 LEU B CA 1
ATOM 5444 C C . LEU B 1 77 ? -17.875 -61.188 32.125 1 14.89 77 LEU B C 1
ATOM 5446 O O . LEU B 1 77 ? -17.719 -60.156 31.484 1 14.89 77 LEU B O 1
ATOM 5450 N N . GLY B 1 78 ? -16.516 -61.594 32.531 1 14.4 78 GLY B N 1
ATOM 5451 C CA . GLY B 1 78 ? -15.836 -61.75 33.812 1 14.4 78 GLY B CA 1
ATOM 5452 C C . GLY B 1 78 ? -14.859 -60.625 34.094 1 14.4 78 GLY B C 1
ATOM 5453 O O . GLY B 1 78 ? -14.641 -59.75 33.25 1 14.4 78 GLY B O 1
ATOM 5454 N N . HIS B 1 79 ? -13.508 -60.938 34.5 1 14.98 79 HIS B N 1
ATOM 5455 C CA . HIS B 1 79 ? -12.859 -60.844 35.812 1 14.98 79 HIS B CA 1
ATOM 5456 C C . HIS B 1 79 ? -11.898 -59.688 35.875 1 14.98 79 HIS B C 1
ATOM 5458 O O . HIS B 1 79 ? -12.039 -58.781 36.719 1 14.98 79 HIS B O 1
ATOM 5464 N N . GLY B 1 80 ? -10.461 -59.938 35.875 1 14.48 80 GLY B N 1
ATOM 5465 C CA . GLY B 1 80 ? -9.594 -59.906 37.031 1 14.48 80 GLY B CA 1
ATOM 5466 C C . GLY B 1 80 ? -8.812 -58.625 37.188 1 14.48 80 GLY B C 1
ATOM 5467 O O . GLY B 1 80 ? -8.883 -57.75 36.344 1 14.48 80 GLY B O 1
ATOM 5468 N N . GLN B 1 81 ? -7.32 -58.656 37.312 1 14.8 81 GLN B N 1
ATOM 5469 C CA . GLN B 1 81 ? -6.469 -58.438 38.469 1 14.8 81 GLN B CA 1
ATOM 5470 C C . GLN B 1 81 ? -5.844 -57.062 38.438 1 14.8 81 GLN B C 1
ATOM 5472 O O . GLN B 1 81 ? -5.902 -56.375 37.438 1 14.8 81 GLN B O 1
ATOM 5477 N N . THR B 1 82 ? -4.398 -56.938 38.844 1 14.96 82 THR B N 1
ATOM 5478 C CA . THR B 1 82 ? -3.756 -56.469 40.062 1 14.96 82 THR B CA 1
ATOM 5479 C C . THR B 1 82 ? -3.086 -55.125 39.844 1 14.96 82 THR B C 1
ATOM 5481 O O . THR B 1 82 ? -3.332 -54.156 40.594 1 14.96 82 THR B O 1
ATOM 5484 N N . SER B 1 83 ? -1.659 -55 39.469 1 15.25 83 SER B N 1
ATOM 5485 C CA . SER B 1 83 ? -0.639 -54.656 40.469 1 15.25 83 SER B CA 1
ATOM 5486 C C . SER B 1 83 ? -0.298 -53.188 40.406 1 15.25 83 SER B C 1
ATOM 5488 O O . SER B 1 83 ? -0.605 -52.5 39.438 1 15.25 83 SER B O 1
ATOM 5490 N N . HIS B 1 84 ? 0.905 -52.688 41.125 1 15.16 84 HIS B N 1
ATOM 5491 C CA . HIS B 1 84 ? 1.289 -51.781 42.188 1 15.16 84 HIS B CA 1
ATOM 5492 C C . HIS B 1 84 ? 1.952 -50.531 41.625 1 15.16 84 HIS B C 1
ATOM 5494 O O . HIS B 1 84 ? 1.646 -49.406 42.062 1 15.16 84 HIS B O 1
ATOM 5500 N N . CYS B 1 85 ? 3.076 -50.562 40.812 1 15.52 85 CYS B N 1
ATOM 5501 C CA . CYS B 1 85 ? 4.301 -50.062 41.438 1 15.52 85 CYS B CA 1
ATOM 5502 C C . CYS B 1 85 ? 4.344 -48.531 41.438 1 15.52 85 CYS B C 1
ATOM 5504 O O . CYS B 1 85 ? 3.646 -47.906 40.656 1 15.52 85 CYS B O 1
ATOM 5506 N N . ASP B 1 86 ? 5.648 -47.875 41.438 1 16.08 86 ASP B N 1
ATOM 5507 C CA . ASP B 1 86 ? 6.461 -47.062 42.344 1 16.08 86 ASP B CA 1
ATOM 5508 C C . ASP B 1 86 ? 6.465 -45.594 41.875 1 16.08 86 ASP B C 1
ATOM 5510 O O . ASP B 1 86 ? 6.238 -45.312 40.719 1 16.08 86 ASP B O 1
ATOM 5514 N N . GLN B 1 87 ? 6.902 -44.594 42.812 1 15.88 87 GLN B N 1
ATOM 5515 C CA . GLN B 1 87 ? 6.637 -43.25 43.312 1 15.88 87 GLN B CA 1
ATOM 5516 C C . GLN B 1 87 ? 7.496 -42.219 42.562 1 15.88 87 GLN B C 1
ATOM 5518 O O . GLN B 1 87 ? 7.262 -41.031 42.688 1 15.88 87 GLN B O 1
ATOM 5523 N N . GLU B 1 88 ? 8.531 -42.531 41.75 1 16.69 88 GLU B N 1
ATOM 5524 C CA . GLU B 1 88 ? 9.695 -41.719 42.094 1 16.69 88 GLU B CA 1
ATOM 5525 C C . GLU B 1 88 ? 9.508 -40.281 41.656 1 16.69 88 GLU B C 1
ATOM 5527 O O . GLU B 1 88 ? 8.883 -40 40.625 1 16.69 88 GLU B O 1
ATOM 5532 N N . GLY B 1 89 ? 9.953 -39.219 42.531 1 16 89 GLY B N 1
ATOM 5533 C CA . GLY B 1 89 ? 9.648 -37.875 42.938 1 16 89 GLY B CA 1
ATOM 5534 C C . GLY B 1 89 ? 10.18 -36.812 41.938 1 16 89 GLY B C 1
ATOM 5535 O O . GLY B 1 89 ? 9.453 -35.906 41.531 1 16 89 GLY B O 1
ATOM 5536 N N . PRO B 1 90 ? 11.555 -36.719 41.656 1 16.36 90 PRO B N 1
ATOM 5537 C CA . PRO B 1 90 ? 12.148 -35.5 42.25 1 16.36 90 PRO B CA 1
ATOM 5538 C C . PRO B 1 90 ? 12 -34.281 41.375 1 16.36 90 PRO B C 1
ATOM 5540 O O . PRO B 1 90 ? 11.57 -33.219 41.844 1 16.36 90 PRO B O 1
ATOM 5543 N N . ARG B 1 91 ? 12.969 -33.938 40.281 1 16.89 91 ARG B N 1
ATOM 5544 C CA . ARG B 1 91 ? 14.023 -32.938 40.375 1 16.89 91 ARG B CA 1
ATOM 5545 C C . ARG B 1 91 ? 13.602 -31.625 39.688 1 16.89 91 ARG B C 1
ATOM 5547 O O . ARG B 1 91 ? 13 -31.656 38.625 1 16.89 91 ARG B O 1
ATOM 5554 N N . GLU B 1 92 ? 13.742 -30.359 40.344 1 16.33 92 GLU B N 1
ATOM 5555 C CA . GLU B 1 92 ? 13.289 -28.969 40.312 1 16.33 92 GLU B CA 1
ATOM 5556 C C . GLU B 1 92 ? 14 -28.172 39.219 1 16.33 92 GLU B C 1
ATOM 5558 O O . GLU B 1 92 ? 14.016 -26.938 39.25 1 16.33 92 GLU B O 1
ATOM 5563 N N . VAL B 1 93 ? 14.273 -28.531 38.031 1 16.23 93 VAL B N 1
ATOM 5564 C CA . VAL B 1 93 ? 15.305 -27.719 37.375 1 16.23 93 VAL B CA 1
ATOM 5565 C C . VAL B 1 93 ? 14.805 -26.297 37.188 1 16.23 93 VAL B C 1
ATOM 5567 O O . VAL B 1 93 ? 13.734 -26.062 36.625 1 16.23 93 VAL B O 1
ATOM 5570 N N . CYS B 1 94 ? 15.367 -25.188 37.938 1 15.95 94 CYS B N 1
ATOM 5571 C CA . CYS B 1 94 ? 15.188 -23.766 38.219 1 15.95 94 CYS B CA 1
ATOM 5572 C C . CYS B 1 94 ? 15.5 -22.922 37 1 15.95 94 CYS B C 1
ATOM 5574 O O . CYS B 1 94 ? 16.672 -22.688 36.688 1 15.95 94 CYS B O 1
ATOM 5576 N N . TRP B 1 95 ? 15.25 -23.188 35.75 1 16.81 95 TRP B N 1
ATOM 5577 C CA . TRP B 1 95 ? 16.016 -22.375 34.812 1 16.81 95 TRP B CA 1
ATOM 5578 C C . TRP B 1 95 ? 15.703 -20.891 34.969 1 16.81 95 TRP B C 1
ATOM 5580 O O . TRP B 1 95 ? 14.562 -20.531 35.25 1 16.81 95 TRP B O 1
ATOM 5590 N N . GLY B 1 96 ? 16.781 -19.984 35.156 1 16.83 96 GLY B N 1
ATOM 5591 C CA . GLY B 1 96 ? 17.125 -18.609 35.438 1 16.83 96 GLY B CA 1
ATOM 5592 C C . GLY B 1 96 ? 16.484 -17.625 34.5 1 16.83 96 GLY B C 1
ATOM 5593 O O . GLY B 1 96 ? 16.312 -17.922 33.312 1 16.83 96 GLY B O 1
ATOM 5594 N N . LEU B 1 97 ? 15.766 -16.5 34.969 1 17.16 97 LEU B N 1
ATOM 5595 C CA . LEU B 1 97 ? 14.891 -15.367 34.719 1 17.16 97 LEU B CA 1
ATOM 5596 C C . LEU B 1 97 ? 15.547 -14.375 33.781 1 17.16 97 LEU B C 1
ATOM 5598 O O . LEU B 1 97 ? 16.766 -14.375 33.625 1 17.16 97 LEU B O 1
ATOM 5602 N N . LEU B 1 98 ? 14.891 -13.117 33.469 1 18.36 98 LEU B N 1
ATOM 5603 C CA . LEU B 1 98 ? 14.422 -12.008 32.656 1 18.36 98 LEU B CA 1
ATOM 5604 C C . LEU B 1 98 ? 15.383 -10.82 32.75 1 18.36 98 LEU B C 1
ATOM 5606 O O . LEU B 1 98 ? 15.219 -9.836 32.031 1 18.36 98 LEU B O 1
ATOM 5610 N N . GLU B 1 99 ? 16.516 -10.531 33.531 1 19.44 99 GLU B N 1
ATOM 5611 C CA . GLU B 1 99 ? 16.688 -9.211 34.125 1 19.44 99 GLU B CA 1
ATOM 5612 C C . GLU B 1 99 ? 17.281 -8.227 33.125 1 19.44 99 GLU B C 1
ATOM 5614 O O . GLU B 1 99 ? 17.609 -7.09 33.469 1 19.44 99 GLU B O 1
ATOM 5619 N N . SER B 1 100 ? 17.531 -8.375 31.891 1 19.2 100 SER B N 1
ATOM 5620 C CA . SER B 1 100 ? 18.625 -7.586 31.359 1 19.2 100 SER B CA 1
ATOM 5621 C C . SER B 1 100 ? 18.219 -6.129 31.156 1 19.2 100 SER B C 1
ATOM 5623 O O . SER B 1 100 ? 17.5 -5.805 30.203 1 19.2 100 SER B O 1
ATOM 5625 N N . SER B 1 101 ? 17.75 -5.18 32.156 1 21.97 101 SER B N 1
ATOM 5626 C CA . SER B 1 101 ? 17.203 -3.84 32.344 1 21.97 101 SER B CA 1
ATOM 5627 C C . SER B 1 101 ? 18.203 -2.77 31.922 1 21.97 101 SER B C 1
ATOM 5629 O O . SER B 1 101 ? 17.844 -1.609 31.734 1 21.97 101 SER B O 1
ATOM 5631 N N . SER B 1 102 ? 19.531 -2.805 32.156 1 22.09 102 SER B N 1
ATOM 5632 C CA . SER B 1 102 ? 20.328 -1.673 32.594 1 22.09 102 SER B CA 1
ATOM 5633 C C . SER B 1 102 ? 20.641 -0.723 31.438 1 22.09 102 SER B C 1
ATOM 5635 O O . SER B 1 102 ? 20.859 0.472 31.656 1 22.09 102 SER B O 1
ATOM 5637 N N . ASP B 1 103 ? 20.844 -1.131 30.234 1 21.94 103 ASP B N 1
ATOM 5638 C CA . ASP B 1 103 ? 21.781 -0.373 29.422 1 21.94 103 ASP B CA 1
ATOM 5639 C C . ASP B 1 103 ? 21.109 0.82 28.75 1 21.94 103 ASP B C 1
ATOM 5641 O O . ASP B 1 103 ? 21.766 1.646 28.109 1 21.94 103 ASP B O 1
ATOM 5645 N N . PHE B 1 104 ? 19.797 0.905 28.672 1 22.92 104 PHE B N 1
ATOM 5646 C CA . PHE B 1 104 ? 19.234 1.962 27.844 1 22.92 104 PHE B CA 1
ATOM 5647 C C . PHE B 1 104 ? 19.25 3.299 28.578 1 22.92 104 PHE B C 1
ATOM 5649 O O . PHE B 1 104 ? 18.906 4.336 28 1 22.92 104 PHE B O 1
ATOM 5656 N N . LYS B 1 105 ? 19.484 3.346 29.906 1 24.39 105 LYS B N 1
ATOM 5657 C CA . LYS B 1 105 ? 19.453 4.57 30.703 1 24.39 105 LYS B CA 1
ATOM 5658 C C . LYS B 1 105 ? 20.625 5.488 30.344 1 24.39 105 LYS B C 1
ATOM 5660 O O . LYS B 1 105 ? 20.578 6.691 30.609 1 24.39 105 LYS B O 1
ATOM 5665 N N . GLU B 1 106 ? 21.75 4.926 30.109 1 22.52 106 GLU B N 1
ATOM 5666 C CA . GLU B 1 106 ? 22.969 5.734 30.094 1 22.52 106 GLU B CA 1
ATOM 5667 C C . GLU B 1 106 ? 22.922 6.746 28.938 1 22.52 106 GLU B C 1
ATOM 5669 O O . GLU B 1 106 ? 23.484 7.84 29.062 1 22.52 106 GLU B O 1
ATOM 5674 N N . TRP B 1 107 ? 22.219 6.422 27.906 1 24.67 107 TRP B N 1
ATOM 5675 C CA . TRP B 1 107 ? 22.469 7.227 26.719 1 24.67 107 TRP B CA 1
ATOM 5676 C C . TRP B 1 107 ? 21.75 8.57 26.797 1 24.67 107 TRP B C 1
ATOM 5678 O O . TRP B 1 107 ? 22.281 9.594 26.359 1 24.67 107 TRP B O 1
ATOM 5688 N N . VAL B 1 108 ? 20.734 8.75 27.641 1 25.42 108 VAL B N 1
ATOM 5689 C CA . VAL B 1 108 ? 19.969 10 27.609 1 25.42 108 VAL B CA 1
ATOM 5690 C C . VAL B 1 108 ? 20.781 11.109 28.281 1 25.42 108 VAL B C 1
ATOM 5692 O O . VAL B 1 108 ? 20.547 12.297 28.016 1 25.42 108 VAL B O 1
ATOM 5695 N N . ARG B 1 109 ? 21.688 10.875 29.219 1 23.44 109 ARG B N 1
ATOM 5696 C CA . ARG B 1 109 ? 22.25 11.945 30.031 1 23.44 109 ARG B CA 1
ATOM 5697 C C . ARG B 1 109 ? 23.219 12.805 29.219 1 23.44 109 ARG B C 1
ATOM 5699 O O . ARG B 1 109 ? 23.625 13.883 29.672 1 23.44 109 ARG B O 1
ATOM 5706 N N . ARG B 1 110 ? 23.938 12.211 28.328 1 23.89 110 ARG B N 1
ATOM 5707 C CA . ARG B 1 110 ? 25.125 12.984 27.969 1 23.89 110 ARG B CA 1
ATOM 5708 C C . ARG B 1 110 ? 24.75 14.203 27.141 1 23.89 110 ARG B C 1
ATOM 5710 O O . ARG B 1 110 ? 25.609 15.008 26.781 1 23.89 110 ARG B O 1
ATOM 5717 N N . THR B 1 111 ? 23.625 14.289 26.453 1 22.75 111 THR B N 1
ATOM 5718 C CA . THR B 1 111 ? 23.625 15.297 25.391 1 22.75 111 THR B CA 1
ATOM 5719 C C . THR B 1 111 ? 23.344 16.688 25.969 1 22.75 111 THR B C 1
ATOM 5721 O O . THR B 1 111 ? 22.938 17.594 25.234 1 22.75 111 THR B O 1
ATOM 5724 N N . LYS B 1 112 ? 23.547 16.938 27.328 1 22.97 112 LYS B N 1
ATOM 5725 C CA . LYS B 1 112 ? 23.109 18.234 27.844 1 22.97 112 LYS B CA 1
ATOM 5726 C C . LYS B 1 112 ? 23.922 19.375 27.234 1 22.97 112 LYS B C 1
ATOM 5728 O O . LYS B 1 112 ? 23.531 20.547 27.328 1 22.97 112 LYS B O 1
ATOM 5733 N N . ARG B 1 113 ? 25.25 19.297 27.125 1 21.95 113 ARG B N 1
ATOM 5734 C CA . ARG B 1 113 ? 25.922 20.562 27.391 1 21.95 113 ARG B CA 1
ATOM 5735 C C . ARG B 1 113 ? 25.719 21.547 26.234 1 21.95 113 ARG B C 1
ATOM 5737 O O . ARG B 1 113 ? 25.625 22.75 26.453 1 21.95 113 ARG B O 1
ATOM 5744 N N . ASP B 1 114 ? 26.266 21.188 24.906 1 22.52 114 ASP B N 1
ATOM 5745 C CA . ASP B 1 114 ? 26.828 22.312 24.172 1 22.52 114 ASP B CA 1
ATOM 5746 C C . ASP B 1 114 ? 25.734 23.156 23.531 1 22.52 114 ASP B C 1
ATOM 5748 O O . ASP B 1 114 ? 25.219 22.812 22.453 1 22.52 114 ASP B O 1
ATOM 5752 N N . LYS B 1 115 ? 24.891 23.859 24.266 1 26.86 115 LYS B N 1
ATOM 5753 C CA . LYS B 1 115 ? 23.734 24.672 23.906 1 26.86 115 LYS B CA 1
ATOM 5754 C C . LYS B 1 115 ? 24.156 25.906 23.109 1 26.86 115 LYS B C 1
ATOM 5756 O O . LYS B 1 115 ? 23.438 26.906 23.078 1 26.86 115 LYS B O 1
ATOM 5761 N N . ARG B 1 116 ? 25.375 25.984 22.484 1 24.7 116 ARG B N 1
ATOM 5762 C CA . ARG B 1 116 ? 25.625 27.375 22.078 1 24.7 116 ARG B CA 1
ATOM 5763 C C . ARG B 1 116 ? 24.641 27.797 20.984 1 24.7 116 ARG B C 1
ATOM 5765 O O . ARG B 1 116 ? 23.922 26.953 20.422 1 24.7 116 ARG B O 1
ATOM 5772 N N . ASP B 1 117 ? 25.141 28.781 20 1 25.05 117 ASP B N 1
ATOM 5773 C CA . ASP B 1 117 ? 24.625 29.953 19.281 1 25.05 117 ASP B CA 1
ATOM 5774 C C . ASP B 1 117 ? 23.906 29.531 18 1 25.05 117 ASP B C 1
ATOM 5776 O O . ASP B 1 117 ? 24.406 29.766 16.906 1 25.05 117 ASP B O 1
ATOM 5780 N N . GLY B 1 118 ? 23.312 28.375 17.969 1 25.72 118 GLY B N 1
ATOM 5781 C CA . GLY B 1 118 ? 22.859 27.844 16.703 1 25.72 118 GLY B CA 1
ATOM 5782 C C . GLY B 1 118 ? 21.766 28.672 16.062 1 25.72 118 GLY B C 1
ATOM 5783 O O . GLY B 1 118 ? 20.688 28.859 16.641 1 25.72 118 GLY B O 1
ATOM 5784 N N . GLY B 1 119 ? 22.172 29.812 15.336 1 24.56 119 GLY B N 1
ATOM 5785 C CA . GLY B 1 119 ? 21.203 30.5 14.5 1 24.56 119 GLY B CA 1
ATOM 5786 C C . GLY B 1 119 ? 20.297 29.562 13.734 1 24.56 119 GLY B C 1
ATOM 5787 O O . GLY B 1 119 ? 20.75 28.812 12.883 1 24.56 119 GLY B O 1
ATOM 5788 N N . LYS B 1 120 ? 19.297 29.125 14.367 1 30.83 120 LYS B N 1
ATOM 5789 C CA . LYS B 1 120 ? 18.297 28.219 13.836 1 30.83 120 LYS B CA 1
ATOM 5790 C C . LYS B 1 120 ? 17.594 28.812 12.609 1 30.83 120 LYS B C 1
ATOM 5792 O O . LYS B 1 120 ? 16.844 29.781 12.727 1 30.83 120 LYS B O 1
ATOM 5797 N N . ARG B 1 121 ? 18.281 29 11.414 1 29.7 121 ARG B N 1
ATOM 5798 C CA . ARG B 1 121 ? 17.5 29.234 10.203 1 29.7 121 ARG B CA 1
ATOM 5799 C C . ARG B 1 121 ? 16.281 28.328 10.156 1 29.7 121 ARG B C 1
ATOM 5801 O O . ARG B 1 121 ? 16.406 27.094 10.188 1 29.7 121 ARG B O 1
ATOM 5808 N N . PHE B 1 122 ? 15.203 28.875 10.5 1 29.25 122 PHE B N 1
ATOM 5809 C CA . PHE B 1 122 ? 13.906 28.219 10.641 1 29.25 122 PHE B CA 1
ATOM 5810 C C . PHE B 1 122 ? 13.359 27.797 9.273 1 29.25 122 PHE B C 1
ATOM 5812 O O . PHE B 1 122 ? 13.125 28.641 8.406 1 29.25 122 PHE B O 1
ATOM 5819 N N . ALA B 1 123 ? 13.812 26.797 8.711 1 29.52 123 ALA B N 1
ATOM 5820 C CA . ALA B 1 123 ? 13.227 26.031 7.605 1 29.52 123 ALA B CA 1
ATOM 5821 C C . ALA B 1 123 ? 11.766 25.703 7.895 1 29.52 123 ALA B C 1
ATOM 5823 O O . ALA B 1 123 ? 11.422 25.281 9.008 1 29.52 123 ALA B O 1
ATOM 5824 N N . PHE B 1 124 ? 10.93 26.25 7.062 1 27.69 124 PHE B N 1
ATOM 5825 C CA . PHE B 1 124 ? 9.469 26.25 7.051 1 27.69 124 PHE B CA 1
ATOM 5826 C C . PHE B 1 124 ? 8.93 24.844 6.914 1 27.69 124 PHE B C 1
ATOM 5828 O O . PHE B 1 124 ? 9.273 24.125 5.969 1 27.69 124 PHE B O 1
ATOM 5835 N N . GLN B 1 125 ? 8.43 24.203 7.859 1 26.86 125 GLN B N 1
ATOM 5836 C CA . GLN B 1 125 ? 8.039 22.828 8.18 1 26.86 125 GLN B CA 1
ATOM 5837 C C . GLN B 1 125 ? 6.59 22.562 7.773 1 26.86 125 GLN B C 1
ATOM 5839 O O . GLN B 1 125 ? 5.688 23.328 8.133 1 26.86 125 GLN B O 1
ATOM 5844 N N . SER B 1 126 ? 6.254 22.047 6.562 1 27.92 126 SER B N 1
ATOM 5845 C CA . SER B 1 126 ? 4.98 21.734 5.926 1 27.92 126 SER B CA 1
ATOM 5846 C C . SER B 1 126 ? 4.242 20.625 6.684 1 27.92 126 SER B C 1
ATOM 5848 O O . SER B 1 126 ? 4.809 19.562 6.945 1 27.92 126 SER B O 1
ATOM 5850 N N . GLN B 1 127 ? 3.125 20.859 7.426 1 33.28 127 GLN B N 1
ATOM 5851 C CA . GLN B 1 127 ? 2.607 20.078 8.539 1 33.28 127 GLN B CA 1
ATOM 5852 C C . GLN B 1 127 ? 1.459 19.172 8.086 1 33.28 127 GLN B C 1
ATOM 5854 O O . GLN B 1 127 ? 0.531 19.641 7.418 1 33.28 127 GLN B O 1
ATOM 5859 N N . PRO B 1 128 ? 1.639 18.016 7.758 1 41.09 128 PRO B N 1
ATOM 5860 C CA . PRO B 1 128 ? 0.523 17.062 7.758 1 41.09 128 PRO B CA 1
ATOM 5861 C C . PRO B 1 128 ? -0.252 17.062 9.07 1 41.09 128 PRO B C 1
ATOM 5863 O O . PRO B 1 128 ? 0.271 17.484 10.102 1 41.09 128 PRO B O 1
ATOM 5866 N N . GLU B 1 129 ? -1.658 16.859 9.117 1 50.22 129 GLU B N 1
ATOM 5867 C CA . GLU B 1 129 ? -2.49 17.156 10.273 1 50.22 129 GLU B CA 1
ATOM 5868 C C . GLU B 1 129 ? -2.059 16.359 11.492 1 50.22 129 GLU B C 1
ATOM 5870 O O . GLU B 1 129 ? -2.145 15.125 11.492 1 50.22 129 GLU B O 1
ATOM 5875 N N . THR B 1 130 ? -1.155 16.953 12.211 1 67.62 130 THR B N 1
ATOM 5876 C CA . THR B 1 130 ? -0.828 16.328 13.484 1 67.62 130 THR B CA 1
ATOM 5877 C C . THR B 1 130 ? -1.967 16.5 14.484 1 67.62 130 THR B C 1
ATOM 5879 O O . THR B 1 130 ? -2.258 17.625 14.906 1 67.62 130 THR B O 1
ATOM 5882 N N . LYS B 1 131 ? -2.725 15.523 14.492 1 86.44 131 LYS B N 1
ATOM 5883 C CA . LYS B 1 131 ? -3.889 15.461 15.375 1 86.44 131 LYS B CA 1
ATOM 5884 C C . LYS B 1 131 ? -3.494 15.727 16.828 1 86.44 131 LYS B C 1
ATOM 5886 O O . LYS B 1 131 ? -4.352 16 17.672 1 86.44 131 LYS B O 1
ATOM 5891 N N . VAL B 1 132 ? -2.238 15.93 17.047 1 91.38 132 VAL B N 1
ATOM 5892 C CA . VAL B 1 132 ? -1.671 15.961 18.391 1 91.38 132 VAL B CA 1
ATOM 5893 C C . VAL B 1 132 ? -2.072 17.266 19.094 1 91.38 132 VAL B C 1
ATOM 5895 O O . VAL B 1 132 ? -2.264 17.281 20.312 1 91.38 132 VAL B O 1
ATOM 5898 N N . THR B 1 133 ? -2.277 18.281 18.375 1 94.38 133 THR B N 1
ATOM 5899 C CA . THR B 1 133 ? -2.504 19.594 19 1 94.38 133 THR B CA 1
ATOM 5900 C C . THR B 1 133 ? -3.967 20 18.875 1 94.38 133 THR B C 1
ATOM 5902 O O . THR B 1 133 ? -4.359 21.062 19.359 1 94.38 133 THR B O 1
ATOM 5905 N N . HIS B 1 134 ? -4.801 19.156 18.328 1 94.56 134 HIS B N 1
ATOM 5906 C CA . HIS B 1 134 ? -6.168 19.547 18 1 94.56 134 HIS B CA 1
ATOM 5907 C C . HIS B 1 134 ? -6.996 19.797 19.25 1 94.56 134 HIS B C 1
ATOM 5909 O O . HIS B 1 134 ? -7.926 20.594 19.234 1 94.56 134 HIS B O 1
ATOM 5915 N N . TYR B 1 135 ? -6.684 19.188 20.328 1 95.06 135 TYR B N 1
ATOM 5916 C CA . TYR B 1 135 ? -7.434 19.359 21.562 1 95.06 135 TYR B CA 1
ATOM 5917 C C . TYR B 1 135 ? -7.387 20.812 22.031 1 95.06 135 TYR B C 1
ATOM 5919 O O . TYR B 1 135 ? -8.258 21.266 22.781 1 95.06 135 TYR B O 1
ATOM 5927 N N . LYS B 1 136 ? -6.441 21.594 21.516 1 95.12 136 LYS B N 1
ATOM 5928 C CA . LYS B 1 136 ? -6.281 23 21.891 1 95.12 136 LYS B CA 1
ATOM 5929 C C . LYS B 1 136 ? -6.957 23.922 20.875 1 95.12 136 LYS B C 1
ATOM 5931 O O . LYS B 1 136 ? -6.953 25.141 21.047 1 95.12 136 LYS B O 1
ATOM 5936 N N . GLN B 1 137 ? -7.586 23.328 19.938 1 96.56 137 GLN B N 1
ATOM 5937 C CA . GLN B 1 137 ? -7.988 24.172 18.812 1 96.56 137 GLN B CA 1
ATOM 5938 C C . GLN B 1 137 ? -9.508 24.281 18.719 1 96.56 137 GLN B C 1
ATOM 5940 O O . GLN B 1 137 ? -10.031 25.188 18.078 1 96.56 137 GLN B O 1
ATOM 5945 N N . TYR B 1 138 ? -10.242 23.406 19.391 1 95.69 138 TYR B N 1
ATOM 5946 C CA . TYR B 1 138 ? -11.703 23.422 19.375 1 95.69 138 TYR B CA 1
ATOM 5947 C C . TYR B 1 138 ? -12.25 24.609 20.156 1 95.69 138 TYR B C 1
ATOM 5949 O O . TYR B 1 138 ? -11.547 25.172 21 1 95.69 138 TYR B O 1
ATOM 5957 N N . PRO B 1 139 ? -13.539 24.969 19.859 1 95.44 139 PRO B N 1
ATOM 5958 C CA . PRO B 1 139 ? -14.148 25.984 20.719 1 95.44 139 PRO B CA 1
ATOM 5959 C C . PRO B 1 139 ? -14.094 25.609 22.203 1 95.44 139 PRO B C 1
ATOM 5961 O O . PRO B 1 139 ? -14.242 24.438 22.547 1 95.44 139 PRO B O 1
ATOM 5964 N N . PRO B 1 140 ? -13.812 26.672 23 1 94.31 140 PRO B N 1
ATOM 5965 C CA . PRO B 1 140 ? -13.828 26.375 24.438 1 94.31 140 PRO B CA 1
ATOM 5966 C C . PRO B 1 140 ? -15.109 25.672 24.875 1 94.31 140 PRO B C 1
ATOM 5968 O O . PRO B 1 140 ? -16.203 26 24.391 1 94.31 140 PRO B O 1
ATOM 5971 N N . ASN B 1 141 ? -15.055 24.75 25.75 1 95.56 141 ASN B N 1
ATOM 5972 C CA . ASN B 1 141 ? -16.156 23.984 26.344 1 95.56 141 ASN B CA 1
ATOM 5973 C C . ASN B 1 141 ? -16.781 23.047 25.328 1 95.56 141 ASN B C 1
ATOM 5975 O O . ASN B 1 141 ? -18 22.812 25.344 1 95.56 141 ASN B O 1
ATOM 5979 N N . THR B 1 142 ? -16 22.656 24.344 1 96.75 142 THR B N 1
ATOM 5980 C CA . THR B 1 142 ? -16.453 21.562 23.484 1 96.75 142 THR B CA 1
ATOM 5981 C C . THR B 1 142 ? -16.578 20.266 24.266 1 96.75 142 THR B C 1
ATOM 5983 O O . THR B 1 142 ? -15.703 19.922 25.062 1 96.75 142 THR B O 1
ATOM 5986 N N . SER B 1 143 ? -17.734 19.531 24.094 1 98 143 SER B N 1
ATOM 5987 C CA . SER B 1 143 ? -17.953 18.344 24.891 1 98 143 SER B CA 1
ATOM 5988 C C . SER B 1 143 ? -18.234 17.125 24.016 1 98 143 SER B C 1
ATOM 5990 O O . SER B 1 143 ? -18.141 15.984 24.469 1 98 143 SER B O 1
ATOM 5992 N N . LYS B 1 144 ? -18.625 17.359 22.812 1 97.44 144 LYS B N 1
ATOM 5993 C CA . LYS B 1 144 ? -18.938 16.266 21.891 1 97.44 144 LYS B CA 1
ATOM 5994 C C . LYS B 1 144 ? -18.5 16.594 20.469 1 97.44 144 LYS B C 1
ATOM 5996 O O . LYS B 1 144 ? -18.672 17.719 20.016 1 97.44 144 LYS B O 1
ATOM 6001 N N . VAL B 1 145 ? -17.859 15.664 19.891 1 97 145 VAL B N 1
ATOM 6002 C CA . VAL B 1 145 ? -17.531 15.719 18.469 1 97 145 VAL B CA 1
ATOM 6003 C C . VAL B 1 145 ? -18.016 14.445 17.781 1 97 145 VAL B C 1
ATOM 6005 O O . VAL B 1 145 ? -17.781 13.336 18.266 1 97 145 VAL B O 1
ATOM 6008 N N . TYR B 1 146 ? -18.797 14.578 16.734 1 96.88 146 TYR B N 1
ATOM 6009 C CA . TYR B 1 146 ? -19.375 13.492 15.945 1 96.88 146 TYR B CA 1
ATOM 6010 C C . TYR B 1 146 ? -18.859 13.531 14.508 1 96.88 146 TYR B C 1
ATOM 6012 O O . TYR B 1 146 ? -18.938 14.562 13.844 1 96.88 146 TYR B O 1
ATOM 6020 N N . SER B 1 147 ? -18.266 12.391 14.078 1 97.06 147 SER B N 1
ATOM 6021 C CA . SER B 1 147 ? -17.734 12.281 12.719 1 97.06 147 SER B CA 1
ATOM 6022 C C . SER B 1 147 ? -18.281 11.047 12.008 1 97.06 147 SER B C 1
ATOM 6024 O O . SER B 1 147 ? -18.828 10.148 12.656 1 97.06 147 SER B O 1
ATOM 6026 N N . TYR B 1 148 ? -18.219 11.047 10.664 1 96.94 148 TYR B N 1
ATOM 6027 C CA . TYR B 1 148 ? -18.703 9.922 9.875 1 96.94 148 TYR B CA 1
ATOM 6028 C C . TYR B 1 148 ? -17.734 9.586 8.75 1 96.94 148 TYR B C 1
ATOM 6030 O O . TYR B 1 148 ? -16.875 10.398 8.406 1 96.94 148 TYR B O 1
ATOM 6038 N N . PHE B 1 149 ? -17.797 8.352 8.281 1 98 149 PHE B N 1
ATOM 6039 C CA . PHE B 1 149 ? -17.031 7.855 7.148 1 98 149 PHE B CA 1
ATOM 6040 C C . PHE B 1 149 ? -17.953 7.426 6.016 1 98 149 PHE B C 1
ATOM 6042 O O . PHE B 1 149 ? -18.969 6.77 6.25 1 98 149 PHE B O 1
ATOM 6049 N N . GLU B 1 150 ? -17.594 7.848 4.812 1 96.88 150 GLU B N 1
ATOM 6050 C CA . GLU B 1 150 ? -18.344 7.465 3.619 1 96.88 150 GLU B CA 1
ATOM 6051 C C . GLU B 1 150 ? -17.438 7.402 2.393 1 96.88 150 GLU B C 1
ATOM 6053 O O . GLU B 1 150 ? -16.312 7.871 2.432 1 96.88 150 GLU B O 1
ATOM 6058 N N . CYS B 1 151 ? -17.844 6.691 1.369 1 95.94 151 CYS B N 1
ATOM 6059 C CA . CYS B 1 151 ? -17.312 6.805 0.017 1 95.94 151 CYS B CA 1
ATOM 6060 C C . CYS B 1 151 ? -18.203 7.68 -0.853 1 95.94 151 CYS B C 1
ATOM 6062 O O . CYS B 1 151 ? -19.297 7.266 -1.24 1 95.94 151 CYS B O 1
ATOM 6064 N N . ARG B 1 152 ? -17.688 8.82 -1.188 1 89.81 152 ARG B N 1
ATOM 6065 C CA . ARG B 1 152 ? -18.516 9.852 -1.801 1 89.81 152 ARG B CA 1
ATOM 6066 C C . ARG B 1 152 ? -18.859 9.492 -3.24 1 89.81 152 ARG B C 1
ATOM 6068 O O . ARG B 1 152 ? -18.109 8.789 -3.91 1 89.81 152 ARG B O 1
ATOM 6075 N N . GLU B 1 153 ? -20.125 9.969 -3.646 1 77.81 153 GLU B N 1
ATOM 6076 C CA . GLU B 1 153 ? -20.578 9.773 -5.02 1 77.81 153 GLU B CA 1
ATOM 6077 C C . GLU B 1 153 ? -20.016 10.844 -5.949 1 77.81 153 GLU B C 1
ATOM 6079 O O . GLU B 1 153 ? -20.016 12.031 -5.613 1 77.81 153 GLU B O 1
ATOM 6084 N N . LYS B 1 154 ? -18.766 10.867 -6.402 1 60.28 154 LYS B N 1
ATOM 6085 C CA . LYS B 1 154 ? -18.422 12.008 -7.25 1 60.28 154 LYS B CA 1
ATOM 6086 C C . LYS B 1 154 ? -19.109 11.914 -8.609 1 60.28 154 LYS B C 1
ATOM 6088 O O . LYS B 1 154 ? -19.188 10.836 -9.203 1 60.28 154 LYS B O 1
ATOM 6093 N N . LYS B 1 155 ? -19.922 12.953 -8.82 1 52.06 155 LYS B N 1
ATOM 6094 C CA . LYS B 1 155 ? -20.25 13.078 -10.242 1 52.06 155 LYS B CA 1
ATOM 6095 C C . LYS B 1 155 ? -18.984 13.055 -11.102 1 52.06 155 LYS B C 1
ATOM 6097 O O . LYS B 1 155 ? -18.188 13.984 -11.062 1 52.06 155 LYS B O 1
ATOM 6102 N N . THR B 1 156 ? -18.297 12.062 -10.961 1 47.56 156 THR B N 1
ATOM 6103 C CA . THR B 1 156 ? -17.031 11.977 -11.68 1 47.56 156 THR B CA 1
ATOM 6104 C C . THR B 1 156 ? -17.203 12.391 -13.141 1 47.56 156 THR B C 1
ATOM 6106 O O . THR B 1 156 ? -17.984 11.766 -13.875 1 47.56 156 THR B O 1
ATOM 6109 N N . GLU B 1 157 ? -17.094 13.641 -13.328 1 42.66 157 GLU B N 1
ATOM 6110 C CA . GLU B 1 157 ? -17.125 14.164 -14.688 1 42.66 157 GLU B CA 1
ATOM 6111 C C . GLU B 1 157 ? -16.469 13.203 -15.672 1 42.66 157 GLU B C 1
ATOM 6113 O O . GLU B 1 157 ? -16.969 12.992 -16.781 1 42.66 157 GLU B O 1
ATOM 6118 N N . ASN B 1 158 ? -15.086 13.039 -15.586 1 41.78 158 ASN B N 1
ATOM 6119 C CA . ASN B 1 158 ? -14.336 12.531 -16.734 1 41.78 158 ASN B CA 1
ATOM 6120 C C . ASN B 1 158 ? -14.43 11.016 -16.844 1 41.78 158 ASN B C 1
ATOM 6122 O O . ASN B 1 158 ? -13.469 10.305 -16.531 1 41.78 158 ASN B O 1
ATOM 6126 N N . SER B 1 159 ? -15.461 10.508 -16.516 1 44.09 159 SER B N 1
ATOM 6127 C CA . SER B 1 159 ? -15.891 9.125 -16.688 1 44.09 159 SER B CA 1
ATOM 6128 C C . SER B 1 159 ? -15.547 8.617 -18.094 1 44.09 159 SER B C 1
ATOM 6130 O O . SER B 1 159 ? -15.953 7.52 -18.484 1 44.09 159 SER B O 1
ATOM 6132 N N . LYS B 1 160 ? -15.156 9.555 -18.859 1 40.97 160 LYS B N 1
ATOM 6133 C CA . LYS B 1 160 ? -15.094 9.055 -20.219 1 40.97 160 LYS B CA 1
ATOM 6134 C C . LYS B 1 160 ? -14.117 7.891 -20.344 1 40.97 160 LYS B C 1
ATOM 6136 O O . LYS B 1 160 ? -14.203 7.09 -21.266 1 40.97 160 LYS B O 1
ATOM 6141 N N . ILE B 1 161 ? -12.953 7.875 -19.562 1 46.75 161 ILE B N 1
ATOM 6142 C CA . ILE B 1 161 ? -11.922 6.926 -19.969 1 46.75 161 ILE B CA 1
ATOM 6143 C C . ILE B 1 161 ? -12.07 5.637 -19.156 1 46.75 161 IL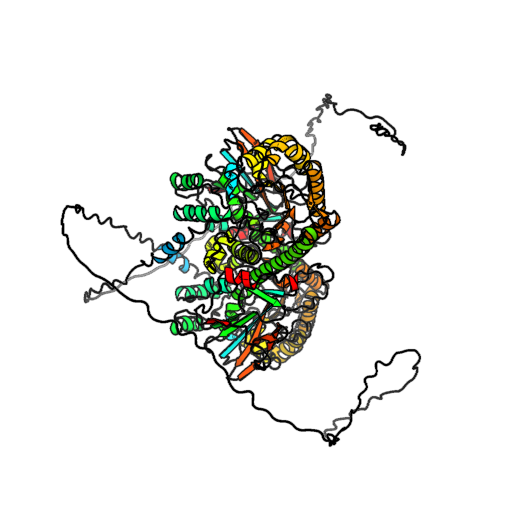E B C 1
ATOM 6145 O O . ILE B 1 161 ? -11.5 4.602 -19.531 1 46.75 161 ILE B O 1
ATOM 6149 N N . LYS B 1 162 ? -12.773 5.785 -17.906 1 53.41 162 LYS B N 1
ATOM 6150 C CA . LYS B 1 162 ? -12.812 4.516 -17.188 1 53.41 162 LYS B CA 1
ATOM 6151 C C . LYS B 1 162 ? -14.016 3.678 -17.625 1 53.41 162 LYS B C 1
ATOM 6153 O O . LYS B 1 162 ? -15.156 4.145 -17.562 1 53.41 162 LYS B O 1
ATOM 6158 N N . LYS B 1 163 ? -13.633 2.564 -18.141 1 61.78 163 LYS B N 1
ATOM 6159 C CA . LYS B 1 163 ? -14.633 1.628 -18.656 1 61.78 163 LYS B CA 1
ATOM 6160 C C . LYS B 1 163 ? -15.516 1.09 -17.531 1 61.78 163 LYS B C 1
ATOM 6162 O O . LYS B 1 163 ? -16.703 0.839 -17.734 1 61.78 163 LYS B O 1
ATOM 6167 N N . VAL B 1 164 ? -14.914 1.098 -16.188 1 73.44 164 VAL B N 1
ATOM 6168 C CA . VAL B 1 164 ? -15.695 0.5 -15.102 1 73.44 164 VAL B CA 1
ATOM 6169 C C . VAL B 1 164 ? -16.047 1.565 -14.07 1 73.44 164 VAL B C 1
ATOM 6171 O O . VAL B 1 164 ? -15.18 2.326 -13.633 1 73.44 164 VAL B O 1
ATOM 6174 N N . LYS B 1 165 ? -17.328 1.668 -13.828 1 81.81 165 LYS B N 1
ATOM 6175 C CA . LYS B 1 165 ? -17.844 2.607 -12.836 1 81.81 165 LYS B CA 1
ATOM 6176 C C . LYS B 1 165 ? -18.109 1.911 -11.5 1 81.81 165 LYS B C 1
ATOM 6178 O O . LYS B 1 165 ? -18.719 0.836 -11.469 1 81.81 165 LYS B O 1
ATOM 6183 N N . TYR B 1 166 ? -17.578 2.463 -10.469 1 91.56 166 TYR B N 1
ATOM 6184 C CA . TYR B 1 166 ? -17.828 1.957 -9.117 1 91.56 166 TYR B CA 1
ATOM 6185 C C . TYR B 1 166 ? -18.953 2.721 -8.445 1 91.56 166 TYR B C 1
ATOM 6187 O O . TYR B 1 166 ? -18.734 3.783 -7.855 1 91.56 166 TYR B O 1
ATOM 6195 N N . GLU B 1 167 ? -20.125 2.166 -8.484 1 92.69 167 GLU B N 1
ATOM 6196 C CA . GLU B 1 167 ? -21.297 2.861 -7.961 1 92.69 167 GLU B CA 1
ATOM 6197 C C . GLU B 1 167 ? -21.641 2.369 -6.559 1 92.69 167 GLU B C 1
ATOM 6199 O O . GLU B 1 167 ? -22.406 3.021 -5.84 1 92.69 167 GLU B O 1
ATOM 6204 N N . GLU B 1 168 ? -21.125 1.268 -6.234 1 95.19 168 GLU B N 1
ATOM 6205 C CA . GLU B 1 168 ? -21.375 0.672 -4.922 1 95.19 168 GLU B CA 1
ATOM 6206 C C . GLU B 1 168 ? -20.062 0.376 -4.191 1 95.19 168 GLU B C 1
ATOM 6208 O O . GLU B 1 168 ? -18.984 0.421 -4.789 1 95.19 168 GLU B O 1
ATOM 6213 N N . THR B 1 169 ? -20.234 0.128 -2.906 1 97.56 169 THR B N 1
ATOM 6214 C CA . THR B 1 169 ? -19.109 -0.269 -2.068 1 97.56 169 THR B CA 1
ATOM 6215 C C . THR B 1 169 ? -19.406 -1.584 -1.352 1 97.56 169 THR B C 1
ATOM 6217 O O . THR B 1 169 ? -20.562 -1.867 -1.015 1 97.56 169 THR B O 1
ATOM 6220 N N . VAL B 1 170 ? -18.406 -2.383 -1.233 1 98.62 170 VAL B N 1
ATOM 6221 C CA . VAL B 1 170 ? -18.469 -3.498 -0.294 1 98.62 170 VAL B CA 1
ATOM 6222 C C . VAL B 1 170 ? -17.781 -3.102 1.017 1 98.62 170 VAL B C 1
ATOM 6224 O O . VAL B 1 170 ? -16.578 -2.898 1.058 1 98.62 170 VAL B O 1
ATOM 6227 N N . PHE B 1 171 ? -18.641 -2.977 2.061 1 98.81 171 PHE B N 1
ATOM 6228 C CA . PHE B 1 171 ? -18.094 -2.557 3.342 1 98.81 171 PHE B CA 1
ATOM 6229 C C . PHE B 1 171 ? -17.328 -3.701 4.004 1 98.81 171 PHE B C 1
ATOM 6231 O O . PHE B 1 171 ? -17.906 -4.773 4.234 1 98.81 171 PHE B O 1
ATOM 6238 N N . TYR B 1 172 ? -15.977 -3.49 4.312 1 98.81 172 TYR B N 1
ATOM 6239 C CA . TYR B 1 172 ? -15.133 -4.539 4.875 1 98.81 172 TYR B CA 1
ATOM 6240 C C . TYR B 1 172 ? -13.883 -3.943 5.516 1 98.81 172 TYR B C 1
ATOM 6242 O O . TYR B 1 172 ? -13.352 -2.934 5.047 1 98.81 172 TYR B O 1
ATOM 6250 N N . GLY B 1 173 ? -13.438 -4.539 6.672 1 98.75 173 GLY B N 1
ATOM 6251 C CA . GLY B 1 173 ? -12.117 -4.242 7.207 1 98.75 173 GLY B CA 1
ATOM 6252 C C . GLY B 1 173 ? -12.172 -3.486 8.523 1 98.75 173 GLY B C 1
ATOM 6253 O O . GLY B 1 173 ? -11.164 -3.385 9.227 1 98.75 173 GLY B O 1
ATOM 6254 N N . LEU B 1 174 ? -13.32 -2.898 8.914 1 98.75 174 LEU B N 1
ATOM 6255 C CA . LEU B 1 174 ? -13.422 -2.125 10.148 1 98.75 174 LEU B CA 1
ATOM 6256 C C . LEU B 1 174 ? -13.203 -3.016 11.367 1 98.75 174 LEU B C 1
ATOM 6258 O O . LEU B 1 174 ? -12.523 -2.619 12.312 1 98.75 174 LEU B O 1
ATOM 6262 N N . GLN B 1 175 ? -13.781 -4.219 11.359 1 98.56 175 GLN B N 1
ATOM 6263 C CA . GLN B 1 175 ? -13.664 -5.145 12.484 1 98.56 175 GLN B CA 1
ATOM 6264 C C . GLN B 1 175 ? -12.195 -5.449 12.789 1 98.56 175 GLN B C 1
ATOM 6266 O O . GLN B 1 175 ? -11.812 -5.574 13.953 1 98.56 175 GLN B O 1
ATOM 6271 N N . TYR B 1 176 ? -11.398 -5.613 11.789 1 98.56 176 TYR B N 1
ATOM 6272 C CA . TYR B 1 176 ? -9.969 -5.805 11.969 1 98.56 176 TYR B CA 1
ATOM 6273 C C . TYR B 1 176 ? -9.344 -4.633 12.711 1 98.56 176 TYR B C 1
ATOM 6275 O O . TYR B 1 176 ? -8.578 -4.824 13.664 1 98.56 176 TYR B O 1
ATOM 6283 N N . ILE B 1 177 ? -9.617 -3.432 12.336 1 98.5 177 ILE B N 1
ATOM 6284 C CA . ILE B 1 177 ? -9.055 -2.229 12.938 1 98.5 177 ILE B CA 1
ATOM 6285 C C . ILE B 1 177 ? -9.477 -2.145 14.406 1 98.5 177 ILE B C 1
ATOM 6287 O O . ILE B 1 177 ? -8.656 -1.856 15.281 1 98.5 177 ILE B O 1
ATOM 6291 N N . LEU B 1 178 ? -10.75 -2.459 14.664 1 98.62 178 LEU B N 1
ATOM 6292 C CA . LEU B 1 178 ? -11.273 -2.412 16.031 1 98.62 178 LEU B CA 1
ATOM 6293 C C . LEU B 1 178 ? -10.539 -3.402 16.922 1 98.62 178 LEU B C 1
ATOM 6295 O O . LEU B 1 178 ? -10.125 -3.055 18.031 1 98.62 178 LEU B O 1
ATOM 6299 N N . ASN B 1 179 ? -10.32 -4.578 16.375 1 98.25 179 ASN B N 1
ATOM 6300 C CA . ASN B 1 179 ? -9.727 -5.648 17.188 1 98.25 179 ASN B CA 1
ATOM 6301 C C . ASN B 1 179 ? -8.227 -5.438 17.375 1 98.25 179 ASN B C 1
ATOM 6303 O O . ASN B 1 179 ? -7.699 -5.699 18.453 1 98.25 179 ASN B O 1
ATOM 6307 N N . LYS B 1 180 ? -7.605 -4.992 16.406 1 97.69 180 LYS B N 1
ATOM 6308 C CA . LYS B 1 180 ? -6.148 -4.914 16.484 1 97.69 180 LYS B CA 1
ATOM 6309 C C . LYS B 1 180 ? -5.699 -3.656 17.219 1 97.69 180 LYS B C 1
ATOM 6311 O O . LYS B 1 180 ? -4.727 -3.689 17.984 1 97.69 180 LYS B O 1
ATOM 6316 N N . TYR B 1 181 ? -6.422 -2.557 17.047 1 97.12 181 TYR B N 1
ATOM 6317 C CA . TYR B 1 181 ? -5.816 -1.292 17.453 1 97.12 181 TYR B CA 1
ATOM 6318 C C . TYR B 1 181 ? -6.637 -0.618 18.547 1 97.12 181 TYR B C 1
ATOM 6320 O O . TYR B 1 181 ? -6.125 0.233 19.281 1 97.12 181 TYR B O 1
ATOM 6328 N N . LEU B 1 182 ? -7.914 -0.922 18.703 1 98.06 182 LEU B N 1
ATOM 6329 C CA . LEU B 1 182 ? -8.734 -0.115 19.609 1 98.06 182 LEU B CA 1
ATOM 6330 C C . LEU B 1 182 ? -9.195 -0.935 20.797 1 98.06 182 LEU B C 1
ATOM 6332 O O . LEU B 1 182 ? -9.383 -0.394 21.891 1 98.06 182 LEU B O 1
ATOM 6336 N N . LYS B 1 183 ? -9.398 -2.193 20.625 1 98.31 183 LYS B N 1
ATOM 6337 C CA . LYS B 1 183 ? -9.984 -3.049 21.656 1 98.31 183 LYS B CA 1
ATOM 6338 C C . LYS B 1 183 ? -9.047 -3.184 22.859 1 98.31 183 LYS B C 1
ATOM 6340 O O . LYS B 1 183 ? -7.836 -3.328 22.688 1 98.31 183 LYS B O 1
ATOM 6345 N N . GLY B 1 184 ? -9.609 -3.084 24.031 1 98.31 184 GLY B N 1
ATOM 6346 C CA . GLY B 1 184 ? -8.867 -3.365 25.25 1 98.31 184 GLY B CA 1
ATOM 6347 C C . GLY B 1 184 ? -8.141 -2.152 25.797 1 98.31 184 GLY B C 1
ATOM 6348 O O . GLY B 1 184 ? -8.562 -1.016 25.578 1 98.31 184 GLY B O 1
ATOM 6349 N N . LYS B 1 185 ? -7.188 -2.418 26.656 1 98.38 185 LYS B N 1
ATOM 6350 C CA . LYS B 1 185 ? -6.379 -1.375 27.281 1 98.38 185 LYS B CA 1
ATOM 6351 C C . LYS B 1 185 ? -5.266 -0.905 26.359 1 98.38 185 LYS B C 1
ATOM 6353 O O . LYS B 1 185 ? -4.125 -1.359 26.469 1 98.38 185 LYS B O 1
ATOM 6358 N N . VAL B 1 186 ? -5.613 0.061 25.594 1 97.81 186 VAL B N 1
ATOM 6359 C CA . VAL B 1 186 ? -4.664 0.484 24.562 1 97.81 186 VAL B CA 1
ATOM 6360 C C . VAL B 1 186 ? -3.863 1.684 25.062 1 97.81 186 VAL B C 1
ATOM 6362 O O . VAL B 1 186 ? -2.852 2.059 24.469 1 97.81 186 VAL B O 1
ATOM 6365 N N . VAL B 1 187 ? -4.254 2.334 26.125 1 98.31 187 VAL B N 1
ATOM 6366 C CA . VAL B 1 187 ? -3.525 3.426 26.766 1 98.31 187 VAL B CA 1
ATOM 6367 C C . VAL B 1 187 ? -2.861 2.924 28.047 1 98.31 187 VAL B C 1
ATOM 6369 O O . VAL B 1 187 ? -3.537 2.422 28.938 1 98.31 187 VAL B O 1
ATOM 6372 N N . THR B 1 188 ? -1.557 3.059 28.078 1 98.31 188 THR B N 1
ATOM 6373 C CA . THR B 1 188 ? -0.792 2.668 29.266 1 98.31 188 THR B CA 1
ATOM 6374 C C . THR B 1 188 ? 0.151 3.787 29.688 1 98.31 188 THR B C 1
ATOM 6376 O O . THR B 1 188 ? 0.379 4.738 28.938 1 98.31 188 THR B O 1
ATOM 6379 N N . LYS B 1 189 ? 0.639 3.645 30.875 1 97.88 189 LYS B N 1
ATOM 6380 C CA . LYS B 1 189 ? 1.568 4.641 31.406 1 97.88 189 LYS B CA 1
ATOM 6381 C C . LYS B 1 189 ? 2.838 4.707 30.562 1 97.88 189 LYS B C 1
ATOM 6383 O O . LYS B 1 189 ? 3.355 5.797 30.297 1 97.88 189 LYS B O 1
ATOM 6388 N N . GLU B 1 190 ? 3.322 3.549 30.156 1 97.25 190 GLU B N 1
ATOM 6389 C CA . GLU B 1 190 ? 4.527 3.467 29.344 1 97.25 190 GLU B CA 1
ATOM 6390 C C . GLU B 1 190 ? 4.324 4.141 27.984 1 97.25 190 GLU B C 1
ATOM 6392 O O . GLU B 1 190 ? 5.195 4.871 27.516 1 97.25 190 GLU B O 1
ATOM 6397 N N . LYS B 1 191 ? 3.174 3.924 27.422 1 96.81 191 LYS B N 1
ATOM 6398 C CA . LYS B 1 191 ? 2.887 4.512 26.125 1 96.81 191 LYS B CA 1
ATOM 6399 C C . LYS B 1 191 ? 2.729 6.027 26.219 1 96.81 191 LYS B C 1
ATOM 6401 O O . LYS B 1 191 ? 3.131 6.758 25.312 1 96.81 191 LYS B O 1
ATOM 6406 N N . ILE B 1 192 ? 2.111 6.508 27.25 1 97.88 192 ILE B N 1
ATOM 6407 C CA . ILE B 1 192 ? 1.955 7.941 27.453 1 97.88 192 ILE B CA 1
ATOM 6408 C C . ILE B 1 192 ? 3.328 8.602 27.578 1 97.88 192 ILE B C 1
ATOM 6410 O O . ILE B 1 192 ? 3.584 9.641 26.969 1 97.88 192 ILE B O 1
ATOM 6414 N N . GLN B 1 193 ? 4.191 7.988 28.328 1 96.88 193 GLN B N 1
ATOM 6415 C CA . GLN B 1 193 ? 5.535 8.523 28.516 1 96.88 193 GLN B CA 1
ATOM 6416 C C . GLN B 1 193 ? 6.316 8.531 27.203 1 96.88 193 GLN B C 1
ATOM 6418 O O . GLN B 1 193 ? 6.98 9.523 26.875 1 96.88 193 GLN B O 1
ATOM 6423 N N . GLU B 1 194 ? 6.211 7.434 26.5 1 93.75 194 GLU B N 1
ATOM 6424 C CA . GLU B 1 194 ? 6.875 7.355 25.203 1 93.75 194 GLU B CA 1
ATOM 6425 C C . GLU B 1 194 ? 6.348 8.422 24.25 1 93.75 194 GLU B C 1
ATOM 6427 O O . GLU B 1 194 ? 7.129 9.086 23.562 1 93.75 194 GLU B O 1
ATOM 6432 N N . ALA B 1 195 ? 5.066 8.555 24.219 1 95.06 195 ALA B N 1
ATOM 6433 C CA . ALA B 1 195 ? 4.449 9.547 23.328 1 95.06 195 ALA B CA 1
ATOM 6434 C C . ALA B 1 195 ? 4.879 10.961 23.703 1 95.06 195 ALA B C 1
ATOM 6436 O O . ALA B 1 195 ? 5.164 11.781 22.828 1 95.06 195 ALA B O 1
ATOM 6437 N N . LYS B 1 196 ? 4.863 11.227 24.969 1 95.5 196 LYS B N 1
ATOM 6438 C CA . LYS B 1 196 ? 5.285 12.531 25.453 1 95.5 196 LYS B CA 1
ATOM 6439 C C . LYS B 1 196 ? 6.691 12.875 24.969 1 95.5 196 LYS B C 1
ATOM 6441 O O . LYS B 1 196 ? 6.934 13.984 24.484 1 95.5 196 LYS B O 1
ATOM 6446 N N . GLU B 1 197 ? 7.562 11.914 25.016 1 92.5 197 GLU B N 1
ATOM 6447 C CA . GLU B 1 197 ? 8.953 12.125 24.625 1 92.5 197 GLU B CA 1
ATOM 6448 C C . GLU B 1 197 ? 9.078 12.289 23.109 1 92.5 197 GLU B C 1
ATOM 6450 O O . GLU B 1 197 ? 9.734 13.219 22.641 1 92.5 197 GLU B O 1
ATOM 6455 N N . VAL B 1 198 ? 8.398 11.492 22.391 1 91.88 198 VAL B N 1
ATOM 6456 C CA . VAL B 1 198 ? 8.477 11.523 20.938 1 91.88 198 VAL B CA 1
ATOM 6457 C C . VAL B 1 198 ? 7.883 12.828 20.422 1 91.88 198 VAL B C 1
ATOM 6459 O O . VAL B 1 198 ? 8.469 13.484 19.547 1 91.88 198 VAL B O 1
ATOM 6462 N N . TYR B 1 199 ? 6.793 13.234 20.969 1 94.19 199 TYR B N 1
ATOM 6463 C CA . TYR B 1 199 ? 6.117 14.422 20.453 1 94.19 199 TYR B CA 1
ATOM 6464 C C . TYR B 1 199 ? 6.836 15.695 20.891 1 94.19 199 TYR B C 1
ATOM 6466 O O . TYR B 1 199 ? 6.836 16.688 20.172 1 94.19 199 TYR B O 1
ATOM 6474 N N . ARG B 1 200 ? 7.434 15.664 22.031 1 93.62 200 ARG B N 1
ATOM 6475 C CA . ARG B 1 200 ? 8.258 16.797 22.438 1 93.62 200 ARG B CA 1
ATOM 6476 C C . ARG B 1 200 ? 9.398 17.016 21.453 1 93.62 200 ARG B C 1
ATOM 6478 O O . ARG B 1 200 ? 9.68 18.156 21.062 1 93.62 200 ARG B O 1
ATOM 6485 N N . GLU B 1 201 ? 10 15.906 21.047 1 91.38 201 GLU B N 1
ATOM 6486 C CA . GLU B 1 201 ? 11.078 15.992 20.047 1 91.38 201 GLU B CA 1
ATOM 6487 C C . GLU B 1 201 ? 10.531 16.359 18.672 1 91.38 201 GLU B C 1
ATOM 6489 O O . GLU B 1 201 ? 11.102 17.203 17.984 1 91.38 201 GLU B O 1
ATOM 6494 N N . HIS B 1 202 ? 9.461 15.875 18.312 1 92.5 202 HIS B N 1
ATOM 6495 C CA . HIS B 1 202 ? 8.836 16 17 1 92.5 202 HIS B CA 1
ATOM 6496 C C . HIS B 1 202 ? 8.359 17.438 16.766 1 92.5 202 HIS B C 1
ATOM 6498 O O . HIS B 1 202 ? 8.445 17.938 15.648 1 92.5 202 HIS B O 1
ATOM 6504 N N . PHE B 1 203 ? 7.871 18.109 17.859 1 92.12 203 PHE B N 1
ATOM 6505 C CA . PHE B 1 203 ? 7.316 19.453 17.734 1 92.12 203 PHE B CA 1
ATOM 6506 C C . PHE B 1 203 ? 8.25 20.484 18.359 1 92.12 203 PHE B C 1
ATOM 6508 O O . PHE B 1 203 ? 8.023 21.688 18.25 1 92.12 203 PHE B O 1
ATOM 6515 N N . GLN B 1 204 ? 9.258 19.969 19.078 1 89.06 204 GLN B N 1
ATOM 6516 C CA . GLN B 1 204 ? 10.164 20.828 19.812 1 89.06 204 GLN B CA 1
ATOM 6517 C C . GLN B 1 204 ? 9.391 21.75 20.75 1 89.06 204 GLN B C 1
ATOM 6519 O O . GLN B 1 204 ? 9.695 22.938 20.859 1 89.06 204 GLN B O 1
ATOM 6524 N N . ASP B 1 205 ? 8.297 21.266 21.234 1 90.38 205 ASP B N 1
ATOM 6525 C CA . ASP B 1 205 ? 7.379 21.922 22.156 1 90.38 205 ASP B CA 1
ATOM 6526 C C . ASP B 1 205 ? 6.535 20.906 22.922 1 90.38 205 ASP B C 1
ATOM 6528 O O . ASP B 1 205 ? 6.449 19.75 22.531 1 90.38 205 ASP B O 1
ATOM 6532 N N . ASP B 1 206 ? 6.027 21.344 24.078 1 91.31 206 ASP B N 1
ATOM 6533 C CA . ASP B 1 206 ? 5.199 20.453 24.891 1 91.31 206 ASP B CA 1
ATOM 6534 C C . ASP B 1 206 ? 3.734 20.531 24.469 1 91.31 206 ASP B C 1
ATOM 6536 O O . ASP B 1 206 ? 2.875 20.922 25.266 1 91.31 206 ASP B O 1
ATOM 6540 N N . VAL B 1 207 ? 3.463 19.984 23.375 1 92.06 207 VAL B N 1
ATOM 6541 C CA . VAL B 1 207 ? 2.129 20.141 22.797 1 92.06 207 VAL B CA 1
ATOM 6542 C C . VAL B 1 207 ? 1.302 18.875 23.094 1 92.06 207 VAL B C 1
ATOM 6544 O O . VAL B 1 207 ? 0.08 18.891 22.922 1 92.06 207 VAL B O 1
ATOM 6547 N N . PHE B 1 208 ? 1.913 17.812 23.562 1 95.25 208 PHE B N 1
ATOM 6548 C CA . PHE B 1 208 ? 1.244 16.531 23.766 1 95.25 208 PHE B CA 1
ATOM 6549 C C . PHE B 1 208 ? 0.217 16.641 24.891 1 95.25 208 PHE B C 1
ATOM 6551 O O . PHE B 1 208 ? 0.496 17.203 25.953 1 95.25 208 PHE B O 1
ATOM 6558 N N . ASN B 1 209 ? -1.004 16.094 24.688 1 96.75 209 ASN B N 1
ATOM 6559 C CA . ASN B 1 209 ? -2.092 16.125 25.656 1 96.75 209 ASN B CA 1
ATOM 6560 C C . ASN B 1 209 ? -1.906 15.078 26.75 1 96.75 209 ASN B C 1
ATOM 6562 O O . ASN B 1 209 ? -2.771 14.227 26.953 1 96.75 209 ASN B O 1
ATOM 6566 N N . GLU B 1 210 ? -0.873 15.25 27.562 1 97.38 210 GLU B N 1
ATOM 6567 C CA . GLU B 1 210 ? -0.561 14.297 28.641 1 97.38 210 GLU B CA 1
ATOM 6568 C C . GLU B 1 210 ? -1.715 14.18 29.625 1 97.38 210 GLU B C 1
ATOM 6570 O O . GLU B 1 210 ? -2.061 13.078 30.062 1 97.38 210 GLU B O 1
ATOM 6575 N N . LYS B 1 211 ? -2.305 15.289 29.953 1 97.5 211 LYS B N 1
ATOM 6576 C CA . LYS B 1 211 ? -3.412 15.312 30.906 1 97.5 211 LYS B CA 1
ATOM 6577 C C . LYS B 1 211 ? -4.598 14.508 30.391 1 97.5 211 LYS B C 1
ATOM 6579 O O . LYS B 1 211 ? -5.199 13.727 31.125 1 97.5 211 LYS B O 1
ATOM 6584 N N . GLY B 1 212 ? -4.93 14.719 29.125 1 97.88 212 GLY B N 1
ATOM 6585 C CA . GLY B 1 212 ? -6.047 13.992 28.547 1 97.88 212 GLY B CA 1
ATOM 6586 C C . GLY B 1 212 ? -5.832 12.492 28.5 1 97.88 212 GLY B C 1
ATOM 6587 O O . GLY B 1 212 ? -6.75 11.719 28.797 1 97.88 212 GLY B O 1
ATOM 6588 N N . TRP B 1 213 ? -4.699 12.078 28.219 1 98.38 213 TRP B N 1
ATOM 6589 C CA . TRP B 1 213 ? -4.402 10.656 28.125 1 98.38 213 TRP B CA 1
ATOM 6590 C C . TRP B 1 213 ? -4.348 10.008 29.5 1 98.38 213 TRP B C 1
ATOM 6592 O O . TRP B 1 213 ? -4.789 8.875 29.688 1 98.38 213 TRP B O 1
ATOM 6602 N N . ASN B 1 214 ? -3.805 10.758 30.484 1 98.56 214 ASN B N 1
ATOM 6603 C CA . ASN B 1 214 ? -3.838 10.258 31.859 1 98.56 214 ASN B CA 1
ATOM 6604 C C . ASN B 1 214 ? -5.27 10.125 32.375 1 98.56 214 ASN B C 1
ATOM 6606 O O . ASN B 1 214 ? -5.578 9.211 33.125 1 98.56 214 ASN B O 1
ATOM 6610 N N . TYR B 1 215 ? -6.109 11.07 32 1 98.69 215 TYR B N 1
ATOM 6611 C CA . TYR B 1 215 ? -7.523 10.992 32.344 1 98.69 215 TYR B CA 1
ATOM 6612 C C . TYR B 1 215 ? -8.133 9.688 31.859 1 98.69 215 TYR B C 1
ATOM 6614 O O . TYR B 1 215 ? -8.844 9 32.594 1 98.69 215 TYR B O 1
ATOM 6622 N N . ILE B 1 216 ? -7.855 9.281 30.641 1 98.62 216 ILE B N 1
ATOM 6623 C CA . ILE B 1 216 ? -8.383 8.062 30.047 1 98.62 216 ILE B CA 1
ATOM 6624 C C . ILE B 1 216 ? -7.828 6.848 30.781 1 98.62 216 ILE B C 1
ATOM 6626 O O . ILE B 1 216 ? -8.562 5.891 31.047 1 98.62 216 ILE B O 1
ATOM 6630 N N . LEU B 1 217 ? -6.516 6.875 31.125 1 98.62 217 LEU B N 1
ATOM 6631 C CA . LEU B 1 217 ? -5.891 5.781 31.859 1 98.62 217 LEU B CA 1
ATOM 6632 C C . LEU B 1 217 ? -6.543 5.602 33.219 1 98.62 217 LEU B C 1
ATOM 6634 O O . LEU B 1 217 ? -6.875 4.48 33.625 1 98.62 217 LEU B O 1
ATOM 6638 N N . GLU B 1 218 ? -6.828 6.66 33.906 1 98.5 218 GLU B N 1
ATOM 6639 C CA . GLU B 1 218 ? -7.324 6.621 35.281 1 98.5 218 GLU B CA 1
ATOM 6640 C C . GLU B 1 218 ? -8.82 6.305 35.312 1 98.5 218 GLU B C 1
ATOM 6642 O O . GLU B 1 218 ? -9.258 5.449 36.094 1 98.5 218 GLU B O 1
ATOM 6647 N N . LYS B 1 219 ? -9.508 6.934 34.469 1 98.5 219 LYS B N 1
ATOM 6648 C CA . LYS B 1 219 ? -10.953 6.816 34.562 1 98.5 219 LYS B CA 1
ATOM 6649 C C . LYS B 1 219 ? -11.453 5.574 33.812 1 98.5 219 LYS B C 1
ATOM 6651 O O . LYS B 1 219 ? -12.43 4.945 34.25 1 98.5 219 LYS B O 1
ATOM 6656 N N . TYR B 1 220 ? -10.82 5.242 32.75 1 98.56 220 TYR B N 1
ATOM 6657 C CA . TYR B 1 220 ? -11.328 4.176 31.906 1 98.56 220 TYR B CA 1
ATOM 6658 C C . TYR B 1 220 ? -10.344 3.018 31.828 1 98.56 220 TYR B C 1
ATOM 6660 O O . TYR B 1 220 ? -10.461 2.145 30.969 1 98.56 220 TYR B O 1
ATOM 6668 N N . ASP B 1 221 ? -9.359 3.023 32.625 1 98.5 221 ASP B N 1
ATOM 6669 C CA . ASP B 1 221 ? -8.344 1.977 32.656 1 98.5 221 ASP B CA 1
ATOM 6670 C C . ASP B 1 221 ? -7.715 1.767 31.281 1 98.5 221 ASP B C 1
ATOM 6672 O O . ASP B 1 221 ? -7.531 0.629 30.844 1 98.5 221 ASP B O 1
ATOM 6676 N N . GLY B 1 222 ? -7.551 2.818 30.609 1 98.62 222 GLY B N 1
ATOM 6677 C CA . GLY B 1 222 ? -6.84 2.793 29.344 1 98.62 222 GLY B CA 1
ATOM 6678 C C . GLY B 1 222 ? -7.715 2.387 28.172 1 98.62 222 GLY B C 1
ATOM 6679 O O . GLY B 1 222 ? -7.227 2.203 27.062 1 98.62 222 GLY B O 1
ATOM 6680 N N . HIS B 1 223 ? -9.055 2.191 28.422 1 98.75 223 HIS B N 1
ATOM 6681 C CA . HIS B 1 223 ? -10.008 1.924 27.359 1 98.75 223 HIS B CA 1
ATOM 6682 C C . HIS B 1 223 ? -10.523 3.221 26.734 1 98.75 223 HIS B C 1
ATOM 6684 O O . HIS B 1 223 ? -10.828 4.176 27.453 1 98.75 223 HIS B O 1
ATOM 6690 N N . LEU B 1 224 ? -10.57 3.287 25.438 1 98.62 224 LEU B N 1
ATOM 6691 C CA . LEU B 1 224 ? -10.922 4.535 24.781 1 98.62 224 LEU B CA 1
ATOM 6692 C C . LEU B 1 224 ? -12.414 4.82 24.922 1 98.62 224 LEU B C 1
ATOM 6694 O O . LEU B 1 224 ? -13.25 4.004 24.516 1 98.62 224 LEU B O 1
ATOM 6698 N N . PRO B 1 225 ? -12.781 5.945 25.406 1 98.75 225 PRO B N 1
ATOM 6699 C CA . PRO B 1 225 ? -14.195 6.293 25.578 1 98.75 225 PRO B CA 1
ATOM 6700 C C . PRO B 1 225 ? -14.828 6.848 24.297 1 98.75 225 PRO B C 1
ATOM 6702 O O . PRO B 1 225 ? -15.188 8.023 24.25 1 98.75 225 PRO B O 1
ATOM 6705 N N . ILE B 1 226 ? -15.086 5.992 23.344 1 98.62 226 ILE B N 1
ATOM 6706 C CA . ILE B 1 226 ? -15.734 6.344 22.078 1 98.62 226 ILE B CA 1
ATOM 6707 C C . ILE B 1 226 ? -16.75 5.273 21.719 1 98.62 226 ILE B C 1
ATOM 6709 O O . ILE B 1 226 ? -16.719 4.156 22.234 1 98.62 226 ILE B O 1
ATOM 6713 N N . GLU B 1 227 ? -17.672 5.684 20.875 1 98.75 227 GLU B N 1
ATOM 6714 C CA . GLU B 1 227 ? -18.641 4.781 20.266 1 98.75 227 GLU B CA 1
ATOM 6715 C C . GLU B 1 227 ? -18.562 4.824 18.75 1 98.75 227 GLU B C 1
ATOM 6717 O O . GLU B 1 227 ? -18.5 5.902 18.156 1 98.75 227 GLU B O 1
ATOM 6722 N N . ILE B 1 228 ? -18.453 3.643 18.156 1 98.81 228 ILE B N 1
ATOM 6723 C CA . ILE B 1 228 ? -18.469 3.51 16.703 1 98.81 228 ILE B CA 1
ATOM 6724 C C . ILE B 1 228 ? -19.703 2.707 16.281 1 98.81 228 ILE B C 1
ATOM 6726 O O . ILE B 1 228 ? -19.938 1.609 16.781 1 98.81 228 ILE B O 1
ATOM 6730 N N . LYS B 1 229 ? -20.5 3.273 15.43 1 98.56 229 LYS B N 1
ATOM 6731 C CA . LYS B 1 229 ? -21.609 2.568 14.781 1 98.56 229 LYS B CA 1
ATOM 6732 C C . LYS B 1 229 ? -21.297 2.316 13.305 1 98.56 229 LYS B C 1
ATOM 6734 O O . LYS B 1 229 ? -20.688 3.16 12.641 1 98.56 229 LYS B O 1
ATOM 6739 N N . ALA B 1 230 ? -21.641 1.13 12.812 1 98.75 230 ALA B N 1
ATOM 6740 C CA . ALA B 1 230 ? -21.297 0.79 11.43 1 98.75 230 ALA B CA 1
ATOM 6741 C C . ALA B 1 230 ? -22.344 -0.132 10.812 1 98.75 230 ALA B C 1
ATOM 6743 O O . ALA B 1 230 ? -23.094 -0.803 11.531 1 98.75 230 ALA B O 1
ATOM 6744 N N . VAL B 1 231 ? -22.406 -0.098 9.523 1 98.31 231 VAL B N 1
ATOM 6745 C CA . VAL B 1 231 ? -23.172 -1.103 8.797 1 98.31 231 VAL B CA 1
ATOM 6746 C C . VAL B 1 231 ? -22.484 -2.463 8.914 1 98.31 231 VAL B C 1
ATOM 6748 O O . VAL B 1 231 ? -21.281 -2.539 9.164 1 98.31 231 VAL B O 1
ATOM 6751 N N . PRO B 1 232 ? -23.25 -3.529 8.742 1 98 232 PRO B N 1
ATOM 6752 C CA . PRO B 1 232 ? -22.609 -4.848 8.789 1 98 232 PRO B CA 1
ATOM 6753 C C . PRO B 1 232 ? -21.562 -5.035 7.695 1 98 232 PRO B C 1
ATOM 6755 O O . PRO B 1 232 ? -21.75 -4.582 6.566 1 98 232 PRO B O 1
ATOM 6758 N N . GLU B 1 233 ? -20.438 -5.684 8.039 1 98.5 233 GLU B N 1
ATOM 6759 C CA . GLU B 1 233 ? -19.422 -5.965 7.023 1 98.5 233 GLU B CA 1
ATOM 6760 C C . GLU B 1 233 ? -19.969 -6.91 5.957 1 98.5 233 GLU B C 1
ATOM 6762 O O . GLU B 1 233 ? -20.766 -7.801 6.254 1 98.5 233 GLU B O 1
ATOM 6767 N N . GLY B 1 234 ? -19.578 -6.719 4.797 1 98.5 234 GLY B N 1
ATOM 6768 C CA . GLY B 1 234 ? -20.031 -7.48 3.646 1 98.5 234 GLY B CA 1
ATOM 6769 C C . GLY B 1 234 ? -21.156 -6.797 2.887 1 98.5 234 GLY B C 1
ATOM 6770 O O . GLY B 1 234 ? -21.422 -7.121 1.727 1 98.5 234 GLY B O 1
ATOM 6771 N N . TYR B 1 235 ? -21.844 -5.812 3.555 1 98 235 TYR B N 1
ATOM 6772 C CA . TYR B 1 235 ? -22.953 -5.125 2.9 1 98 235 TYR B CA 1
ATOM 6773 C C . TYR B 1 235 ? -22.469 -4.359 1.674 1 98 235 TYR B C 1
ATOM 6775 O O . TYR B 1 235 ? -21.391 -3.754 1.694 1 98 235 TYR B O 1
ATOM 6783 N N . VAL B 1 236 ? -23.281 -4.484 0.663 1 97.69 236 VAL B N 1
ATOM 6784 C CA . VAL B 1 236 ? -23.078 -3.721 -0.564 1 97.69 236 VAL B CA 1
ATOM 6785 C C . VAL B 1 236 ? -23.922 -2.449 -0.53 1 97.69 236 VAL B C 1
ATOM 6787 O O . VAL B 1 236 ? -25.156 -2.512 -0.628 1 97.69 236 VAL B O 1
ATOM 6790 N N . ILE B 1 237 ? -23.234 -1.313 -0.384 1 97.31 237 ILE B N 1
ATOM 6791 C CA . ILE B 1 237 ? -23.922 -0.043 -0.159 1 97.31 237 ILE B CA 1
ATOM 6792 C C . ILE B 1 237 ? -23.547 0.942 -1.266 1 97.31 237 ILE B C 1
ATOM 6794 O O . ILE B 1 237 ? -22.375 1.147 -1.557 1 97.31 237 ILE B O 1
ATOM 6798 N N . PRO B 1 238 ? -24.609 1.577 -1.897 1 96.5 238 PRO B N 1
ATOM 6799 C CA . PRO B 1 238 ? -24.281 2.594 -2.9 1 96.5 238 PRO B CA 1
ATOM 6800 C C . PRO B 1 238 ? -23.406 3.713 -2.34 1 96.5 238 PRO B C 1
ATOM 6802 O O . PRO B 1 238 ? -23.594 4.133 -1.195 1 96.5 238 PRO B O 1
ATOM 6805 N N . ARG B 1 239 ? -22.516 4.156 -3.139 1 95.31 239 ARG B N 1
ATOM 6806 C CA . ARG B 1 239 ? -21.672 5.277 -2.74 1 95.31 239 ARG B CA 1
ATOM 6807 C C . ARG B 1 239 ? -22.516 6.477 -2.32 1 95.31 239 ARG B C 1
ATOM 6809 O O . ARG B 1 239 ? -23.656 6.629 -2.771 1 95.31 239 ARG B O 1
ATOM 6816 N N . GLY B 1 240 ? -21.969 7.293 -1.461 1 94.38 240 GLY B N 1
ATOM 6817 C CA . GLY B 1 240 ? -22.688 8.461 -0.976 1 94.38 240 GLY B CA 1
ATOM 6818 C C . GLY B 1 240 ? -23.406 8.219 0.334 1 94.38 240 GLY B C 1
ATOM 6819 O O . GLY B 1 240 ? -23.938 9.148 0.941 1 94.38 240 GLY B O 1
ATOM 6820 N N . ASN B 1 241 ? -23.453 6.984 0.74 1 96.69 241 ASN B N 1
ATOM 6821 C CA . ASN B 1 241 ? -24.094 6.668 2.008 1 96.69 241 ASN B CA 1
ATOM 6822 C C . ASN B 1 241 ? -23.078 6.496 3.131 1 96.69 241 ASN B C 1
ATOM 6824 O O . ASN B 1 241 ? -21.953 6.059 2.891 1 96.69 241 ASN B O 1
ATOM 6828 N N . VAL B 1 242 ? -23.547 6.855 4.34 1 97.5 242 VAL B N 1
ATOM 6829 C CA . VAL B 1 242 ? -22.688 6.715 5.512 1 97.5 242 VAL B CA 1
ATOM 6830 C C . VAL B 1 242 ? -22.406 5.234 5.773 1 97.5 242 VAL B C 1
ATOM 6832 O O . VAL B 1 242 ? -23.297 4.391 5.629 1 97.5 242 VAL B O 1
ATOM 6835 N N . LEU B 1 243 ? -21.125 4.914 6.109 1 98.69 243 LEU B N 1
ATOM 6836 C CA . LEU B 1 243 ? -20.734 3.533 6.367 1 98.69 243 LEU B CA 1
ATOM 6837 C C . LEU B 1 243 ? -20.5 3.309 7.855 1 98.69 243 LEU B C 1
ATOM 6839 O O . LEU B 1 243 ? -20.812 2.246 8.391 1 98.69 243 LEU B O 1
ATOM 6843 N N . PHE B 1 244 ? -19.875 4.266 8.531 1 98.75 244 PHE B N 1
ATOM 6844 C CA . PHE B 1 244 ? -19.766 4.203 9.984 1 98.75 244 PHE B CA 1
ATOM 6845 C C . PHE B 1 244 ? -19.625 5.602 10.578 1 98.75 244 PHE B C 1
ATOM 6847 O O . PHE B 1 244 ? -19.344 6.562 9.859 1 98.75 244 PHE B O 1
ATOM 6854 N N . THR B 1 245 ? -19.906 5.754 11.875 1 98.31 245 THR B N 1
ATOM 6855 C CA . THR B 1 245 ? -19.812 7 12.625 1 98.31 245 THR B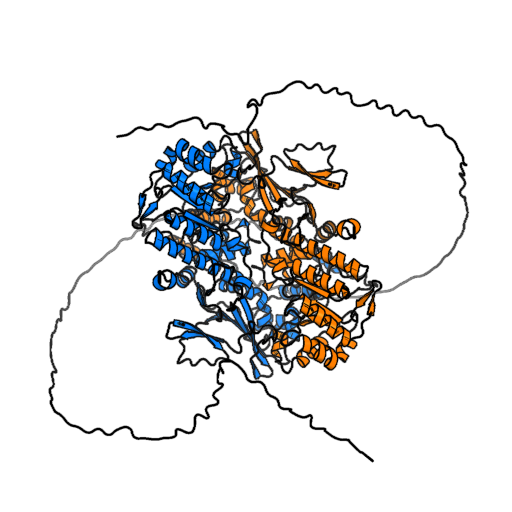 CA 1
ATOM 6856 C C . THR B 1 245 ? -19 6.797 13.906 1 98.31 245 THR B C 1
ATOM 6858 O O . THR B 1 245 ? -18.859 5.668 14.383 1 98.31 245 THR B O 1
ATOM 6861 N N . VAL B 1 246 ? -18.406 7.875 14.391 1 98.38 246 VAL B N 1
ATOM 6862 C CA . VAL B 1 246 ? -17.625 7.855 15.617 1 98.38 246 VAL B CA 1
ATOM 6863 C C . VAL B 1 246 ? -17.969 9.062 16.484 1 98.38 246 VAL B C 1
ATOM 6865 O O . VAL B 1 246 ? -18.156 10.164 15.969 1 98.38 246 VAL B O 1
ATOM 6868 N N . GLU B 1 247 ? -18.094 8.875 17.797 1 98.25 247 GLU B N 1
ATOM 6869 C CA . GLU B 1 247 ? -18.266 9.977 18.734 1 98.25 247 GLU B CA 1
ATOM 6870 C C . GLU B 1 247 ? -17.703 9.617 20.109 1 98.25 247 GLU B C 1
ATOM 6872 O O . GLU B 1 247 ? -17.625 8.438 20.469 1 98.25 247 GLU B O 1
ATOM 6877 N N . ASN B 1 248 ? -17.266 10.633 20.828 1 98.56 248 ASN B N 1
ATOM 6878 C CA . ASN B 1 248 ? -16.797 10.422 22.188 1 98.56 248 ASN B CA 1
ATOM 6879 C C . ASN B 1 248 ? -17.953 10.172 23.156 1 98.56 248 ASN B C 1
ATOM 6881 O O . ASN B 1 248 ? -19.016 10.773 23.016 1 98.56 248 ASN B O 1
ATOM 6885 N N . THR B 1 249 ? -17.719 9.305 24.094 1 98.62 249 THR B N 1
ATOM 6886 C CA . THR B 1 249 ? -18.75 8.977 25.062 1 98.62 249 THR B CA 1
ATOM 6887 C C . THR B 1 249 ? -18.531 9.75 26.359 1 98.62 249 THR B C 1
ATOM 6889 O O . THR B 1 249 ? -19.406 9.766 27.234 1 98.62 249 THR B O 1
ATOM 6892 N N . ASP B 1 250 ? -17.406 10.375 26.516 1 98.56 250 ASP B N 1
ATOM 6893 C CA . ASP B 1 250 ? -17.078 11.219 27.656 1 98.56 250 ASP B CA 1
ATOM 6894 C C . ASP B 1 250 ? -16.781 12.656 27.219 1 98.56 250 ASP B C 1
ATOM 6896 O O . ASP B 1 250 ? -15.906 12.883 26.375 1 98.56 250 ASP B O 1
ATOM 6900 N N . PRO B 1 251 ? -17.469 13.656 27.797 1 97.75 251 PRO B N 1
ATOM 6901 C CA . PRO B 1 251 ? -17.312 15.055 27.391 1 97.75 251 PRO B CA 1
ATOM 6902 C C . PRO B 1 251 ? -15.867 15.547 27.516 1 97.75 251 PRO B C 1
ATOM 6904 O O . PRO B 1 251 ? -15.453 16.453 26.781 1 97.75 251 PRO B O 1
ATOM 6907 N N . GLU B 1 252 ? -15.07 14.977 28.391 1 97.31 252 GLU B N 1
ATOM 6908 C CA . GLU B 1 252 ? -13.688 15.398 28.578 1 97.31 252 GLU B CA 1
ATOM 6909 C C . GLU B 1 252 ? -12.789 14.867 27.469 1 97.31 252 GLU B C 1
ATOM 6911 O O . GLU B 1 252 ? -11.648 15.312 27.312 1 97.31 252 GLU B O 1
ATOM 6916 N N . CYS B 1 253 ? -13.328 13.938 26.672 1 98.25 253 CYS B N 1
ATOM 6917 C CA . CYS B 1 253 ? -12.531 13.266 25.656 1 98.25 253 CYS B CA 1
ATOM 6918 C C . CYS B 1 253 ? -13.023 13.617 24.25 1 98.25 253 CYS B C 1
ATOM 6920 O O . CYS B 1 253 ? -12.953 12.789 23.344 1 98.25 253 CYS B O 1
ATOM 6922 N N . TYR B 1 254 ? -13.539 14.867 24.062 1 97.44 254 TYR B N 1
ATOM 6923 C CA . TYR B 1 254 ? -14.109 15.328 22.797 1 97.44 254 TYR B CA 1
ATOM 6924 C C . TYR B 1 254 ? -13.086 15.258 21.672 1 97.44 254 TYR B C 1
ATOM 6926 O O . TYR B 1 254 ? -13.438 15.016 20.516 1 97.44 254 TYR B O 1
ATOM 6934 N N . TRP B 1 255 ? -11.812 15.375 21.922 1 96.25 255 TRP B N 1
ATOM 6935 C CA . TRP B 1 255 ? -10.719 15.453 20.969 1 96.25 255 TRP B CA 1
ATOM 6936 C C . TRP B 1 255 ? -10.367 14.078 20.422 1 96.25 255 TRP B C 1
ATOM 6938 O O . TRP B 1 255 ? -9.68 13.961 19.391 1 96.25 255 TRP B O 1
ATOM 6948 N N . LEU B 1 256 ? -10.836 13.008 21.016 1 96.75 256 LEU B N 1
ATOM 6949 C CA . LEU B 1 256 ? -10.477 11.633 20.672 1 96.75 256 LEU B CA 1
ATOM 6950 C C . LEU B 1 256 ? -11.086 11.234 19.344 1 96.75 256 LEU B C 1
ATOM 6952 O O . LEU B 1 256 ? -10.484 10.461 18.594 1 96.75 256 LEU B O 1
ATOM 6956 N N . THR B 1 257 ? -12.258 11.719 19.031 1 96.12 257 THR B N 1
ATOM 6957 C CA . THR B 1 257 ? -13 11.352 17.828 1 96.12 257 THR B CA 1
ATOM 6958 C C . THR B 1 257 ? -12.164 11.578 16.578 1 96.12 257 THR B C 1
ATOM 6960 O O . THR B 1 257 ? -12.07 10.703 15.719 1 96.12 257 THR B O 1
ATOM 6963 N N . ASN B 1 258 ? -11.508 12.695 16.5 1 93.19 258 ASN B N 1
ATOM 6964 C CA . ASN B 1 258 ? -10.727 12.984 15.305 1 93.19 258 ASN B CA 1
ATOM 6965 C C . ASN B 1 258 ? -9.281 12.516 15.445 1 93.19 258 ASN B C 1
ATOM 6967 O O . ASN B 1 258 ? -8.555 12.422 14.461 1 93.19 258 ASN B O 1
ATOM 6971 N N . TRP B 1 259 ? -8.898 12.258 16.719 1 94.38 259 TRP B N 1
ATOM 6972 C CA . TRP B 1 259 ? -7.578 11.664 16.938 1 94.38 259 TRP B CA 1
ATOM 6973 C C . TRP B 1 259 ? -7.488 10.289 16.281 1 94.38 259 TRP B C 1
ATOM 6975 O O . TRP B 1 259 ? -6.469 9.945 15.68 1 94.38 259 TRP B O 1
ATOM 6985 N N . ILE B 1 260 ? -8.492 9.5 16.328 1 95.62 260 ILE B N 1
ATOM 6986 C CA . ILE B 1 260 ? -8.453 8.117 15.875 1 95.62 260 ILE B CA 1
ATOM 6987 C C . ILE B 1 260 ? -8.758 8.055 14.375 1 95.62 260 ILE B C 1
ATOM 6989 O O . ILE B 1 260 ? -8.742 6.98 13.773 1 95.62 260 ILE B O 1
ATOM 6993 N N . GLU B 1 261 ? -9.008 9.172 13.742 1 95.69 261 GLU B N 1
ATOM 6994 C CA . GLU B 1 261 ? -9.312 9.25 12.312 1 95.69 261 GLU B CA 1
ATOM 6995 C C . GLU B 1 261 ? -8.234 8.57 11.477 1 95.69 261 GLU B C 1
ATOM 6997 O O . GLU B 1 261 ? -8.547 7.863 10.516 1 95.69 261 GLU B O 1
ATOM 7002 N N . THR B 1 262 ? -6.984 8.75 11.828 1 94.06 262 THR B N 1
ATOM 7003 C CA . THR B 1 262 ? -5.863 8.258 11.039 1 94.06 262 THR B CA 1
ATOM 7004 C C . THR B 1 262 ? -5.945 6.746 10.859 1 94.06 262 THR B C 1
ATOM 7006 O O . THR B 1 262 ? -5.742 6.23 9.758 1 94.06 262 THR B O 1
ATOM 7009 N N . ILE B 1 263 ? -6.27 6.039 11.891 1 95.75 263 ILE B N 1
ATOM 7010 C CA . ILE B 1 263 ? -6.324 4.582 11.82 1 95.75 263 ILE B CA 1
ATOM 7011 C C . ILE B 1 263 ? -7.625 4.145 11.156 1 95.75 263 ILE B C 1
ATOM 7013 O O . ILE B 1 263 ? -7.633 3.199 10.359 1 95.75 263 ILE B O 1
ATOM 7017 N N . LEU B 1 264 ? -8.719 4.855 11.406 1 97.62 264 LEU B N 1
ATOM 7018 C CA . LEU B 1 264 ? -10.023 4.445 10.906 1 97.62 264 LEU B CA 1
ATOM 7019 C C . LEU B 1 264 ? -10.125 4.668 9.406 1 97.62 264 LEU B C 1
ATOM 7021 O O . LEU B 1 264 ? -10.773 3.887 8.703 1 97.62 264 LEU B O 1
ATOM 7025 N N . VAL B 1 265 ? -9.516 5.707 8.914 1 96.69 265 VAL B N 1
ATOM 7026 C CA . VAL B 1 265 ? -9.633 6.039 7.5 1 96.69 265 VAL B CA 1
ATOM 7027 C C . VAL B 1 265 ? -8.906 4.988 6.664 1 96.69 265 VAL B C 1
ATOM 7029 O O . VAL B 1 265 ? -9.172 4.848 5.469 1 96.69 265 VAL B O 1
ATOM 7032 N N . GLN B 1 266 ? -8.039 4.199 7.242 1 96.81 266 GLN B N 1
ATOM 7033 C CA . GLN B 1 266 ? -7.352 3.141 6.512 1 96.81 266 GLN B CA 1
ATOM 7034 C C . GLN B 1 266 ? -8.32 2.041 6.086 1 96.81 266 GLN B C 1
ATOM 7036 O O . GLN B 1 266 ? -7.98 1.184 5.27 1 96.81 266 GLN B O 1
ATOM 7041 N N . SER B 1 267 ? -9.578 2.156 6.504 1 98.12 267 SER B N 1
ATOM 7042 C CA . SER B 1 267 ? -10.609 1.248 6.023 1 98.12 267 SER B CA 1
ATOM 7043 C C . SER B 1 267 ? -10.859 1.434 4.531 1 98.12 267 SER B C 1
ATOM 7045 O O . SER B 1 267 ? -11.43 0.556 3.877 1 98.12 267 SER B O 1
ATOM 7047 N N . TRP B 1 268 ? -10.422 2.553 4.016 1 98.12 268 TRP B N 1
ATOM 7048 C CA . TRP B 1 268 ? -10.609 2.775 2.586 1 98.12 268 TRP B CA 1
ATOM 7049 C C . TRP B 1 268 ? -10 1.641 1.771 1 98.12 268 TRP B C 1
ATOM 7051 O O . TRP B 1 268 ? -10.539 1.251 0.733 1 98.12 268 TRP B O 1
ATOM 7061 N N . TYR B 1 269 ? -8.906 1.076 2.197 1 98.44 269 TYR B N 1
ATOM 7062 C CA . TYR B 1 269 ? -8.141 0.114 1.409 1 98.44 269 TYR B CA 1
ATOM 7063 C C . TYR B 1 269 ? -8.898 -1.205 1.283 1 98.44 269 TYR B C 1
ATOM 7065 O O . TYR B 1 269 ? -9.18 -1.66 0.173 1 98.44 269 TYR B O 1
ATOM 7073 N N . PRO B 1 270 ? -9.219 -1.906 2.428 1 98.81 270 PRO B N 1
ATOM 7074 C CA . PRO B 1 270 ? -9.977 -3.15 2.264 1 98.81 270 PRO B CA 1
ATOM 7075 C C . PRO B 1 270 ? -11.32 -2.938 1.57 1 98.81 270 PRO B C 1
ATOM 7077 O O . PRO B 1 270 ? -11.773 -3.807 0.821 1 98.81 270 PRO B O 1
ATOM 7080 N N . ILE B 1 271 ? -11.977 -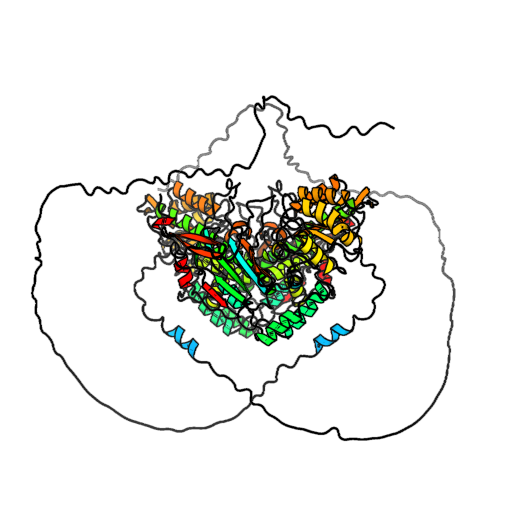1.776 1.802 1 98.75 271 ILE B N 1
ATOM 7081 C CA . ILE B 1 271 ? -13.234 -1.473 1.131 1 98.75 271 ILE B CA 1
ATOM 7082 C C . ILE B 1 271 ? -13.016 -1.409 -0.378 1 98.75 271 ILE B C 1
ATOM 7084 O O . ILE B 1 271 ? -13.789 -1.984 -1.149 1 98.75 271 ILE B O 1
ATOM 7088 N N . THR B 1 272 ? -11.938 -0.772 -0.766 1 98.31 272 THR B N 1
ATOM 7089 C CA . THR B 1 272 ? -11.656 -0.583 -2.184 1 98.31 272 THR B CA 1
ATOM 7090 C C . THR B 1 272 ? -11.305 -1.913 -2.846 1 98.31 272 THR B C 1
ATOM 7092 O O . THR B 1 272 ? -11.781 -2.211 -3.943 1 98.31 272 THR B O 1
ATOM 7095 N N . VAL B 1 273 ? -10.469 -2.748 -2.189 1 98.56 273 VAL B N 1
ATOM 7096 C CA . VAL B 1 273 ? -10.094 -4.043 -2.75 1 98.56 273 VAL B CA 1
ATOM 7097 C C . VAL B 1 273 ? -11.336 -4.922 -2.889 1 98.56 273 VAL B C 1
ATOM 7099 O O . VAL B 1 273 ? -11.562 -5.531 -3.938 1 98.56 273 VAL B O 1
ATOM 7102 N N . ALA B 1 274 ? -12.133 -5 -1.817 1 98.75 274 ALA B N 1
ATOM 7103 C CA . ALA B 1 274 ? -13.344 -5.824 -1.846 1 98.75 274 ALA B CA 1
ATOM 7104 C C . ALA B 1 274 ? -14.297 -5.359 -2.941 1 98.75 274 ALA B C 1
ATOM 7106 O O . ALA B 1 274 ? -14.898 -6.184 -3.641 1 98.75 274 ALA B O 1
ATOM 7107 N N . THR B 1 275 ? -14.43 -4.043 -3.09 1 98.19 275 THR B N 1
ATOM 7108 C CA . THR B 1 275 ? -15.328 -3.475 -4.094 1 98.19 275 THR B CA 1
ATOM 7109 C C . THR B 1 275 ? -14.82 -3.779 -5.5 1 98.19 275 THR B C 1
ATOM 7111 O O . THR B 1 275 ? -15.586 -4.203 -6.367 1 98.19 275 THR B O 1
ATOM 7114 N N . ASN B 1 276 ? -13.555 -3.545 -5.727 1 97.06 276 ASN B N 1
ATOM 7115 C CA . ASN B 1 276 ? -12.938 -3.848 -7.016 1 97.06 276 ASN B CA 1
ATOM 7116 C C . ASN B 1 276 ? -13.07 -5.328 -7.367 1 97.06 276 ASN B C 1
ATOM 7118 O O . ASN B 1 276 ? -13.359 -5.672 -8.508 1 97.06 276 ASN B O 1
ATOM 7122 N N . SER B 1 277 ? -12.836 -6.16 -6.434 1 97.81 277 SER B N 1
ATOM 7123 C CA . SER B 1 277 ? -12.977 -7.602 -6.598 1 97.81 277 SER B CA 1
ATOM 7124 C C . SER B 1 277 ? -14.414 -7.977 -6.961 1 97.81 277 SER B C 1
ATOM 7126 O O . SER B 1 277 ? -14.641 -8.805 -7.844 1 97.81 277 SER B O 1
ATOM 7128 N N . ARG B 1 278 ? -15.359 -7.367 -6.309 1 97.5 278 ARG B N 1
ATOM 7129 C CA . ARG B 1 278 ? -16.766 -7.664 -6.578 1 97.5 278 ARG B CA 1
ATOM 7130 C C . ARG B 1 278 ? -17.156 -7.23 -7.984 1 97.5 278 ARG B C 1
ATOM 7132 O O . ARG B 1 278 ? -17.906 -7.93 -8.672 1 97.5 278 ARG B O 1
ATOM 7139 N N . GLU B 1 279 ? -16.672 -6.074 -8.383 1 96.38 279 GLU B N 1
ATOM 7140 C CA . GLU B 1 279 ? -16.969 -5.602 -9.734 1 96.38 279 GLU B CA 1
ATOM 7141 C C . GLU B 1 279 ? -16.422 -6.555 -10.789 1 96.38 279 GLU B C 1
ATOM 7143 O O . GLU B 1 279 ? -17.062 -6.793 -11.812 1 96.38 279 GLU B O 1
ATOM 7148 N N . GLN B 1 280 ? -15.281 -7.051 -10.562 1 97.25 280 GLN B N 1
ATOM 7149 C CA . GLN B 1 280 ? -14.711 -8.039 -11.477 1 97.25 280 GLN B CA 1
ATOM 7150 C C . GLN B 1 280 ? -15.531 -9.328 -11.477 1 97.25 280 GLN B C 1
ATOM 7152 O O . GLN B 1 280 ? -15.695 -9.969 -12.516 1 97.25 280 GLN B O 1
ATOM 7157 N N . LYS B 1 281 ? -16.031 -9.711 -10.312 1 97.69 281 LYS B N 1
ATOM 7158 C CA . LYS B 1 281 ? -16.891 -10.891 -10.211 1 97.69 281 LYS B CA 1
ATOM 7159 C C . LYS B 1 281 ? -18.156 -10.719 -11.039 1 97.69 281 LYS B C 1
ATOM 7161 O O . LYS B 1 281 ? -18.625 -11.664 -11.672 1 97.69 281 LYS B O 1
ATOM 7166 N N . LYS B 1 282 ? -18.703 -9.508 -11.039 1 96.12 282 LYS B N 1
ATOM 7167 C CA . LYS B 1 282 ? -19.891 -9.211 -11.844 1 96.12 282 LYS B CA 1
ATOM 7168 C C . LYS B 1 282 ? -19.609 -9.422 -13.328 1 96.12 282 LYS B C 1
ATOM 7170 O O . LYS B 1 282 ? -20.422 -10.023 -14.039 1 96.12 282 LYS B O 1
ATOM 7175 N N . ILE B 1 283 ? -18.5 -8.922 -13.734 1 95.94 283 ILE B N 1
ATOM 7176 C CA . ILE B 1 283 ? -18.109 -9.055 -15.133 1 95.94 283 ILE B CA 1
ATOM 7177 C C . ILE B 1 283 ? -17.969 -10.539 -15.492 1 95.94 283 ILE B C 1
ATOM 7179 O O . ILE B 1 283 ? -18.531 -10.992 -16.484 1 95.94 283 ILE B O 1
ATOM 7183 N N . LEU B 1 284 ? -17.281 -11.25 -14.672 1 97.75 284 LEU B N 1
ATOM 7184 C CA . LEU B 1 284 ? -17.047 -12.664 -14.93 1 97.75 284 LEU B CA 1
ATOM 7185 C C . LEU B 1 284 ? -18.344 -13.453 -14.891 1 97.75 284 LEU B C 1
ATOM 7187 O O . LEU B 1 284 ? -18.547 -14.367 -15.695 1 97.75 284 LEU B O 1
ATOM 7191 N N . ALA B 1 285 ? -19.188 -13.117 -13.93 1 97.5 285 ALA B N 1
ATOM 7192 C CA . ALA B 1 285 ? -20.484 -13.781 -13.836 1 97.5 285 ALA B CA 1
ATOM 7193 C C . ALA B 1 285 ? -21.297 -13.57 -15.109 1 97.5 285 ALA B C 1
ATOM 7195 O O . ALA B 1 285 ? -21.891 -14.516 -15.633 1 97.5 285 ALA B O 1
ATOM 7196 N N . ASN B 1 286 ? -21.297 -12.375 -15.594 1 95.94 286 ASN B N 1
ATOM 7197 C CA . ASN B 1 286 ? -22.047 -12.047 -16.797 1 95.94 286 ASN B CA 1
ATOM 7198 C C . ASN B 1 286 ? -21.547 -12.852 -18 1 95.94 286 ASN B C 1
ATOM 7200 O O . ASN B 1 286 ? -22.344 -13.453 -18.719 1 95.94 286 ASN B O 1
ATOM 7204 N N . TYR B 1 287 ? -20.281 -12.875 -18.188 1 96.94 287 TYR B N 1
ATOM 7205 C CA . TYR B 1 287 ? -19.719 -13.539 -19.359 1 96.94 287 TYR B CA 1
ATOM 7206 C C . TYR B 1 287 ? -19.766 -15.055 -19.203 1 96.94 287 TYR B C 1
ATOM 7208 O O . TYR B 1 287 ? -19.875 -15.781 -20.188 1 96.94 287 TYR B O 1
ATOM 7216 N N . LEU B 1 288 ? -19.688 -15.531 -17.969 1 96.81 288 LEU B N 1
ATOM 7217 C CA . LEU B 1 288 ? -19.859 -16.953 -17.719 1 96.81 288 LEU B CA 1
ATOM 7218 C C . LEU B 1 288 ? -21.281 -17.406 -18.078 1 96.81 288 LEU B C 1
ATOM 7220 O O . LEU B 1 288 ? -21.469 -18.453 -18.703 1 96.81 288 LEU B O 1
ATOM 7224 N N . LEU B 1 289 ? -22.234 -16.641 -17.688 1 96 289 LEU B N 1
ATOM 7225 C CA . LEU B 1 289 ? -23.625 -16.953 -18.016 1 96 289 LEU B CA 1
ATOM 7226 C C . LEU B 1 289 ? -23.844 -16.922 -19.531 1 96 289 LEU B C 1
ATOM 7228 O O . LEU B 1 289 ? -24.531 -17.781 -20.078 1 96 289 LEU B O 1
ATOM 7232 N N . GLU B 1 290 ? -23.203 -16.016 -20.156 1 96.19 290 GLU B N 1
ATOM 7233 C CA . GLU B 1 290 ? -23.375 -15.844 -21.594 1 96.19 290 GLU B CA 1
ATOM 7234 C C . GLU B 1 290 ? -22.703 -16.969 -22.375 1 96.19 290 GLU B C 1
ATOM 7236 O O . GLU B 1 290 ? -23.234 -17.438 -23.391 1 96.19 290 GLU B O 1
ATOM 7241 N N . THR B 1 291 ? -21.562 -17.391 -21.891 1 97.94 291 THR B N 1
ATOM 7242 C CA . THR B 1 291 ? -20.75 -18.281 -22.719 1 97.94 291 THR B CA 1
ATOM 7243 C C . THR B 1 291 ? -20.891 -19.734 -22.25 1 97.94 291 THR B C 1
ATOM 7245 O O . THR B 1 291 ? -20.531 -20.672 -22.969 1 97.94 291 THR B O 1
ATOM 7248 N N . SER B 1 292 ? -21.359 -20 -21.031 1 96.12 292 SER B N 1
ATOM 7249 C CA . SER B 1 292 ? -21.453 -21.359 -20.5 1 96.12 292 SER B CA 1
ATOM 7250 C C . SER B 1 292 ? -22.859 -21.672 -20.031 1 96.12 292 SER B C 1
ATOM 7252 O O . SER B 1 292 ? -23.219 -22.828 -19.828 1 96.12 292 SER B O 1
ATOM 7254 N N . GLY B 1 293 ? -23.688 -20.703 -19.719 1 94.44 293 GLY B N 1
ATOM 7255 C CA . GLY B 1 293 ? -25.062 -20.891 -19.297 1 94.44 293 GLY B CA 1
ATOM 7256 C C . GLY B 1 293 ? -25.219 -21.109 -17.812 1 94.44 293 GLY B C 1
ATOM 7257 O O . GLY B 1 293 ? -26.328 -21.281 -17.312 1 94.44 293 GLY B O 1
ATOM 7258 N N . ASN B 1 294 ? -24.141 -21.109 -17.062 1 92.88 294 ASN B N 1
ATOM 7259 C CA . ASN B 1 294 ? -24.188 -21.281 -15.609 1 92.88 294 ASN B CA 1
ATOM 7260 C C . ASN B 1 294 ? -23.031 -20.562 -14.922 1 92.88 294 ASN B C 1
ATOM 7262 O O . ASN B 1 294 ? -22.203 -19.938 -15.586 1 92.88 294 ASN B O 1
ATOM 7266 N N . LEU B 1 295 ? -23.016 -20.594 -13.578 1 95.5 295 LEU B N 1
ATOM 7267 C CA . LEU B 1 295 ? -22.016 -19.844 -12.82 1 95.5 295 LEU B CA 1
ATOM 7268 C C . LEU B 1 295 ? -21.031 -20.781 -12.133 1 95.5 295 LEU B C 1
ATOM 7270 O O . LEU B 1 295 ? -20.359 -20.406 -11.172 1 95.5 295 LEU B O 1
ATOM 7274 N N . ASP B 1 296 ? -20.953 -21.984 -12.68 1 94.31 296 ASP B N 1
ATOM 7275 C CA . ASP B 1 296 ? -20.031 -22.969 -12.086 1 94.31 296 ASP B CA 1
ATOM 7276 C C . ASP B 1 296 ? -18.594 -22.469 -12.133 1 94.31 296 ASP B C 1
ATOM 7278 O O . ASP B 1 296 ? -18.109 -22.047 -13.188 1 94.31 296 ASP B O 1
ATOM 7282 N N . GLY B 1 297 ? -17.938 -22.453 -10.984 1 94.5 297 GLY B N 1
ATOM 7283 C CA . GLY B 1 297 ? -16.531 -22.109 -10.898 1 94.5 297 GLY B CA 1
ATOM 7284 C C . GLY B 1 297 ? -16.281 -20.625 -10.773 1 94.5 297 GLY B C 1
ATOM 7285 O O . GLY B 1 297 ? -15.133 -20.172 -10.711 1 94.5 297 GLY B O 1
ATOM 7286 N N . LEU B 1 298 ? -17.344 -19.844 -10.625 1 97.06 298 LEU B N 1
ATOM 7287 C CA . LEU B 1 298 ? -17.219 -18.391 -10.555 1 97.06 298 LEU B CA 1
ATOM 7288 C C . LEU B 1 298 ? -16.297 -17.969 -9.414 1 97.06 298 LEU B C 1
ATOM 7290 O O . LEU B 1 298 ? -15.484 -17.062 -9.562 1 97.06 298 LEU B O 1
ATOM 7294 N N . GLU B 1 299 ? -16.359 -18.609 -8.273 1 96 299 GLU B N 1
ATOM 7295 C CA . GLU B 1 299 ? -15.602 -18.234 -7.082 1 96 299 GLU B CA 1
ATOM 7296 C C . GLU B 1 299 ? -14.102 -18.438 -7.285 1 96 299 GLU B C 1
ATOM 7298 O O . GLU B 1 299 ? -13.289 -17.922 -6.516 1 96 299 GLU B O 1
ATOM 7303 N N . TYR B 1 300 ? -13.695 -19.141 -8.414 1 96.44 300 TYR B N 1
ATOM 7304 C CA . TYR B 1 300 ? -12.289 -19.453 -8.648 1 96.44 300 TYR B CA 1
ATOM 7305 C C . TYR B 1 300 ? -11.805 -18.812 -9.945 1 96.44 300 TYR B C 1
ATOM 7307 O O . TYR B 1 300 ? -10.711 -19.125 -10.43 1 96.44 300 TYR B O 1
ATOM 7315 N N . LYS B 1 301 ? -12.578 -17.906 -10.461 1 98 301 LYS B N 1
ATOM 7316 C CA . LYS B 1 301 ? -12.234 -17.344 -11.766 1 98 301 LYS B CA 1
ATOM 7317 C C . LYS B 1 301 ? -11.203 -16.234 -11.633 1 98 301 LYS B C 1
ATOM 7319 O O . LYS B 1 301 ? -10.539 -15.867 -12.609 1 98 301 LYS B O 1
ATOM 7324 N N . LEU B 1 302 ? -11.094 -15.68 -10.492 1 98.38 302 LEU B N 1
ATOM 7325 C CA . LEU B 1 302 ? -10.094 -14.648 -10.258 1 98.38 302 LEU B CA 1
ATOM 7326 C C . LEU B 1 302 ? -9.273 -14.953 -9.008 1 98.38 302 LEU B C 1
ATOM 7328 O O . LEU B 1 302 ? -9.828 -15.055 -7.91 1 98.38 302 LEU B O 1
ATOM 7332 N N . HIS B 1 303 ? -7.957 -15.086 -9.234 1 98.06 303 HIS B N 1
ATOM 7333 C CA . HIS B 1 303 ? -7.02 -15.383 -8.156 1 98.06 303 HIS B CA 1
ATOM 7334 C C . HIS B 1 303 ? -6.199 -14.156 -7.785 1 98.06 303 HIS B C 1
ATOM 7336 O O . HIS B 1 303 ? -5.809 -13.375 -8.656 1 98.06 303 HIS B O 1
ATOM 7342 N N . ASP B 1 304 ? -5.938 -14.047 -6.488 1 97.81 304 ASP B N 1
ATOM 7343 C CA . ASP B 1 304 ? -5.027 -13.016 -5.996 1 97.81 304 ASP B CA 1
ATOM 7344 C C . ASP B 1 304 ? -3.572 -13.453 -6.145 1 97.81 304 ASP B C 1
ATOM 7346 O O . ASP B 1 304 ? -3.123 -14.375 -5.457 1 97.81 304 ASP B O 1
ATOM 7350 N N . PHE B 1 305 ? -2.826 -12.688 -6.957 1 95.94 305 PHE B N 1
ATOM 7351 C CA . PHE B 1 305 ? -1.4 -12.883 -7.188 1 95.94 305 PHE B CA 1
ATOM 7352 C C . PHE B 1 305 ? -0.596 -11.711 -6.641 1 95.94 305 PHE B C 1
ATOM 7354 O O . PHE B 1 305 ? 0.533 -11.469 -7.074 1 95.94 305 PHE B O 1
ATOM 7361 N N . GLY B 1 306 ? -1.148 -11.016 -5.668 1 95.12 306 GLY B N 1
ATOM 7362 C CA . GLY B 1 306 ? -0.625 -9.68 -5.426 1 95.12 306 GLY B CA 1
ATOM 7363 C C . GLY B 1 306 ? 0.355 -9.617 -4.27 1 95.12 306 GLY B C 1
ATOM 7364 O O . GLY B 1 306 ? 0.766 -8.539 -3.848 1 95.12 306 GLY B O 1
ATOM 7365 N N . TYR B 1 307 ? 0.875 -10.727 -3.766 1 95.31 307 TYR B N 1
ATOM 7366 C CA . TYR B 1 307 ? 1.678 -10.727 -2.549 1 95.31 307 TYR B CA 1
ATOM 7367 C C . TYR B 1 307 ? 2.957 -9.922 -2.738 1 95.31 307 TYR B C 1
ATOM 7369 O O . TYR B 1 307 ? 3.283 -9.055 -1.92 1 95.31 307 TYR B O 1
ATOM 7377 N N . ARG B 1 308 ? 3.654 -10.094 -3.818 1 92.5 308 ARG B N 1
ATOM 7378 C CA . ARG B 1 308 ? 4.941 -9.453 -4.062 1 92.5 308 ARG B CA 1
ATOM 7379 C C . ARG B 1 308 ? 4.758 -7.98 -4.434 1 92.5 308 ARG B C 1
ATOM 7381 O O . ARG B 1 308 ? 5.715 -7.207 -4.406 1 92.5 308 ARG B O 1
ATOM 7388 N N . GLY B 1 309 ? 3.551 -7.637 -4.762 1 93.69 309 GLY B N 1
ATOM 7389 C CA . GLY B 1 309 ? 3.326 -6.297 -5.285 1 93.69 309 GLY B CA 1
ATOM 7390 C C . GLY B 1 309 ? 2.891 -5.305 -4.223 1 93.69 309 GLY B C 1
ATOM 7391 O O . GLY B 1 309 ? 2.83 -4.102 -4.477 1 93.69 309 GLY B O 1
ATOM 7392 N N . VAL B 1 310 ? 2.635 -5.797 -3.023 1 96.25 310 VAL B N 1
ATOM 7393 C CA . VAL B 1 310 ? 2.15 -4.879 -1.995 1 96.25 310 VAL B CA 1
ATOM 7394 C C . VAL B 1 310 ? 3.322 -4.371 -1.161 1 96.25 310 VAL B C 1
ATOM 7396 O O . VAL B 1 310 ? 4.414 -4.941 -1.201 1 96.25 310 VAL B O 1
ATOM 7399 N N . SER B 1 311 ? 3.062 -3.363 -0.399 1 96.44 311 SER B N 1
ATOM 7400 C CA . SER B 1 311 ? 4.102 -2.596 0.281 1 96.44 311 SER B CA 1
ATOM 7401 C C . SER B 1 311 ? 4.551 -3.289 1.562 1 96.44 311 SER B C 1
ATOM 7403 O O . SER B 1 311 ? 5.633 -3.006 2.08 1 96.44 311 SER B O 1
ATOM 7405 N N . SER B 1 312 ? 3.686 -4.152 2.174 1 97.06 312 SER B N 1
ATOM 7406 C CA . SER B 1 312 ? 4.023 -4.75 3.463 1 97.06 312 SER B CA 1
ATOM 7407 C C . SER B 1 312 ? 3.236 -6.035 3.701 1 97.06 312 SER B C 1
ATOM 7409 O O . SER B 1 312 ? 2.27 -6.316 2.988 1 97.06 312 SER B O 1
ATOM 7411 N N . GLN B 1 313 ? 3.691 -6.773 4.734 1 96.81 313 GLN B N 1
ATOM 7412 C CA . GLN B 1 313 ? 3.004 -8.008 5.109 1 96.81 313 GLN B CA 1
ATOM 7413 C C . GLN B 1 313 ? 1.601 -7.719 5.633 1 96.81 313 GLN B C 1
ATOM 7415 O O . GLN B 1 313 ? 0.662 -8.469 5.352 1 96.81 313 GLN B O 1
ATOM 7420 N N . GLU B 1 314 ? 1.464 -6.605 6.383 1 97.38 314 GLU B N 1
ATOM 7421 C CA . GLU B 1 314 ? 0.146 -6.227 6.883 1 97.38 314 GLU B CA 1
ATOM 7422 C C . GLU B 1 314 ? -0.806 -5.898 5.738 1 97.38 314 GLU B C 1
ATOM 7424 O O . GLU B 1 314 ? -1.957 -6.344 5.73 1 97.38 314 GLU B O 1
ATOM 7429 N N . THR B 1 315 ? -0.302 -5.191 4.762 1 98.06 315 THR B N 1
ATOM 7430 C CA . THR B 1 315 ? -1.104 -4.848 3.594 1 98.06 315 THR B CA 1
ATOM 7431 C C . THR B 1 315 ? -1.499 -6.102 2.82 1 98.06 315 THR B C 1
ATOM 7433 O O . THR B 1 315 ? -2.617 -6.199 2.311 1 98.06 315 THR B O 1
ATOM 7436 N N . ALA B 1 316 ? -0.59 -7.062 2.766 1 98.06 316 ALA B N 1
ATOM 7437 C CA . ALA B 1 316 ? -0.878 -8.32 2.088 1 98.06 316 ALA B CA 1
ATOM 7438 C C . ALA B 1 316 ? -2.051 -9.047 2.746 1 98.06 316 ALA B C 1
ATOM 7440 O O . ALA B 1 316 ? -2.961 -9.516 2.062 1 98.06 316 ALA B O 1
ATOM 7441 N N . GLY B 1 317 ? -2.008 -9.086 4.082 1 98.06 317 GLY B N 1
ATOM 7442 C CA . GLY B 1 317 ? -3.084 -9.742 4.812 1 98.06 317 GLY B CA 1
ATOM 7443 C C . GLY B 1 317 ? -4.43 -9.062 4.625 1 98.06 317 GLY B C 1
ATOM 7444 O O . GLY B 1 317 ? -5.434 -9.727 4.363 1 98.06 317 GLY B O 1
ATOM 7445 N N . ILE B 1 318 ? -4.445 -7.723 4.707 1 98.56 318 ILE B N 1
ATOM 7446 C CA . ILE B 1 318 ? -5.676 -6.949 4.578 1 98.56 318 ILE B CA 1
ATOM 7447 C C . ILE B 1 318 ? -6.242 -7.113 3.168 1 98.56 318 ILE B C 1
ATOM 7449 O O . ILE B 1 318 ? -7.41 -7.461 3 1 98.56 318 ILE B O 1
ATOM 7453 N N . GLY B 1 319 ? -5.379 -6.906 2.178 1 98.56 319 GLY B N 1
ATOM 7454 C CA . GLY B 1 319 ? -5.82 -6.93 0.792 1 98.56 319 GLY B CA 1
ATOM 7455 C C . GLY B 1 319 ? -6.316 -8.289 0.344 1 98.56 319 GLY B C 1
ATOM 7456 O O . GLY B 1 319 ? -7.371 -8.398 -0.281 1 98.56 319 GLY B O 1
ATOM 7457 N N . ALA B 1 320 ? -5.539 -9.297 0.69 1 98.56 320 ALA B N 1
ATOM 7458 C CA . ALA B 1 320 ? -5.918 -10.648 0.281 1 98.56 320 ALA B CA 1
ATOM 7459 C C . ALA B 1 320 ? -7.227 -11.07 0.947 1 98.56 320 ALA B C 1
ATOM 7461 O O . ALA B 1 320 ? -8.07 -11.719 0.32 1 98.56 320 ALA B O 1
ATOM 7462 N N . SER B 1 321 ? -7.41 -10.734 2.205 1 98.69 321 SER B N 1
ATOM 7463 C CA . SER B 1 321 ? -8.656 -11.07 2.885 1 98.69 321 SER B CA 1
ATOM 7464 C C . SER B 1 321 ? -9.844 -10.352 2.246 1 98.69 321 SER B C 1
ATOM 7466 O O . SER B 1 321 ? -10.938 -10.922 2.15 1 98.69 321 SER B O 1
ATOM 7468 N N . ALA B 1 322 ? -9.633 -9.141 1.833 1 98.88 322 ALA B N 1
ATOM 7469 C CA . ALA B 1 322 ? -10.688 -8.375 1.183 1 98.88 322 ALA B CA 1
ATOM 7470 C C . ALA B 1 322 ? -11.094 -9.008 -0.143 1 98.88 322 ALA B C 1
ATOM 7472 O O . ALA B 1 322 ? -12.281 -9.047 -0.485 1 98.88 322 ALA B O 1
ATOM 7473 N N . HIS B 1 323 ? -10.117 -9.484 -0.891 1 98.75 323 HIS B N 1
ATOM 7474 C CA . HIS B 1 323 ? -10.391 -10.203 -2.129 1 98.75 323 HIS B CA 1
ATOM 7475 C C . HIS B 1 323 ? -11.203 -11.469 -1.86 1 98.75 323 HIS B C 1
ATOM 7477 O O . HIS B 1 323 ? -12.117 -11.805 -2.617 1 98.75 323 HIS B O 1
ATOM 7483 N N . LEU B 1 324 ? -10.906 -12.148 -0.762 1 98.62 324 LEU B N 1
ATOM 7484 C CA . LEU B 1 324 ? -11.5 -13.438 -0.425 1 98.62 324 LEU B CA 1
ATOM 7485 C C . LEU B 1 324 ? -12.961 -13.273 -0.011 1 98.62 324 LEU B C 1
ATOM 7487 O O . LEU B 1 324 ? -13.688 -14.266 0.103 1 98.62 324 LEU B O 1
ATOM 7491 N N . VAL B 1 325 ? -13.383 -12.055 0.16 1 98.69 325 VAL B N 1
ATOM 7492 C CA . VAL B 1 325 ? -14.797 -11.812 0.39 1 98.69 325 VAL B CA 1
ATOM 7493 C C . VAL B 1 325 ? -15.602 -12.242 -0.833 1 98.69 325 VAL B C 1
ATOM 7495 O O . VAL B 1 325 ? -16.703 -12.789 -0.7 1 98.69 325 VAL B O 1
ATOM 7498 N N . ASN B 1 326 ? -15 -12.047 -1.979 1 98.25 326 ASN B N 1
ATOM 7499 C CA . ASN B 1 326 ? -15.742 -12.25 -3.221 1 98.25 326 ASN B CA 1
ATOM 7500 C C . ASN B 1 326 ? -15.305 -13.531 -3.93 1 98.25 326 ASN B C 1
ATOM 7502 O O . ASN B 1 326 ? -16.078 -14.133 -4.672 1 98.25 326 ASN B O 1
ATOM 7506 N N . PHE B 1 327 ? -14.047 -13.906 -3.717 1 98.38 327 PHE B N 1
ATOM 7507 C CA . PHE B 1 327 ? -13.477 -15.062 -4.402 1 98.38 327 PHE B CA 1
ATOM 7508 C C . PHE B 1 327 ? -12.797 -16 -3.414 1 98.38 327 PHE B C 1
ATOM 7510 O O . PHE B 1 327 ? -12.68 -15.68 -2.229 1 98.38 327 PHE B O 1
ATOM 7517 N N . LYS B 1 328 ? -12.359 -17.156 -3.938 1 97.31 328 LYS B N 1
ATOM 7518 C CA . LYS B 1 328 ? -11.703 -18.141 -3.076 1 97.31 328 LYS B CA 1
ATOM 7519 C C . LYS B 1 328 ? -10.281 -18.422 -3.545 1 97.31 328 LYS B C 1
ATOM 7521 O 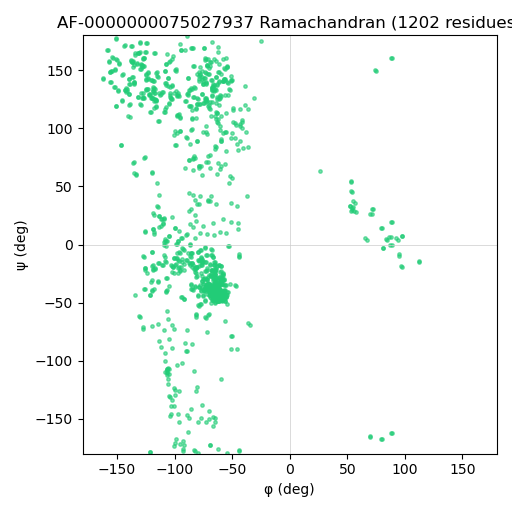O . LYS B 1 328 ? -9.523 -19.125 -2.871 1 97.31 328 LYS B O 1
ATOM 7526 N N . GLY B 1 329 ? -9.883 -17.922 -4.625 1 97.5 329 GLY B N 1
ATOM 7527 C CA . GLY B 1 329 ? -8.539 -18.125 -5.141 1 97.5 329 GLY B CA 1
ATOM 7528 C C . GLY B 1 329 ? -7.547 -17.078 -4.672 1 97.5 329 GLY B C 1
ATOM 7529 O O . GLY B 1 329 ? -7.762 -15.883 -4.883 1 97.5 329 GLY B O 1
ATOM 7530 N N . THR B 1 330 ? -6.465 -17.531 -4.035 1 97.5 330 THR B N 1
ATOM 7531 C CA . THR B 1 330 ? -5.43 -16.578 -3.625 1 97.5 330 THR B CA 1
ATOM 7532 C C . THR B 1 330 ? -4.082 -17.281 -3.473 1 97.5 330 THR B C 1
ATOM 7534 O O . THR B 1 330 ? -4.023 -18.438 -3.016 1 97.5 330 THR B O 1
ATOM 7537 N N . ASP B 1 331 ? -3.035 -16.625 -3.906 1 96.12 331 ASP B N 1
ATOM 7538 C CA . ASP B 1 331 ? -1.674 -17.062 -3.623 1 96.12 331 ASP B CA 1
ATOM 7539 C C . ASP B 1 331 ? -1.024 -16.188 -2.555 1 96.12 331 ASP B C 1
ATOM 7541 O O . ASP B 1 331 ? 0.181 -16.281 -2.312 1 96.12 331 ASP B O 1
ATOM 7545 N N . THR B 1 332 ? -1.799 -15.328 -1.979 1 96.56 332 THR B N 1
ATOM 7546 C CA . THR B 1 332 ? -1.377 -14.5 -0.852 1 96.56 332 THR B CA 1
ATOM 7547 C C . THR B 1 332 ? -1.872 -15.094 0.465 1 96.56 332 THR B C 1
ATOM 7549 O O . THR B 1 332 ? -2.887 -14.648 1.008 1 96.56 332 THR B O 1
ATOM 7552 N N . VAL B 1 333 ? -1.118 -16 1.005 1 94.5 333 VAL B N 1
ATOM 7553 C CA . VAL B 1 333 ? -1.519 -16.844 2.131 1 94.5 333 VAL B CA 1
ATOM 7554 C C . VAL B 1 333 ? -1.736 -15.969 3.369 1 94.5 333 VAL B C 1
ATOM 7556 O O . VAL B 1 333 ? -2.508 -16.328 4.258 1 94.5 333 VAL B O 1
ATOM 7559 N N . ALA B 1 334 ? -1.131 -14.805 3.387 1 95.12 334 ALA B N 1
ATOM 7560 C CA . ALA B 1 334 ? -1.332 -13.867 4.496 1 95.12 334 ALA B CA 1
ATOM 7561 C C . ALA B 1 334 ? -2.811 -13.539 4.672 1 95.12 334 ALA B C 1
ATOM 7563 O O . ALA B 1 334 ? -3.27 -13.289 5.789 1 95.12 334 ALA B O 1
ATOM 7564 N N . GLY B 1 335 ? -3.578 -13.57 3.568 1 97.19 335 GLY B N 1
ATOM 7565 C CA . GLY B 1 335 ? -5.008 -13.32 3.637 1 97.19 335 GLY B CA 1
ATOM 7566 C C . GLY B 1 335 ? -5.766 -14.383 4.41 1 97.19 335 GLY B C 1
ATOM 7567 O O . GLY B 1 335 ? -6.711 -14.078 5.133 1 97.19 335 GLY B O 1
ATOM 7568 N N . ILE B 1 336 ? -5.32 -15.625 4.293 1 96.12 336 ILE B N 1
ATOM 7569 C CA . ILE B 1 336 ? -5.957 -16.734 4.988 1 96.12 336 ILE B CA 1
ATOM 7570 C C . ILE B 1 336 ? -5.715 -16.625 6.488 1 96.12 336 ILE B C 1
ATOM 7572 O O . ILE B 1 336 ? -6.641 -16.766 7.289 1 96.12 336 ILE B O 1
ATOM 7576 N N . ALA B 1 337 ? -4.48 -16.344 6.82 1 93.75 337 ALA B N 1
ATOM 7577 C CA . ALA B 1 337 ? -4.145 -16.156 8.227 1 93.75 337 ALA B CA 1
ATOM 7578 C C . ALA B 1 337 ? -4.918 -14.977 8.812 1 93.75 337 ALA B C 1
ATOM 7580 O O . ALA B 1 337 ? -5.367 -15.031 9.961 1 93.75 337 ALA B O 1
ATOM 7581 N N . PHE B 1 338 ? -5.055 -13.945 8.047 1 97.12 338 PHE B N 1
ATOM 7582 C CA . PHE B 1 338 ? -5.785 -12.75 8.445 1 97.12 338 PHE B CA 1
ATOM 7583 C C . PHE B 1 338 ? -7.242 -13.078 8.75 1 97.12 338 PHE B C 1
ATOM 7585 O O . PHE B 1 338 ? -7.773 -12.672 9.789 1 97.12 338 PHE B O 1
ATOM 7592 N N . VAL B 1 339 ? -7.883 -13.828 7.891 1 97.75 339 VAL B N 1
ATOM 7593 C CA . VAL B 1 339 ? -9.281 -14.219 8.047 1 97.75 339 VAL B CA 1
ATOM 7594 C C . VAL B 1 339 ? -9.438 -15.047 9.32 1 97.75 339 VAL B C 1
ATOM 7596 O O . VAL B 1 339 ? -10.352 -14.805 10.117 1 97.75 339 VAL B O 1
ATOM 7599 N N . LYS B 1 340 ? -8.594 -15.961 9.516 1 94.44 340 LYS B N 1
ATOM 7600 C CA . LYS B 1 340 ? -8.672 -16.828 10.688 1 94.44 340 LYS B CA 1
ATOM 7601 C C . LYS B 1 340 ? -8.469 -16.047 11.969 1 94.44 340 LYS B C 1
ATOM 7603 O O . LYS B 1 340 ? -9.18 -16.266 12.961 1 94.44 340 LYS B O 1
ATOM 7608 N N . LYS B 1 341 ? -7.605 -15.125 11.938 1 94.75 341 LYS B N 1
ATOM 7609 C CA . LYS B 1 341 ? -7.215 -14.391 13.141 1 94.75 341 LYS B CA 1
ATOM 7610 C C . LYS B 1 341 ? -8.273 -13.359 13.523 1 94.75 341 LYS B C 1
ATOM 7612 O O . LYS B 1 341 ? -8.609 -13.211 14.703 1 94.75 341 LYS B O 1
ATOM 7617 N N . TYR B 1 342 ? -8.852 -12.672 12.594 1 97.44 342 TYR B N 1
ATOM 7618 C CA . TYR B 1 342 ? -9.633 -11.484 12.945 1 97.44 342 TYR B CA 1
ATOM 7619 C C . TYR B 1 342 ? -11.125 -11.734 12.719 1 97.44 342 TYR B C 1
ATOM 7621 O O . TYR B 1 342 ? -11.961 -11 13.242 1 97.44 342 TYR B O 1
ATOM 7629 N N . TYR B 1 343 ? -11.484 -12.75 11.953 1 97.88 343 TYR B N 1
ATOM 7630 C CA . TYR B 1 343 ? -12.898 -12.938 11.633 1 97.88 343 TYR B CA 1
ATOM 7631 C C . TYR B 1 343 ? -13.352 -14.352 11.992 1 97.88 343 TYR B C 1
ATOM 7633 O O . TYR B 1 343 ? -14.477 -14.547 12.461 1 97.88 343 TYR B O 1
ATOM 7641 N N . GLY B 1 344 ? -12.531 -15.297 11.773 1 96.75 344 GLY B N 1
ATOM 7642 C CA . GLY B 1 344 ? -12.953 -16.688 11.898 1 96.75 344 GLY B CA 1
ATOM 7643 C C . GLY B 1 344 ? -13.828 -17.141 10.75 1 96.75 344 GLY B C 1
ATOM 7644 O O . GLY B 1 344 ? -14.547 -16.344 10.148 1 96.75 344 GLY B O 1
ATOM 7645 N N . THR B 1 345 ? -13.797 -18.391 10.391 1 96.69 345 THR B N 1
ATOM 7646 C CA . THR B 1 345 ? -14.609 -18.953 9.328 1 96.69 345 THR B CA 1
ATOM 7647 C C . THR B 1 345 ? -14.82 -20.453 9.547 1 96.69 345 THR B C 1
ATOM 7649 O O . THR B 1 345 ? -13.984 -21.125 10.156 1 96.69 345 THR B O 1
ATOM 7652 N N . LYS B 1 346 ? -15.922 -20.938 9.117 1 94.31 346 LYS B N 1
ATOM 7653 C CA . LYS B 1 346 ? -16.219 -22.375 9.133 1 94.31 346 LYS B CA 1
ATOM 7654 C C . LYS B 1 346 ? -15.742 -23.047 7.848 1 94.31 346 LYS B C 1
ATOM 7656 O O . LYS B 1 346 ? -15.68 -24.266 7.77 1 94.31 346 LYS B O 1
ATOM 7661 N N . ASP B 1 347 ? -15.43 -22.219 6.914 1 91.12 347 ASP B N 1
ATOM 7662 C CA . ASP B 1 347 ? -14.898 -22.75 5.668 1 91.12 347 ASP B CA 1
ATOM 7663 C C . ASP B 1 347 ? -13.492 -23.312 5.871 1 91.12 347 ASP B C 1
ATOM 7665 O O . ASP B 1 347 ? -12.562 -22.578 6.203 1 91.12 347 ASP B O 1
ATOM 7669 N N . PRO B 1 348 ? -13.336 -24.594 5.656 1 85.75 348 PRO B N 1
ATOM 7670 C CA . PRO B 1 348 ? -12.008 -25.172 5.859 1 85.75 348 PRO B CA 1
ATOM 7671 C C . PRO B 1 348 ? -10.977 -24.641 4.867 1 85.75 348 PRO B C 1
ATOM 7673 O O . PRO B 1 348 ? -9.773 -24.703 5.129 1 85.75 348 PRO B O 1
ATOM 7676 N N . VAL B 1 349 ? -11.508 -24.141 3.729 1 87 349 VAL B N 1
ATOM 7677 C CA . VAL B 1 349 ? -10.625 -23.641 2.682 1 87 349 VAL B CA 1
ATOM 7678 C C . VAL B 1 349 ? -11.031 -22.203 2.314 1 87 349 VAL B C 1
ATOM 7680 O O . VAL B 1 349 ? -11.531 -21.969 1.215 1 87 349 VAL B O 1
ATOM 7683 N N . PRO B 1 350 ? -10.695 -21.266 3.195 1 90.69 350 PRO B N 1
ATOM 7684 C CA . PRO B 1 350 ? -11.109 -19.906 2.881 1 90.69 350 PRO B CA 1
ATOM 7685 C C . PRO B 1 350 ? -10.383 -19.328 1.671 1 90.69 350 PRO B C 1
ATOM 7687 O O . PRO B 1 350 ? -10.859 -18.375 1.051 1 90.69 350 PRO B O 1
ATOM 7690 N N . GLY B 1 351 ? -9.289 -19.828 1.349 1 94.06 351 GLY B N 1
ATOM 7691 C CA . GLY B 1 351 ? -8.477 -19.5 0.188 1 94.06 351 GLY B CA 1
ATOM 7692 C C . GLY B 1 351 ? -7.812 -20.703 -0.441 1 94.06 351 GLY B C 1
ATOM 7693 O O . GLY B 1 351 ? -7.215 -21.516 0.259 1 94.06 351 GLY B O 1
ATOM 7694 N N . TYR B 1 352 ? -7.945 -20.781 -1.721 1 94.75 352 TYR B N 1
ATOM 7695 C CA . TYR B 1 352 ? -7.516 -21.969 -2.457 1 94.75 352 TYR B CA 1
ATOM 7696 C C . TYR B 1 352 ? -6.422 -21.625 -3.459 1 94.75 352 TYR B C 1
ATOM 7698 O O . TYR B 1 352 ? -6.398 -20.516 -4.008 1 94.75 352 TYR B O 1
ATOM 7706 N N . SER B 1 353 ? -5.457 -22.516 -3.574 1 94.69 353 SER B N 1
ATOM 7707 C CA . SER B 1 353 ? -4.414 -22.422 -4.59 1 94.69 353 SER B CA 1
ATOM 7708 C C . SER B 1 353 ? -4.035 -23.812 -5.117 1 94.69 353 SER B C 1
ATOM 7710 O O . SER B 1 353 ? -4.59 -24.812 -4.68 1 94.69 353 SER B O 1
ATOM 7712 N N . VAL B 1 354 ? -3.232 -23.875 -6.164 1 95.56 354 VAL B N 1
ATOM 7713 C CA . VAL B 1 354 ? -2.713 -25.094 -6.77 1 95.56 354 VAL B CA 1
ATOM 7714 C C . VAL B 1 354 ? -1.193 -25.016 -6.887 1 95.56 354 VAL B C 1
ATOM 7716 O O . VAL B 1 354 ? -0.625 -23.922 -6.887 1 95.56 354 VAL B O 1
ATOM 7719 N N . PRO B 1 355 ? -0.557 -26.219 -6.887 1 95.62 355 PRO B N 1
ATOM 7720 C CA . PRO B 1 355 ? 0.861 -26.141 -7.246 1 95.62 355 PRO B CA 1
ATOM 7721 C C . PRO B 1 355 ? 1.101 -25.391 -8.555 1 95.62 355 PRO B C 1
ATOM 7723 O O . PRO B 1 355 ? 0.358 -25.578 -9.523 1 95.62 355 PRO B O 1
ATOM 7726 N N . ALA B 1 356 ? 2.041 -24.516 -8.492 1 95.62 356 ALA B N 1
ATOM 7727 C CA . ALA B 1 356 ? 2.303 -23.688 -9.664 1 95.62 356 ALA B CA 1
ATOM 7728 C C . ALA B 1 356 ? 3.801 -23.5 -9.883 1 95.62 356 ALA B C 1
ATOM 7730 O O . ALA B 1 356 ? 4.562 -23.344 -8.93 1 95.62 356 ALA B O 1
ATOM 7731 N N . ALA B 1 357 ? 4.176 -23.578 -11.125 1 94.25 357 ALA B N 1
ATOM 7732 C CA . ALA B 1 357 ? 5.566 -23.328 -11.484 1 94.25 357 ALA B CA 1
ATOM 7733 C C . ALA B 1 357 ? 5.828 -21.828 -11.633 1 94.25 357 ALA B C 1
ATOM 7735 O O . ALA B 1 357 ? 4.898 -21.047 -11.859 1 94.25 357 ALA B O 1
ATOM 7736 N N . GLU B 1 358 ? 7.055 -21.469 -11.414 1 90.88 358 GLU B N 1
ATOM 7737 C CA . GLU B 1 358 ? 7.52 -20.109 -11.711 1 90.88 358 GLU B CA 1
ATOM 7738 C C . GLU B 1 358 ? 8.727 -20.141 -12.648 1 90.88 358 GLU B C 1
ATOM 7740 O O . GLU B 1 358 ? 9.234 -21.219 -12.992 1 90.88 358 GLU B O 1
ATOM 7745 N N . HIS B 1 359 ? 9.125 -19.031 -13.07 1 87.88 359 HIS B N 1
ATOM 7746 C CA . HIS B 1 359 ? 10.195 -18.953 -14.055 1 87.88 359 HIS B CA 1
ATOM 7747 C C . HIS B 1 359 ? 11.477 -19.594 -13.539 1 87.88 359 HIS B C 1
ATOM 7749 O O . HIS B 1 359 ? 12.172 -20.297 -14.289 1 87.88 359 HIS B O 1
ATOM 7755 N N . SER B 1 360 ? 11.789 -19.422 -12.312 1 89.44 360 SER B N 1
ATOM 7756 C CA . SER B 1 360 ? 13.031 -19.953 -11.766 1 89.44 360 SER B CA 1
ATOM 7757 C C . SER B 1 360 ? 13.047 -21.484 -11.812 1 89.44 360 SER B C 1
ATOM 7759 O O . SER B 1 360 ? 14.086 -22.094 -12.055 1 89.44 360 SER B O 1
ATOM 7761 N N . THR B 1 361 ? 11.867 -22.141 -11.602 1 93.75 361 THR B N 1
ATOM 7762 C CA . THR B 1 361 ? 11.805 -23.609 -11.586 1 93.75 361 THR B CA 1
ATOM 7763 C C . THR B 1 361 ? 11.867 -24.172 -13 1 93.75 361 THR B C 1
ATOM 7765 O O . THR B 1 361 ? 12.125 -25.359 -13.188 1 93.75 361 THR B O 1
ATOM 7768 N N . ILE B 1 362 ? 11.594 -23.328 -13.977 1 93.62 362 ILE B N 1
ATOM 7769 C CA . ILE B 1 362 ? 11.703 -23.75 -15.375 1 93.62 362 ILE B CA 1
ATOM 7770 C C . ILE B 1 362 ? 13.109 -23.438 -15.891 1 93.62 362 ILE B C 1
ATOM 7772 O O . ILE B 1 362 ? 13.773 -24.312 -16.453 1 93.62 362 ILE B O 1
ATOM 7776 N N . THR B 1 363 ? 13.594 -22.266 -15.633 1 90.44 363 THR B N 1
ATOM 7777 C CA . THR B 1 363 ? 14.859 -21.812 -16.219 1 90.44 363 THR B CA 1
ATOM 7778 C C . THR B 1 363 ? 16.031 -22.516 -15.562 1 90.44 363 THR B C 1
ATOM 7780 O O . THR B 1 363 ? 17.109 -22.609 -16.156 1 90.44 363 THR B O 1
ATOM 7783 N N . ALA B 1 364 ? 15.82 -23 -14.383 1 92.12 364 ALA B N 1
ATOM 7784 C CA . ALA B 1 364 ? 16.875 -23.766 -13.719 1 92.12 364 ALA B CA 1
ATOM 7785 C C . ALA B 1 364 ? 17.266 -25 -14.531 1 92.12 364 ALA B C 1
ATOM 7787 O O . ALA B 1 364 ? 18.375 -25.516 -14.391 1 92.12 364 ALA B O 1
ATOM 7788 N N . TRP B 1 365 ? 16.375 -25.484 -15.391 1 93.88 365 TRP B N 1
ATOM 7789 C CA . TRP B 1 365 ? 16.625 -26.641 -16.234 1 93.88 365 TRP B CA 1
ATOM 7790 C C . TRP B 1 365 ? 17.359 -26.234 -17.516 1 93.88 365 TRP B C 1
ATOM 7792 O O . TRP B 1 365 ? 17.953 -27.078 -18.188 1 93.88 365 TRP B O 1
ATOM 7802 N N . GLY B 1 366 ? 17.281 -24.906 -17.859 1 88.5 366 GLY B N 1
ATOM 7803 C CA . GLY B 1 366 ? 17.828 -24.422 -19.125 1 88.5 366 GLY B CA 1
ATOM 7804 C C . GLY B 1 366 ? 16.859 -24.5 -20.281 1 88.5 366 GLY B C 1
ATOM 7805 O O . GLY B 1 366 ? 15.93 -25.312 -20.266 1 88.5 366 GLY B O 1
ATOM 7806 N N . LYS B 1 367 ? 17.141 -23.75 -21.266 1 88.19 367 LYS B N 1
ATOM 7807 C CA . LYS B 1 367 ? 16.25 -23.641 -22.422 1 88.19 367 LYS B CA 1
ATOM 7808 C C . LYS B 1 367 ? 16.109 -24.969 -23.141 1 88.19 367 LYS B C 1
ATOM 7810 O O . LYS B 1 367 ? 15.008 -25.344 -23.562 1 88.19 367 LYS B O 1
ATOM 7815 N N . ASP B 1 368 ? 17.188 -25.719 -23.266 1 91.19 368 ASP B N 1
ATOM 7816 C CA . ASP B 1 368 ? 17.219 -26.953 -24.031 1 91.19 368 ASP B CA 1
ATOM 7817 C C . ASP B 1 368 ? 16.469 -28.078 -23.297 1 91.19 368 ASP B C 1
ATOM 7819 O O . ASP B 1 368 ? 16.125 -29.094 -23.891 1 91.19 368 ASP B O 1
ATOM 7823 N N . ARG B 1 369 ? 16.188 -27.891 -22.031 1 94.31 369 ARG B N 1
ATOM 7824 C CA . ARG B 1 369 ? 15.516 -28.922 -21.25 1 94.31 369 ARG B CA 1
ATOM 7825 C C . ARG B 1 369 ? 14.172 -28.422 -20.734 1 94.31 369 ARG B C 1
ATOM 7827 O O . ARG B 1 369 ? 13.711 -28.859 -19.672 1 94.31 369 ARG B O 1
ATOM 7834 N N . GLU B 1 370 ? 13.609 -27.484 -21.406 1 94.81 370 GLU B N 1
ATOM 7835 C CA . GLU B 1 370 ? 12.297 -26.984 -21.031 1 94.81 370 GLU B CA 1
ATOM 7836 C C . GLU B 1 370 ? 11.266 -28.109 -21 1 94.81 370 GLU B C 1
ATOM 7838 O O . GLU B 1 370 ? 10.422 -28.156 -20.094 1 94.81 370 GLU B O 1
ATOM 7843 N N . LYS B 1 371 ? 11.352 -29 -21.953 1 97.88 371 LYS B N 1
ATOM 7844 C CA . LYS B 1 371 ? 10.461 -30.156 -22 1 97.88 371 LYS B CA 1
ATOM 7845 C C . LYS B 1 371 ? 10.617 -31.016 -20.734 1 97.88 371 LYS B C 1
ATOM 7847 O O . LYS B 1 371 ? 9.625 -31.484 -20.172 1 97.88 371 LYS B O 1
ATOM 7852 N N . ASP B 1 372 ? 11.852 -31.219 -20.328 1 97.44 372 ASP B N 1
ATOM 7853 C CA . ASP B 1 372 ? 12.125 -32 -19.125 1 97.44 372 ASP B CA 1
ATOM 7854 C C . ASP B 1 372 ? 11.516 -31.359 -17.891 1 97.44 372 ASP B C 1
ATOM 7856 O O . ASP B 1 372 ? 10.992 -32.031 -17 1 97.44 372 ASP B O 1
ATOM 7860 N N . ALA B 1 373 ? 11.641 -30.062 -17.828 1 97.12 373 ALA B N 1
ATOM 7861 C CA . ALA B 1 373 ? 11.047 -29.312 -16.719 1 97.12 373 ALA B CA 1
ATOM 7862 C C . ALA B 1 373 ? 9.539 -29.531 -16.656 1 97.12 373 ALA B C 1
ATOM 7864 O O . ALA B 1 373 ? 9 -29.844 -15.594 1 97.12 373 ALA B O 1
ATOM 7865 N N . PHE B 1 374 ? 8.883 -29.391 -17.828 1 98.31 374 PHE B N 1
ATOM 7866 C CA . PHE B 1 374 ? 7.438 -29.578 -17.906 1 98.31 374 PHE B CA 1
ATOM 7867 C C . PHE B 1 374 ? 7.039 -30.984 -17.516 1 98.31 374 PHE B C 1
ATOM 7869 O O . PHE B 1 374 ? 6.113 -31.172 -16.719 1 98.31 374 PHE B O 1
ATOM 7876 N N . GLU B 1 375 ? 7.762 -31.953 -18.047 1 98.19 375 GLU B N 1
ATOM 7877 C CA . GLU B 1 375 ? 7.48 -33.344 -17.734 1 98.19 375 GLU B CA 1
ATOM 7878 C C . GLU B 1 375 ? 7.648 -33.656 -16.25 1 98.19 375 GLU B C 1
ATOM 7880 O O . GLU B 1 375 ? 6.82 -34.312 -15.648 1 98.19 375 GLU B O 1
ATOM 7885 N N . HIS B 1 376 ? 8.688 -33.094 -15.742 1 97.44 376 HIS B N 1
ATOM 7886 C CA . HIS B 1 376 ? 8.977 -33.312 -14.328 1 97.44 376 HIS B CA 1
ATOM 7887 C C . HIS B 1 376 ? 7.848 -32.75 -13.453 1 97.44 376 HIS B C 1
ATOM 7889 O O . HIS B 1 376 ? 7.383 -33.438 -12.539 1 97.44 376 HIS B O 1
ATOM 7895 N N . ILE B 1 377 ? 7.383 -31.578 -13.727 1 96.88 377 ILE B N 1
ATOM 7896 C CA . ILE B 1 377 ? 6.379 -30.906 -12.914 1 96.88 377 ILE B CA 1
ATOM 7897 C C . ILE B 1 377 ? 5.047 -31.641 -13.016 1 96.88 377 ILE B C 1
ATOM 7899 O O . ILE B 1 377 ? 4.406 -31.922 -12 1 96.88 377 ILE B O 1
ATOM 7903 N N . VAL B 1 378 ? 4.633 -32.031 -14.188 1 96.5 378 VAL B N 1
ATOM 7904 C CA . VAL B 1 378 ? 3.326 -32.625 -14.375 1 96.5 378 VAL B CA 1
ATOM 7905 C C . VAL B 1 378 ? 3.332 -34.031 -13.773 1 96.5 378 VAL B C 1
ATOM 7907 O O . VAL B 1 378 ? 2.307 -34.5 -13.273 1 96.5 378 VAL B O 1
ATOM 7910 N N . THR B 1 379 ? 4.484 -34.688 -13.789 1 96 379 THR B N 1
ATOM 7911 C CA . THR B 1 379 ? 4.59 -36 -13.195 1 96 379 THR B CA 1
ATOM 7912 C C . THR B 1 379 ? 4.602 -35.938 -11.672 1 96 379 THR B C 1
ATOM 7914 O O . THR B 1 379 ? 4.059 -36.812 -11 1 96 379 THR B O 1
ATOM 7917 N N . GLN B 1 380 ? 5.207 -34.875 -11.148 1 94.19 380 GLN B N 1
ATOM 7918 C CA . GLN B 1 380 ? 5.254 -34.656 -9.703 1 94.19 380 GLN B CA 1
ATOM 7919 C C . GLN B 1 380 ? 3.865 -34.406 -9.133 1 94.19 380 GLN B C 1
ATOM 7921 O O . GLN B 1 380 ? 3.57 -34.75 -7.992 1 94.19 380 GLN B O 1
ATOM 7926 N N . PHE B 1 381 ? 3.039 -33.719 -9.906 1 94.69 381 PHE B N 1
ATOM 7927 C CA . PHE B 1 381 ? 1.705 -33.344 -9.453 1 94.69 381 PHE B CA 1
ATOM 7928 C C . PHE B 1 381 ? 0.635 -33.938 -10.359 1 94.69 381 PHE B C 1
ATOM 7930 O O . PHE B 1 381 ? -0.24 -33.219 -10.859 1 94.69 381 PHE B O 1
ATOM 7937 N N . SER B 1 382 ? 0.566 -35.25 -10.43 1 92.19 382 SER B N 1
ATOM 7938 C CA . SER B 1 382 ? -0.278 -35.938 -11.398 1 92.19 382 SER B CA 1
ATOM 7939 C C . SER B 1 382 ? -1.709 -36.094 -10.883 1 92.19 382 SER B C 1
ATOM 7941 O O . SER B 1 382 ? -2.643 -36.25 -11.672 1 92.19 382 SER B O 1
ATOM 7943 N N . SER B 1 383 ? -1.916 -35.906 -9.57 1 91.81 383 SER B N 1
ATOM 7944 C CA . SER B 1 383 ? -3.229 -36.188 -9 1 91.81 383 SER B CA 1
ATOM 7945 C C . SER B 1 383 ? -3.943 -34.906 -8.594 1 91.81 383 SER B C 1
ATOM 7947 O O . SER B 1 383 ? -5.035 -34.969 -8.023 1 91.81 383 SER B O 1
ATOM 7949 N N . VAL B 1 384 ? -3.301 -33.812 -8.797 1 93.31 384 VAL B N 1
ATOM 7950 C CA . VAL B 1 384 ? -3.889 -32.531 -8.453 1 93.31 384 VAL B CA 1
ATOM 7951 C C . VAL B 1 384 ? -3.713 -31.547 -9.617 1 93.31 384 VAL B C 1
ATOM 7953 O O . VAL B 1 384 ? -2.844 -31.75 -10.469 1 93.31 384 VAL B O 1
ATOM 7956 N N . PRO B 1 385 ? -4.594 -30.547 -9.672 1 96.12 385 PRO B N 1
ATOM 7957 C CA . PRO B 1 385 ? -4.34 -29.5 -10.68 1 96.12 385 PRO B CA 1
ATOM 7958 C C . PRO B 1 385 ? -2.961 -28.859 -10.531 1 96.12 385 PRO B C 1
ATOM 7960 O O . PRO B 1 385 ? -2.473 -28.688 -9.414 1 96.12 385 PRO B O 1
ATOM 7963 N N . VAL B 1 386 ? -2.346 -28.562 -11.633 1 97 386 VAL B N 1
ATOM 7964 C CA . VAL B 1 386 ? -1.028 -27.938 -11.594 1 97 386 VAL B CA 1
ATOM 7965 C C . VAL B 1 386 ? -0.934 -26.859 -12.68 1 97 386 VAL B C 1
ATOM 7967 O O . VAL B 1 386 ? -1.378 -27.078 -13.812 1 97 386 VAL B O 1
ATOM 7970 N N . SER B 1 387 ? -0.506 -25.688 -12.242 1 97.44 387 SER B N 1
ATOM 7971 C CA . SER B 1 387 ? -0.289 -24.578 -13.172 1 97.44 387 SER B CA 1
ATOM 7972 C C . SER B 1 387 ? 1.176 -24.484 -13.578 1 97.44 387 SER B C 1
ATOM 7974 O O . SER B 1 387 ? 2.062 -24.406 -12.727 1 97.44 387 SER B O 1
ATOM 7976 N N . VAL B 1 388 ? 1.412 -24.438 -14.883 1 97.62 388 VAL B N 1
ATOM 7977 C CA . VAL B 1 388 ? 2.791 -24.406 -15.359 1 97.62 388 VAL B CA 1
ATOM 7978 C C . VAL B 1 388 ? 3.008 -23.141 -16.188 1 97.62 388 VAL B C 1
ATOM 7980 O O . VAL B 1 388 ? 2.387 -22.969 -17.25 1 97.62 388 VAL B O 1
ATOM 7983 N N . VAL B 1 389 ? 3.842 -22.281 -15.648 1 95.19 389 VAL B N 1
ATOM 7984 C CA . VAL B 1 389 ? 4.266 -21.141 -16.438 1 95.19 389 VAL B CA 1
ATOM 7985 C C . VAL B 1 389 ? 4.973 -21.609 -17.703 1 95.19 389 VAL B C 1
ATOM 7987 O O . VAL B 1 389 ? 5.922 -22.406 -17.641 1 95.19 389 VAL B O 1
ATOM 7990 N N . SER B 1 390 ? 4.559 -21.125 -18.828 1 94.56 390 SER B N 1
ATOM 7991 C CA . SER B 1 390 ? 5.027 -21.734 -20.078 1 94.56 390 SER B CA 1
ATOM 7992 C C . SER B 1 390 ? 5.645 -20.688 -21 1 94.56 390 SER B C 1
ATOM 7994 O O . SER B 1 390 ? 5.895 -20.953 -22.172 1 94.56 390 SER B O 1
ATOM 7996 N N . ASP B 1 391 ? 5.863 -19.469 -20.438 1 90.69 391 ASP B N 1
ATOM 7997 C CA . ASP B 1 391 ? 6.383 -18.391 -21.281 1 90.69 391 ASP B CA 1
ATOM 7998 C C . ASP B 1 391 ? 7.824 -18.047 -20.906 1 90.69 391 ASP B C 1
ATOM 8000 O O . ASP B 1 391 ? 8.281 -16.938 -21.156 1 90.69 391 ASP B O 1
ATOM 8004 N N . SER B 1 392 ? 8.523 -18.922 -20.203 1 88.88 392 SER B N 1
ATOM 8005 C CA . SER B 1 392 ? 9.906 -18.641 -19.828 1 88.88 392 SER B CA 1
ATOM 8006 C C . SER B 1 392 ? 10.781 -18.406 -21.062 1 88.88 392 SER B C 1
ATOM 8008 O O . SER B 1 392 ? 11.75 -17.641 -21 1 88.88 392 SER B O 1
ATOM 8010 N N . TYR B 1 393 ? 10.406 -19.078 -22.203 1 89.25 393 TYR B N 1
ATOM 8011 C CA . TYR B 1 393 ? 11.156 -18.938 -23.438 1 89.25 393 TYR B CA 1
ATOM 8012 C C . TYR B 1 393 ? 10.234 -18.562 -24.594 1 89.25 393 TYR B C 1
ATOM 8014 O O . TYR B 1 393 ? 10.258 -17.422 -25.078 1 89.25 393 TYR B O 1
ATOM 8022 N N . ASP B 1 394 ? 9.414 -19.469 -25.031 1 91.56 394 ASP B N 1
ATOM 8023 C CA . ASP B 1 394 ? 8.469 -19.25 -26.125 1 91.56 394 ASP B CA 1
ATOM 8024 C C . ASP B 1 394 ? 7.133 -19.938 -25.828 1 91.56 394 ASP B C 1
ATOM 8026 O O . ASP B 1 394 ? 6.992 -21.141 -26.047 1 91.56 394 ASP B O 1
ATOM 8030 N N . ILE B 1 395 ? 6.133 -19.188 -25.578 1 94.19 395 ILE B N 1
ATOM 8031 C CA . ILE B 1 395 ? 4.836 -19.703 -25.141 1 94.19 395 ILE B CA 1
ATOM 8032 C C . ILE B 1 395 ? 4.191 -20.484 -26.281 1 94.19 395 ILE B C 1
ATOM 8034 O O . ILE B 1 395 ? 3.529 -21.5 -26.047 1 94.19 395 ILE B O 1
ATOM 8038 N N . TYR B 1 396 ? 4.32 -20.109 -27.531 1 95.38 396 TYR B N 1
ATOM 8039 C CA . TYR B 1 396 ? 3.668 -20.781 -28.656 1 95.38 396 TYR B CA 1
ATOM 8040 C C . TYR B 1 396 ? 4.332 -22.109 -28.953 1 95.38 396 TYR B C 1
ATOM 8042 O O . T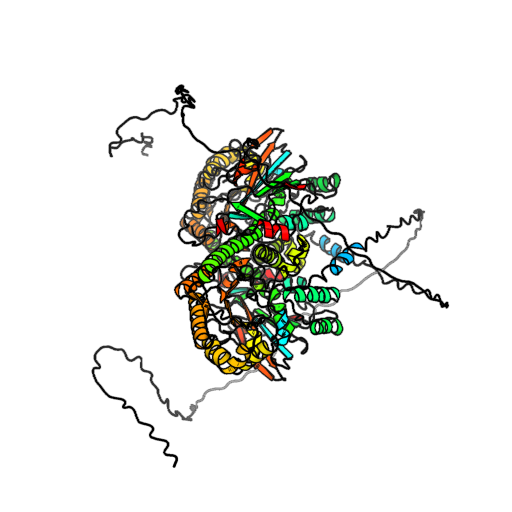YR B 1 396 ? 3.648 -23.109 -29.219 1 95.38 396 TYR B O 1
ATOM 8050 N N . ASN B 1 397 ? 5.66 -22.078 -28.859 1 95.56 397 ASN B N 1
ATOM 8051 C CA . ASN B 1 397 ? 6.367 -23.359 -28.984 1 95.56 397 ASN B CA 1
ATOM 8052 C C . ASN B 1 397 ? 6.02 -24.312 -27.859 1 95.56 397 ASN B C 1
ATOM 8054 O O . ASN B 1 397 ? 5.855 -25.516 -28.078 1 95.56 397 ASN B O 1
ATOM 8058 N N . ALA B 1 398 ? 5.93 -23.766 -26.688 1 96.62 398 ALA B N 1
ATOM 8059 C CA . ALA B 1 398 ? 5.57 -24.578 -25.516 1 96.62 398 ALA B CA 1
ATOM 8060 C C . ALA B 1 398 ? 4.211 -25.234 -25.719 1 96.62 398 ALA B C 1
ATOM 8062 O O . ALA B 1 398 ? 4.051 -26.422 -25.438 1 96.62 398 ALA B O 1
ATOM 8063 N N . CYS B 1 399 ? 3.254 -24.516 -26.219 1 98 399 CYS B N 1
ATOM 8064 C CA . CYS B 1 399 ? 1.896 -25.031 -26.391 1 98 399 CYS B CA 1
ATOM 8065 C C . CYS B 1 399 ? 1.812 -25.969 -27.578 1 98 399 CYS B C 1
ATOM 8067 O O . CYS B 1 399 ? 1.163 -27.016 -27.5 1 98 399 CYS B O 1
ATOM 8069 N N . GLU B 1 400 ? 2.414 -25.609 -28.672 1 98.25 400 GLU B N 1
ATOM 8070 C CA . GLU B 1 400 ? 2.285 -26.375 -29.906 1 98.25 400 GLU B CA 1
ATOM 8071 C C . GLU B 1 400 ? 3.15 -27.625 -29.875 1 98.25 400 GLU B C 1
ATOM 8073 O O . GLU B 1 400 ? 2.646 -28.734 -30.047 1 98.25 400 GLU B O 1
ATOM 8078 N N . LYS B 1 401 ? 4.395 -27.469 -29.562 1 98.38 401 LYS B N 1
ATOM 8079 C CA . LYS B 1 401 ? 5.348 -28.562 -29.719 1 98.38 401 LYS B CA 1
ATOM 8080 C C . LYS B 1 401 ? 5.496 -29.359 -28.438 1 98.38 401 LYS B C 1
ATOM 8082 O O . LYS B 1 401 ? 5.504 -30.594 -28.453 1 98.38 401 LYS B O 1
ATOM 8087 N N . ILE B 1 402 ? 5.625 -28.688 -27.328 1 98.44 402 ILE B N 1
ATOM 8088 C CA . ILE B 1 402 ? 5.922 -29.406 -26.094 1 98.44 402 ILE B CA 1
ATOM 8089 C C . ILE B 1 402 ? 4.637 -30 -25.516 1 98.44 402 ILE B C 1
ATOM 8091 O O . ILE B 1 402 ? 4.445 -31.203 -25.516 1 98.44 402 ILE B O 1
ATOM 8095 N N . TRP B 1 403 ? 3.684 -29.172 -25.156 1 98.44 403 TRP B N 1
ATOM 8096 C CA . TRP B 1 403 ? 2.432 -29.672 -24.578 1 98.44 403 TRP B CA 1
ATOM 8097 C C . TRP B 1 403 ? 1.596 -30.391 -25.641 1 98.44 403 TRP B C 1
ATOM 8099 O O . TRP B 1 403 ? 0.985 -31.422 -25.344 1 98.44 403 TRP B O 1
ATOM 8109 N N . GLY B 1 404 ? 1.536 -29.859 -26.875 1 98.25 404 GLY B N 1
ATOM 8110 C CA . GLY B 1 404 ? 0.625 -30.312 -27.906 1 98.25 404 GLY B CA 1
ATOM 8111 C C . GLY B 1 404 ? 1.123 -31.547 -28.641 1 98.25 404 GLY B C 1
ATOM 8112 O O . GLY B 1 404 ? 0.337 -32.281 -29.25 1 98.25 404 GLY B O 1
ATOM 8113 N N . GLU B 1 405 ? 2.479 -31.828 -28.562 1 98.31 405 GLU B N 1
ATOM 8114 C CA . GLU B 1 405 ? 3.023 -32.969 -29.297 1 98.31 405 GLU B CA 1
ATOM 8115 C C . GLU B 1 405 ? 3.893 -33.844 -28.391 1 98.31 405 GLU B C 1
ATOM 8117 O O . GLU B 1 405 ? 3.502 -34.969 -28.016 1 98.31 405 GLU B O 1
ATOM 8122 N N . ASP B 1 406 ? 4.945 -33.312 -27.859 1 98.25 406 ASP B N 1
ATOM 8123 C CA . ASP B 1 406 ? 5.949 -34.094 -27.156 1 98.25 406 ASP B CA 1
ATOM 8124 C C . ASP B 1 406 ? 5.371 -34.688 -25.875 1 98.25 406 ASP B C 1
ATOM 8126 O O . ASP B 1 406 ? 5.656 -35.844 -25.531 1 98.25 406 ASP B O 1
ATOM 8130 N N . LEU B 1 407 ? 4.602 -33.906 -25.125 1 98.31 407 LEU B N 1
ATOM 8131 C CA . LEU B 1 407 ? 4.094 -34.344 -23.844 1 98.31 407 LEU B CA 1
ATOM 8132 C C . LEU B 1 407 ? 2.582 -34.531 -23.891 1 98.31 407 LEU B C 1
ATOM 8134 O O . LEU B 1 407 ? 1.927 -34.594 -22.844 1 98.31 407 LEU B O 1
ATOM 8138 N N . ARG B 1 408 ? 2.07 -34.594 -25.094 1 98 408 ARG B N 1
ATOM 8139 C CA . ARG B 1 408 ? 0.627 -34.656 -25.297 1 98 408 ARG B CA 1
ATOM 8140 C C . ARG B 1 408 ? 0.044 -35.875 -24.562 1 98 408 ARG B C 1
ATOM 8142 O O . ARG B 1 408 ? -1.047 -35.781 -23.984 1 98 408 ARG B O 1
ATOM 8149 N N . HIS B 1 409 ? 0.701 -37.031 -24.562 1 96.69 409 HIS B N 1
ATOM 8150 C CA . HIS B 1 409 ? 0.227 -38.281 -23.922 1 96.69 409 HIS B CA 1
ATOM 8151 C C . HIS B 1 409 ? 0.044 -38.094 -22.422 1 96.69 409 HIS B C 1
ATOM 8153 O O . HIS B 1 409 ? -0.877 -38.656 -21.828 1 96.69 409 HIS B O 1
ATOM 8159 N N . LEU B 1 410 ? 0.88 -37.281 -21.781 1 96.56 410 LEU B N 1
ATOM 8160 C CA . LEU B 1 410 ? 0.772 -37 -20.344 1 96.56 410 LEU B CA 1
ATOM 8161 C C . LEU B 1 410 ? -0.455 -36.156 -20.047 1 96.56 410 LEU B C 1
ATOM 8163 O O . LEU B 1 410 ? -1.097 -36.344 -19 1 96.56 410 LEU B O 1
ATOM 8167 N N . ILE B 1 411 ? -0.794 -35.281 -20.969 1 96.81 411 ILE B N 1
ATOM 8168 C CA . ILE B 1 411 ? -1.936 -34.375 -20.781 1 96.81 411 ILE B CA 1
ATOM 8169 C C . ILE B 1 411 ? -3.234 -35.156 -20.953 1 96.81 411 ILE B C 1
ATOM 8171 O O . ILE B 1 411 ? -4.164 -35.031 -20.156 1 96.81 411 ILE B O 1
ATOM 8175 N N . LEU B 1 412 ? -3.232 -36.062 -21.938 1 96.12 412 LEU B N 1
ATOM 8176 C CA . LEU B 1 412 ? -4.41 -36.875 -22.219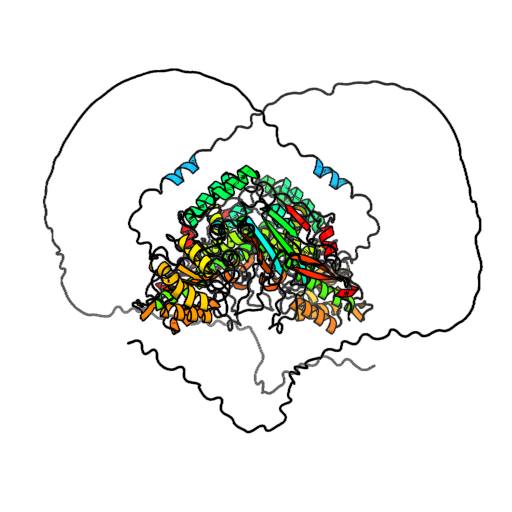 1 96.12 412 LEU B CA 1
ATOM 8177 C C . LEU B 1 412 ? -4.699 -37.844 -21.078 1 96.12 412 LEU B C 1
ATOM 8179 O O . LEU B 1 412 ? -5.84 -38.281 -20.906 1 96.12 412 LEU B O 1
ATOM 8183 N N . SER B 1 413 ? -3.707 -38.125 -20.312 1 95.38 413 SER B N 1
ATOM 8184 C CA . SER B 1 413 ? -3.852 -39.125 -19.234 1 95.38 413 SER B CA 1
ATOM 8185 C C . SER B 1 413 ? -4.348 -38.438 -17.953 1 95.38 413 SER B C 1
ATOM 8187 O O . SER B 1 413 ? -4.742 -39.125 -17.016 1 95.38 413 SER B O 1
ATOM 8189 N N . ARG B 1 414 ? -4.422 -37.094 -17.938 1 95.81 414 ARG B N 1
ATOM 8190 C CA . ARG B 1 414 ? -4.867 -36.375 -16.734 1 95.81 414 ARG B CA 1
ATOM 8191 C C . ARG B 1 414 ? -6.387 -36.438 -16.609 1 95.81 414 ARG B C 1
ATOM 8193 O O . ARG B 1 414 ? -7.102 -36.562 -17.594 1 95.81 414 ARG B O 1
ATOM 8200 N N . SER B 1 415 ? -6.828 -36.469 -15.312 1 94.06 415 SER B N 1
ATOM 8201 C CA . SER B 1 415 ? -8.258 -36.5 -15.023 1 94.06 415 SER B CA 1
ATOM 8202 C C . SER B 1 415 ? -8.859 -35.094 -15.008 1 94.06 415 SER B C 1
ATOM 8204 O O . SER B 1 415 ? -8.125 -34.094 -14.977 1 94.06 415 SER B O 1
ATOM 8206 N N . THR B 1 416 ? -10.125 -35.062 -14.984 1 93.25 416 THR B N 1
ATOM 8207 C CA . THR B 1 416 ? -10.859 -33.781 -14.914 1 93.25 416 THR B CA 1
ATOM 8208 C C . THR B 1 416 ? -10.586 -33.062 -13.594 1 93.25 416 THR B C 1
ATOM 8210 O O . THR B 1 416 ? -10.625 -31.844 -13.531 1 93.25 416 THR B O 1
ATOM 8213 N N . GLU B 1 417 ? -10.234 -33.844 -12.602 1 93 417 GLU B N 1
ATOM 8214 C CA . GLU B 1 417 ? -10.008 -33.281 -11.273 1 93 417 GLU B CA 1
ATOM 8215 C C . GLU B 1 417 ? -8.57 -32.781 -11.117 1 93 417 GLU B C 1
ATOM 8217 O O . GLU B 1 417 ? -8.25 -32.062 -10.172 1 93 417 GLU B O 1
ATOM 8222 N N . ALA B 1 418 ? -7.77 -33.125 -12.086 1 96 418 ALA B N 1
ATOM 8223 C CA . ALA B 1 418 ? -6.359 -32.75 -12.016 1 96 418 ALA B CA 1
ATOM 8224 C C . ALA B 1 418 ? -5.883 -32.156 -13.344 1 96 418 ALA B C 1
ATOM 8226 O O . ALA B 1 418 ? -4.906 -32.625 -13.922 1 96 418 ALA B O 1
ATOM 8227 N N . PRO B 1 419 ? -6.488 -31.125 -13.727 1 97.5 419 PRO B N 1
ATOM 8228 C CA . PRO B 1 419 ? -6.137 -30.547 -15.023 1 97.5 419 PRO B CA 1
ATOM 8229 C C . PRO B 1 419 ? -4.75 -29.906 -15.023 1 97.5 419 PRO B C 1
ATOM 8231 O O . PRO B 1 419 ? -4.242 -29.516 -13.969 1 97.5 419 PRO B O 1
ATOM 8234 N N . LEU B 1 420 ? -4.156 -29.906 -16.234 1 98.31 420 LEU B N 1
ATOM 8235 C CA . LEU B 1 420 ? -3.031 -29.016 -16.5 1 98.31 420 LEU B CA 1
ATOM 8236 C C . LEU B 1 420 ? -3.516 -27.594 -16.797 1 98.31 420 LEU B C 1
ATOM 8238 O O . LEU B 1 420 ? -4.395 -27.406 -17.625 1 98.31 420 LEU B O 1
ATOM 8242 N N . ILE B 1 421 ? -3.02 -26.641 -16.078 1 98.31 421 ILE B N 1
ATOM 8243 C CA . ILE B 1 421 ? -3.334 -25.234 -16.312 1 98.31 421 ILE B CA 1
ATOM 8244 C C . ILE B 1 421 ? -2.123 -24.516 -16.906 1 98.31 421 ILE B C 1
ATOM 8246 O O . ILE B 1 421 ? -1.091 -24.375 -16.25 1 98.31 421 ILE B O 1
ATOM 8250 N N . ILE B 1 422 ? -2.242 -24.078 -18.094 1 98.25 422 ILE B N 1
ATOM 8251 C CA . ILE B 1 422 ? -1.149 -23.406 -18.797 1 98.25 422 ILE B CA 1
ATOM 8252 C C . ILE B 1 422 ? -1.203 -21.906 -18.5 1 98.25 422 ILE B C 1
ATOM 8254 O O . ILE B 1 422 ? -2.262 -21.297 -18.625 1 98.25 422 ILE B O 1
ATOM 8258 N N . ARG B 1 423 ? -0.069 -21.344 -18.109 1 96.75 423 ARG B N 1
ATOM 8259 C CA . ARG B 1 423 ? 0.022 -19.922 -17.812 1 96.75 423 ARG B CA 1
ATOM 8260 C C . ARG B 1 423 ? 0.925 -19.203 -18.797 1 96.75 423 ARG B C 1
ATOM 8262 O O . ARG B 1 423 ? 2.15 -19.297 -18.719 1 96.75 423 ARG B O 1
ATOM 8269 N N . PRO B 1 424 ? 0.462 -18.438 -19.703 1 92.69 424 PRO B N 1
ATOM 8270 C CA . PRO B 1 424 ? 1.271 -17.766 -20.719 1 92.69 424 PRO B CA 1
ATOM 8271 C C . PRO B 1 424 ? 1.967 -16.516 -20.188 1 92.69 424 PRO B C 1
ATOM 8273 O O . PRO B 1 424 ? 3.17 -16.344 -20.391 1 92.69 424 PRO B O 1
ATOM 8276 N N . ASP B 1 425 ? 1.392 -15.516 -19.562 1 83 425 ASP B N 1
ATOM 8277 C CA . ASP B 1 425 ? 1.88 -14.344 -18.844 1 83 425 ASP B CA 1
ATOM 8278 C C . ASP B 1 425 ? 2.84 -13.531 -19.703 1 83 425 ASP B C 1
ATOM 8280 O O . ASP B 1 425 ? 3.867 -13.055 -19.219 1 83 425 ASP B O 1
ATOM 8284 N N . SER B 1 426 ? 2.74 -13.5 -21 1 80.44 426 SER B N 1
ATOM 8285 C CA . SER B 1 426 ? 3.602 -12.703 -21.859 1 80.44 426 SER B CA 1
ATOM 8286 C C . SER B 1 426 ? 2.797 -12.008 -22.953 1 80.44 426 SER B C 1
ATOM 8288 O O . SER B 1 426 ? 1.671 -12.406 -23.25 1 80.44 426 SER B O 1
ATOM 8290 N N . GLY B 1 427 ? 3.4 -10.969 -23.422 1 80.62 427 GLY B N 1
ATOM 8291 C CA . GLY B 1 427 ? 2.801 -10.273 -24.547 1 80.62 427 GLY B CA 1
ATOM 8292 C C . GLY B 1 427 ? 1.519 -9.547 -24.188 1 80.62 427 GLY B C 1
ATOM 8293 O O . GLY B 1 427 ? 1.297 -9.203 -23.031 1 80.62 427 GLY B O 1
ATOM 8294 N N . ASN B 1 428 ? 0.856 -9.211 -25.219 1 89.31 428 ASN B N 1
ATOM 8295 C CA . ASN B 1 428 ? -0.477 -8.656 -25.016 1 89.31 428 ASN B CA 1
ATOM 8296 C C . ASN B 1 428 ? -1.451 -9.703 -24.5 1 89.31 428 ASN B C 1
ATOM 8298 O O . ASN B 1 428 ? -1.678 -10.727 -25.156 1 89.31 428 ASN B O 1
ATOM 8302 N N . PRO B 1 429 ? -2.039 -9.461 -23.406 1 93.5 429 PRO B N 1
ATOM 8303 C CA . PRO B 1 429 ? -2.826 -10.508 -22.75 1 93.5 429 PRO B CA 1
ATOM 8304 C C . PRO B 1 429 ? -3.93 -11.062 -23.641 1 93.5 429 PRO B C 1
ATOM 8306 O O . PRO B 1 429 ? -4.094 -12.289 -23.734 1 93.5 429 PRO B O 1
ATOM 8309 N N . LEU B 1 430 ? -4.738 -10.242 -24.328 1 96 430 LEU B N 1
ATOM 8310 C CA . LEU B 1 430 ? -5.82 -10.719 -25.188 1 96 430 LEU B CA 1
ATOM 8311 C C . LEU B 1 430 ? -5.273 -11.547 -26.344 1 96 430 LEU B C 1
ATOM 8313 O O . LEU B 1 430 ? -5.734 -12.664 -26.578 1 96 430 LEU B O 1
ATOM 8317 N N . ASP B 1 431 ? -4.27 -11.031 -27 1 95.69 431 ASP B N 1
ATOM 8318 C CA . ASP B 1 431 ? -3.701 -11.711 -28.156 1 95.69 431 ASP B CA 1
ATOM 8319 C C . ASP B 1 431 ? -3.096 -13.055 -27.766 1 95.69 431 ASP B C 1
ATOM 8321 O O . ASP B 1 431 ? -3.285 -14.055 -28.469 1 95.69 431 ASP B O 1
ATOM 8325 N N . THR B 1 432 ? -2.4 -13 -26.719 1 95.12 432 THR B N 1
ATOM 8326 C CA . THR B 1 432 ? -1.715 -14.211 -26.266 1 95.12 432 THR B CA 1
ATOM 8327 C C . THR B 1 432 ? -2.721 -15.281 -25.859 1 95.12 432 THR B C 1
ATOM 8329 O O . THR B 1 432 ? -2.576 -16.453 -26.234 1 95.12 432 THR B O 1
ATOM 8332 N N . VAL B 1 433 ? -3.762 -14.938 -25.172 1 97.31 433 VAL B N 1
ATOM 8333 C CA . VAL B 1 433 ? -4.77 -15.891 -24.703 1 97.31 433 VAL B CA 1
ATOM 8334 C C . VAL B 1 433 ? -5.477 -16.516 -25.906 1 97.31 433 VAL B C 1
ATOM 8336 O O . VAL B 1 433 ? -5.641 -17.734 -25.969 1 97.31 433 VAL B O 1
ATOM 8339 N N . LEU B 1 434 ? -5.883 -15.703 -26.891 1 98.25 434 LEU B N 1
ATOM 8340 C CA . LEU B 1 434 ? -6.59 -16.203 -28.062 1 98.25 434 LEU B CA 1
ATOM 8341 C C . LEU B 1 434 ? -5.691 -17.109 -28.891 1 98.25 434 LEU B C 1
ATOM 8343 O O . LEU B 1 434 ? -6.133 -18.156 -29.375 1 98.25 434 LEU B O 1
ATOM 8347 N N . LYS B 1 435 ? -4.449 -16.656 -29 1 97.88 435 LYS B N 1
ATOM 8348 C CA . LYS B 1 435 ? -3.514 -17.453 -29.781 1 97.88 435 LYS B CA 1
ATOM 8349 C C . LYS B 1 435 ? -3.248 -18.797 -29.094 1 97.88 435 LYS B C 1
ATOM 8351 O O . LYS B 1 435 ? -3.156 -19.828 -29.766 1 97.88 435 LYS B O 1
ATOM 8356 N N . VAL B 1 436 ? -3.109 -18.797 -27.828 1 98 436 VAL B N 1
ATOM 8357 C CA . VAL B 1 436 ? -2.889 -20.031 -27.078 1 98 436 VAL B CA 1
ATOM 8358 C C . VAL B 1 436 ? -4.109 -20.938 -27.203 1 98 436 VAL B C 1
ATOM 8360 O O . VAL B 1 436 ? -3.969 -22.141 -27.422 1 98 436 VAL B O 1
ATOM 8363 N N . LEU B 1 437 ? -5.305 -20.422 -27.094 1 98.56 437 LEU B N 1
ATOM 8364 C CA . LEU B 1 437 ? -6.531 -21.188 -27.25 1 98.56 437 LEU B CA 1
ATOM 8365 C C . LEU B 1 437 ? -6.621 -21.812 -28.641 1 98.56 437 LEU B C 1
ATOM 8367 O O . LEU B 1 437 ? -7.012 -22.969 -28.781 1 98.56 437 LEU B O 1
ATOM 8371 N N . ASP B 1 438 ? -6.234 -21.062 -29.625 1 98.5 438 ASP B N 1
ATOM 8372 C CA . ASP B 1 438 ? -6.258 -21.547 -31 1 98.5 438 ASP B CA 1
ATOM 8373 C C . ASP B 1 438 ? -5.289 -22.719 -31.172 1 98.5 438 ASP B C 1
ATOM 8375 O O . ASP B 1 438 ? -5.629 -23.719 -31.812 1 98.5 438 ASP B O 1
ATOM 8379 N N . ILE B 1 439 ? -4.086 -22.531 -30.641 1 98.62 439 ILE B N 1
ATOM 8380 C CA . ILE B 1 439 ? -3.064 -23.562 -30.766 1 98.62 439 ILE B CA 1
ATOM 8381 C C . ILE B 1 439 ? -3.533 -24.828 -30.047 1 98.62 439 ILE B C 1
ATOM 8383 O O . ILE B 1 439 ? -3.484 -25.922 -30.609 1 98.62 439 ILE B O 1
ATOM 8387 N N . LEU B 1 440 ? -3.992 -24.688 -28.828 1 98.56 440 LEU B N 1
ATOM 8388 C CA . LEU B 1 440 ? -4.438 -25.844 -28.047 1 98.56 440 LEU B CA 1
ATOM 8389 C C . LEU B 1 440 ? -5.664 -26.484 -28.672 1 98.56 440 LEU B C 1
ATOM 8391 O O . LEU B 1 440 ? -5.812 -27.703 -28.656 1 98.56 440 LEU B O 1
ATOM 8395 N N . GLY B 1 441 ? -6.543 -25.641 -29.281 1 98.19 441 GLY B N 1
ATOM 8396 C CA . GLY B 1 441 ? -7.719 -26.156 -29.969 1 98.19 441 GLY B CA 1
ATOM 8397 C C . GLY B 1 441 ? -7.379 -27.031 -31.156 1 98.19 441 GLY B C 1
ATOM 8398 O O . GLY B 1 441 ? -8.141 -27.922 -31.516 1 98.19 441 GLY B O 1
ATOM 8399 N N . LYS B 1 442 ? -6.277 -26.75 -31.766 1 98.31 442 LYS B N 1
ATOM 8400 C CA . LYS B 1 442 ? -5.828 -27.547 -32.906 1 98.31 442 LYS B CA 1
ATOM 8401 C C . LYS B 1 442 ? -5.152 -28.828 -32.438 1 98.31 442 LYS B C 1
ATOM 8403 O O . LYS B 1 442 ? -5.18 -29.844 -33.156 1 98.31 442 LYS B O 1
ATOM 8408 N N . LYS B 1 443 ? -4.574 -28.828 -31.266 1 98.38 443 LYS B N 1
ATOM 8409 C CA . LYS B 1 443 ? -3.75 -29.938 -30.812 1 98.38 443 LYS B CA 1
ATOM 8410 C C . LYS B 1 443 ? -4.555 -30.891 -29.938 1 98.38 443 LYS B C 1
ATOM 8412 O O . LYS B 1 443 ? -4.176 -32.062 -29.766 1 98.38 443 LYS B O 1
ATOM 8417 N N . PHE B 1 444 ? -5.684 -30.469 -29.375 1 98.31 444 PHE B N 1
ATOM 8418 C CA . PHE B 1 444 ? -6.516 -31.266 -28.484 1 98.31 444 PHE B CA 1
ATOM 8419 C C . PHE B 1 444 ? -7.969 -31.266 -28.938 1 98.31 444 PHE B C 1
ATOM 8421 O O . PHE B 1 444 ? -8.398 -30.328 -29.625 1 98.31 444 PHE B O 1
ATOM 8428 N N . PRO B 1 445 ? -8.719 -32.312 -28.609 1 97.31 445 PRO B N 1
ATOM 8429 C CA . PRO B 1 445 ? -10.125 -32.312 -29.016 1 97.31 445 PRO B CA 1
ATOM 8430 C C . PRO B 1 445 ? -10.953 -31.25 -28.312 1 97.31 445 PRO B C 1
ATOM 8432 O O . PRO B 1 445 ? -10.938 -31.156 -27.078 1 97.31 445 PRO B O 1
ATOM 8435 N N . ILE B 1 446 ? -11.68 -30.469 -29.062 1 97.62 446 ILE B N 1
ATOM 8436 C CA . ILE B 1 446 ? -12.539 -29.422 -28.5 1 97.62 446 ILE B CA 1
ATOM 8437 C C . ILE B 1 446 ? -14 -29.844 -28.625 1 97.62 446 ILE B C 1
ATOM 8439 O O . ILE B 1 446 ? -14.336 -30.688 -29.469 1 97.62 446 ILE B O 1
ATOM 8443 N N . THR B 1 447 ? -14.82 -29.328 -27.797 1 98.06 447 THR B N 1
ATOM 8444 C CA . THR B 1 447 ? -16.266 -29.5 -27.875 1 98.06 447 THR B CA 1
ATOM 8445 C C . THR B 1 447 ? -16.969 -28.156 -27.875 1 98.06 447 THR B C 1
ATOM 8447 O O . THR B 1 447 ? -16.375 -27.125 -27.531 1 98.06 447 THR B O 1
ATOM 8450 N N . GLU B 1 448 ? -18.172 -28.172 -28.328 1 97.94 448 GLU B N 1
ATOM 8451 C CA . GLU B 1 448 ? -19.047 -27 -28.25 1 97.94 448 GLU B CA 1
ATOM 8452 C C . GLU B 1 448 ? -20.078 -27.172 -27.141 1 97.94 448 GLU B C 1
ATOM 8454 O O . GLU B 1 448 ? -20.734 -28.203 -27.047 1 97.94 448 GLU B O 1
ATOM 8459 N N . ASN B 1 449 ? -20.172 -26.234 -26.25 1 96.94 449 ASN B N 1
ATOM 8460 C CA . ASN B 1 449 ? -21.141 -26.359 -25.156 1 96.94 449 ASN B CA 1
ATOM 8461 C C . ASN B 1 449 ? -22.531 -25.938 -25.594 1 96.94 449 ASN B C 1
ATOM 8463 O O . ASN B 1 449 ? -22.766 -25.641 -26.766 1 96.94 449 ASN B O 1
ATOM 8467 N N . SER B 1 450 ? -23.484 -25.969 -24.641 1 95.81 450 SER B N 1
ATOM 8468 C CA . SER B 1 450 ? -24.906 -25.75 -24.953 1 95.81 450 SER B CA 1
ATOM 8469 C C . SER B 1 450 ? -25.141 -24.328 -25.453 1 95.81 450 SER B C 1
ATOM 8471 O O . SER B 1 450 ? -26.141 -24.078 -26.125 1 95.81 450 SER B O 1
ATOM 8473 N N . LYS B 1 451 ? -24.172 -23.422 -25.219 1 97.12 451 LYS B N 1
ATOM 8474 C CA . LYS B 1 451 ? -24.328 -22.031 -25.625 1 97.12 451 LYS B CA 1
ATOM 8475 C C . LYS B 1 451 ? -23.609 -21.766 -26.953 1 97.12 451 LYS B C 1
ATOM 8477 O O . LYS B 1 451 ? -23.625 -20.641 -27.469 1 97.12 451 LYS B O 1
ATOM 8482 N N . GLY B 1 452 ? -22.984 -22.828 -27.5 1 98 452 GLY B N 1
ATOM 8483 C CA . GLY B 1 452 ? -22.359 -22.719 -28.812 1 98 452 GLY B CA 1
ATOM 8484 C C . GLY B 1 452 ? -20.922 -22.234 -28.75 1 98 452 GLY B C 1
ATOM 8485 O O . GLY B 1 452 ? -20.391 -21.703 -29.734 1 98 452 GLY B O 1
ATOM 8486 N N . TYR B 1 453 ? -20.297 -22.344 -27.641 1 98.69 453 TYR B N 1
ATOM 8487 C CA . TYR B 1 453 ? -18.922 -21.875 -27.469 1 98.69 453 TYR B CA 1
ATOM 8488 C C . TYR B 1 453 ? -17.969 -23.047 -27.359 1 98.69 453 TYR B C 1
ATOM 8490 O O . TYR B 1 453 ? -18.328 -24.109 -26.844 1 98.69 453 TYR B O 1
ATOM 8498 N N . LYS B 1 454 ? -16.734 -22.859 -27.812 1 98.69 454 LYS B N 1
ATOM 8499 C CA . LYS B 1 454 ? -15.703 -23.891 -27.828 1 98.69 454 LYS B CA 1
ATOM 8500 C C . LYS B 1 454 ? -15.141 -24.125 -26.438 1 98.69 454 LYS B C 1
ATOM 8502 O O . LYS B 1 454 ? -14.914 -23.172 -25.688 1 98.69 454 LYS B O 1
ATOM 8507 N N . LEU B 1 455 ? -14.953 -25.391 -26.125 1 98.25 455 LEU B N 1
ATOM 8508 C CA . LEU B 1 455 ? -14.398 -25.812 -24.844 1 98.25 455 LEU B CA 1
ATOM 8509 C C . LEU B 1 455 ? -13.219 -26.766 -25.062 1 98.25 455 LEU B C 1
ATOM 8511 O O . LEU B 1 455 ? -13.336 -27.734 -25.812 1 98.25 455 LEU B O 1
ATOM 8515 N N . LEU B 1 456 ? -12.109 -26.406 -24.453 1 98.38 456 LEU B N 1
ATOM 8516 C CA . LEU B 1 456 ? -11.023 -27.375 -24.328 1 98.38 456 LEU B CA 1
ATOM 8517 C C . LEU B 1 456 ? -11.445 -28.562 -23.469 1 98.38 456 LEU B C 1
ATOM 8519 O O . LEU B 1 456 ? -12.414 -28.469 -22.719 1 98.38 456 LEU B O 1
ATOM 8523 N N . PRO B 1 457 ? -10.734 -29.719 -23.641 1 97.88 457 PRO B N 1
ATOM 8524 C CA . PRO B 1 457 ? -11.055 -30.828 -22.734 1 97.88 457 PRO B CA 1
ATOM 8525 C C . PRO B 1 457 ? -10.914 -30.438 -21.266 1 97.88 457 PRO B C 1
ATOM 8527 O O . PRO B 1 457 ? -10.078 -29.578 -20.922 1 97.88 457 PRO B O 1
ATOM 8530 N N . PRO B 1 458 ? -11.664 -31.047 -20.375 1 96.5 458 PRO B N 1
ATOM 8531 C CA . PRO B 1 458 ? -11.711 -30.594 -18.984 1 96.5 458 PRO B CA 1
ATOM 8532 C C . PRO B 1 458 ? -10.375 -30.766 -18.266 1 96.5 458 PRO B C 1
ATOM 8534 O O . PRO B 1 458 ? -10.172 -30.188 -17.188 1 96.5 458 PRO B O 1
ATOM 8537 N N . TYR B 1 459 ? -9.461 -31.547 -18.828 1 97.38 459 TYR B N 1
ATOM 8538 C CA . TYR B 1 459 ? -8.164 -31.766 -18.203 1 97.38 459 TYR B CA 1
ATOM 8539 C C . TYR B 1 459 ? -7.16 -30.719 -18.656 1 97.38 459 TYR B C 1
ATOM 8541 O O . TYR B 1 459 ? -5.965 -30.828 -18.375 1 97.38 459 TYR B O 1
ATOM 8549 N N . LEU B 1 460 ? -7.625 -29.719 -19.359 1 98.06 460 LEU B N 1
ATOM 8550 C CA . LEU B 1 460 ? -6.754 -28.672 -19.891 1 98.06 460 LEU B CA 1
ATOM 8551 C C . LEU B 1 460 ? -7.41 -27.297 -19.75 1 98.06 460 LEU B C 1
ATOM 8553 O O . LEU B 1 460 ? -8.531 -27.094 -20.219 1 98.06 460 LEU B O 1
ATOM 8557 N N . ARG B 1 461 ? -6.723 -26.391 -19 1 98.06 461 ARG B N 1
ATOM 8558 C CA . ARG B 1 461 ? -7.207 -25.031 -18.797 1 98.06 461 ARG B CA 1
ATOM 8559 C C . ARG B 1 461 ? -6.07 -24.016 -18.922 1 98.06 461 ARG B C 1
ATOM 8561 O O . ARG B 1 461 ? -4.902 -24.391 -19.031 1 98.06 461 ARG B O 1
ATOM 8568 N N . ILE B 1 462 ? -6.441 -22.703 -18.938 1 97.88 462 ILE B N 1
ATOM 8569 C CA . ILE B 1 462 ? -5.496 -21.609 -19.031 1 97.88 462 ILE B CA 1
ATOM 8570 C C . ILE B 1 462 ? -5.703 -20.641 -17.859 1 97.88 462 ILE B C 1
ATOM 8572 O O . ILE B 1 462 ? -6.824 -20.469 -17.391 1 97.88 462 ILE B O 1
ATOM 8576 N N . ILE B 1 463 ? -4.598 -20.047 -17.391 1 97.75 463 ILE B N 1
ATOM 8577 C CA . ILE B 1 463 ? -4.703 -18.938 -16.438 1 97.75 463 ILE B CA 1
ATOM 8578 C C . ILE B 1 463 ? -3.818 -17.781 -16.891 1 97.75 463 ILE B C 1
ATOM 8580 O O . ILE B 1 463 ? -2.633 -17.969 -17.156 1 97.75 463 ILE B O 1
ATOM 8584 N N . GLN B 1 464 ? -4.383 -16.641 -16.984 1 96.88 464 GLN B N 1
ATOM 8585 C CA . GLN B 1 464 ? -3.652 -15.422 -17.344 1 96.88 464 GLN B CA 1
ATOM 8586 C C . GLN B 1 464 ? -3.402 -14.562 -16.094 1 96.88 464 GLN B C 1
ATOM 8588 O O . GLN B 1 464 ? -4.34 -14.219 -15.375 1 96.88 464 GLN B O 1
ATOM 8593 N N . GLY B 1 465 ? -2.123 -14.195 -15.82 1 93.5 465 GLY B N 1
ATOM 8594 C CA . GLY B 1 465 ? -1.789 -13.469 -14.609 1 93.5 465 GLY B CA 1
ATOM 8595 C C . GLY B 1 465 ? -1.174 -12.109 -14.883 1 93.5 465 GLY B C 1
ATOM 8596 O O . GLY B 1 465 ? -1.503 -11.125 -14.211 1 93.5 465 GLY B O 1
ATOM 8597 N N . ASP B 1 466 ? -0.36 -11.984 -15.812 1 85.06 466 ASP B N 1
ATOM 8598 C CA . ASP B 1 466 ? 0.382 -10.758 -16.094 1 85.06 466 ASP B CA 1
ATOM 8599 C C . ASP B 1 466 ? -0.528 -9.68 -16.672 1 85.06 466 ASP B C 1
ATOM 8601 O O . ASP B 1 466 ? -1.286 -9.953 -17.609 1 85.06 466 ASP B O 1
ATOM 8605 N N . GLY B 1 467 ? -0.53 -8.578 -16.016 1 82.56 467 GLY B N 1
ATOM 8606 C CA . GLY B 1 467 ? -1.216 -7.422 -16.578 1 82.56 467 GLY B CA 1
ATOM 8607 C C . GLY B 1 467 ? -2.719 -7.461 -16.375 1 82.56 467 GLY B C 1
ATOM 8608 O O . GLY B 1 467 ? -3.461 -6.738 -17.031 1 82.56 467 GLY B O 1
ATOM 8609 N N . VAL B 1 468 ? -3.201 -8.289 -15.531 1 93.31 468 VAL B N 1
ATOM 8610 C CA . VAL B 1 468 ? -4.645 -8.438 -15.367 1 93.31 468 VAL B CA 1
ATOM 8611 C C . VAL B 1 468 ? -5.164 -7.379 -14.398 1 93.31 468 VAL B C 1
ATOM 8613 O O . VAL B 1 468 ? -4.809 -7.383 -13.219 1 93.31 468 VAL B O 1
ATOM 8616 N N . ASP B 1 469 ? -5.852 -6.43 -14.891 1 93.56 469 ASP B N 1
ATOM 8617 C CA . ASP B 1 469 ? -6.703 -5.52 -14.133 1 93.56 469 ASP B CA 1
ATOM 8618 C C . ASP B 1 469 ? -8.148 -5.582 -14.617 1 93.56 469 ASP B C 1
ATOM 8620 O O . ASP B 1 469 ? -8.484 -6.414 -15.461 1 93.56 469 ASP B O 1
ATOM 8624 N N . ILE B 1 470 ? -9.023 -4.836 -14.086 1 95.25 470 ILE B N 1
ATOM 8625 C CA . ILE B 1 470 ? -10.445 -4.949 -14.375 1 95.25 470 ILE B CA 1
ATOM 8626 C C . ILE B 1 470 ? -10.695 -4.668 -15.852 1 95.25 470 ILE B C 1
ATOM 8628 O O . ILE B 1 470 ? -11.562 -5.289 -16.469 1 95.25 470 ILE B O 1
ATOM 8632 N N . ASN B 1 471 ? -9.93 -3.76 -16.453 1 93.62 471 ASN B N 1
ATOM 8633 C CA . ASN B 1 471 ? -10.109 -3.418 -17.859 1 93.62 471 ASN B CA 1
ATOM 8634 C C . ASN B 1 471 ? -9.602 -4.531 -18.781 1 93.62 471 ASN B C 1
ATOM 8636 O O . ASN B 1 471 ? -10.289 -4.91 -19.734 1 93.62 471 ASN B O 1
ATOM 8640 N N . THR B 1 472 ? -8.406 -4.98 -18.5 1 95.31 472 THR B N 1
ATOM 8641 C CA . THR B 1 472 ? -7.844 -6.051 -19.312 1 95.31 472 THR B CA 1
ATOM 8642 C C . THR B 1 472 ? -8.664 -7.332 -19.172 1 95.31 472 THR B C 1
ATOM 8644 O O . THR B 1 472 ? -8.828 -8.078 -20.141 1 95.31 472 THR B O 1
ATOM 8647 N N . LEU B 1 473 ? -9.109 -7.582 -17.984 1 96.88 473 LEU B N 1
ATOM 8648 C CA . LEU B 1 473 ? -9.984 -8.727 -17.75 1 96.88 473 LEU B CA 1
ATOM 8649 C C . LEU B 1 473 ? -11.219 -8.664 -18.641 1 96.88 473 LEU B C 1
ATOM 8651 O O . LEU B 1 473 ? -11.562 -9.641 -19.312 1 96.88 473 LEU B O 1
ATOM 8655 N N . GLN B 1 474 ? -11.867 -7.539 -18.688 1 95.56 474 GLN B N 1
ATOM 8656 C CA . GLN B 1 474 ? -13.047 -7.348 -19.516 1 95.56 474 GLN B CA 1
ATOM 8657 C C . GLN B 1 474 ? -12.711 -7.508 -21 1 95.56 474 GLN B C 1
ATOM 8659 O O . GLN B 1 474 ? -13.484 -8.109 -21.75 1 95.56 474 GLN B O 1
ATOM 8664 N N . GLU B 1 475 ? -11.586 -7.027 -21.344 1 96.25 475 GLU B N 1
ATOM 8665 C CA . GLU B 1 475 ? -11.148 -7.121 -22.734 1 96.25 475 GLU B CA 1
ATOM 8666 C C . GLU B 1 475 ? -10.945 -8.578 -23.141 1 96.25 475 GLU B C 1
ATOM 8668 O O . GLU B 1 475 ? -11.336 -8.977 -24.25 1 96.25 475 GLU B O 1
ATOM 8673 N N . ILE B 1 476 ? -10.352 -9.312 -22.297 1 97.69 476 ILE B N 1
ATOM 8674 C CA . ILE B 1 476 ? -10.031 -10.703 -22.609 1 97.69 476 ILE B CA 1
ATOM 8675 C C . ILE B 1 476 ? -11.32 -11.508 -22.75 1 97.69 476 ILE B C 1
ATOM 8677 O O . ILE B 1 476 ? -11.5 -12.25 -23.719 1 97.69 476 ILE B O 1
ATOM 8681 N N . VAL B 1 477 ? -12.227 -11.336 -21.781 1 97.94 477 VAL B N 1
ATOM 8682 C CA . VAL B 1 477 ? -13.43 -12.156 -21.812 1 97.94 477 VAL B CA 1
ATOM 8683 C C . VAL B 1 477 ? -14.32 -11.734 -22.969 1 97.94 477 VAL B C 1
ATOM 8685 O O . VAL B 1 477 ? -14.992 -12.57 -23.578 1 97.94 477 VAL B O 1
ATOM 8688 N N . GLU B 1 478 ? -14.352 -10.453 -23.312 1 97.31 478 GLU B N 1
ATOM 8689 C CA . GLU B 1 478 ? -15.07 -9.984 -24.5 1 97.31 478 GLU B CA 1
ATOM 8690 C C . GLU B 1 478 ? -14.461 -10.57 -25.766 1 97.31 478 GLU B C 1
ATOM 8692 O O . GLU B 1 478 ? -15.188 -10.969 -26.688 1 97.31 478 GLU B O 1
ATOM 8697 N N . GLY B 1 479 ? -13.164 -10.547 -25.812 1 98.31 479 GLY B N 1
ATOM 8698 C CA . GLY B 1 479 ? -12.477 -11.117 -26.969 1 98.31 479 GLY B CA 1
ATOM 8699 C C . GLY B 1 479 ? -12.727 -12.609 -27.125 1 98.31 479 GLY B C 1
ATOM 8700 O O . GLY B 1 479 ? -12.93 -13.094 -28.234 1 98.31 479 GLY B O 1
ATOM 8701 N N . MET B 1 480 ? -12.711 -13.312 -26.078 1 98.62 480 MET B N 1
ATOM 8702 C CA . MET B 1 480 ? -13.008 -14.742 -26.109 1 98.62 480 MET B CA 1
ATOM 8703 C C . MET B 1 480 ? -14.414 -15.008 -26.625 1 98.62 480 MET B C 1
ATOM 8705 O O . MET B 1 480 ? -14.633 -15.891 -27.453 1 98.62 480 MET B O 1
ATOM 8709 N N . LYS B 1 481 ? -15.359 -14.211 -26.094 1 98.31 481 LYS B N 1
ATOM 8710 C CA . LYS B 1 481 ? -16.734 -14.336 -26.547 1 98.31 481 LYS B CA 1
ATOM 8711 C C . LYS B 1 481 ? -16.828 -14.125 -28.062 1 98.31 481 LYS B C 1
ATOM 8713 O O . LYS B 1 481 ? -17.484 -14.906 -28.766 1 98.31 481 LYS B O 1
ATOM 8718 N N . GLN B 1 482 ? -16.172 -13.133 -28.531 1 98.38 482 GLN B N 1
ATOM 8719 C CA . GLN B 1 482 ? -16.219 -12.797 -29.953 1 98.38 482 GLN B CA 1
ATOM 8720 C C . GLN B 1 482 ? -15.641 -13.922 -30.812 1 98.38 482 GLN B C 1
ATOM 8722 O O . GLN B 1 482 ? -16.109 -14.164 -31.922 1 98.38 482 GLN B O 1
ATOM 8727 N N . LYS B 1 483 ? -14.672 -14.578 -30.297 1 98.31 483 LYS B N 1
ATOM 8728 C CA . LYS B 1 483 ? -14.016 -15.648 -31.047 1 98.31 483 LYS B CA 1
ATOM 8729 C C . LYS B 1 483 ? -14.625 -17.016 -30.719 1 98.31 483 LYS B C 1
ATOM 8731 O O . LYS B 1 483 ? -14.078 -18.047 -31.078 1 98.31 483 LYS B O 1
ATOM 8736 N N . LYS B 1 484 ? -15.711 -17.031 -29.922 1 98.5 484 LYS B N 1
ATOM 8737 C CA . LYS B 1 484 ? -16.547 -18.188 -29.625 1 98.5 484 LYS B CA 1
ATOM 8738 C C . LYS B 1 484 ? -15.82 -19.188 -28.719 1 98.5 484 LYS B C 1
ATOM 8740 O O . LYS B 1 484 ? -15.977 -20.406 -28.875 1 98.5 484 LYS B O 1
ATOM 8745 N N . TRP B 1 485 ? -14.977 -18.703 -27.906 1 98.75 485 TRP B N 1
ATOM 8746 C CA . TRP B 1 485 ? -14.391 -19.484 -26.812 1 98.75 485 TRP B CA 1
ATOM 8747 C C . TRP B 1 485 ? -15.133 -19.234 -25.5 1 98.75 485 TRP B C 1
ATOM 8749 O O . TRP B 1 485 ? -15.406 -18.094 -25.156 1 98.75 485 TRP B O 1
ATOM 8759 N N . SER B 1 486 ? -15.5 -20.297 -24.828 1 98.5 486 SER B N 1
ATOM 8760 C CA . SER B 1 486 ? -16.156 -20.156 -23.516 1 98.5 486 SER B CA 1
ATOM 8761 C C . SER B 1 486 ? -15.172 -19.672 -22.469 1 98.5 486 SER B C 1
ATOM 8763 O O . SER B 1 486 ? -14.008 -20.078 -22.453 1 98.5 486 SER B O 1
ATOM 8765 N N . ILE B 1 487 ? -15.609 -18.891 -21.5 1 97.25 487 ILE B N 1
ATOM 8766 C CA . ILE B 1 487 ? -14.734 -18.391 -20.453 1 97.25 487 ILE B CA 1
ATOM 8767 C C . ILE B 1 487 ? -14.484 -19.5 -19.422 1 97.25 487 ILE B C 1
ATOM 8769 O O . ILE B 1 487 ? -13.609 -19.359 -18.562 1 97.25 487 ILE B O 1
ATOM 8773 N N . GLU B 1 488 ? -15.156 -20.641 -19.594 1 97.5 488 GLU B N 1
ATOM 8774 C CA . GLU B 1 488 ? -14.844 -21.812 -18.797 1 97.5 488 GLU B CA 1
ATOM 8775 C C . GLU B 1 488 ? -13.383 -22.219 -18.953 1 97.5 488 GLU B C 1
ATOM 8777 O O . GLU B 1 488 ? -12.805 -22.859 -18.078 1 97.5 488 GLU B O 1
ATOM 8782 N N . ASN B 1 489 ? -12.828 -21.844 -20.062 1 98.31 489 ASN B N 1
ATOM 8783 C CA . ASN B 1 489 ? -11.484 -22.281 -20.438 1 98.31 489 ASN B CA 1
ATOM 8784 C C . ASN B 1 489 ? -10.414 -21.547 -19.641 1 98.31 489 ASN B C 1
ATOM 8786 O O . ASN B 1 489 ? -9.25 -21.969 -19.625 1 98.31 489 ASN B O 1
ATOM 8790 N N . ILE B 1 490 ? -10.852 -20.422 -18.953 1 98.06 490 ILE B N 1
ATOM 8791 C CA . ILE B 1 490 ? -9.789 -19.547 -18.453 1 98.06 490 ILE B CA 1
ATOM 8792 C C . ILE B 1 490 ? -10.102 -19.109 -17.031 1 98.06 490 ILE B C 1
ATOM 8794 O O . ILE B 1 490 ? -11.273 -18.969 -16.656 1 98.06 490 ILE B O 1
ATOM 8798 N N . ALA B 1 491 ? -9.078 -18.969 -16.188 1 97.94 491 ALA B N 1
ATOM 8799 C CA . ALA B 1 491 ? -9.07 -18.219 -14.938 1 97.94 491 ALA B CA 1
ATOM 8800 C C . ALA B 1 491 ? -8.062 -17.078 -14.992 1 97.94 491 ALA B C 1
ATOM 8802 O O . ALA B 1 491 ? -7.246 -17 -15.922 1 97.94 491 ALA B O 1
ATOM 8803 N N . PHE B 1 492 ? -8.188 -16.156 -14.062 1 98.19 492 PHE B N 1
ATOM 8804 C CA . PHE B 1 492 ? -7.32 -14.984 -14.062 1 98.19 492 PHE B CA 1
ATOM 8805 C C . PHE B 1 492 ? -6.57 -14.867 -12.742 1 98.19 492 PHE B C 1
ATOM 8807 O O . PHE B 1 492 ? -7.078 -15.273 -11.695 1 98.19 492 PHE B O 1
ATOM 8814 N N . GLY B 1 493 ? -5.348 -14.438 -12.82 1 97.06 493 GLY B N 1
ATOM 8815 C CA . GLY B 1 493 ? -4.594 -13.93 -11.68 1 97.06 493 GLY B CA 1
ATOM 8816 C C . GLY B 1 493 ? -4.305 -12.445 -11.773 1 97.06 493 GLY B C 1
ATOM 8817 O O . GLY B 1 493 ? -3.887 -11.953 -12.82 1 97.06 493 GLY B O 1
ATOM 8818 N N . SER B 1 494 ? -4.629 -11.781 -10.703 1 96.38 494 SER B N 1
ATOM 8819 C CA . SER B 1 494 ? -4.355 -10.352 -10.664 1 96.38 494 SER B CA 1
ATOM 8820 C C . SER B 1 494 ? -3.393 -10 -9.531 1 96.38 494 SER B C 1
ATOM 8822 O O . SER B 1 494 ? -3.568 -10.453 -8.398 1 96.38 494 SER B O 1
ATOM 8824 N N . GLY B 1 495 ? -2.422 -9.219 -9.82 1 93.56 495 GLY B N 1
ATOM 8825 C CA . GLY B 1 495 ? -1.394 -8.883 -8.844 1 93.56 495 GLY B CA 1
ATOM 8826 C C . GLY B 1 495 ? -1.538 -7.477 -8.289 1 93.56 495 GLY B C 1
ATOM 8827 O O . GLY B 1 495 ? -2.531 -7.168 -7.625 1 93.56 495 GLY B O 1
ATOM 8828 N N . GLY B 1 496 ? -0.626 -6.617 -8.727 1 89.12 496 GLY B N 1
ATOM 8829 C CA . GLY B 1 496 ? -0.605 -5.242 -8.258 1 89.12 496 GLY B CA 1
ATOM 8830 C C . GLY B 1 496 ? -1.889 -4.492 -8.547 1 89.12 496 GLY B C 1
ATOM 88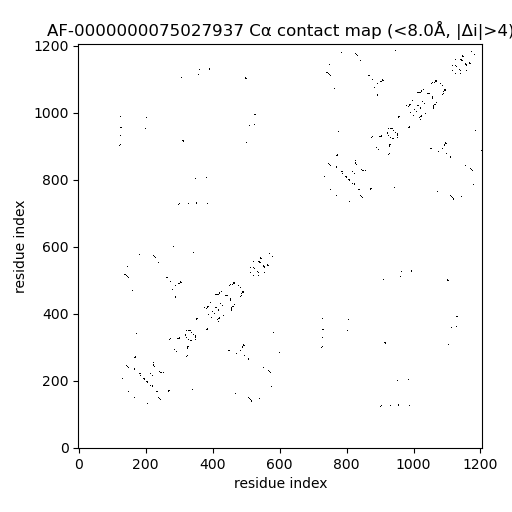31 O O . GLY B 1 496 ? -2.311 -3.643 -7.758 1 89.12 496 GLY B O 1
ATOM 8832 N N . ALA B 1 497 ? -2.516 -4.816 -9.57 1 91.31 497 ALA B N 1
ATOM 8833 C CA . ALA B 1 497 ? -3.746 -4.121 -9.938 1 91.31 497 ALA B CA 1
ATOM 8834 C C . ALA B 1 497 ? -4.867 -4.426 -8.953 1 91.31 497 ALA B C 1
ATOM 8836 O O . ALA B 1 497 ? -5.77 -3.609 -8.758 1 91.31 497 ALA B O 1
ATOM 8837 N N . LEU B 1 498 ? -4.727 -5.555 -8.359 1 95.19 498 LEU B N 1
ATOM 8838 C CA . LEU B 1 498 ? -5.746 -5.957 -7.398 1 95.19 498 LEU B CA 1
ATOM 8839 C C . LEU B 1 498 ? -5.461 -5.367 -6.023 1 95.19 498 LEU B C 1
ATOM 8841 O O . LEU B 1 498 ? -6.375 -4.898 -5.34 1 95.19 498 LEU B O 1
ATOM 8845 N N . LEU B 1 499 ? -4.176 -5.305 -5.633 1 96.19 499 LEU B N 1
ATOM 8846 C CA . LEU B 1 499 ? -3.91 -5.023 -4.227 1 96.19 499 LEU B CA 1
ATOM 8847 C C . LEU B 1 499 ? -3.16 -3.703 -4.07 1 96.19 499 LEU B C 1
ATOM 8849 O O . LEU B 1 499 ? -3.189 -3.092 -3.002 1 96.19 499 LEU B O 1
ATOM 8853 N N . GLN B 1 500 ? -2.51 -3.225 -5.082 1 93.69 500 GLN B N 1
ATOM 8854 C CA . GLN B 1 500 ? -1.587 -2.123 -4.824 1 93.69 500 GLN B CA 1
ATOM 8855 C C . GLN B 1 500 ? -1.96 -0.891 -5.645 1 93.69 500 GLN B C 1
ATOM 8857 O O . GLN B 1 500 ? -1.886 0.235 -5.148 1 93.69 500 GLN B O 1
ATOM 8862 N N . LYS B 1 501 ? -2.295 -1.057 -6.922 1 90.38 501 LYS B N 1
ATOM 8863 C CA . LYS B 1 501 ? -2.588 0.07 -7.805 1 90.38 501 LYS B CA 1
ATOM 8864 C C . LYS B 1 501 ? -3.916 0.726 -7.438 1 90.38 501 LYS B C 1
ATOM 8866 O O . LYS B 1 501 ? -4.742 1.002 -8.305 1 90.38 501 LYS B O 1
ATOM 8871 N N . LEU B 1 502 ? -4.164 0.802 -6.113 1 88.12 502 LEU B N 1
ATOM 8872 C CA . LEU B 1 502 ? -5.379 1.398 -5.566 1 88.12 502 LEU B CA 1
ATOM 8873 C C . LEU B 1 502 ? -5.043 2.568 -4.648 1 88.12 502 LEU B C 1
ATOM 8875 O O . LEU B 1 502 ? -4.031 2.541 -3.943 1 88.12 502 LEU B O 1
ATOM 8879 N N . THR B 1 503 ? -5.91 3.568 -4.777 1 89.56 503 THR B N 1
ATOM 8880 C CA . THR B 1 503 ? -5.781 4.703 -3.869 1 89.56 503 THR B CA 1
ATOM 8881 C C . THR B 1 503 ? -7.137 5.059 -3.258 1 89.56 503 THR B C 1
ATOM 8883 O O . THR B 1 503 ? -8.18 4.609 -3.74 1 89.56 503 THR B O 1
ATOM 8886 N N . ARG B 1 504 ? -7.074 5.809 -2.254 1 89.12 504 ARG B N 1
ATOM 8887 C CA . ARG B 1 504 ? -8.273 6.254 -1.557 1 89.12 504 ARG B CA 1
ATOM 8888 C C . ARG B 1 504 ? -9.188 7.043 -2.49 1 89.12 504 ARG B C 1
ATOM 8890 O O . ARG B 1 504 ? -10.398 7.105 -2.275 1 89.12 504 ARG B O 1
ATOM 8897 N N . ASP B 1 505 ? -8.656 7.52 -3.566 1 87.19 505 ASP B N 1
ATOM 8898 C CA . ASP B 1 505 ? -9.383 8.398 -4.484 1 87.19 505 ASP B CA 1
ATOM 8899 C C . ASP B 1 505 ? -10.297 7.594 -5.406 1 87.19 505 ASP B C 1
ATOM 8901 O O . ASP B 1 505 ? -11.211 8.148 -6.016 1 87.19 505 ASP B O 1
ATOM 8905 N N . LEU B 1 506 ? -9.977 6.316 -5.496 1 90.31 506 LEU B N 1
ATOM 8906 C CA . LEU B 1 506 ? -10.797 5.5 -6.383 1 90.31 506 LEU B CA 1
ATOM 8907 C C . LEU B 1 506 ? -12.266 5.562 -5.973 1 90.31 506 LEU B C 1
ATOM 8909 O O . LEU B 1 506 ? -13.148 5.727 -6.82 1 90.31 506 LEU B O 1
ATOM 8913 N N . LEU B 1 507 ? -12.516 5.473 -4.641 1 94.75 507 LEU B N 1
ATOM 8914 C CA . LEU B 1 507 ? -13.891 5.523 -4.152 1 94.75 507 LEU B CA 1
ATOM 8915 C C . LEU B 1 507 ? -14.156 6.836 -3.428 1 94.75 507 LEU B C 1
ATOM 8917 O O . LEU B 1 507 ? -15.242 7.031 -2.871 1 94.75 507 LEU B O 1
ATOM 8921 N N . ASN B 1 508 ? -13.227 7.672 -3.389 1 91.75 508 ASN B N 1
ATOM 8922 C CA . ASN B 1 508 ? -13.336 8.969 -2.727 1 91.75 508 ASN B CA 1
ATOM 8923 C C . ASN B 1 508 ? -13.797 8.82 -1.278 1 91.75 508 ASN B C 1
ATOM 8925 O O . ASN B 1 508 ? -14.789 9.422 -0.873 1 91.75 508 ASN B O 1
ATOM 8929 N N . CYS B 1 509 ? -13.086 8.023 -0.574 1 94.19 509 CYS B N 1
ATOM 8930 C CA . CYS B 1 509 ? -13.398 7.797 0.833 1 94.19 509 CYS B CA 1
ATOM 8931 C C . CYS B 1 509 ? -13.031 9.016 1.676 1 94.19 509 CYS B C 1
ATOM 8933 O O . CYS B 1 509 ? -12 9.648 1.441 1 94.19 509 CYS B O 1
ATOM 8935 N N . SER B 1 510 ? -13.922 9.352 2.617 1 91.5 510 SER B N 1
ATOM 8936 C CA . SER B 1 510 ? -13.695 10.539 3.432 1 91.5 510 SER B CA 1
ATOM 8937 C C . SER B 1 510 ? -14.203 10.336 4.855 1 91.5 510 SER B C 1
ATOM 8939 O O . SER B 1 510 ? -15.164 9.594 5.082 1 91.5 510 SER B O 1
ATOM 8941 N N . PHE B 1 511 ? -13.57 10.898 5.789 1 94.62 511 PHE B N 1
ATOM 8942 C CA . PHE B 1 511 ? -13.906 11.008 7.199 1 94.62 511 PHE B CA 1
ATOM 8943 C C . PHE B 1 511 ? -14.133 12.469 7.594 1 94.62 511 PHE B C 1
ATOM 8945 O O . PHE B 1 511 ? -13.227 13.289 7.477 1 94.62 511 PHE B O 1
ATOM 8952 N N . LYS B 1 512 ? -15.375 12.805 8.062 1 92.62 512 LYS B N 1
ATOM 8953 C CA . LYS B 1 512 ? -15.711 14.211 8.273 1 92.62 512 LYS B CA 1
ATOM 8954 C C . LYS B 1 512 ? -16.422 14.406 9.609 1 92.62 512 LYS B C 1
ATOM 8956 O O . LYS B 1 512 ? -17.266 13.586 10 1 92.62 512 LYS B O 1
ATOM 8961 N N . CYS B 1 513 ? -16.031 15.469 10.219 1 94.06 513 CYS B N 1
ATOM 8962 C CA . CYS B 1 513 ? -16.797 15.922 11.375 1 94.06 513 CYS B CA 1
ATOM 8963 C C . CYS B 1 513 ? -18.094 16.594 10.938 1 94.06 513 CYS B C 1
ATOM 8965 O O . CYS B 1 513 ? -18.078 17.469 10.055 1 94.06 513 CYS B O 1
ATOM 8967 N N . SER B 1 514 ? -19.266 16.156 11.547 1 94.5 514 SER B N 1
ATOM 8968 C CA . SER B 1 514 ? -20.531 16.703 11.055 1 94.5 514 SER B CA 1
ATOM 8969 C C . SER B 1 514 ? -21.359 17.281 12.195 1 94.5 514 SER B C 1
ATOM 8971 O O . SER B 1 514 ? -22.391 17.922 11.953 1 94.5 514 SER B O 1
ATOM 8973 N N . TYR B 1 515 ? -20.969 17.047 13.391 1 94.75 515 TYR B N 1
ATOM 8974 C CA . TYR B 1 515 ? -21.734 17.531 14.531 1 94.75 515 TYR B CA 1
ATOM 8975 C C . TYR B 1 515 ? -20.828 17.766 15.742 1 94.75 515 TYR B C 1
ATOM 8977 O O . TYR B 1 515 ? -19.938 16.953 16 1 94.75 515 TYR B O 1
ATOM 8985 N N . VAL B 1 516 ? -21.031 18.953 16.453 1 95.88 516 VAL B N 1
ATOM 8986 C CA . VAL B 1 516 ? -20.25 19.281 17.641 1 95.88 516 VAL B CA 1
ATOM 8987 C C . VAL B 1 516 ? -21.156 19.906 18.703 1 95.88 516 VAL B C 1
ATOM 8989 O O . VAL B 1 516 ? -22.141 20.578 18.375 1 95.88 516 VAL B O 1
ATOM 8992 N N . VAL B 1 517 ? -20.875 19.547 19.953 1 96.38 517 VAL B N 1
ATOM 8993 C CA . VAL B 1 517 ? -21.531 20.219 21.062 1 96.38 517 VAL B CA 1
ATOM 8994 C C . VAL B 1 517 ? -20.547 21.125 21.797 1 96.38 517 VAL B C 1
ATOM 8996 O O . VAL B 1 517 ? -19.516 20.672 22.281 1 96.38 517 VAL B O 1
ATOM 8999 N N . THR B 1 518 ? -20.812 22.391 21.781 1 94.5 518 THR B N 1
ATOM 9000 C CA . THR B 1 518 ? -20.047 23.406 22.516 1 94.5 518 THR B CA 1
ATOM 9001 C C . THR B 1 518 ? -20.953 24.203 23.453 1 94.5 518 THR B C 1
ATOM 9003 O O . THR B 1 518 ? -22.031 24.625 23.062 1 94.5 518 THR B O 1
ATOM 9006 N N . ASN B 1 519 ? -20.5 24.375 24.688 1 94.06 519 ASN B N 1
ATOM 9007 C CA . ASN B 1 519 ? -21.297 25.078 25.703 1 94.06 519 ASN B CA 1
ATOM 9008 C C . ASN B 1 519 ? -22.703 24.484 25.812 1 94.06 519 ASN B C 1
ATOM 9010 O O . ASN B 1 519 ? -23.688 25.219 25.891 1 94.06 519 ASN B O 1
ATOM 9014 N N . GLY B 1 520 ? -22.781 23.188 25.594 1 92.69 520 GLY B N 1
ATOM 9015 C CA . GLY B 1 520 ? -24.047 22.484 25.734 1 92.69 520 GLY B CA 1
ATOM 9016 C C . GLY B 1 520 ? -24.938 22.625 24.516 1 92.69 520 GLY B C 1
ATOM 9017 O O . GLY B 1 520 ? -26.031 22.047 24.484 1 92.69 520 GLY B O 1
ATOM 9018 N N . LEU B 1 521 ? -24.531 23.359 23.578 1 92.5 521 LEU B N 1
ATOM 9019 C CA . LEU B 1 521 ? -25.328 23.578 22.375 1 92.5 521 LEU B CA 1
ATOM 9020 C C . LEU B 1 521 ? -24.766 22.766 21.203 1 92.5 521 LEU B C 1
ATOM 9022 O O . LEU B 1 521 ? -23.578 22.812 20.922 1 92.5 521 LEU B O 1
ATOM 9026 N N . GLY B 1 522 ? -25.688 22.031 20.578 1 91.62 522 GLY B N 1
ATOM 9027 C CA . GLY B 1 522 ? -25.297 21.266 19.391 1 91.62 522 GLY B CA 1
ATOM 9028 C C . GLY B 1 522 ? -25.281 22.094 18.125 1 91.62 522 GLY B C 1
ATOM 9029 O O . GLY B 1 522 ? -26.203 22.891 17.875 1 91.62 522 GLY B O 1
ATOM 9030 N N . ILE B 1 523 ? -24.203 21.938 17.328 1 89.06 523 ILE B N 1
ATOM 9031 C CA . ILE B 1 523 ? -24.062 22.672 16.078 1 89.06 523 ILE B CA 1
ATOM 9032 C C . ILE B 1 523 ? -23.766 21.703 14.938 1 89.06 523 ILE B C 1
ATOM 9034 O O . ILE B 1 523 ? -22.938 20.797 15.078 1 89.06 523 ILE B O 1
ATOM 9038 N N . ASN B 1 524 ? -24.547 21.875 13.859 1 89 524 ASN B N 1
ATOM 9039 C CA . ASN B 1 524 ? -24.203 21.172 12.625 1 89 524 ASN B CA 1
ATOM 9040 C C . ASN B 1 524 ? -22.969 21.781 11.953 1 89 524 ASN B C 1
ATOM 9042 O O . ASN B 1 524 ? -22.891 23 11.789 1 89 524 ASN B O 1
ATOM 9046 N N . VAL B 1 525 ? -22.078 20.938 11.75 1 86.56 525 VAL B N 1
ATOM 9047 C CA . VAL B 1 525 ? -20.812 21.344 11.133 1 86.56 525 VAL B CA 1
ATOM 9048 C C . VAL B 1 525 ? -20.719 20.75 9.727 1 86.56 525 VAL B C 1
ATOM 9050 O O . VAL B 1 525 ? -21.062 19.594 9.516 1 86.56 525 VAL B O 1
ATOM 9053 N N . PHE B 1 526 ? -20.375 21.578 8.695 1 81 526 PHE B N 1
ATOM 9054 C CA . PHE B 1 526 ? -20.188 21.047 7.348 1 81 526 PHE B CA 1
ATOM 9055 C C . PHE B 1 526 ? -19.281 21.969 6.531 1 81 526 PHE B C 1
ATOM 9057 O O . PHE B 1 526 ? -19.109 23.141 6.859 1 81 526 PHE B O 1
ATOM 9064 N N . LYS B 1 527 ? -18.562 21.344 5.656 1 77.44 527 LYS B N 1
ATOM 9065 C CA . LYS B 1 527 ? -17.75 22.078 4.695 1 77.44 527 LYS B CA 1
ATOM 9066 C C . LYS B 1 527 ? -18.562 22.453 3.455 1 77.44 527 LYS B C 1
ATOM 9068 O O . LYS B 1 527 ? -19.359 21.641 2.975 1 77.44 527 LYS B O 1
ATOM 9073 N N . ASP B 1 528 ? -18.484 23.672 3.02 1 72.31 528 ASP B N 1
ATOM 9074 C CA . ASP B 1 528 ? -19.109 24.141 1.792 1 72.31 528 ASP B CA 1
ATOM 9075 C C . ASP B 1 528 ? -18.156 25.016 0.984 1 72.31 528 ASP B C 1
ATOM 9077 O O . ASP B 1 528 ? -18.344 26.234 0.891 1 72.31 528 ASP B O 1
ATOM 9081 N N . PRO B 1 529 ? -17.125 24.297 0.417 1 67.81 529 PRO B N 1
ATOM 9082 C CA . PRO B 1 529 ? -16.125 25.094 -0.296 1 67.81 529 PRO B CA 1
ATOM 9083 C C . PRO B 1 529 ? -16.688 25.781 -1.537 1 67.81 529 PRO B C 1
ATOM 9085 O O . PRO B 1 529 ? -17.406 25.156 -2.318 1 67.81 529 PRO B O 1
ATOM 9088 N N . VAL B 1 530 ? -16.422 27.031 -1.703 1 65.25 530 VAL B N 1
ATOM 9089 C CA . VAL B 1 530 ? -16.938 27.812 -2.811 1 65.25 530 VAL B CA 1
ATOM 9090 C C . VAL B 1 530 ? -16.375 27.297 -4.133 1 65.25 530 VAL B C 1
ATOM 9092 O O . VAL B 1 530 ? -17.078 27.281 -5.148 1 65.25 530 VAL B O 1
ATOM 9095 N N . ALA B 1 531 ? -15.195 26.797 -4.066 1 61.56 531 ALA B N 1
ATOM 9096 C CA . ALA B 1 531 ? -14.492 26.438 -5.297 1 61.56 531 ALA B CA 1
ATOM 9097 C C . ALA B 1 531 ? -14.828 25.016 -5.73 1 61.56 531 ALA B C 1
ATOM 9099 O O . ALA B 1 531 ? -14.602 24.641 -6.883 1 61.56 531 ALA B O 1
ATOM 9100 N N . ASP B 1 532 ? -15.414 24.141 -4.844 1 65.56 532 ASP B N 1
ATOM 9101 C CA . ASP B 1 532 ? -15.711 22.766 -5.199 1 65.56 532 ASP B CA 1
ATOM 9102 C C . ASP B 1 532 ? -16.984 22.281 -4.508 1 65.56 532 ASP B C 1
ATOM 9104 O O . ASP B 1 532 ? -16.922 21.547 -3.514 1 65.56 532 ASP B O 1
ATOM 9108 N N . PRO B 1 533 ? -18.125 22.562 -5.145 1 63.41 533 PRO B N 1
ATOM 9109 C CA . PRO B 1 533 ? -19.406 22.203 -4.516 1 63.41 533 PRO B CA 1
ATOM 9110 C C . PRO B 1 533 ? -19.578 20.688 -4.352 1 63.41 533 PRO B C 1
ATOM 9112 O O . PRO B 1 533 ? -20.344 20.25 -3.494 1 63.41 533 PRO B O 1
ATOM 9115 N N . ASN B 1 534 ? -18.812 19.938 -5.145 1 63.28 534 ASN B N 1
ATOM 9116 C CA . ASN B 1 534 ? -18.938 18.484 -5.078 1 63.28 534 ASN B CA 1
ATOM 9117 C C . ASN B 1 534 ? -18.297 17.938 -3.807 1 63.28 534 ASN B C 1
ATOM 9119 O O . ASN B 1 534 ? -18.531 16.781 -3.443 1 63.28 534 ASN B O 1
ATOM 9123 N N . LYS B 1 535 ? -17.75 18.781 -3.092 1 66 535 LYS B N 1
ATOM 9124 C CA . LYS B 1 535 ? -17.047 18.328 -1.897 1 66 535 LYS B CA 1
ATOM 9125 C C . LYS B 1 535 ? -17.797 18.719 -0.63 1 66 535 LYS B C 1
ATOM 9127 O O . LYS B 1 535 ? -17.234 18.703 0.465 1 66 535 LYS B O 1
ATOM 9132 N N . ARG B 1 536 ? -19.078 18.953 -0.842 1 76.62 536 ARG B N 1
ATOM 9133 C CA . ARG B 1 536 ? -19.891 19.25 0.328 1 76.62 536 ARG B CA 1
ATOM 9134 C C . ARG B 1 536 ? -20.031 18.047 1.239 1 76.62 536 ARG B C 1
ATOM 9136 O O . ARG B 1 536 ? -20.172 16.906 0.762 1 76.62 536 ARG B O 1
ATOM 9143 N N . SER B 1 537 ? -20 18.297 2.568 1 84.62 537 SER B N 1
ATOM 9144 C CA . SER B 1 537 ? -20.094 17.203 3.533 1 84.62 537 SER B CA 1
ATOM 9145 C C . SER B 1 537 ? -21.469 17.141 4.168 1 84.62 537 SER B C 1
ATOM 9147 O O . SER B 1 537 ? -22.234 18.109 4.121 1 84.62 537 SER B O 1
ATOM 9149 N N . LYS B 1 538 ? -21.844 16.016 4.68 1 89.19 538 LYS B N 1
ATOM 9150 C CA . LYS B 1 538 ? -23.109 15.805 5.375 1 89.19 538 LYS B CA 1
ATOM 9151 C C . LYS B 1 538 ? -23.094 16.484 6.742 1 89.19 538 LYS B C 1
ATOM 9153 O O . LYS B 1 538 ? -22.031 16.734 7.316 1 89.19 538 LYS B O 1
ATOM 9158 N N . LYS B 1 539 ? -24.312 16.812 7.211 1 90.31 539 LYS B N 1
ATOM 9159 C CA . LYS B 1 539 ? -24.375 17.594 8.453 1 90.31 539 LYS B CA 1
ATOM 9160 C C . LYS B 1 539 ? -25.203 16.859 9.508 1 90.31 539 LYS B C 1
ATOM 9162 O O . LYS B 1 539 ? -26.141 16.141 9.18 1 90.31 539 LYS B O 1
ATOM 9167 N N . GLY B 1 540 ? -24.812 17.047 10.805 1 92.25 540 GLY B N 1
ATOM 9168 C CA . GLY B 1 540 ? -25.547 16.5 11.938 1 92.25 540 GLY B CA 1
ATOM 9169 C C . GLY B 1 540 ? -25.25 15.031 12.18 1 92.25 540 GLY B C 1
ATOM 9170 O O . GLY B 1 540 ? -24.219 14.516 11.734 1 92.25 540 GLY B O 1
ATOM 9171 N N . ARG B 1 541 ? -26.078 14.5 13 1 93.12 541 ARG B N 1
ATOM 9172 C CA . ARG B 1 541 ? -26 13.055 13.219 1 93.12 541 ARG B CA 1
ATOM 9173 C C . ARG B 1 541 ? -26.609 12.289 12.055 1 93.12 541 ARG B C 1
ATOM 9175 O O . ARG B 1 541 ? -27.609 12.727 11.477 1 93.12 541 ARG B O 1
ATOM 9182 N N . LEU B 1 542 ? -25.953 11.188 11.781 1 94.94 542 LEU B N 1
ATOM 9183 C CA . LEU B 1 542 ? -26.391 10.461 10.586 1 94.94 542 LEU B CA 1
ATOM 9184 C C . LEU B 1 542 ? -26.953 9.094 10.953 1 94.94 542 LEU B C 1
ATOM 9186 O O . LEU B 1 542 ? -26.562 8.508 11.961 1 94.94 542 LEU B O 1
ATOM 9190 N N . SER B 1 543 ? -27.891 8.625 10.195 1 93.88 543 SER B N 1
ATOM 9191 C CA . SER B 1 543 ? -28.438 7.27 10.203 1 93.88 543 SER B CA 1
ATOM 9192 C C . SER B 1 543 ? -28.609 6.727 8.789 1 93.88 543 SER B C 1
ATOM 9194 O O . SER B 1 543 ? -28.625 7.492 7.828 1 93.88 543 SER B O 1
ATOM 9196 N N . LEU B 1 544 ? -28.547 5.461 8.68 1 95.5 544 LEU B N 1
ATOM 9197 C CA . LEU B 1 544 ? -28.75 4.801 7.391 1 95.5 544 LEU B CA 1
ATOM 9198 C C . LEU B 1 544 ? -29.969 3.896 7.422 1 95.5 544 LEU B C 1
ATOM 9200 O O . LEU B 1 544 ? -30.109 3.066 8.32 1 95.5 544 LEU B O 1
ATOM 9204 N N . HIS B 1 545 ? -30.844 4.043 6.426 1 93.44 545 HIS B N 1
ATOM 9205 C CA . HIS B 1 545 ? -32.094 3.285 6.348 1 93.44 545 HIS B CA 1
ATOM 9206 C C . HIS B 1 545 ? -32.312 2.736 4.941 1 93.44 545 HIS B C 1
ATOM 9208 O O . HIS B 1 545 ? -31.578 3.1 4.008 1 93.44 545 HIS B O 1
ATOM 9214 N N . ARG B 1 546 ? -33.188 1.794 4.844 1 91.94 546 ARG B N 1
ATOM 9215 C CA . ARG B 1 546 ? -33.688 1.328 3.557 1 91.94 546 ARG B CA 1
ATOM 9216 C C . ARG B 1 546 ? -35.094 1.86 3.297 1 91.94 546 ARG B C 1
ATOM 9218 O O . ARG B 1 546 ? -35.938 1.854 4.191 1 91.94 546 ARG B O 1
ATOM 9225 N N . THR B 1 547 ? -35.312 2.309 2.117 1 88.81 547 THR B N 1
ATOM 9226 C CA . THR B 1 547 ? -36.656 2.697 1.71 1 88.81 547 THR B CA 1
ATOM 9227 C C . THR B 1 547 ? -37.531 1.467 1.463 1 88.81 547 THR B C 1
ATOM 9229 O O . THR B 1 547 ? -37.031 0.349 1.37 1 88.81 547 THR B O 1
ATOM 9232 N N . PRO B 1 548 ? -38.812 1.704 1.31 1 86.06 548 PRO B N 1
ATOM 9233 C CA . PRO B 1 548 ? -39.688 0.571 0.98 1 86.06 548 PRO B CA 1
ATOM 9234 C C . PRO B 1 548 ? -39.312 -0.095 -0.342 1 86.06 548 PRO B C 1
ATOM 9236 O O . PRO B 1 548 ? -39.531 -1.299 -0.512 1 86.06 548 PRO B O 1
ATOM 9239 N N . ALA B 1 549 ? -38.75 0.622 -1.24 1 87.44 549 ALA B N 1
ATOM 9240 C CA . ALA B 1 549 ? -38.312 0.084 -2.529 1 87.44 549 ALA B CA 1
ATOM 9241 C C . ALA B 1 549 ? -36.969 -0.65 -2.406 1 87.44 549 ALA B C 1
ATOM 9243 O O . ALA B 1 549 ? -36.5 -1.247 -3.373 1 87.44 549 ALA B O 1
ATOM 9244 N N . GLY B 1 550 ? -36.406 -0.55 -1.243 1 87.75 550 GLY B N 1
ATOM 9245 C CA . GLY B 1 550 ? -35.188 -1.311 -1.001 1 87.75 550 GLY B CA 1
ATOM 9246 C C . GLY B 1 550 ? -33.906 -0.491 -1.188 1 87.75 550 GLY B C 1
ATOM 9247 O O . GLY B 1 550 ? -32.812 -1.011 -1.049 1 87.75 550 GLY B O 1
ATOM 9248 N N . ASN B 1 551 ? -34.094 0.797 -1.38 1 90.62 551 ASN B N 1
ATOM 9249 C CA . ASN B 1 551 ? -32.938 1.653 -1.618 1 90.62 551 ASN B CA 1
ATOM 9250 C C . ASN B 1 551 ? -32.344 2.182 -0.312 1 90.62 551 ASN B C 1
ATOM 9252 O O . ASN B 1 551 ? -33.094 2.496 0.622 1 90.62 551 ASN B O 1
ATOM 9256 N N . PHE B 1 552 ? -31.047 2.275 -0.308 1 93.75 552 PHE B N 1
ATOM 9257 C CA . PHE B 1 552 ? -30.375 2.832 0.861 1 93.75 552 PHE B CA 1
ATOM 9258 C C . PHE B 1 552 ? -30.453 4.355 0.858 1 93.75 552 PHE B C 1
ATOM 9260 O O . PHE B 1 552 ? -30.344 4.984 -0.194 1 93.75 552 PHE B O 1
ATOM 9267 N N . VAL B 1 553 ? -30.656 4.918 2.094 1 92.44 553 VAL B N 1
ATOM 9268 C CA . VAL B 1 553 ? -30.703 6.371 2.213 1 92.44 553 VAL B CA 1
ATOM 9269 C C . VAL B 1 553 ? -30.094 6.805 3.541 1 92.44 553 VAL B C 1
ATOM 9271 O O . VAL B 1 553 ? -30.453 6.285 4.602 1 92.44 553 VAL B O 1
ATOM 9274 N N . THR B 1 554 ? -29.094 7.688 3.479 1 94.12 554 THR B N 1
ATOM 9275 C CA . THR B 1 554 ? -28.547 8.312 4.676 1 94.12 554 THR B CA 1
ATOM 9276 C C . THR B 1 554 ? -29.375 9.523 5.082 1 94.12 554 THR B C 1
ATOM 9278 O O . THR B 1 554 ? -29.625 10.414 4.27 1 94.12 554 THR B O 1
ATOM 9281 N N . LEU B 1 555 ? -29.797 9.539 6.312 1 92.88 555 LEU B N 1
ATOM 9282 C CA . LEU B 1 555 ? -30.531 10.68 6.852 1 92.88 555 LEU B CA 1
ATOM 9283 C C . LEU B 1 555 ? -29.625 11.547 7.715 1 92.88 555 LEU B C 1
ATOM 9285 O O . LEU B 1 555 ? -28.797 11.023 8.461 1 92.88 555 LEU B O 1
ATOM 9289 N N . GLU B 1 556 ? -29.766 12.875 7.5 1 91.38 556 GLU B N 1
ATOM 9290 C CA . GLU B 1 556 ? -28.953 13.844 8.227 1 91.38 556 GLU B CA 1
ATOM 9291 C C . GLU B 1 556 ? -29.75 14.477 9.367 1 91.38 556 GLU B C 1
ATOM 9293 O O . GLU B 1 556 ? -30.969 14.391 9.406 1 91.38 556 GLU B O 1
ATOM 9298 N N . GLU B 1 557 ? -29.062 15.078 10.312 1 86.5 557 GLU B N 1
ATOM 9299 C CA . GLU B 1 557 ? -29.578 15.875 11.422 1 86.5 557 GLU B CA 1
ATOM 9300 C C . GLU B 1 557 ? -30.594 15.086 12.25 1 86.5 557 GLU B C 1
ATOM 9302 O O . GLU B 1 557 ? -31.562 15.656 12.758 1 86.5 557 GLU B O 1
ATOM 9307 N N . GLY B 1 558 ? -30.375 13.758 12.234 1 67.25 558 GLY B N 1
ATOM 9308 C CA . GLY B 1 558 ? -31.234 12.93 13.062 1 67.25 558 GLY B CA 1
ATOM 9309 C C . GLY B 1 558 ? -32.688 12.938 12.617 1 67.25 558 GLY B C 1
ATOM 9310 O O . GLY B 1 558 ? -33.562 12.523 13.367 1 67.25 558 GLY B O 1
ATOM 9311 N N . LYS B 1 559 ? -32.938 13.648 11.414 1 62.19 559 LYS B N 1
ATOM 9312 C CA . LYS B 1 559 ? -34.281 13.945 10.953 1 62.19 559 LYS B CA 1
ATOM 9313 C C . LYS B 1 559 ? -34.812 12.844 10.039 1 62.19 559 LYS B C 1
ATOM 9315 O O . LYS B 1 559 ? -34.188 12.523 9.023 1 62.19 559 LYS B O 1
ATOM 9320 N N . GLY B 1 560 ? -35.031 11.641 10.562 1 50.97 560 GLY B N 1
ATOM 9321 C CA . GLY B 1 560 ? -35.719 10.711 9.688 1 50.97 560 GLY B CA 1
ATOM 9322 C C . GLY B 1 560 ? -37.062 10.258 10.234 1 50.97 560 GLY B C 1
ATOM 9323 O O . GLY B 1 560 ? -37.281 10.312 11.445 1 50.97 560 GLY B O 1
ATOM 9324 N N . ASP B 1 561 ? -38.062 10.586 9.516 1 51.72 561 ASP B N 1
ATOM 9325 C CA . ASP B 1 561 ? -39.312 9.961 9.898 1 51.72 561 ASP B CA 1
ATOM 9326 C C . ASP B 1 561 ? -39.188 8.438 9.891 1 51.72 561 ASP B C 1
ATOM 9328 O O . ASP B 1 561 ? -39.094 7.824 8.836 1 51.72 561 ASP B O 1
ATOM 9332 N N . LEU B 1 562 ? -38.938 7.977 11.102 1 54.03 562 LEU B N 1
ATOM 9333 C CA . LEU B 1 562 ? -38.781 6.539 11.289 1 54.03 562 LEU B CA 1
ATOM 9334 C C . LEU B 1 562 ? -39.906 5.781 10.594 1 54.03 562 LEU B C 1
ATOM 9336 O O . LEU B 1 562 ? -39.719 4.633 10.18 1 54.03 562 LEU B O 1
ATOM 9340 N N . GLU B 1 563 ? -41.031 6.348 10.602 1 54.78 563 GLU B N 1
ATOM 9341 C CA . GLU B 1 563 ? -42.156 5.633 10.016 1 54.78 563 GLU B CA 1
ATOM 9342 C C . GLU B 1 563 ? -41.938 5.363 8.531 1 54.78 563 GLU B C 1
ATOM 9344 O O . GLU B 1 563 ? -42.375 4.332 8.008 1 54.78 563 GLU B O 1
ATOM 9349 N N . GLU B 1 564 ? -41.219 6.203 7.973 1 63.5 564 GLU B N 1
ATOM 9350 C CA . GLU B 1 564 ? -41.062 6.066 6.527 1 63.5 564 GLU B CA 1
ATOM 9351 C C . GLU B 1 564 ? -39.812 5.262 6.188 1 63.5 564 GLU B C 1
ATOM 9353 O O . GLU B 1 564 ? -39.75 4.598 5.148 1 63.5 564 GLU B O 1
ATOM 9358 N N . TYR B 1 565 ? -38.969 5.25 7.215 1 72.06 565 TYR B N 1
ATOM 9359 C CA . TYR B 1 565 ? -37.688 4.598 6.891 1 72.06 565 TYR B CA 1
ATOM 9360 C C . TYR B 1 565 ? -37.438 3.402 7.805 1 72.06 565 TYR B C 1
ATOM 9362 O O . TYR B 1 565 ? -37.938 3.375 8.945 1 72.06 565 TYR B O 1
ATOM 9370 N N . GLY B 1 566 ? -37.188 2.275 7.293 1 76.75 566 GLY B N 1
ATOM 9371 C CA . GLY B 1 566 ? -36.875 1.08 8.055 1 76.75 566 GLY B CA 1
ATOM 9372 C C . GLY B 1 566 ? -35.906 1.337 9.188 1 76.75 566 GLY B C 1
ATOM 9373 O O . GLY B 1 566 ? -35.625 2.49 9.523 1 76.75 566 GLY B O 1
ATOM 9374 N N . HIS B 1 567 ? -35.531 0.367 9.883 1 87.38 567 HIS B N 1
ATOM 9375 C CA . HIS B 1 567 ? -34.625 0.43 11.016 1 87.38 567 HIS B CA 1
ATOM 9376 C C . HIS B 1 567 ? -33.25 0.951 10.594 1 87.38 567 HIS B C 1
ATOM 9378 O O . HIS B 1 567 ? -32.844 0.806 9.438 1 87.38 567 HIS B O 1
ATOM 9384 N N . ASP B 1 568 ? -32.562 1.655 11.523 1 92.81 568 ASP B N 1
ATOM 9385 C CA . ASP B 1 568 ? -31.203 2.117 11.289 1 92.81 568 ASP B CA 1
ATOM 9386 C C . ASP B 1 568 ? -30.25 0.94 11.109 1 92.81 568 ASP B C 1
ATOM 9388 O O . ASP B 1 568 ? -30.203 0.028 11.938 1 92.81 568 ASP B O 1
ATOM 9392 N N . LEU B 1 569 ? -29.578 1.02 10.039 1 95.44 569 LEU B N 1
ATOM 9393 C CA . LEU B 1 569 ? -28.672 -0.078 9.711 1 95.44 569 LEU B CA 1
ATOM 9394 C C . LEU B 1 569 ? -27.312 0.116 10.375 1 95.44 569 LEU B C 1
ATOM 9396 O O . LEU B 1 569 ? -26.469 -0.786 10.359 1 95.44 569 LEU B O 1
ATOM 9400 N N . LEU B 1 570 ? -27.109 1.28 11 1 96.75 570 LEU B N 1
ATOM 9401 C CA . LEU B 1 570 ? -25.906 1.494 11.797 1 96.75 570 LEU B CA 1
ATOM 9402 C C . LEU B 1 570 ? -26.047 0.873 13.18 1 96.75 570 LEU B C 1
ATOM 9404 O O . LEU B 1 570 ? -26.938 1.247 13.945 1 96.75 570 LEU B O 1
ATOM 9408 N N . HIS B 1 571 ? -25.141 -0.047 13.469 1 97 571 HIS B N 1
ATOM 9409 C CA . HIS B 1 571 ? -25.125 -0.709 14.773 1 97 571 HIS B CA 1
ATOM 9410 C C . HIS B 1 571 ? -23.859 -0.355 15.555 1 97 571 HIS B C 1
ATOM 9412 O O . HIS B 1 571 ? -22.797 -0.167 14.969 1 97 571 HIS B O 1
ATOM 9418 N N . THR B 1 572 ? -24.062 -0.239 16.891 1 98.44 572 THR B N 1
ATOM 9419 C CA . THR B 1 572 ? -22.875 -0.057 17.734 1 98.44 572 THR B CA 1
ATOM 9420 C C . THR B 1 572 ? -21.969 -1.276 17.656 1 98.44 572 THR B C 1
ATOM 9422 O O . THR B 1 572 ? -22.344 -2.367 18.094 1 98.44 572 THR B O 1
ATOM 9425 N N . VAL B 1 573 ? -20.781 -1.055 17.078 1 98.81 573 VAL B N 1
ATOM 9426 C CA . VAL B 1 573 ? -19.859 -2.174 16.906 1 98.81 573 VAL B CA 1
ATOM 9427 C C . VAL B 1 573 ? -18.703 -2.031 17.891 1 98.81 573 VAL B C 1
ATOM 9429 O O . VAL B 1 573 ? -17.969 -2.988 18.141 1 98.81 573 VAL B O 1
ATOM 9432 N N . PHE B 1 574 ? -18.516 -0.893 18.484 1 98.81 574 PHE B N 1
ATOM 9433 C CA . PHE B 1 574 ? -17.469 -0.613 19.438 1 98.81 574 PHE B CA 1
ATOM 9434 C C . PHE B 1 574 ? -17.922 0.437 20.453 1 98.81 574 PHE B C 1
ATOM 9436 O O . PHE B 1 574 ? -18.5 1.452 20.078 1 98.81 574 PHE B O 1
ATOM 9443 N N . LYS B 1 575 ? -17.703 0.185 21.719 1 98.81 575 LYS B N 1
ATOM 9444 C CA . LYS B 1 575 ? -18.031 1.154 22.75 1 98.81 575 LYS B CA 1
ATOM 9445 C C . LYS B 1 575 ? -17.109 1.022 23.953 1 98.81 575 LYS B C 1
ATOM 9447 O O . LYS B 1 575 ? -17.016 -0.043 24.562 1 98.81 575 LYS B O 1
ATOM 9452 N N . ASN B 1 576 ? -16.375 2.076 24.25 1 98.62 576 ASN B N 1
ATOM 9453 C CA . ASN B 1 576 ? -15.547 2.191 25.438 1 98.62 576 ASN B CA 1
ATOM 9454 C C . ASN B 1 576 ? -14.57 1.024 25.562 1 98.62 576 ASN B C 1
ATOM 9456 O O . ASN B 1 576 ? -14.484 0.382 26.609 1 98.62 576 ASN B O 1
ATOM 9460 N N . GLY B 1 577 ? -13.945 0.69 24.516 1 98.44 577 GLY B N 1
ATOM 9461 C CA . GLY B 1 577 ? -12.852 -0.268 24.531 1 98.44 577 GLY B CA 1
ATOM 9462 C C . GLY B 1 577 ? -13.305 -1.688 24.234 1 98.44 577 GLY B C 1
ATOM 9463 O O . GLY B 1 577 ? -12.492 -2.615 24.25 1 98.44 577 GLY B O 1
ATOM 9464 N N . LYS B 1 578 ? -14.578 -1.876 23.922 1 98.5 578 LYS B N 1
ATOM 9465 C CA . LYS B 1 578 ? -15.117 -3.215 23.688 1 98.5 578 LYS B CA 1
ATOM 9466 C C . LYS B 1 578 ? -15.773 -3.314 22.312 1 98.5 578 LYS B C 1
ATOM 9468 O O . LYS B 1 578 ? -16.5 -2.412 21.891 1 98.5 578 LYS B O 1
ATOM 9473 N N . VAL B 1 579 ? -15.43 -4.395 21.625 1 98.44 579 VAL B N 1
ATOM 9474 C CA . VAL B 1 579 ? -16.156 -4.727 20.406 1 98.44 579 VAL B CA 1
ATOM 9475 C C . VAL B 1 579 ? -17.484 -5.375 20.75 1 98.44 579 VAL B C 1
ATOM 9477 O O . VAL B 1 579 ? -17.516 -6.441 21.375 1 98.44 579 VAL B O 1
ATOM 9480 N N . THR B 1 580 ? -18.578 -4.766 20.312 1 98.38 580 THR B N 1
ATOM 9481 C CA . THR B 1 580 ? -19.891 -5.176 20.797 1 98.38 580 THR B CA 1
ATOM 9482 C C . THR B 1 580 ? -20.594 -6.051 19.766 1 98.38 580 THR B C 1
ATOM 9484 O O . THR B 1 580 ? -21.578 -6.723 20.094 1 98.38 580 THR B O 1
ATOM 9487 N N . LYS B 1 581 ? -20.172 -5.992 18.594 1 97.5 581 LYS B N 1
ATOM 9488 C CA . LYS B 1 581 ? -20.734 -6.812 17.531 1 97.5 581 LYS B CA 1
ATOM 9489 C C . LYS B 1 581 ? -19.641 -7.285 16.578 1 97.5 581 LYS B C 1
ATOM 9491 O O . LYS B 1 581 ? -18.75 -6.508 16.203 1 97.5 581 LYS B O 1
ATOM 9496 N N . SER B 1 582 ? -19.688 -8.602 16.234 1 97.06 582 SER B N 1
ATOM 9497 C CA . SER B 1 582 ? -18.719 -9.18 15.305 1 97.06 582 SER B CA 1
ATOM 9498 C C . SER B 1 582 ? -19.422 -9.969 14.203 1 97.06 582 SER B C 1
ATOM 9500 O O . SER B 1 582 ? -20.531 -10.445 14.391 1 97.06 582 SER B O 1
ATOM 9502 N N . TYR B 1 583 ? -18.812 -10 13.141 1 98.25 583 TYR B N 1
ATOM 9503 C CA . TYR B 1 583 ? -19.281 -10.781 12 1 98.25 583 TYR B CA 1
ATOM 9504 C C . TYR B 1 583 ? -18.266 -11.852 11.617 1 98.25 583 TYR B C 1
ATOM 9506 O O . TYR B 1 583 ? -17.062 -11.578 11.555 1 98.25 583 TYR B O 1
ATOM 9514 N N . SER B 1 584 ? -18.781 -13.078 11.438 1 98.25 584 SER B N 1
ATOM 9515 C CA . SER B 1 584 ? -17.906 -14.125 10.906 1 98.25 584 SER B CA 1
ATOM 9516 C C . SER B 1 584 ? -17.641 -13.906 9.422 1 98.25 584 SER B C 1
ATOM 9518 O O . SER B 1 584 ? -18.391 -13.203 8.742 1 98.25 584 SER B O 1
ATOM 9520 N N . PHE B 1 585 ? -16.578 -14.5 8.969 1 98.5 585 PHE B N 1
ATOM 9521 C CA . PHE B 1 585 ? -16.234 -14.352 7.559 1 98.5 585 PHE B CA 1
ATOM 9522 C C . PHE B 1 585 ? -17.328 -14.938 6.672 1 98.5 585 PHE B C 1
ATOM 9524 O O . PHE B 1 585 ? -17.609 -14.422 5.59 1 98.5 585 PHE B O 1
ATOM 9531 N N . ASP B 1 586 ? -17.953 -15.992 7.117 1 98.44 586 ASP B N 1
ATOM 9532 C CA . ASP B 1 586 ? -19.047 -16.625 6.391 1 98.44 586 ASP B CA 1
ATOM 9533 C C . ASP B 1 586 ? -20.234 -15.672 6.238 1 98.44 586 ASP B C 1
ATOM 9535 O O . ASP B 1 586 ? -20.844 -15.594 5.168 1 98.44 586 ASP B O 1
ATOM 9539 N N . GLU B 1 587 ? -20.531 -14.961 7.289 1 98.25 587 GLU B N 1
ATOM 9540 C CA . GLU B 1 587 ? -21.594 -13.961 7.238 1 98.25 587 GLU B CA 1
ATOM 9541 C C . GLU B 1 587 ? -21.25 -12.844 6.25 1 98.25 587 GLU B C 1
ATOM 9543 O O . GLU B 1 587 ? -22.125 -12.383 5.512 1 98.25 587 GLU B O 1
ATOM 9548 N N . ILE B 1 588 ? -20.047 -12.484 6.273 1 98.69 588 ILE B N 1
ATOM 9549 C CA . ILE B 1 588 ? -19.578 -11.406 5.406 1 98.69 588 ILE B CA 1
ATOM 9550 C C . ILE B 1 588 ? -19.688 -11.828 3.945 1 98.69 588 ILE B C 1
ATOM 9552 O O . ILE B 1 588 ? -20.172 -11.07 3.104 1 98.69 588 ILE B O 1
ATOM 9556 N N . ARG B 1 589 ? -19.266 -13.031 3.598 1 98.19 589 ARG B N 1
ATOM 9557 C CA . ARG B 1 589 ? -19.391 -13.562 2.244 1 98.19 589 ARG B CA 1
ATOM 9558 C C . ARG B 1 589 ? -20.844 -13.625 1.802 1 98.19 589 ARG B C 1
ATOM 9560 O O . ARG B 1 589 ? -21.172 -13.305 0.658 1 98.19 589 ARG B O 1
ATOM 9567 N N . LYS B 1 590 ? -21.672 -14.031 2.705 1 97.81 590 LYS B N 1
ATOM 9568 C CA . LYS B 1 590 ? -23.094 -14.109 2.402 1 97.81 590 LYS B CA 1
ATOM 9569 C C . LYS B 1 590 ? -23.672 -12.727 2.117 1 97.81 590 LYS B C 1
ATOM 9571 O O . LYS B 1 590 ? -24.438 -12.555 1.164 1 97.81 590 LYS B O 1
ATOM 9576 N N . ASN B 1 591 ? -23.297 -11.773 2.957 1 97.69 591 ASN B N 1
ATOM 9577 C CA . ASN B 1 591 ? -23.766 -10.406 2.783 1 97.69 591 ASN B CA 1
ATOM 9578 C C . ASN B 1 591 ? -23.328 -9.828 1.439 1 97.69 591 ASN B C 1
ATOM 9580 O O . ASN B 1 591 ? -24.031 -9.008 0.851 1 97.69 591 ASN B O 1
ATOM 9584 N N . ALA B 1 592 ? -22.172 -10.234 0.954 1 97.88 592 ALA B N 1
ATOM 9585 C CA . ALA B 1 592 ? -21.578 -9.648 -0.242 1 97.88 592 ALA B CA 1
ATOM 9586 C C . ALA B 1 592 ? -21.984 -10.422 -1.494 1 97.88 592 ALA B C 1
ATOM 9588 O O . ALA B 1 592 ? -21.609 -10.047 -2.609 1 97.88 592 ALA B O 1
ATOM 9589 N N . GLU B 1 593 ? -22.688 -11.469 -1.368 1 96.25 593 GLU B N 1
ATOM 9590 C CA . GLU B 1 593 ? -23.031 -12.367 -2.467 1 96.25 593 GLU B CA 1
ATOM 9591 C C . GLU B 1 593 ? -23.766 -11.625 -3.576 1 96.25 593 GLU B C 1
ATOM 9593 O O . GLU B 1 593 ? -24.625 -10.766 -3.299 1 96.25 593 GLU B O 1
ATOM 9598 N N . LEU B 1 594 ? -23.453 -11.953 -4.812 1 94.75 594 LEU B N 1
ATOM 9599 C CA . LEU B 1 594 ? -24.109 -11.336 -5.965 1 94.75 594 LEU B CA 1
ATOM 9600 C C . LEU B 1 594 ? -25.562 -11.742 -6.047 1 94.75 594 LEU B C 1
ATOM 9602 O O . LEU B 1 594 ? -25.906 -12.906 -5.824 1 94.75 594 LEU B O 1
ATOM 9606 N N . ASN B 1 595 ? -26.359 -10.742 -6.254 1 89.06 595 ASN B N 1
ATOM 9607 C CA . ASN B 1 595 ? -27.719 -11.031 -6.688 1 89.06 595 ASN B CA 1
ATOM 9608 C C . ASN B 1 595 ? -27.797 -11.211 -8.203 1 89.06 595 ASN B C 1
ATOM 9610 O O . ASN B 1 595 ? -27.953 -10.234 -8.938 1 89.06 595 ASN B O 1
ATOM 9614 N N . ILE B 1 596 ? -27.812 -12.391 -8.602 1 82.88 596 ILE B N 1
ATOM 9615 C CA . ILE B 1 596 ? -27.656 -12.742 -10.016 1 82.88 596 ILE B CA 1
ATOM 9616 C C . ILE B 1 596 ? -28.828 -12.172 -10.82 1 82.88 596 ILE B C 1
ATOM 9618 O O . ILE B 1 596 ? -28.625 -11.641 -11.914 1 82.88 596 ILE B O 1
ATOM 9622 N N . GLU B 1 597 ? -29.984 -12.234 -10.312 1 73.19 597 GLU B N 1
ATOM 9623 C CA . GLU B 1 597 ? -31.156 -11.727 -11.023 1 73.19 597 GLU B CA 1
ATOM 9624 C C . GLU B 1 597 ? -31.094 -10.211 -11.18 1 73.19 597 GLU B C 1
ATOM 9626 O O . GLU B 1 597 ? -31.422 -9.672 -12.242 1 73.19 597 GLU B O 1
ATOM 9631 N N . LEU B 1 598 ? -30.5 -9.586 -10.281 1 66.56 598 LEU B N 1
ATOM 9632 C CA . LEU B 1 598 ? -30.547 -8.133 -10.242 1 66.56 598 LEU B CA 1
ATOM 9633 C C . LEU B 1 598 ? -29.25 -7.539 -10.812 1 66.56 598 LEU B C 1
ATOM 9635 O O . LEU B 1 598 ? -29.281 -6.469 -11.43 1 66.56 598 LEU B O 1
ATOM 9639 N N . GLU B 1 599 ? -28.219 -8.258 -10.773 1 75.81 599 GLU B N 1
ATOM 9640 C CA . GLU B 1 599 ? -26.938 -7.598 -10.992 1 75.81 599 GLU B CA 1
ATOM 9641 C C . GLU B 1 599 ? -26.234 -8.164 -12.219 1 75.81 599 GLU B C 1
ATOM 9643 O O . GLU B 1 599 ? -25.297 -7.543 -12.742 1 75.81 599 GLU B O 1
ATOM 9648 N N . VAL B 1 600 ? -26.625 -9.266 -12.656 1 74.56 600 VAL B N 1
ATOM 9649 C CA . VAL B 1 600 ? -25.891 -9.93 -13.734 1 74.56 600 VAL B CA 1
ATOM 9650 C C . VAL B 1 600 ? -26.828 -10.141 -14.93 1 74.56 600 VAL B C 1
ATOM 9652 O O . VAL B 1 600 ? -26.391 -10.07 -16.078 1 74.56 600 VAL B O 1
ATOM 9655 N N . ALA B 1 601 ? -28.172 -10.359 -14.688 1 56.31 601 ALA B N 1
ATOM 9656 C CA . ALA B 1 601 ? -29.094 -10.758 -15.75 1 56.31 601 ALA B CA 1
ATOM 9657 C C . ALA B 1 601 ? -29.172 -9.688 -16.844 1 56.31 601 ALA B C 1
ATOM 9659 O O . ALA B 1 601 ? -29.156 -8.492 -16.547 1 56.31 601 ALA B O 1
ATOM 9660 N N . PRO B 1 602 ? -28.797 -10.148 -18.078 1 50.84 602 PRO B N 1
ATOM 9661 C CA . PRO B 1 602 ? -28.906 -9.234 -19.219 1 50.84 602 PRO B CA 1
ATOM 9662 C C . PRO B 1 602 ? -30.219 -8.445 -19.219 1 50.84 602 PRO B C 1
ATOM 9664 O O . PRO B 1 602 ? -31.266 -9 -18.891 1 50.84 602 PRO B O 1
ATOM 9667 N N . HIS B 1 603 ? -30.188 -7.145 -18.797 1 39.38 603 HIS B N 1
ATOM 9668 C CA . HIS B 1 603 ? -31.438 -6.445 -19.078 1 39.38 603 HIS B CA 1
ATOM 9669 C C . HIS B 1 603 ? -31.766 -6.508 -20.578 1 39.38 603 HIS B C 1
ATOM 9671 O O . HIS B 1 603 ? -30.875 -6.418 -21.422 1 39.38 603 HIS B O 1
#

Solvent-accessible surface area (backbone atoms only — not comparable to full-atom values): 67257 Å² total; per-residue (Å²): 143,81,92,81,86,90,87,88,83,87,84,83,82,87,90,83,91,74,80,74,94,68,82,73,85,75,76,79,72,73,75,77,70,72,85,67,88,78,80,72,83,80,69,95,76,91,79,86,89,87,93,87,92,74,99,80,80,94,83,94,76,96,72,91,87,80,86,89,82,89,92,86,92,88,90,84,92,84,90,82,90,83,83,79,84,79,78,88,85,84,91,75,86,82,81,82,81,86,73,93,74,72,75,76,68,63,66,74,66,67,78,69,68,89,72,72,83,73,76,72,77,68,40,57,54,12,51,16,69,32,57,62,42,44,72,72,38,47,56,79,61,46,32,34,28,33,32,36,30,31,31,45,61,66,84,61,76,79,49,79,79,53,88,74,81,84,63,53,34,27,40,39,54,57,65,48,50,44,60,74,68,44,40,40,66,66,45,47,72,68,55,52,53,50,49,45,53,52,41,27,41,26,49,71,40,87,58,58,58,60,68,60,53,49,48,34,32,70,75,47,61,9,17,49,52,33,37,31,29,28,46,64,56,17,35,71,42,56,44,60,33,73,46,35,37,35,26,30,72,37,48,88,41,24,54,49,41,66,52,50,38,52,70,57,48,24,31,42,43,23,18,47,26,23,25,53,42,41,55,44,48,43,54,50,47,35,48,26,38,64,31,62,68,44,65,85,38,57,46,17,35,48,8,35,36,24,48,51,43,24,63,35,72,65,36,30,14,47,34,38,34,22,35,40,48,61,22,31,18,31,38,28,62,48,9,49,55,40,38,55,73,63,38,31,64,84,57,78,52,61,33,31,36,34,52,26,48,46,60,59,41,38,35,66,49,32,82,94,30,43,62,56,31,52,52,48,44,50,63,73,39,53,82,35,42,32,35,39,57,37,35,56,48,48,42,64,53,36,46,47,47,35,49,36,51,76,42,27,69,62,50,70,68,33,42,61,74,14,19,44,27,44,23,49,62,50,79,56,56,52,59,43,52,54,50,49,50,51,46,44,50,72,54,40,73,60,46,67,48,98,60,66,14,39,34,60,45,71,25,45,38,36,26,46,36,59,80,30,35,69,66,50,47,52,49,33,54,52,50,32,51,73,72,37,35,22,54,87,40,47,20,28,15,21,20,37,56,54,59,24,72,58,57,52,69,79,53,39,52,46,76,45,56,8,26,35,24,40,74,86,40,79,41,73,15,55,45,62,30,75,90,42,70,86,60,50,50,69,41,29,48,72,46,32,26,36,38,89,89,66,46,79,45,59,34,48,58,68,61,60,57,60,89,68,28,51,68,65,51,52,36,68,33,30,47,53,23,38,74,69,53,88,64,41,45,60,54,23,30,61,49,48,51,82,52,54,78,78,69,39,50,83,125,145,85,87,82,90,69,82,76,75,78,69,73,62,58,59,86,55,70,80,82,90,82,88,86,82,78,82,75,71,66,81,67,67,79,75,63,80,75,81,74,73,69,75,79,62,90,75,90,81,89,82,87,81,73,82,74,66,83,89,82,85,82,91,85,91,83,86,89,82,86,88,86,91,87,86,86,89,91,85,86,90,84,90,83,88,89,78,89,80,83,87,74,85,76,83,85,89,84,74,91,72,71,76,76,65,65,68,72,66,68,78,69,68,91,72,71,89,68,78,71,79,69,41,60,54,11,49,18,70,32,57,61,44,44,72,72,38,47,57,80,61,47,33,35,29,32,31,39,31,31,30,46,59,65,82,59,75,81,50,79,78,53,89,73,80,82,62,52,34,27,40,40,54,57,66,46,50,41,60,74,68,44,42,40,68,66,46,46,73,67,56,51,52,50,47,46,55,51,40,28,41,25,48,72,40,89,57,59,57,60,68,60,54,50,49,35,33,70,76,46,60,10,18,49,50,34,38,32,30,29,47,62,56,18,36,72,42,55,44,58,31,70,47,34,36,35,26,31,72,36,50,89,40,25,53,49,42,65,50,52,38,52,69,58,49,24,33,41,43,23,19,47,26,24,26,54,43,41,54,45,48,44,54,50,48,36,50,26,36,65,30,62,69,45,66,84,37,58,47,16,35,48,7,34,35,23,47,52,43,24,62,34,72,65,38,28,15,48,34,38,33,23,35,40,48,62,21,31,17,31,38,28,64,48,8,49,56,40,38,54,71,63,38,31,62,86,57,80,53,62,33,30,37,33,50,25,47,45,60,58,44,38,36,66,50,31,83,93,29,43,61,56,32,52,51,49,44,52,64,72,40,53,81,35,42,34,33,38,58,39,36,57,49,46,42,64,53,36,46,46,47,37,49,37,52,75,43,27,70,64,50,71,68,33,43,62,75,13,19,46,25,44,23,48,63,51,80,56,57,53,60,42,52,53,50,50,50,52,46,45,51,73,55,42,72,62,45,66,49,98,58,67,14,38,33,61,46,69,25,45,37,35,27,46,37,57,81,31,36,70,66,51,47,52,50,33,56,52,50,32,50,74,71,38,35,23,54,86,40,46,18,26,16,22,20,37,56,55,60,24,72,58,56,49,70,78,50,39,51,46,77,44,58,8,25,34,26,40,76,86,40,78,41,72,16,56,44,62,29,75,88,43,70,87,62,51,51,68,40,28,48,72,47,31,27,36,39,90,89,64,46,79,45,60,31,45,58,70,58,59,63,59,90,68,29,50,68,65,52,52,37,67,34,30,47,52,21,37,73,68,54,86,65,41,45,59,55,23,30,58,48,47,52,81,52,53,78,79,71,40,50,82,127

Radius of gyration: 38.13 Å; Cα contacts (8 Å, |Δi|>4): 2257; chains: 2; bounding box: 151×128×128 Å

Organism: Puma concolor (NCBI:txid9696)

pLDDT: mean 76.93, std 31.79, range [13.65, 98.88]

Nearest PDB structures (foldseek):
  8dsh-assembly1_B  TM=9.858E-01  e=2.674E-88  Homo sapiens
  4kfn-assembly1_B  TM=9.857E-01  e=4.734E-88  Homo sapiens
  2h3b-assembly1_B  TM=9.944E-01  e=2.342E-87  Mus musculus
  4l4l-assembly1_A  TM=9.908E-01  e=2.090E-87  Homo sapiens
  4kfo-assembly1_A  TM=9.878E-01  e=1.864E-87  Homo sapiens

Sequence (1206 aa):
MYDVPQAQALCISPLCHLHAGHTLRLHMGTKVEQLQTIRIQFRNNSSGENSTSVKLSSRFHKRSRPALTLFHPPSQLGHGQTSHCDQEGPREVCWGLLESSSDFKEWVRRTKRDKRDGGKRFAFQSQPETKVTHYKQYPPNTSKVYSYFECREKKTENSKIKKVKYEETVFYGLQYILNKYLKGKVVTKEKIQEAKEVYREHFQDDVFNEKGWNYILEKYDGHLPIEIKAVPEGYVIPRGNVLFTVENTDPECYWLTNWIETILVQSWYPITVATNSREQKKILANYLLETSGNLDGLEYKLHDFGYRGVSSQETAGIGASAHLVNFKGTDTVAGIAFVKKYYGTKDPVPGYSVPAAEHSTITAWGKDREKDAFEHIVTQFSSVPVSVVSDSYDIYNACEKIWGEDLRHLILSRSTEAPLIIRPDSGNPLDTVLKVLDILGKKFPITENSKGYKLLPPYLRIIQGDGVDINTLQEIVEGMKQKKWSIENIAFGSGGALLQKLTRDLLNCSFKCSYVVTNGLGINVFKDPVADPNKRSKKGRLSLHRTPAGNFVTLEEGKGDLEEYGHDLLHTVFKNGKVTKSYSFDEIRKNAELNIELEVAPHMYDVPQAQALCISPLCHLHAGHTLRLHMGTKVEQLQTIRIQFRNNSSGENSTSVKLSSRFHKRSRPALTLFHPPSQLGHGQTSHCDQEGPREVCWGLLESSSDFKEWVRRTKRDKRDGGKRFAFQSQPETKVTHYKQYPPNTSKVYSYFECREKKTENSKIKKVKYEETVFYGLQYILNKYLKGKVVTKEKIQEAKEVYREHFQDDVFNEKGWNYILEKYDGHLPIEIKAVPEGYVIPRGNVLFTVENTDPECYWLTNWIETILVQSWYPITVATNSREQKKILANYLLETSGNLDGLEYKLHDFGYRGVSSQETAGIGASAHLVNFKGTDTVAGIAFVKKYYGTKDPVPGYSVPAAEHSTITAWGKDREKDAFEHIVTQFSSVPVSVVSDSYDIYNACEKIWGEDLRHLILSRSTEAPLIIRPDSGNPLDTVLKVLDILGKKFPITENSKGYKLLPPYLRIIQGDGVDINTLQEIVEGMKQKKWSIENIAFGSGGALLQKLTRDLLNCSFKCSYVVTNGLGINVFKDPVADPNKRSKKGRLSLHRTPAGNFVTLEEGKGDLEEYGHDLLHTVFKNGKVTKSYSFDEIRKNAELNIELEVAPH

Secondary structure (DSSP, 8-state):
-------------------S----------------------------------------------------------------------------------GGGSGGGGGGS-----------------GGGGGGTSPTTEEEEEEEEEE-----S-TTS-S----EEE--SHHHHIIIIISS----HHHHHHHHHHHHHHHTS--S-HHHHHHHHHHHTT---EEEEEPPTT-EEETTSEEEEEEESSGGGTTHHHHTHHHHGGGHHHHHHHHHHHHHHHHHHHHHHHHHSS-TTGGGSEEE--GGGSS-HHHHHHHHHHHTTT--EES-THHHHHHHHHT--S-S-SSB---B--HHHHHTT-GGGHHHHHHHHHHHTTTS-EEEE--SS-HHHIIIIIIIIITHHHHHT--TTS-EEEE---S-HHHHHHHHHHHHHHHS--EE-TTS-EE--TTEEEEE-TT--HHHHHHHHHHHHHTTB-GGGEEEEE-HHHHTS--GGGTTEEEEEEEEEETTEEEE-----TT-GGG----SS-EEEE-TTS-EEEEPTT---TTTS-----EEEEETTEE-----HHHHHHHH---HHHHTS--/---------------S---S---------------------------------------------------------------------------------GGGSSGGGGGGS-----------------GGGGGGTSPTTEEEEEEEEEE-----S-TTS-S----EEE--SHHHHIIIIISS----HHHHHHHHHHHHHHHTS--S-HHHHHHHHHHHTT---EEEEEPPTT-EEETTSEEEEEEESSGGGTTHHHHTHHHHGGGHHHHHHHHHHHHHHHHHHHHHHHHHSS-TTGGGSEEE--GGGSS-HHHHHHHHHHHTTT--EES-THHHHHHHHHT--S-S-SSB---B--HHHHHTT-GGGHHHHHHHHHHHTTTS-EEEE--SS-HHHIIIIIIIIITHHHHHT--TTS-EEEE---S-HHHHHHHHHHHHHHHS--EE-TTS-EE--TTEEEEE-TT--HHHHHHHHHHHHHTTB-GGGEEEEE-HHHHTS--GGGTTEEEEEEEEEETTEEEE-----SS-GGG----SS-EEEE-TTS-EEEEPTT---TTTS-----EEEEETTEE-----HHHHHHHH---HHHHTS--

Foldseek 3Di:
DCCPDDDDDDDPDDDDDDDDDPPPPDPPPPPPDDPDDDDDPDDDDDDDDDDDDDPDDDDDDDDDDDDDDDDDDDYDDDDDDDDDPDDDDDDDPDPDDPPPPDDPVPPVPPPPDPPDDPPCPPDDDDDDPPLFQVVVVDPPFWQKFKKFKFQADPPPVVCVPDPDDQFKWQQDDQLVLLVPAAFDQNQDPVVLVVVQVVVCVVVVDRRGPSVLSVCCCVPQVNHFQKWKWAFDGLAIATGRATGMMMMGNGRSNNSVRVVCVVSNLVSLQLRVLLSQLLSLLLLVQQLQCQQFVDCPCSLQQEEEPAQVPADDLVLLLSNRLSNLLRHAEYPSCSVVVSQCPRFNDPDPRSHDDAAEDDLCQQCVCPPVCSLVSVVVQCVVQQQAAYEYEQQNPNNLCCLQPRCLPVCVVSQVPGDLRHAYEYEDQDDQQQVVVVSSCVRNCVRAPWDAHPSGAIHGPSNYAYEYEHPDGSVSSSVNSVSRVVVRHNSVRYGYYYHCNSRPPDDSVSSVMDMDTQWIARPNDIDGDWDCDPVCNSRTDAHADWFWFAAPVGHIDIDGNPPDPCVGTPDTSIDGQDRRNDGDDGHHSVRSSVSNDDPCVPRNPDD/DDDDPDDDDPPPDCPCHNDDDDDDDDDPDDCVPDPVPDDPPPVPDDDDDDDDDDPPDDDDDDDDDDDDDDYYDDYDDDDYYDDDDDDDDDDDPPPDDDPPPPDPPPPPPPPPDDPDDPPCPPDDDDDDPPLFQVVVVDPPQWQKFKKFKFQADPPPVVCPPDPDDQFKWQQDDQLVLLVPAAFDQNQDPVVLVVVQVVVCVVVVDRRGPSVLSVCCCVPQVNHFQKWKWAFDGLAIATGRATGMMMMGNGRSNNSVRVVCVVSNLVSLQLRVLLSQLLSLLLLVQQLQCQQFVDCPCSLQQEEEPAQVPADDLVLLLSNRLSNLLRHAEYPSCSVVVSQCPRFNDPDPRSHDDAAEDDLCLQCVCPPVCSLVSVVVQCVVQQQAAYEYEQQNPNNLCCLQPRCLPVCVVSQVPGDLRHAYEYEDQDDQQQVVVVSSCVRNCVRAPWDAHPSGAIDGPSNYAYEYEHPDASVSSSVNSVSRVVVRHNSVRYGYYYHCNSRPPDDSVSSVMDMDTQWIARPNDIDGDWDCDPVCNSRTDAHADWFWFAAPVGHIDIDGNPDDPCVGTPDTSIDGQDRRNDGDDGHHSVRSSVSNDDPCVVRNPDD